Protein 2X19 (pdb70)

CATH classification: 3.40.50.300

GO terms:
  GO:0005634 nucleus (C, IDA)
  GO:0005737 cytoplasm (C, IDA)
  GO:0003924 GTPase activity (F, IDA)
  GO:1901987 regulation of cell cycle phase transition (P, IDA)
  GO:0046822 regulation of nucleocytoplasmic transport (P, IDA)
  GO:0006997 nucleus organization (P, IGI)
  GO:0005829 cytosol (C, HDA)
  GO:0016973 poly(A)+ mRNA export from nucleus (P, IMP)
  GO:0006606 protein import into nucleus (P, IMP)
  GO:0000467 exonucleolytic trimming to generate mature 3'-end of 5.8S rRNA from tricistronic rRNA transcript (SSU-rRNA, 5.8S rRNA, LSU-rRNA) (P, IMP)
  GO:0005515 protein binding (F, IPI)
  GO:0006334 nucleosome assembly (P, IDA)

Structure (mmCIF, N/CA/C/O backbone):
data_2X19
#
_entry.id   2X19
#
_cell.length_a   99.930
_cell.length_b   99.930
_cell.length_c   276.840
_cell.angle_alpha   90.00
_cell.angle_beta   90.00
_cell.angle_gamma   120.00
#
_symmetry.space_group_name_H-M   'P 31 2 1'
#
loop_
_entity.id
_entity.type
_entity.pdbx_description
1 polymer 'GTP-BINDING NUCLEAR PROTEIN GSP1/CNR1'
2 polymer IMPORTIN-13
3 non-polymer "GUANOSINE-5'-TRIPHOSPHATE"
4 non-polymer 'MAGNESIUM ION'
5 water water
#
loop_
_atom_site.group_PDB
_atom_site.id
_atom_site.type_symbol
_atom_site.label_atom_id
_atom_site.label_alt_id
_atom_site.label_comp_id
_atom_site.label_asym_id
_atom_site.label_entity_id
_atom_site.label_seq_id
_atom_site.pdbx_PDB_ins_code
_atom_site.Cartn_x
_atom_site.Cartn_y
_atom_site.Cartn_z
_atom_site.occupancy
_atom_site.B_iso_or_equiv
_atom_site.auth_seq_id
_atom_site.auth_comp_id
_atom_site.auth_asym_id
_atom_site.auth_atom_id
_atom_site.pdbx_PDB_model_num
ATOM 1 N N . GLY A 1 1 ? -47.980 39.732 -17.420 1.00 85.94 8 GLY A N 1
ATOM 2 C CA . GLY A 1 1 ? -46.906 39.256 -16.493 1.00 86.17 8 GLY A CA 1
ATOM 3 C C . GLY A 1 1 ? -45.853 40.318 -16.216 1.00 86.61 8 GLY A C 1
ATOM 4 O O . GLY A 1 1 ? -44.661 40.095 -16.462 1.00 85.80 8 GLY A O 1
ATOM 5 N N . GLU A 1 2 ? -46.291 41.471 -15.703 1.00 86.65 9 GLU A N 1
ATOM 6 C CA . GLU A 1 2 ? -45.391 42.587 -15.381 1.00 86.15 9 GLU A CA 1
ATOM 7 C C . GLU A 1 2 ? -44.555 42.337 -14.123 1.00 84.54 9 GLU A C 1
ATOM 8 O O . GLU A 1 2 ? -43.541 43.005 -13.904 1.00 84.41 9 GLU A O 1
ATOM 14 N N . VAL A 1 3 ? -44.975 41.371 -13.306 1.00 82.35 10 VAL A N 1
ATOM 15 C CA . VAL A 1 3 ? -44.267 41.043 -12.069 1.00 78.70 10 VAL A CA 1
ATOM 16 C C . VAL A 1 3 ? -43.862 39.569 -12.028 1.00 75.72 10 VAL A C 1
ATOM 17 O O . VAL A 1 3 ? -44.512 38.720 -12.638 1.00 75.21 10 VAL A O 1
ATOM 21 N N . PRO A 1 4 ? -42.777 39.247 -11.304 1.00 73.20 11 PRO A N 1
ATOM 22 C CA . PRO A 1 4 ? -42.342 37.851 -11.228 1.00 70.52 11 PRO A CA 1
ATOM 23 C C . PRO A 1 4 ? -43.211 36.999 -10.319 1.00 67.71 11 PRO A C 1
ATOM 24 O O . PRO A 1 4 ? -44.067 37.506 -9.588 1.00 65.54 11 PRO A O 1
ATOM 28 N N . THR A 1 5 ? -42.966 35.695 -10.387 1.00 65.19 12 THR A N 1
ATOM 29 C CA . THR A 1 5 ? -43.671 34.706 -9.595 1.00 62.54 12 THR A CA 1
ATOM 30 C C . THR A 1 5 ? -42.620 33.897 -8.830 1.00 61.28 12 THR A C 1
ATOM 31 O O . THR A 1 5 ? -41.718 33.311 -9.434 1.00 61.11 12 THR A O 1
ATOM 35 N N . PHE A 1 6 ? -42.734 33.880 -7.504 1.00 59.43 13 PHE A N 1
ATOM 36 C CA . PHE A 1 6 ? -41.804 33.145 -6.654 1.00 57.32 13 PHE A CA 1
ATOM 37 C C . PHE A 1 6 ? -42.312 31.737 -6.376 1.00 56.23 13 PHE A C 1
ATOM 38 O O . PHE A 1 6 ? -43.516 31.525 -6.162 1.00 54.01 13 PHE A O 1
ATOM 46 N N . LYS A 1 7 ? -41.391 30.773 -6.387 1.00 54.32 14 LYS A N 1
ATOM 47 C CA . LYS A 1 7 ? -41.753 29.392 -6.107 1.00 51.06 14 LYS A CA 1
ATOM 48 C C . LYS A 1 7 ? -41.700 29.169 -4.601 1.00 50.08 14 LYS A C 1
ATOM 49 O O . LYS A 1 7 ? -40.638 29.289 -3.986 1.00 47.33 14 LYS A O 1
ATOM 55 N N . LEU A 1 8 ? -42.858 28.857 -4.015 1.00 50.64 15 LEU A N 1
ATOM 56 C CA . LEU A 1 8 ? -42.969 28.611 -2.574 1.00 50.46 15 LEU A CA 1
ATOM 57 C C . LEU A 1 8 ? -43.333 27.138 -2.296 1.00 50.44 15 LEU A C 1
ATOM 58 O O . LEU A 1 8 ? -44.387 26.655 -2.720 1.00 50.93 15 LEU A O 1
ATOM 63 N N . VAL A 1 9 ? -42.461 26.419 -1.599 1.00 48.90 16 VAL A N 1
ATOM 64 C CA . VAL A 1 9 ? -42.755 25.028 -1.301 1.00 48.98 16 VAL A CA 1
ATOM 65 C C . VAL A 1 9 ? -43.328 24.917 0.117 1.00 48.57 16 VAL A C 1
ATOM 66 O O . VAL A 1 9 ? -42.740 25.409 1.088 1.00 45.31 16 VAL A O 1
ATOM 70 N N . LEU A 1 10 ? -44.504 24.288 0.201 1.00 48.64 17 LEU A N 1
ATOM 71 C CA . LEU A 1 10 ? -45.239 24.094 1.449 1.00 47.31 17 LEU A CA 1
ATOM 72 C C . LEU A 1 10 ? -45.006 22.659 1.903 1.00 48.12 17 LEU A C 1
ATOM 73 O O . LEU A 1 10 ? -45.371 21.700 1.223 1.00 48.79 17 LEU A O 1
ATOM 78 N N . VAL A 1 11 ? -44.415 22.526 3.078 1.00 48.18 18 VAL A N 1
ATOM 79 C CA . VAL A 1 11 ? -44.035 21.228 3.593 1.00 47.39 18 VAL A CA 1
ATOM 80 C C . VAL A 1 11 ? -44.515 20.970 5.036 1.00 47.97 18 VAL A C 1
ATOM 81 O O . VAL A 1 11 ? -44.915 21.904 5.738 1.00 47.07 18 VAL A O 1
ATOM 85 N N . GLY A 1 12 ? -44.483 19.705 5.466 1.00 47.58 19 GLY A N 1
ATOM 86 C CA . GLY A 1 12 ? -44.920 19.367 6.812 1.00 46.42 19 GLY A CA 1
ATOM 87 C C . GLY A 1 12 ? -45.638 18.032 6.918 1.00 46.09 19 GLY A C 1
ATOM 88 O O . GLY A 1 12 ? -46.044 17.468 5.908 1.00 46.86 19 GLY A O 1
ATOM 89 N N . ASP A 1 13 ? -45.789 17.530 8.143 1.00 45.13 20 ASP A N 1
ATOM 90 C CA . ASP A 1 13 ? -46.462 16.258 8.419 1.00 40.23 20 ASP A CA 1
ATOM 91 C C . ASP A 1 13 ? -47.931 16.251 7.995 1.00 40.31 20 ASP A C 1
ATOM 92 O O . ASP A 1 13 ? -48.568 17.310 7.897 1.00 36.27 20 ASP A O 1
ATOM 97 N N . GLY A 1 14 ? -48.457 15.042 7.761 1.00 41.16 21 GLY A N 1
ATOM 98 C CA . GLY A 1 14 ? -49.843 14.884 7.356 1.00 40.71 21 GLY A CA 1
ATOM 99 C C . GLY A 1 14 ? -50.831 15.474 8.351 1.00 41.80 21 GLY A C 1
ATOM 100 O O . GLY A 1 14 ? -50.614 15.432 9.567 1.00 42.36 21 GLY A O 1
ATOM 101 N N . GLY A 1 15 ? -51.916 16.042 7.833 1.00 42.09 22 GLY A N 1
ATOM 102 C CA . GLY A 1 15 ? -52.937 16.621 8.691 1.00 42.74 22 GLY A CA 1
ATOM 103 C C . GLY A 1 15 ? -52.596 17.884 9.471 1.00 42.81 22 GLY A C 1
ATOM 104 O O . GLY A 1 15 ? -53.340 18.255 10.373 1.00 43.16 22 GLY A O 1
ATOM 105 N N . THR A 1 16 ? -51.498 18.559 9.139 1.00 43.24 23 THR A N 1
ATOM 106 C CA . THR A 1 16 ? -51.135 19.775 9.859 1.00 42.81 23 THR A CA 1
ATOM 107 C C . THR A 1 16 ? -51.969 20.983 9.430 1.00 42.41 23 THR A C 1
ATOM 108 O O . THR A 1 16 ? -52.222 21.883 10.232 1.00 42.23 23 THR A O 1
ATOM 112 N N . GLY A 1 17 ? -52.406 21.005 8.174 1.00 41.63 24 GLY A N 1
ATOM 113 C CA . GLY A 1 17 ? -53.239 22.107 7.722 1.00 40.95 24 GLY A CA 1
ATOM 114 C C . GLY A 1 17 ? -52.789 22.742 6.422 1.00 42.15 24 GLY A C 1
ATOM 115 O O . GLY A 1 17 ? -53.418 23.684 5.924 1.00 41.42 24 GLY A O 1
ATOM 116 N N . LYS A 1 18 ? -51.701 22.224 5.865 1.00 41.46 25 LYS A N 1
ATOM 117 C CA . LYS A 1 18 ? -51.159 22.758 4.630 1.00 41.47 25 LYS A CA 1
ATOM 118 C C . LYS A 1 18 ? -52.238 23.075 3.581 1.00 43.21 25 LYS A C 1
ATOM 119 O O . LYS A 1 18 ? -52.423 24.234 3.191 1.00 42.14 25 LYS A O 1
ATOM 125 N N . THR A 1 19 ? -52.967 22.051 3.149 1.00 45.75 26 THR A N 1
ATOM 126 C CA . THR A 1 19 ? -54.016 22.227 2.148 1.00 46.02 26 THR A CA 1
ATOM 127 C C . THR A 1 19 ? -55.159 23.152 2.606 1.00 47.39 26 THR A C 1
ATOM 128 O O . THR A 1 19 ? -55.689 23.933 1.809 1.00 47.62 26 THR A O 1
ATOM 132 N N . THR A 1 20 ? -55.542 23.069 3.876 1.00 47.43 27 THR A N 1
ATOM 133 C CA . THR A 1 20 ? -56.634 23.898 4.381 1.00 48.43 27 THR A CA 1
ATOM 134 C C . THR A 1 20 ? -56.244 25.371 4.395 1.00 48.52 27 THR A C 1
ATOM 135 O O . THR A 1 20 ? -57.067 26.249 4.121 1.00 46.78 27 THR A O 1
ATOM 139 N N . PHE A 1 21 ? -54.983 25.619 4.737 1.00 49.96 28 PHE A N 1
ATOM 140 C CA . PHE A 1 21 ? -54.405 26.963 4.781 1.00 50.37 28 PHE A CA 1
ATOM 141 C C . PHE A 1 21 ? -54.507 27.559 3.383 1.00 49.81 28 PHE A C 1
ATOM 142 O O . PHE A 1 21 ? -55.241 28.517 3.149 1.00 51.76 28 PHE A O 1
ATOM 150 N N . VAL A 1 22 ? -53.770 26.963 2.454 1.00 48.40 29 VAL A N 1
ATOM 151 C CA . VAL A 1 22 ? -53.750 27.394 1.067 1.00 48.69 29 VAL A CA 1
ATOM 152 C C . VAL A 1 22 ? -55.157 27.625 0.517 1.00 50.34 29 VAL A C 1
ATOM 153 O O . VAL A 1 22 ? -55.446 28.648 -0.102 1.00 50.26 29 VAL A O 1
ATOM 157 N N . LYS A 1 23 ? -56.033 26.657 0.751 1.00 53.59 30 LYS A N 1
ATOM 158 C CA . LYS A 1 23 ? -57.400 26.715 0.267 1.00 54.05 30 LYS A CA 1
ATOM 159 C C . LYS A 1 23 ? -58.156 27.915 0.810 1.00 53.61 30 LYS A C 1
ATOM 160 O O . LYS A 1 23 ? -58.910 28.552 0.076 1.00 51.61 30 LYS A O 1
ATOM 166 N N . ARG A 1 24 ? -57.951 28.229 2.088 1.00 54.85 31 ARG A N 1
ATOM 167 C CA . ARG A 1 24 ? -58.651 29.358 2.690 1.00 57.56 31 ARG A CA 1
ATOM 168 C C . ARG A 1 24 ? -58.201 30.655 2.052 1.00 59.45 31 ARG A C 1
ATOM 169 O O . ARG A 1 24 ? -58.998 31.583 1.895 1.00 59.69 31 ARG A O 1
ATOM 177 N N . HIS A 1 25 ? -56.921 30.726 1.693 1.00 60.38 32 HIS A N 1
ATOM 178 C CA . HIS A 1 25 ? -56.402 31.913 1.033 1.00 60.81 32 HIS A CA 1
ATOM 179 C C . HIS A 1 25 ? -57.032 32.038 -0.367 1.00 61.66 32 HIS A C 1
ATOM 180 O O . HIS A 1 25 ? -57.331 33.144 -0.826 1.00 61.42 32 HIS A O 1
ATOM 187 N N . LEU A 1 26 ? -57.256 30.900 -1.028 1.00 62.57 33 LEU A N 1
ATOM 188 C CA . LEU A 1 26 ? -57.827 30.868 -2.380 1.00 62.39 33 LEU A CA 1
ATOM 189 C C . LEU A 1 26 ? -59.340 31.024 -2.527 1.00 63.89 33 LEU A C 1
ATOM 190 O O . LEU A 1 26 ? -59.802 31.550 -3.540 1.00 63.72 33 LEU A O 1
ATOM 195 N N . THR A 1 27 ? -60.117 30.559 -1.550 1.00 65.11 34 THR A N 1
ATOM 196 C CA . THR A 1 27 ? -61.575 30.644 -1.663 1.00 65.78 34 THR A CA 1
ATOM 197 C C . THR A 1 27 ? -62.257 31.265 -0.469 1.00 66.23 34 THR A C 1
ATOM 198 O O . THR A 1 27 ? -63.391 31.741 -0.565 1.00 65.23 34 THR A O 1
ATOM 202 N N . GLY A 1 28 ? -61.573 31.249 0.665 1.00 67.25 35 GLY A N 1
ATOM 203 C CA . GLY A 1 28 ? -62.149 31.843 1.853 1.00 68.12 35 GLY A CA 1
ATOM 204 C C . GLY A 1 28 ? -62.822 30.861 2.782 1.00 67.83 35 GLY A C 1
ATOM 205 O O . GLY A 1 28 ? -62.952 31.152 3.966 1.00 68.41 35 GLY A O 1
ATOM 206 N N . GLU A 1 29 ? -63.257 29.712 2.273 1.00 68.26 36 GLU A N 1
ATOM 207 C CA . GLU A 1 29 ? -63.907 28.739 3.148 1.00 69.39 36 GLU A CA 1
ATOM 208 C C . GLU A 1 29 ? -62.908 27.765 3.779 1.00 66.75 36 GLU A C 1
ATOM 209 O O . GLU A 1 29 ? -61.863 27.459 3.209 1.00 65.26 36 GLU A O 1
ATOM 215 N N . PHE A 1 30 ? -63.243 27.305 4.978 1.00 64.72 37 PHE A N 1
ATOM 216 C CA . PHE A 1 30 ? -62.407 26.389 5.742 1.00 63.34 37 PHE A CA 1
ATOM 217 C C . PHE A 1 30 ? -62.902 24.942 5.618 1.00 62.51 37 PHE A C 1
ATOM 218 O O . PHE A 1 30 ? -64.035 24.636 5.986 1.00 63.47 37 PHE A O 1
ATOM 226 N N . GLU A 1 31 ? -62.057 24.056 5.100 1.00 60.73 38 GLU A N 1
ATOM 227 C CA . GLU A 1 31 ? -62.450 22.661 4.943 1.00 60.38 38 GLU A CA 1
ATOM 228 C C . GLU A 1 31 ? -62.332 21.878 6.246 1.00 59.93 38 GLU A C 1
ATOM 229 O O . GLU A 1 31 ? -61.271 21.835 6.876 1.00 59.83 38 GLU A O 1
ATOM 235 N N . LYS A 1 32 ? -63.433 21.249 6.644 1.00 58.71 39 LYS A N 1
ATOM 236 C CA . LYS A 1 32 ? -63.448 20.474 7.873 1.00 56.72 39 LYS A CA 1
ATOM 237 C C . LYS A 1 32 ? -62.891 19.064 7.677 1.00 53.95 39 LYS A C 1
ATOM 238 O O . LYS A 1 32 ? -62.587 18.377 8.651 1.00 52.49 39 LYS A O 1
ATOM 244 N N . LYS A 1 33 ? -62.742 18.645 6.425 1.00 51.28 40 LYS A N 1
ATOM 245 C CA . LYS A 1 33 ? -62.237 17.313 6.131 1.00 51.26 40 LYS A CA 1
ATOM 246 C C . LYS A 1 33 ? -60.726 17.248 5.926 1.00 50.08 40 LYS A C 1
ATOM 247 O O . LYS A 1 33 ? -60.082 18.227 5.549 1.00 49.36 40 LYS A O 1
ATOM 253 N N . TYR A 1 34 ? -60.161 16.077 6.180 1.00 48.21 41 TYR A N 1
ATOM 254 C CA . TYR A 1 34 ? -58.751 15.881 5.961 1.00 47.49 41 TYR A CA 1
ATOM 255 C C . TYR A 1 34 ? -58.595 14.871 4.823 1.00 48.97 41 TYR A C 1
ATOM 256 O O . TYR A 1 34 ? -58.708 13.656 5.025 1.00 50.28 41 TYR A O 1
ATOM 265 N N . ILE A 1 35 ? -58.345 15.394 3.622 1.00 47.59 42 ILE A N 1
ATOM 266 C CA . ILE A 1 35 ? -58.158 14.586 2.430 1.00 44.33 42 ILE A CA 1
ATOM 267 C C . ILE A 1 35 ? -56.687 14.696 2.036 1.00 44.68 42 ILE A C 1
ATOM 268 O O . ILE A 1 35 ? -56.287 15.630 1.343 1.00 43.53 42 ILE A O 1
ATOM 273 N N . ALA A 1 36 ? -55.893 13.733 2.493 1.00 45.20 43 ALA A N 1
ATOM 274 C CA . ALA A 1 36 ? -54.467 13.698 2.214 1.00 45.73 43 ALA A CA 1
ATOM 275 C C . ALA A 1 36 ? -54.187 14.118 0.778 1.00 46.74 43 ALA A C 1
ATOM 276 O O . ALA A 1 36 ? -55.009 13.927 -0.114 1.00 46.90 43 ALA A O 1
ATOM 278 N N . THR A 1 37 ? -53.016 14.710 0.577 1.00 47.62 44 THR A N 1
ATOM 279 C CA . THR A 1 37 ? -52.579 15.180 -0.725 1.00 46.41 44 THR A CA 1
ATOM 280 C C . THR A 1 37 ? -51.705 14.062 -1.278 1.00 46.06 44 THR A C 1
ATOM 281 O O . THR A 1 37 ? -51.039 13.348 -0.515 1.00 42.68 44 THR A O 1
ATOM 285 N N . ILE A 1 38 ? -51.716 13.910 -2.598 1.00 46.22 45 ILE A N 1
ATOM 286 C CA . ILE A 1 38 ? -50.914 12.887 -3.243 1.00 47.68 45 ILE A CA 1
ATOM 287 C C . ILE A 1 38 ? -49.860 13.614 -4.081 1.00 47.82 45 ILE A C 1
ATOM 288 O O . ILE A 1 38 ? -50.197 14.317 -5.032 1.00 47.83 45 ILE A O 1
ATOM 293 N N . GLY A 1 39 ? -48.589 13.451 -3.704 1.00 47.59 46 GLY A N 1
ATOM 294 C CA . GLY A 1 39 ? -47.504 14.115 -4.399 1.00 48.21 46 GLY A CA 1
ATOM 295 C C . GLY A 1 39 ? -47.545 15.613 -4.116 1.00 49.19 46 GLY A C 1
ATOM 296 O O . GLY A 1 39 ? -47.148 16.069 -3.044 1.00 49.56 46 GLY A O 1
ATOM 297 N N . VAL A 1 40 ? -48.031 16.382 -5.081 1.00 48.50 47 VAL A N 1
ATOM 298 C CA . VAL A 1 40 ? -48.132 17.813 -4.924 1.00 48.30 47 VAL A CA 1
ATOM 299 C C . VAL A 1 40 ? -49.263 18.350 -5.761 1.00 49.88 47 VAL A C 1
ATOM 300 O O . VAL A 1 40 ? -49.770 17.684 -6.663 1.00 50.55 47 VAL A O 1
ATOM 304 N N . GLU A 1 41 ? -49.654 19.571 -5.442 1.00 51.61 48 GLU A N 1
ATOM 305 C CA . GLU A 1 41 ? -50.686 20.276 -6.168 1.00 53.53 48 GLU A CA 1
ATOM 306 C C . GLU A 1 41 ? -50.202 21.703 -6.140 1.00 54.07 48 GLU A C 1
ATOM 307 O O . GLU A 1 41 ? -50.168 22.325 -5.075 1.00 55.02 48 GLU A O 1
ATOM 313 N N . VAL A 1 42 ? -49.814 22.223 -7.296 1.00 53.01 49 VAL A N 1
ATOM 314 C CA . VAL A 1 42 ? -49.337 23.594 -7.354 1.00 52.38 49 VAL A CA 1
ATOM 315 C C . VAL A 1 42 ? -50.513 24.553 -7.550 1.00 52.12 49 VAL A C 1
ATOM 316 O O . VAL A 1 42 ? -51.296 24.401 -8.474 1.00 51.34 49 VAL A O 1
ATOM 320 N N . HIS A 1 43 ? -50.627 25.529 -6.657 1.00 54.00 50 HIS A N 1
ATOM 321 C CA . HIS A 1 43 ? -51.696 26.521 -6.691 1.00 55.17 50 HIS A CA 1
ATOM 322 C C . HIS A 1 43 ? -51.113 27.931 -6.734 1.00 54.21 50 HIS A C 1
ATOM 323 O O . HIS A 1 43 ? -50.279 28.287 -5.900 1.00 52.42 50 HIS A O 1
ATOM 330 N N . PRO A 1 44 ? -51.541 28.753 -7.704 1.00 54.06 51 PRO A N 1
ATOM 331 C CA . PRO A 1 44 ? -51.033 30.126 -7.795 1.00 53.58 51 PRO A CA 1
ATOM 332 C C . PRO A 1 44 ? -51.739 30.990 -6.746 1.00 52.85 51 PRO A C 1
ATOM 333 O O . PRO A 1 44 ? -52.944 30.852 -6.538 1.00 54.52 51 PRO A O 1
ATOM 337 N N . LEU A 1 45 ? -50.989 31.860 -6.077 1.00 51.88 52 LEU A N 1
ATOM 338 C CA . LEU A 1 45 ? -51.545 32.730 -5.046 1.00 52.20 52 LEU A CA 1
ATOM 339 C C . LEU A 1 45 ? -50.948 34.139 -5.188 1.00 52.87 52 LEU A C 1
ATOM 340 O O . LEU A 1 45 ? -49.727 34.311 -5.096 1.00 51.71 52 LEU A O 1
ATOM 345 N N . SER A 1 46 ? -51.797 35.145 -5.396 1.00 52.63 53 SER A N 1
ATOM 346 C CA . SER A 1 46 ? -51.310 36.514 -5.580 1.00 54.00 53 SER A CA 1
ATOM 347 C C . SER A 1 46 ? -51.773 37.503 -4.513 1.00 55.47 53 SER A C 1
ATOM 348 O O . SER A 1 46 ? -52.891 37.412 -4.015 1.00 57.18 53 SER A O 1
ATOM 350 N N . PHE A 1 47 ? -50.907 38.448 -4.158 1.00 56.56 54 PHE A N 1
ATOM 351 C CA . PHE A 1 47 ? -51.254 39.468 -3.164 1.00 57.28 54 PHE A CA 1
ATOM 352 C C . PHE A 1 47 ? -50.921 40.846 -3.704 1.00 58.62 54 PHE A C 1
ATOM 353 O O . PHE A 1 47 ? -49.888 41.025 -4.349 1.00 59.52 54 PHE A O 1
ATOM 361 N N . TYR A 1 48 ? -51.782 41.823 -3.444 1.00 60.88 55 TYR A N 1
ATOM 362 C CA . TYR A 1 48 ? -51.503 43.187 -3.881 1.00 62.66 55 TYR A CA 1
ATOM 363 C C . TYR A 1 48 ? -50.835 43.913 -2.719 1.00 63.29 55 TYR A C 1
ATOM 364 O O . TYR A 1 48 ? -51.332 43.887 -1.588 1.00 63.63 55 TYR A O 1
ATOM 373 N N . THR A 1 49 ? -49.705 44.553 -3.004 1.00 64.20 56 THR A N 1
ATOM 374 C CA . THR A 1 49 ? -48.951 45.293 -1.996 1.00 65.62 56 THR A CA 1
ATOM 375 C C . THR A 1 49 ? -48.923 46.788 -2.273 1.00 67.31 56 THR A C 1
ATOM 376 O O . THR A 1 49 ? -49.321 47.252 -3.352 1.00 67.47 56 THR A O 1
ATOM 380 N N . ASN A 1 50 ? -48.427 47.532 -1.295 1.00 68.86 57 ASN A N 1
ATOM 381 C CA . ASN A 1 50 ? -48.299 48.974 -1.386 1.00 69.41 57 ASN A CA 1
ATOM 382 C C . ASN A 1 50 ? -47.160 49.388 -2.318 1.00 68.87 57 ASN A C 1
ATOM 383 O O . ASN A 1 50 ? -46.857 50.569 -2.419 1.00 68.61 57 ASN A O 1
ATOM 388 N N . PHE A 1 51 ? -46.516 48.410 -2.941 1.00 68.41 58 PHE A N 1
ATOM 389 C CA . PHE A 1 51 ? -45.418 48.667 -3.862 1.00 68.73 58 PHE A CA 1
ATOM 390 C C . PHE A 1 51 ? -45.749 48.042 -5.188 1.00 69.47 58 PHE A C 1
ATOM 391 O O . PHE A 1 51 ? -45.169 48.384 -6.219 1.00 69.77 58 PHE A O 1
ATOM 399 N N . GLY A 1 52 ? -46.697 47.113 -5.175 1.00 70.22 59 GLY A N 1
ATOM 400 C CA . GLY A 1 52 ? -47.096 46.483 -6.432 1.00 70.43 59 GLY A CA 1
ATOM 401 C C . GLY A 1 52 ? -47.770 45.154 -6.201 1.00 70.70 59 GLY A C 1
ATOM 402 O O . GLY A 1 52 ? -48.429 44.976 -5.188 1.00 72.87 59 GLY A O 1
ATOM 403 N N . GLU A 1 53 ? -47.607 44.217 -7.114 1.00 70.32 60 GLU A N 1
ATOM 404 C CA . GLU A 1 53 ? -48.247 42.932 -6.948 1.00 69.49 60 GLU A CA 1
ATOM 405 C C . GLU A 1 53 ? -47.267 41.799 -6.771 1.00 68.40 60 GLU A C 1
ATOM 406 O O . GLU A 1 53 ? -46.266 41.731 -7.499 1.00 68.16 60 GLU A O 1
ATOM 412 N N . ILE A 1 54 ? -47.519 40.902 -5.822 1.00 67.10 61 ILE A N 1
ATOM 413 C CA . ILE A 1 54 ? -46.627 39.767 -5.601 1.00 65.93 61 ILE A CA 1
ATOM 414 C C . ILE A 1 54 ? -47.386 38.498 -5.877 1.00 64.00 61 ILE A C 1
ATOM 415 O O . ILE A 1 54 ? -48.458 38.260 -5.329 1.00 64.61 61 ILE A O 1
ATOM 420 N N . LYS A 1 55 ? -46.806 37.683 -6.740 1.00 62.39 62 LYS A N 1
ATOM 421 C CA . LYS A 1 55 ? -47.398 36.416 -7.134 1.00 60.21 62 LYS A CA 1
ATOM 422 C C . LYS A 1 55 ? -46.581 35.246 -6.571 1.00 58.52 62 LYS A C 1
ATOM 423 O O . LYS A 1 55 ? -45.345 35.287 -6.517 1.00 56.94 62 LYS A O 1
ATOM 429 N N . PHE A 1 56 ? -47.297 34.214 -6.138 1.00 57.01 63 PHE A N 1
ATOM 430 C CA . PHE A 1 56 ? -46.692 33.017 -5.571 1.00 54.55 63 PHE A CA 1
ATOM 431 C C . PHE A 1 56 ? -47.259 31.771 -6.246 1.00 54.28 63 PHE A C 1
ATOM 432 O O . PHE A 1 56 ? -48.430 31.725 -6.619 1.00 54.45 63 PHE A O 1
ATOM 440 N N . ASP A 1 57 ? -46.412 30.767 -6.412 1.00 53.29 64 ASP A N 1
ATOM 441 C CA . ASP A 1 57 ? -46.828 29.498 -6.976 1.00 50.97 64 ASP A CA 1
ATOM 442 C C . ASP A 1 57 ? -46.555 28.588 -5.808 1.00 52.07 64 ASP A C 1
ATOM 443 O O . ASP A 1 57 ? -45.422 28.117 -5.636 1.00 53.26 64 ASP A O 1
ATOM 448 N N . VAL A 1 58 ? -47.575 28.379 -4.979 1.00 51.27 65 VAL A N 1
ATOM 449 C CA . VAL A 1 58 ? -47.450 27.518 -3.806 1.00 49.29 65 VAL A CA 1
ATOM 450 C C . VAL A 1 58 ? -47.417 26.055 -4.210 1.00 47.30 65 VAL A C 1
ATOM 451 O O . VAL A 1 58 ? -48.339 25.565 -4.851 1.00 46.50 65 VAL A O 1
ATOM 455 N N . TRP A 1 59 ? -46.339 25.371 -3.851 1.00 46.33 66 TRP A N 1
ATOM 456 C CA . TRP A 1 59 ? -46.207 23.942 -4.130 1.00 46.32 66 TRP A CA 1
ATOM 457 C C . TRP A 1 59 ? -46.597 23.191 -2.836 1.00 45.82 66 TRP A C 1
ATOM 458 O O . TRP A 1 59 ? -45.786 22.956 -1.927 1.00 44.00 66 TRP A O 1
ATOM 469 N N . ASP A 1 60 ? -47.882 22.861 -2.777 1.00 46.27 67 ASP A N 1
ATOM 470 C CA . ASP A 1 60 ? -48.521 22.165 -1.662 1.00 47.16 67 ASP A CA 1
ATOM 471 C C . ASP A 1 60 ? -48.141 20.678 -1.685 1.00 45.89 67 ASP A C 1
ATOM 472 O O . ASP A 1 60 ? -48.848 19.862 -2.261 1.00 44.82 67 ASP A O 1
ATOM 477 N N . THR A 1 61 ? -47.016 20.332 -1.070 1.00 44.82 68 THR A N 1
ATOM 478 C CA . THR A 1 61 ? -46.583 18.945 -1.065 1.00 45.14 68 THR A CA 1
ATOM 479 C C . THR A 1 61 ? -47.402 18.065 -0.122 1.00 46.32 68 THR A C 1
ATOM 480 O O . THR A 1 61 ? -48.262 18.557 0.635 1.00 47.26 68 THR A O 1
ATOM 484 N N . ALA A 1 62 ? -47.130 16.761 -0.177 1.00 45.21 69 ALA A N 1
ATOM 485 C CA . ALA A 1 62 ? -47.848 15.789 0.636 1.00 43.54 69 ALA A CA 1
ATOM 486 C C . ALA A 1 62 ? -47.054 15.362 1.848 1.00 43.55 69 ALA A C 1
ATOM 487 O O . ALA A 1 62 ? -45.907 14.919 1.719 1.00 42.50 69 ALA A O 1
ATOM 489 N N . GLY A 1 63 ? -47.681 15.464 3.019 1.00 42.44 70 GLY A N 1
ATOM 490 C CA . GLY A 1 63 ? -47.019 15.078 4.254 1.00 45.07 70 GLY A CA 1
ATOM 491 C C . GLY A 1 63 ? -46.899 13.588 4.553 1.00 46.86 70 GLY A C 1
ATOM 492 O O . GLY A 1 63 ? -45.917 13.168 5.176 1.00 46.59 70 GLY A O 1
ATOM 493 N N . LEU A 1 64 ? -47.888 12.793 4.128 1.00 48.04 71 LEU A N 1
ATOM 494 C CA . LEU A 1 64 ? -47.880 11.354 4.366 1.00 47.81 71 LEU A CA 1
ATOM 495 C C . LEU A 1 64 ? -46.792 10.675 3.557 1.00 49.15 71 LEU A C 1
ATOM 496 O O . LEU A 1 64 ? -46.648 10.929 2.358 1.00 46.98 71 LEU A O 1
ATOM 501 N N . GLU A 1 65 ? -46.028 9.816 4.226 1.00 50.99 72 GLU A N 1
ATOM 502 C CA . GLU A 1 65 ? -44.939 9.093 3.582 1.00 54.26 72 GLU A CA 1
ATOM 503 C C . GLU A 1 65 ? -45.487 8.359 2.361 1.00 55.28 72 GLU A C 1
ATOM 504 O O . GLU A 1 65 ? -45.030 8.572 1.240 1.00 55.50 72 GLU A O 1
ATOM 510 N N . LYS A 1 66 ? -46.491 7.516 2.581 1.00 55.85 73 LYS A N 1
ATOM 511 C CA . LYS A 1 66 ? -47.084 6.735 1.502 1.00 55.77 73 LYS A CA 1
ATOM 512 C C . LYS A 1 66 ? -47.452 7.531 0.246 1.00 55.34 73 LYS A C 1
ATOM 513 O O . LYS A 1 66 ? -47.500 6.970 -0.849 1.00 56.17 73 LYS A O 1
ATOM 519 N N . PHE A 1 67 ? -47.711 8.827 0.395 1.00 54.92 74 PHE A N 1
ATOM 520 C CA . PHE A 1 67 ? -48.077 9.675 -0.742 1.00 53.87 74 PHE A CA 1
ATOM 521 C C . PHE A 1 67 ? -47.021 10.731 -1.058 1.00 52.57 74 PHE A C 1
ATOM 522 O O . PHE A 1 67 ? -47.309 11.722 -1.728 1.00 53.26 74 PHE A O 1
ATOM 530 N N . GLY A 1 68 ? -45.805 10.519 -0.575 1.00 50.83 75 GLY A N 1
ATOM 531 C CA . GLY A 1 68 ? -44.738 11.477 -0.792 1.00 48.38 75 GLY A CA 1
ATOM 532 C C . GLY A 1 68 ? -44.426 11.910 -2.212 1.00 47.74 75 GLY A C 1
ATOM 533 O O . GLY A 1 68 ? -43.898 13.003 -2.390 1.00 48.88 75 GLY A O 1
ATOM 534 N N . GLY A 1 69 ? -44.719 11.078 -3.208 1.00 46.76 76 GLY A N 1
ATOM 535 C CA . GLY A 1 69 ? -44.445 11.438 -4.592 1.00 48.47 76 GLY A CA 1
ATOM 536 C C . GLY A 1 69 ? -42.978 11.689 -4.874 1.00 51.63 76 GLY A C 1
ATOM 537 O O . GLY A 1 69 ? -42.128 10.821 -4.660 1.00 53.06 76 GLY A O 1
ATOM 538 N N . LEU A 1 70 ? -42.672 12.887 -5.356 1.00 53.53 77 LEU A N 1
ATOM 539 C CA . LEU A 1 70 ? -41.296 13.262 -5.662 1.00 57.00 77 LEU A CA 1
ATOM 540 C C . LEU A 1 70 ? -40.814 14.236 -4.599 1.00 60.36 77 LEU A C 1
ATOM 541 O O . LEU A 1 70 ? -40.249 15.257 -4.955 1.00 66.08 77 LEU A O 1
ATOM 546 N N . ARG A 1 71 ? -41.005 13.964 -3.313 1.00 61.02 78 ARG A N 1
ATOM 547 C CA . ARG A 1 71 ? -40.592 14.960 -2.330 1.00 61.97 78 ARG A CA 1
ATOM 548 C C . ARG A 1 71 ? -39.323 15.760 -2.622 1.00 61.24 78 ARG A C 1
ATOM 549 O O . ARG A 1 71 ? -39.410 16.971 -2.785 1.00 61.42 78 ARG A O 1
ATOM 557 N N . ASP A 1 72 ? -38.155 15.130 -2.700 1.00 60.55 79 ASP A N 1
ATOM 558 C CA . ASP A 1 72 ? -36.944 15.913 -2.969 1.00 59.35 79 ASP A CA 1
ATOM 559 C C . ASP A 1 72 ? -37.122 16.757 -4.239 1.00 57.71 79 ASP A C 1
ATOM 560 O O . ASP A 1 72 ? -36.798 17.948 -4.270 1.00 57.74 79 ASP A O 1
ATOM 565 N N . GLY A 1 73 ? -37.654 16.123 -5.277 1.00 54.38 80 GLY A N 1
ATOM 566 C CA . GLY A 1 73 ? -37.853 16.763 -6.561 1.00 52.51 80 GLY A CA 1
ATOM 567 C C . GLY A 1 73 ? -38.718 18.001 -6.664 1.00 52.19 80 GLY A C 1
ATOM 568 O O . GLY A 1 73 ? -38.525 18.779 -7.599 1.00 54.38 80 GLY A O 1
ATOM 569 N N . TYR A 1 74 ? -39.669 18.198 -5.757 1.00 49.68 81 TYR A N 1
ATOM 570 C CA . TYR A 1 74 ? -40.502 19.395 -5.833 1.00 49.19 81 TYR A CA 1
ATOM 571 C C . TYR A 1 74 ? -39.725 20.623 -5.341 1.00 49.66 81 TYR A C 1
ATOM 572 O O . TYR A 1 74 ? -40.061 21.761 -5.682 1.00 49.78 81 TYR A O 1
ATOM 581 N N . TYR A 1 75 ? -38.678 20.397 -4.552 1.00 48.42 82 TYR A N 1
ATOM 582 C CA . TYR A 1 75 ? -37.922 21.514 -3.993 1.00 48.80 82 TYR A CA 1
ATOM 583 C C . TYR A 1 75 ? -37.081 22.323 -4.985 1.00 49.25 82 TYR A C 1
ATOM 584 O O . TYR A 1 75 ? -36.832 23.512 -4.770 1.00 49.12 82 TYR A O 1
ATOM 593 N N . ILE A 1 76 ? -36.655 21.679 -6.068 1.00 47.99 83 ILE A N 1
ATOM 594 C CA . ILE A 1 76 ? -35.847 22.318 -7.101 1.00 45.35 83 ILE A CA 1
ATOM 595 C C . ILE A 1 76 ? -36.372 23.709 -7.496 1.00 45.98 83 ILE A C 1
ATOM 596 O O . ILE A 1 76 ? -37.580 23.894 -7.671 1.00 46.66 83 ILE A O 1
ATOM 601 N N . ASN A 1 77 ? -35.465 24.681 -7.618 1.00 43.94 84 ASN A N 1
ATOM 602 C CA . ASN A 1 77 ? -35.830 26.038 -8.009 1.00 42.60 84 ASN A CA 1
ATOM 603 C C . ASN A 1 77 ? -36.826 26.747 -7.102 1.00 43.18 84 ASN A C 1
ATOM 604 O O . ASN A 1 77 ? -37.678 27.488 -7.580 1.00 43.24 84 ASN A O 1
ATOM 609 N N . ALA A 1 78 ? -36.727 26.530 -5.795 1.00 44.27 85 ALA A N 1
ATOM 610 C CA . ALA A 1 78 ? -37.628 27.190 -4.857 1.00 43.56 85 ALA A CA 1
ATOM 611 C C . ALA A 1 78 ? -36.984 28.490 -4.467 1.00 45.81 85 ALA A C 1
ATOM 612 O O . ALA A 1 78 ? -35.762 28.541 -4.248 1.00 49.33 85 ALA A O 1
ATOM 614 N N . GLN A 1 79 ? -37.782 29.548 -4.386 1.00 45.96 86 GLN A N 1
ATOM 615 C CA . GLN A 1 79 ? -37.256 30.833 -3.961 1.00 44.97 86 GLN A CA 1
ATOM 616 C C . GLN A 1 79 ? -37.512 30.965 -2.466 1.00 45.70 86 GLN A C 1
ATOM 617 O O . GLN A 1 79 ? -36.954 31.847 -1.812 1.00 48.16 86 GLN A O 1
ATOM 623 N N . CYS A 1 80 ? -38.355 30.080 -1.932 1.00 44.75 87 CYS A N 1
ATOM 624 C CA . CYS A 1 80 ? -38.691 30.083 -0.511 1.00 43.51 87 CYS A CA 1
ATOM 625 C C . CYS A 1 80 ? -39.606 28.935 -0.088 1.00 44.56 87 CYS A C 1
ATOM 626 O O . CYS A 1 80 ? -40.134 28.187 -0.922 1.00 44.15 87 CYS A O 1
ATOM 629 N N . ALA A 1 81 ? -39.823 28.826 1.219 1.00 44.43 88 ALA A N 1
ATOM 630 C CA . ALA A 1 81 ? -40.641 27.759 1.753 1.00 44.18 88 ALA A CA 1
ATOM 631 C C . ALA A 1 81 ? -41.376 28.087 3.059 1.00 45.29 88 ALA A C 1
ATOM 632 O O . ALA A 1 81 ? -41.121 29.108 3.709 1.00 45.36 88 ALA A O 1
ATOM 634 N N . ILE A 1 82 ? -42.306 27.200 3.414 1.00 45.42 89 ILE A N 1
ATOM 635 C CA . ILE A 1 82 ? -43.090 27.291 4.640 1.00 44.98 89 ILE A CA 1
ATOM 636 C C . ILE A 1 82 ? -43.168 25.871 5.176 1.00 46.46 89 ILE A C 1
ATOM 637 O O . ILE A 1 82 ? -43.651 24.978 4.479 1.00 49.02 89 ILE A O 1
ATOM 642 N N . ILE A 1 83 ? -42.675 25.650 6.390 1.00 46.04 90 ILE A N 1
ATOM 643 C CA . ILE A 1 83 ? -42.740 24.333 7.009 1.00 44.92 90 ILE A CA 1
ATOM 644 C C . ILE A 1 83 ? -43.871 24.417 8.026 1.00 45.39 90 ILE A C 1
ATOM 645 O O . ILE A 1 83 ? -43.838 25.279 8.894 1.00 46.20 90 ILE A O 1
ATOM 650 N N . MET A 1 84 ? -44.868 23.535 7.935 1.00 45.91 91 MET A N 1
ATOM 651 C CA . MET A 1 84 ? -45.994 23.581 8.879 1.00 46.05 91 MET A CA 1
ATOM 652 C C . MET A 1 84 ? -46.122 22.434 9.905 1.00 47.18 91 MET A C 1
ATOM 653 O O . MET A 1 84 ? -45.763 21.285 9.637 1.00 49.00 91 MET A O 1
ATOM 658 N N . PHE A 1 85 ? -46.599 22.752 11.103 1.00 47.46 92 PHE A N 1
ATOM 659 C CA . PHE A 1 85 ? -46.818 21.709 12.091 1.00 47.99 92 PHE A CA 1
ATOM 660 C C . PHE A 1 85 ? -48.075 21.950 12.913 1.00 49.30 92 PHE A C 1
ATOM 661 O O . PHE A 1 85 ? -48.642 23.044 12.916 1.00 47.36 92 PHE A O 1
ATOM 669 N N . ASP A 1 86 ? -48.545 20.886 13.554 1.00 52.10 93 ASP A N 1
ATOM 670 C CA . ASP A 1 86 ? -49.757 20.943 14.355 1.00 53.97 93 ASP A CA 1
ATOM 671 C C . ASP A 1 86 ? -49.330 21.318 15.763 1.00 53.37 93 ASP A C 1
ATOM 672 O O . ASP A 1 86 ? -48.405 20.720 16.312 1.00 52.62 93 ASP A O 1
ATOM 677 N N . VAL A 1 87 ? -49.988 22.310 16.348 1.00 52.64 94 VAL A N 1
ATOM 678 C CA . VAL A 1 87 ? -49.612 22.720 17.692 1.00 52.77 94 VAL A CA 1
ATOM 679 C C . VAL A 1 87 ? -50.229 21.790 18.729 1.00 52.70 94 VAL A C 1
ATOM 680 O O . VAL A 1 87 ? -49.880 21.831 19.909 1.00 52.43 94 VAL A O 1
ATOM 684 N N . THR A 1 88 ? -51.135 20.936 18.275 1.00 52.68 95 THR A N 1
ATOM 685 C CA . THR A 1 88 ? -51.800 20.004 19.167 1.00 54.39 95 THR A CA 1
ATOM 686 C C . THR A 1 88 ? -51.262 18.581 19.001 1.00 55.83 95 THR A C 1
ATOM 687 O O . THR A 1 88 ? -51.865 17.621 19.486 1.00 58.04 95 THR A O 1
ATOM 691 N N . SER A 1 89 ? -50.123 18.456 18.322 1.00 56.41 96 SER A N 1
ATOM 692 C CA . SER A 1 89 ? -49.496 17.160 18.070 1.00 55.49 96 SER A CA 1
ATOM 693 C C . SER A 1 89 ? -47.963 17.231 18.146 1.00 54.57 96 SER A C 1
ATOM 694 O O . SER A 1 89 ? -47.295 17.648 17.201 1.00 52.33 96 SER A O 1
ATOM 697 N N . ARG A 1 90 ? -47.420 16.808 19.282 1.00 55.36 97 ARG A N 1
ATOM 698 C CA . ARG A 1 90 ? -45.976 16.814 19.520 1.00 55.59 97 ARG A CA 1
ATOM 699 C C . ARG A 1 90 ? -45.140 16.143 18.430 1.00 54.29 97 ARG A C 1
ATOM 700 O O . ARG A 1 90 ? -43.978 16.488 18.237 1.00 54.48 97 ARG A O 1
ATOM 708 N N . ILE A 1 91 ? -45.727 15.189 17.719 1.00 53.51 98 ILE A N 1
ATOM 709 C CA . ILE A 1 91 ? -44.994 14.461 16.685 1.00 53.10 98 ILE A CA 1
ATOM 710 C C . ILE A 1 91 ? -44.747 15.291 15.426 1.00 52.85 98 ILE A C 1
ATOM 711 O O . ILE A 1 91 ? -43.693 15.175 14.799 1.00 54.44 98 ILE A O 1
ATOM 716 N N . THR A 1 92 ? -45.708 16.128 15.051 1.00 51.02 99 THR A N 1
ATOM 717 C CA . THR A 1 92 ? -45.542 16.950 13.867 1.00 50.77 99 THR A CA 1
ATOM 718 C C . THR A 1 92 ? -44.420 17.971 14.071 1.00 51.79 99 THR A C 1
ATOM 719 O O . THR A 1 92 ? -43.785 18.422 13.114 1.00 50.35 99 THR A O 1
ATOM 723 N N . TYR A 1 93 ? -44.169 18.315 15.329 1.00 53.09 100 TYR A N 1
ATOM 724 C CA . TYR A 1 93 ? -43.131 19.278 15.655 1.00 54.50 100 TYR A CA 1
ATOM 725 C C . TYR A 1 93 ? -41.750 18.623 15.760 1.00 54.53 100 TYR A C 1
ATOM 726 O O . TYR A 1 93 ? -40.751 19.168 15.276 1.00 54.58 100 TYR A O 1
ATOM 735 N N . LYS A 1 94 ? -41.689 17.454 16.381 1.00 53.68 101 LYS A N 1
ATOM 736 C CA . LYS A 1 94 ? -40.408 16.777 16.522 1.00 54.02 101 LYS A CA 1
ATOM 737 C C . LYS A 1 94 ? -39.851 16.425 15.136 1.00 53.77 101 LYS A C 1
ATOM 738 O O . LYS A 1 94 ? -38.649 16.131 14.990 1.00 52.66 101 LYS A O 1
ATOM 740 N N . ASN A 1 95 ? -40.721 16.480 14.123 1.00 51.43 102 ASN A N 1
ATOM 741 C CA . ASN A 1 95 ? -40.318 16.150 12.756 1.00 50.43 102 ASN A CA 1
ATOM 742 C C . ASN A 1 95 ? -39.870 17.341 11.900 1.00 50.31 102 ASN A C 1
ATOM 743 O O . ASN A 1 95 ? -39.305 17.152 10.814 1.00 49.36 102 ASN A O 1
ATOM 748 N N . VAL A 1 96 ? -40.138 18.556 12.383 1.00 48.68 103 VAL A N 1
ATOM 749 C CA . VAL A 1 96 ? -39.764 19.780 11.680 1.00 46.04 103 VAL A CA 1
ATOM 750 C C . VAL A 1 96 ? -38.278 19.761 11.261 1.00 46.58 103 VAL A C 1
ATOM 751 O O . VAL A 1 96 ? -37.917 20.173 10.150 1.00 44.28 103 VAL A O 1
ATOM 755 N N . PRO A 1 97 ? -37.398 19.286 12.152 1.00 46.23 104 PRO A N 1
ATOM 756 C CA . PRO A 1 97 ? -35.979 19.242 11.804 1.00 47.48 104 PRO A CA 1
ATOM 757 C C . PRO A 1 97 ? -35.675 18.440 10.550 1.00 48.54 104 PRO A C 1
ATOM 758 O O . PRO A 1 97 ? -34.762 18.769 9.795 1.00 49.30 104 PRO A O 1
ATOM 762 N N . ASN A 1 98 ? -36.444 17.384 10.329 1.00 51.10 105 ASN A N 1
ATOM 763 C CA . ASN A 1 98 ? -36.227 16.526 9.170 1.00 51.92 105 ASN A CA 1
ATOM 764 C C . ASN A 1 98 ? -36.710 17.168 7.877 1.00 51.50 105 ASN A C 1
ATOM 765 O O . ASN A 1 98 ? -36.064 17.019 6.835 1.00 52.21 105 ASN A O 1
ATOM 770 N N . TRP A 1 99 ? -37.837 17.878 7.935 1.00 51.12 106 TRP A N 1
ATOM 771 C CA . TRP A 1 99 ? -38.355 18.570 6.756 1.00 50.45 106 TRP A CA 1
ATOM 772 C C . TRP A 1 99 ? -37.359 19.662 6.356 1.00 51.12 106 TRP A C 1
ATOM 773 O O . TRP A 1 99 ? -37.000 19.792 5.188 1.00 51.46 106 TRP A O 1
ATOM 784 N N . HIS A 1 100 ? -36.913 20.436 7.345 1.00 51.80 107 HIS A N 1
ATOM 785 C CA . HIS A 1 100 ? -35.944 21.514 7.148 1.00 50.51 107 HIS A CA 1
ATOM 786 C C . HIS A 1 100 ? -34.657 20.979 6.532 1.00 50.53 107 HIS A C 1
ATOM 787 O O . HIS A 1 100 ? -34.140 21.538 5.574 1.00 50.99 107 HIS A O 1
ATOM 794 N N . ARG A 1 101 ? -34.146 19.887 7.083 1.00 51.97 108 ARG A N 1
ATOM 795 C CA . ARG A 1 101 ? -32.912 19.280 6.598 1.00 55.10 108 ARG A CA 1
ATOM 796 C C . ARG A 1 101 ? -32.946 19.025 5.088 1.00 56.29 108 ARG A C 1
ATOM 797 O O . ARG A 1 101 ? -31.946 19.237 4.379 1.00 56.38 108 ARG A O 1
ATOM 805 N N . ASP A 1 102 ? -34.098 18.577 4.592 1.00 55.63 109 ASP A N 1
ATOM 806 C CA . ASP A 1 102 ? -34.223 18.273 3.174 1.00 54.30 109 ASP A CA 1
ATOM 807 C C . ASP A 1 102 ? -34.434 19.446 2.279 1.00 50.87 109 ASP A C 1
ATOM 808 O O . ASP A 1 102 ? -34.084 19.383 1.099 1.00 50.59 109 ASP A O 1
ATOM 813 N N . LEU A 1 103 ? -35.032 20.507 2.805 1.00 46.75 110 LEU A N 1
ATOM 814 C CA . LEU A 1 103 ? -35.209 21.686 1.983 1.00 44.75 110 LEU A CA 1
ATOM 815 C C . LEU A 1 103 ? -33.788 22.238 1.765 1.00 44.83 110 LEU A C 1
ATOM 816 O O . LEU A 1 103 ? -33.376 22.530 0.636 1.00 42.39 110 LEU A O 1
ATOM 821 N N . VAL A 1 104 ? -33.026 22.323 2.854 1.00 44.43 111 VAL A N 1
ATOM 822 C CA . VAL A 1 104 ? -31.663 22.838 2.798 1.00 44.57 111 VAL A CA 1
ATOM 823 C C . VAL A 1 104 ? -30.793 22.069 1.815 1.00 45.90 111 VAL A C 1
ATOM 824 O O . VAL A 1 104 ? -29.966 22.669 1.110 1.00 47.78 111 VAL A O 1
ATOM 828 N N . ARG A 1 105 ? -30.977 20.751 1.769 1.00 45.32 112 ARG A N 1
ATOM 829 C CA . ARG A 1 105 ? -30.202 19.908 0.870 1.00 45.72 112 ARG A CA 1
ATOM 830 C C . ARG A 1 105 ? -30.405 20.319 -0.577 1.00 46.13 112 ARG A C 1
ATOM 831 O O . ARG A 1 105 ? -29.511 20.174 -1.392 1.00 43.36 112 ARG A O 1
ATOM 839 N N . VAL A 1 106 ? -31.579 20.850 -0.898 1.00 50.50 113 VAL A N 1
ATOM 840 C CA . VAL A 1 106 ? -31.860 21.243 -2.277 1.00 53.70 113 VAL A CA 1
ATOM 841 C C . VAL A 1 106 ? -31.644 22.721 -2.494 1.00 56.05 113 VAL A C 1
ATOM 842 O O . VAL A 1 106 ? -31.010 23.119 -3.461 1.00 57.80 113 VAL A O 1
ATOM 846 N N . CYS A 1 107 ? -32.187 23.539 -1.612 1.00 59.15 114 CYS A N 1
ATOM 847 C CA . CYS A 1 107 ? -32.007 24.976 -1.733 1.00 62.60 114 CYS A CA 1
ATOM 848 C C . CYS A 1 107 ? -31.407 25.428 -0.425 1.00 65.96 114 CYS A C 1
ATOM 849 O O . CYS A 1 107 ? -31.899 25.077 0.644 1.00 68.05 114 CYS A O 1
ATOM 852 N N . GLU A 1 108 ? -30.332 26.192 -0.486 1.00 68.91 115 GLU A N 1
ATOM 853 C CA . GLU A 1 108 ? -29.726 26.646 0.752 1.00 71.32 115 GLU A CA 1
ATOM 854 C C . GLU A 1 108 ? -29.948 28.135 0.942 1.00 71.23 115 GLU A C 1
ATOM 855 O O . GLU A 1 108 ? -29.921 28.906 -0.018 1.00 73.70 115 GLU A O 1
ATOM 861 N N . ASN A 1 109 ? -30.202 28.534 2.180 1.00 69.61 116 ASN A N 1
ATOM 862 C CA . ASN A 1 109 ? -30.400 29.944 2.501 1.00 67.33 116 ASN A CA 1
ATOM 863 C C . ASN A 1 109 ? -31.661 30.586 1.961 1.00 63.54 116 ASN A C 1
ATOM 864 O O . ASN A 1 109 ? -31.797 31.812 2.032 1.00 65.06 116 ASN A O 1
ATOM 869 N N . ILE A 1 110 ? -32.579 29.813 1.398 1.00 56.94 117 ILE A N 1
ATOM 870 C CA . ILE A 1 110 ? -33.789 30.466 0.946 1.00 51.05 117 ILE A CA 1
ATOM 871 C C . ILE A 1 110 ? -34.533 30.798 2.235 1.00 48.26 117 ILE A C 1
ATOM 872 O O . ILE A 1 110 ? -34.347 30.141 3.250 1.00 47.25 117 ILE A O 1
ATOM 877 N N . PRO A 1 111 ? -35.370 31.836 2.220 1.00 46.77 118 PRO A N 1
ATOM 878 C CA . PRO A 1 111 ? -36.119 32.194 3.436 1.00 46.33 118 PRO A CA 1
ATOM 879 C C . PRO A 1 111 ? -37.136 31.096 3.786 1.00 45.74 118 PRO A C 1
ATOM 880 O O . PRO A 1 111 ? -37.796 30.552 2.899 1.00 46.15 118 PRO A O 1
ATOM 884 N N . ILE A 1 112 ? -37.277 30.767 5.067 1.00 45.04 119 ILE A N 1
ATOM 885 C CA . ILE A 1 112 ? -38.235 29.739 5.470 1.00 43.44 119 ILE A CA 1
ATOM 886 C C . ILE A 1 112 ? -39.042 30.240 6.649 1.00 42.75 119 ILE A C 1
ATOM 887 O O . ILE A 1 112 ? -38.488 30.801 7.576 1.00 42.39 119 ILE A O 1
ATOM 892 N N . VAL A 1 113 ? -40.350 30.034 6.613 1.00 43.02 120 VAL A N 1
ATOM 893 C CA . VAL A 1 113 ? -41.204 30.451 7.715 1.00 42.64 120 VAL A CA 1
ATOM 894 C C . VAL A 1 113 ? -41.794 29.175 8.340 1.00 45.56 120 VAL A C 1
ATOM 895 O O . VAL A 1 113 ? -42.299 28.298 7.629 1.00 45.54 120 VAL A O 1
ATOM 899 N N . LEU A 1 114 ? -41.707 29.067 9.664 1.00 46.51 121 LEU A N 1
ATOM 900 C CA . LEU A 1 114 ? -42.218 27.908 10.385 1.00 46.50 121 LEU A CA 1
ATOM 901 C C . LEU A 1 114 ? -43.527 28.288 11.055 1.00 47.59 121 LEU A C 1
ATOM 902 O O . LEU A 1 114 ? -43.542 29.178 11.884 1.00 50.07 121 LEU A O 1
ATOM 907 N N . CYS A 1 115 ? -44.627 27.629 10.706 1.00 49.43 122 CYS A N 1
ATOM 908 C CA . CYS A 1 115 ? -45.919 27.958 11.330 1.00 50.41 122 CYS A CA 1
ATOM 909 C C . CYS A 1 115 ? -46.483 26.881 12.268 1.00 51.16 122 CYS A C 1
ATOM 910 O O . CYS A 1 115 ? -46.464 25.688 11.956 1.00 52.06 122 CYS A O 1
ATOM 913 N N . GLY A 1 116 ? -46.962 27.315 13.430 1.00 51.04 123 GLY A N 1
ATOM 914 C CA . GLY A 1 116 ? -47.570 26.404 14.378 1.00 49.24 123 GLY A CA 1
ATOM 915 C C . GLY A 1 116 ? -49.055 26.623 14.147 1.00 49.97 123 GLY A C 1
ATOM 916 O O . GLY A 1 116 ? -49.594 27.673 14.507 1.00 49.77 123 GLY A O 1
ATOM 917 N N . ASN A 1 117 ? -49.712 25.646 13.524 1.00 49.59 124 ASN A N 1
ATOM 918 C CA . ASN A 1 117 ? -51.133 25.736 13.214 1.00 48.29 124 ASN A CA 1
ATOM 919 C C . ASN A 1 117 ? -52.048 25.164 14.306 1.00 48.20 124 ASN A C 1
ATOM 920 O O . ASN A 1 117 ? -51.604 24.441 15.208 1.00 45.03 124 ASN A O 1
ATOM 925 N N . LYS A 1 118 ? -53.327 25.525 14.213 1.00 49.62 125 LYS A N 1
ATOM 926 C CA . LYS A 1 118 ? -54.350 25.071 15.146 1.00 51.58 125 LYS A CA 1
ATOM 927 C C . LYS A 1 118 ? -54.155 25.591 16.578 1.00 54.02 125 LYS A C 1
ATOM 928 O O . LYS A 1 118 ? -54.384 24.859 17.551 1.00 57.25 125 LYS A O 1
ATOM 934 N N . VAL A 1 119 ? -53.734 26.846 16.726 1.00 53.19 126 VAL A N 1
ATOM 935 C CA . VAL A 1 119 ? -53.553 27.388 18.067 1.00 50.79 126 VAL A CA 1
ATOM 936 C C . VAL A 1 119 ? -54.914 27.752 18.627 1.00 50.97 126 VAL A C 1
ATOM 937 O O . VAL A 1 119 ? -55.029 28.108 19.790 1.00 50.89 126 VAL A O 1
ATOM 941 N N . ASP A 1 120 ? -55.946 27.669 17.791 1.00 53.50 127 ASP A N 1
ATOM 942 C CA . ASP A 1 120 ? -57.311 27.986 18.217 1.00 55.45 127 ASP A CA 1
ATOM 943 C C . ASP A 1 120 ? -57.852 26.866 19.111 1.00 56.64 127 ASP A C 1
ATOM 944 O O . ASP A 1 120 ? -58.798 27.063 19.874 1.00 56.52 127 ASP A O 1
ATOM 949 N N . VAL A 1 121 ? -57.228 25.695 19.026 1.00 57.78 128 VAL A N 1
ATOM 950 C CA . VAL A 1 121 ? -57.634 24.558 19.827 1.00 59.98 128 VAL A CA 1
ATOM 951 C C . VAL A 1 121 ? -57.217 24.770 21.278 1.00 62.54 128 VAL A C 1
ATOM 952 O O . VAL A 1 121 ? -56.026 24.867 21.574 1.00 62.89 128 VAL A O 1
ATOM 956 N N . LYS A 1 122 ? -58.201 24.824 22.176 1.00 64.66 129 LYS A N 1
ATOM 957 C CA . LYS A 1 122 ? -57.959 25.037 23.603 1.00 65.64 129 LYS A CA 1
ATOM 958 C C . LYS A 1 122 ? -56.753 24.306 24.203 1.00 66.42 129 LYS A C 1
ATOM 959 O O . LYS A 1 122 ? -55.978 24.915 24.938 1.00 67.28 129 LYS A O 1
ATOM 961 N N . GLU A 1 123 ? -56.570 23.020 23.923 1.00 66.75 130 GLU A N 1
ATOM 962 C CA . GLU A 1 123 ? -55.419 22.361 24.525 1.00 68.71 130 GLU A CA 1
ATOM 963 C C . GLU A 1 123 ? -54.192 22.204 23.643 1.00 68.69 130 GLU A C 1
ATOM 964 O O . GLU A 1 123 ? -54.023 21.205 22.936 1.00 67.85 130 GLU A O 1
ATOM 970 N N . ARG A 1 124 ? -53.334 23.220 23.712 1.00 67.84 131 ARG A N 1
ATOM 971 C CA . ARG A 1 124 ? -52.092 23.279 22.959 1.00 67.04 131 ARG A CA 1
ATOM 972 C C . ARG A 1 124 ? -51.098 22.347 23.652 1.00 67.31 131 ARG A C 1
ATOM 973 O O . ARG A 1 124 ? -51.160 22.192 24.867 1.00 68.27 131 ARG A O 1
ATOM 981 N N . LYS A 1 125 ? -50.193 21.725 22.899 1.00 67.64 132 LYS A N 1
ATOM 982 C CA . LYS A 1 125 ? -49.220 20.809 23.495 1.00 69.28 132 LYS A CA 1
ATOM 983 C C . LYS A 1 125 ? -47.778 21.195 23.172 1.00 70.48 132 LYS A C 1
ATOM 984 O O . LYS A 1 125 ? -46.818 20.517 23.575 1.00 70.50 132 LYS A O 1
ATOM 990 N N . VAL A 1 126 ? -47.638 22.300 22.450 1.00 71.34 133 VAL A N 1
ATOM 991 C CA . VAL A 1 126 ? -46.335 22.830 22.069 1.00 72.73 133 VAL A CA 1
ATOM 992 C C . VAL A 1 126 ? -46.427 24.327 22.307 1.00 75.07 133 VAL A C 1
ATOM 993 O O . VAL A 1 126 ? -47.003 25.059 21.501 1.00 75.68 133 VAL A O 1
ATOM 997 N N . LYS A 1 127 ? -45.872 24.777 23.427 1.00 77.09 134 LYS A N 1
ATOM 998 C CA . LYS A 1 127 ? -45.932 26.188 23.788 1.00 78.07 134 LYS A CA 1
ATOM 999 C C . LYS A 1 127 ? -44.970 27.035 22.974 1.00 78.36 134 LYS A C 1
ATOM 1000 O O . LYS A 1 127 ? -43.779 26.734 22.884 1.00 78.45 134 LYS A O 1
ATOM 1006 N N . ALA A 1 128 ? -45.516 28.099 22.388 1.00 78.71 135 ALA A N 1
ATOM 1007 C CA . ALA A 1 128 ? -44.775 29.028 21.534 1.00 79.10 135 ALA A CA 1
ATOM 1008 C C . ALA A 1 128 ? -43.412 29.473 22.063 1.00 79.20 135 ALA A C 1
ATOM 1009 O O . ALA A 1 128 ? -42.543 29.874 21.284 1.00 76.65 135 ALA A O 1
ATOM 1011 N N . LYS A 1 129 ? -43.232 29.403 23.381 1.00 81.03 136 LYS A N 1
ATOM 1012 C CA . LYS A 1 129 ? -41.974 29.796 24.012 1.00 82.54 136 LYS A CA 1
ATOM 1013 C C . LYS A 1 129 ? -40.851 28.814 23.677 1.00 83.41 136 LYS A C 1
ATOM 1014 O O . LYS A 1 129 ? -39.670 29.182 23.689 1.00 83.54 136 LYS A O 1
ATOM 1016 N N . THR A 1 130 ? -41.238 27.574 23.375 1.00 84.05 137 THR A N 1
ATOM 1017 C CA . THR A 1 130 ? -40.311 26.485 23.034 1.00 84.81 137 THR A CA 1
ATOM 1018 C C . THR A 1 130 ? -39.632 26.633 21.662 1.00 84.75 137 THR A C 1
ATOM 1019 O O . THR A 1 130 ? -38.514 26.152 21.467 1.00 84.31 137 THR A O 1
ATOM 1023 N N . ILE A 1 131 ? -40.304 27.292 20.718 1.00 85.30 138 ILE A N 1
ATOM 1024 C CA . ILE A 1 131 ? -39.767 27.483 19.364 1.00 85.71 138 ILE A CA 1
ATOM 1025 C C . ILE A 1 131 ? -38.412 28.204 19.351 1.00 85.62 138 ILE A C 1
ATOM 1026 O O . ILE A 1 131 ? -38.288 29.337 19.829 1.00 85.13 138 ILE A O 1
ATOM 1028 N N . THR A 1 132 ? -37.408 27.535 18.785 1.00 84.48 139 THR A N 1
ATOM 1029 C CA . THR A 1 132 ? -36.047 28.063 18.703 1.00 82.88 139 THR A CA 1
ATOM 1030 C C . THR A 1 132 ? -35.602 28.198 17.245 1.00 82.58 139 THR A C 1
ATOM 1031 O O . THR A 1 132 ? -34.477 28.601 16.941 1.00 80.69 139 THR A O 1
ATOM 1035 N N . PHE A 1 133 ? -36.522 27.866 16.353 1.00 83.24 140 PHE A N 1
ATOM 1036 C CA . PHE A 1 133 ? -36.292 27.906 14.919 1.00 84.06 140 PHE A CA 1
ATOM 1037 C C . PHE A 1 133 ? -35.879 29.271 14.370 1.00 85.10 140 PHE A C 1
ATOM 1038 O O . PHE A 1 133 ? -34.860 29.397 13.681 1.00 85.65 140 PHE A O 1
ATOM 1046 N N . HIS A 1 134 ? -36.683 30.286 14.669 1.00 85.69 141 HIS A N 1
ATOM 1047 C CA . HIS A 1 134 ? -36.444 31.641 14.175 1.00 85.83 141 HIS A CA 1
ATOM 1048 C C . HIS A 1 134 ? -35.162 32.338 14.653 1.00 84.95 141 HIS A C 1
ATOM 1049 O O . HIS A 1 134 ? -34.987 33.542 14.443 1.00 84.16 141 HIS A O 1
ATOM 1056 N N . ARG A 1 135 ? -34.257 31.582 15.271 1.00 83.63 142 ARG A N 1
ATOM 1057 C CA . ARG A 1 135 ? -33.005 32.155 15.747 1.00 82.18 142 ARG A CA 1
ATOM 1058 C C . ARG A 1 135 ? -32.029 32.403 14.592 1.00 81.56 142 ARG A C 1
ATOM 1059 O O . ARG A 1 135 ? -30.872 32.748 14.819 1.00 82.73 142 ARG A O 1
ATOM 1061 N N . LYS A 1 136 ? -32.492 32.216 13.357 1.00 80.25 143 LYS A N 1
ATOM 1062 C CA . LYS A 1 136 ? -31.657 32.449 12.178 1.00 78.94 143 LYS A CA 1
ATOM 1063 C C . LYS A 1 136 ? -32.231 33.665 11.449 1.00 78.35 143 LYS A C 1
ATOM 1064 O O . LYS A 1 136 ? -33.434 33.939 11.540 1.00 78.33 143 LYS A O 1
ATOM 1066 N N . LYS A 1 137 ? -31.373 34.392 10.735 1.00 77.19 144 LYS A N 1
ATOM 1067 C CA . LYS A 1 137 ? -31.782 35.601 10.014 1.00 76.01 144 LYS A CA 1
ATOM 1068 C C . LYS A 1 137 ? -32.775 35.369 8.874 1.00 74.49 144 LYS A C 1
ATOM 1069 O O . LYS A 1 137 ? -33.631 36.213 8.610 1.00 73.69 144 LYS A O 1
ATOM 1075 N N . ASN A 1 138 ? -32.646 34.235 8.191 1.00 73.24 145 ASN A N 1
ATOM 1076 C CA . ASN A 1 138 ? -33.548 33.888 7.092 1.00 72.08 145 ASN A CA 1
ATOM 1077 C C . ASN A 1 138 ? -34.651 32.920 7.575 1.00 71.66 145 ASN A C 1
ATOM 1078 O O . ASN A 1 138 ? -35.350 32.303 6.768 1.00 71.64 145 ASN A O 1
ATOM 1083 N N . LEU A 1 139 ? -34.790 32.798 8.898 1.00 70.51 146 LEU A N 1
ATOM 1084 C CA . LEU A 1 139 ? -35.793 31.935 9.512 1.00 68.74 146 LEU A CA 1
ATOM 1085 C C . LEU A 1 139 ? -36.739 32.764 10.372 1.00 67.30 146 LEU A C 1
ATOM 1086 O O . LEU A 1 139 ? -36.329 33.763 10.966 1.00 68.98 146 LEU A O 1
ATOM 1091 N N . GLN A 1 140 ? -37.999 32.337 10.435 1.00 63.47 147 GLN A N 1
ATOM 1092 C CA . GLN A 1 140 ? -39.034 33.038 11.181 1.00 59.96 147 GLN A CA 1
ATOM 1093 C C . GLN A 1 140 ? -40.128 32.083 11.645 1.00 59.37 147 GLN A C 1
ATOM 1094 O O . GLN A 1 140 ? -40.365 31.048 11.025 1.00 60.42 147 GLN A O 1
ATOM 1100 N N . TYR A 1 141 ? -40.806 32.435 12.731 1.00 57.73 148 TYR A N 1
ATOM 1101 C CA . TYR A 1 141 ? -41.868 31.595 13.256 1.00 55.81 148 TYR A CA 1
ATOM 1102 C C . TYR A 1 141 ? -43.147 32.382 13.457 1.00 53.95 148 TYR A C 1
ATOM 1103 O O . TYR A 1 141 ? -43.105 33.589 13.615 1.00 53.26 148 TYR A O 1
ATOM 1112 N N . TYR A 1 142 ? -44.280 31.687 13.442 1.00 54.06 149 TYR A N 1
ATOM 1113 C CA . TYR A 1 142 ? -45.583 32.310 13.636 1.00 55.26 149 TYR A CA 1
ATOM 1114 C C . TYR A 1 142 ? -46.619 31.321 14.169 1.00 55.66 149 TYR A C 1
ATOM 1115 O O . TYR A 1 142 ? -46.610 30.138 13.820 1.00 56.28 149 TYR A O 1
ATOM 1124 N N . ASP A 1 143 ? -47.494 31.812 15.039 1.00 54.51 150 ASP A N 1
ATOM 1125 C CA . ASP A 1 143 ? -48.580 31.003 15.563 1.00 51.28 150 ASP A CA 1
ATOM 1126 C C . ASP A 1 143 ? -49.670 31.305 14.553 1.00 50.50 150 ASP A C 1
ATOM 1127 O O . ASP A 1 143 ? -50.025 32.464 14.369 1.00 48.25 150 ASP A O 1
ATOM 1132 N N . ILE A 1 144 ? -50.171 30.286 13.866 1.00 51.10 151 ILE A N 1
ATOM 1133 C CA . ILE A 1 144 ? -51.246 30.514 12.908 1.00 51.77 151 ILE A CA 1
ATOM 1134 C C . ILE A 1 144 ? -52.470 29.631 13.185 1.00 51.74 151 ILE A C 1
ATOM 1135 O O . ILE A 1 144 ? -52.377 28.608 13.875 1.00 52.23 151 ILE A O 1
ATOM 1140 N N . SER A 1 145 ? -53.617 30.048 12.654 1.00 49.65 152 SER A N 1
ATOM 1141 C CA . SER A 1 145 ? -54.844 29.281 12.778 1.00 47.87 152 SER A CA 1
ATOM 1142 C C . SER A 1 145 ? -55.632 29.410 11.489 1.00 47.57 152 SER A C 1
ATOM 1143 O O . SER A 1 145 ? -56.311 30.409 11.262 1.00 46.76 152 SER A O 1
ATOM 1146 N N . ALA A 1 146 ? -55.526 28.395 10.640 1.00 48.08 153 ALA A N 1
ATOM 1147 C CA . ALA A 1 146 ? -56.238 28.393 9.377 1.00 50.55 153 ALA A CA 1
ATOM 1148 C C . ALA A 1 146 ? -57.743 28.427 9.655 1.00 53.56 153 ALA A C 1
ATOM 1149 O O . ALA A 1 146 ? -58.536 28.805 8.785 1.00 54.52 153 ALA A O 1
ATOM 1151 N N . LYS A 1 147 ? -58.132 28.032 10.868 1.00 53.67 154 LYS A N 1
ATOM 1152 C CA . LYS A 1 147 ? -59.535 28.024 11.215 1.00 54.87 154 LYS A CA 1
ATOM 1153 C C . LYS A 1 147 ? -60.004 29.373 11.750 1.00 55.75 154 LYS A C 1
ATOM 1154 O O . LYS A 1 147 ? -61.010 29.907 11.302 1.00 56.33 154 LYS A O 1
ATOM 1160 N N . SER A 1 148 ? -59.273 29.933 12.703 1.00 56.68 155 SER A N 1
ATOM 1161 C CA . SER A 1 148 ? -59.669 31.202 13.290 1.00 57.66 155 SER A CA 1
ATOM 1162 C C . SER A 1 148 ? -59.170 32.377 12.478 1.00 59.24 155 SER A C 1
ATOM 1163 O O . SER A 1 148 ? -59.446 33.526 12.816 1.00 60.73 155 SER A O 1
ATOM 1166 N N . ASN A 1 149 ? -58.420 32.096 11.417 1.00 60.04 156 ASN A N 1
ATOM 1167 C CA . ASN A 1 149 ? -57.914 33.159 10.558 1.00 60.04 156 ASN A CA 1
ATOM 1168 C C . ASN A 1 149 ? -56.830 33.976 11.282 1.00 58.97 156 ASN A C 1
ATOM 1169 O O . ASN A 1 149 ? -56.512 35.092 10.882 1.00 59.11 156 ASN A O 1
ATOM 1174 N N . TYR A 1 150 ? -56.244 33.405 12.327 1.00 57.16 157 TYR A N 1
ATOM 1175 C CA . TYR A 1 150 ? -55.223 34.097 13.126 1.00 57.04 157 TYR A CA 1
ATOM 1176 C C . TYR A 1 150 ? -53.795 34.083 12.552 1.00 56.96 157 TYR A C 1
ATOM 1177 O O . TYR A 1 150 ? -53.168 33.032 12.472 1.00 55.22 157 TYR A O 1
ATOM 1186 N N . ASN A 1 151 ? -53.282 35.270 12.209 1.00 57.75 158 ASN A N 1
ATOM 1187 C CA . ASN A 1 151 ? -51.945 35.438 11.606 1.00 58.18 158 ASN A CA 1
ATOM 1188 C C . ASN A 1 151 ? -51.958 34.785 10.249 1.00 59.28 158 ASN A C 1
ATOM 1189 O O . ASN A 1 151 ? -50.945 34.283 9.767 1.00 58.46 158 ASN A O 1
ATOM 1194 N N . PHE A 1 152 ? -53.147 34.809 9.670 1.00 60.13 159 PHE A N 1
ATOM 1195 C CA . PHE A 1 152 ? -53.393 34.231 8.374 1.00 60.90 159 PHE A CA 1
ATOM 1196 C C . PHE A 1 152 ? -52.389 34.609 7.275 1.00 60.46 159 PHE A C 1
ATOM 1197 O O . PHE A 1 152 ? -51.865 33.741 6.584 1.00 60.12 159 PHE A O 1
ATOM 1205 N N . GLU A 1 153 ? -52.115 35.913 7.142 1.00 60.99 160 GLU A N 1
ATOM 1206 C CA . GLU A 1 153 ? -51.184 36.474 6.136 1.00 59.89 160 GLU A CA 1
ATOM 1207 C C . GLU A 1 153 ? -49.688 36.618 6.537 1.00 57.71 160 GLU A C 1
ATOM 1208 O O . GLU A 1 153 ? -48.811 36.678 5.682 1.00 55.86 160 GLU A O 1
ATOM 1214 N N . LYS A 1 154 ? -49.410 36.670 7.837 1.00 56.98 161 LYS A N 1
ATOM 1215 C CA . LYS A 1 154 ? -48.029 36.837 8.324 1.00 56.94 161 LYS A CA 1
ATOM 1216 C C . LYS A 1 154 ? -46.885 36.173 7.555 1.00 56.05 161 LYS A C 1
ATOM 1217 O O . LYS A 1 154 ? -45.957 36.852 7.130 1.00 55.88 161 LYS A O 1
ATOM 1223 N N . PRO A 1 155 ? -46.933 34.834 7.331 1.00 54.76 162 PRO A N 1
ATOM 1224 C CA . PRO A 1 155 ? -45.881 34.092 6.605 1.00 52.90 162 PRO A CA 1
ATOM 1225 C C . PRO A 1 155 ? -45.610 34.596 5.218 1.00 52.76 162 PRO A C 1
ATOM 1226 O O . PRO A 1 155 ? -44.466 34.742 4.794 1.00 55.61 162 PRO A O 1
ATOM 1230 N N . PHE A 1 156 ? -46.678 34.821 4.491 1.00 51.40 163 PHE A N 1
ATOM 1231 C CA . PHE A 1 156 ? -46.568 35.336 3.145 1.00 49.68 163 PHE A CA 1
ATOM 1232 C C . PHE A 1 156 ? -46.014 36.776 3.121 1.00 48.28 163 PHE A C 1
ATOM 1233 O O . PHE A 1 156 ? -45.327 37.151 2.174 1.00 48.19 163 PHE A O 1
ATOM 1241 N N . LEU A 1 157 ? -46.339 37.575 4.139 1.00 46.57 164 LEU A N 1
ATOM 1242 C CA . LEU A 1 157 ? -45.867 38.943 4.226 1.00 45.34 164 LEU A CA 1
ATOM 1243 C C . LEU A 1 157 ? -44.387 38.951 4.521 1.00 45.51 164 LEU A C 1
ATOM 1244 O O . LEU A 1 157 ? -43.612 39.639 3.845 1.00 43.88 164 LEU A O 1
ATOM 1249 N N . TRP A 1 158 ? -43.974 38.163 5.506 1.00 45.25 165 TRP A N 1
ATOM 1250 C CA . TRP A 1 158 ? -42.567 38.104 5.865 1.00 47.04 165 TRP A CA 1
ATOM 1251 C C . TRP A 1 158 ? -41.751 37.703 4.659 1.00 48.75 165 TRP A C 1
ATOM 1252 O O . TRP A 1 158 ? -40.837 38.412 4.241 1.00 50.47 165 TRP A O 1
ATOM 1263 N N . LEU A 1 159 ? -42.102 36.552 4.100 1.00 49.77 166 LEU A N 1
ATOM 1264 C CA . LEU A 1 159 ? -41.423 36.040 2.933 1.00 47.14 166 LEU A CA 1
ATOM 1265 C C . LEU A 1 159 ? -41.370 37.080 1.818 1.00 45.84 166 LEU A C 1
ATOM 1266 O O . LEU A 1 159 ? -40.315 37.306 1.236 1.00 45.50 166 LEU A O 1
ATOM 1271 N N . ALA A 1 160 ? -42.511 37.705 1.525 1.00 44.97 167 ALA A N 1
ATOM 1272 C CA . ALA A 1 160 ? -42.605 38.709 0.474 1.00 43.52 167 ALA A CA 1
ATOM 1273 C C . ALA A 1 160 ? -41.580 39.819 0.716 1.00 45.40 167 ALA A C 1
ATOM 1274 O O . ALA A 1 160 ? -40.837 40.206 -0.198 1.00 46.48 167 ALA A O 1
ATOM 1276 N N . ARG A 1 161 ? -41.531 40.324 1.946 1.00 45.54 168 ARG A N 1
ATOM 1277 C CA . ARG A 1 161 ? -40.571 41.357 2.318 1.00 45.93 168 ARG A CA 1
ATOM 1278 C C . ARG A 1 161 ? -39.124 40.876 2.153 1.00 47.58 168 ARG A C 1
ATOM 1279 O O . ARG A 1 161 ? -38.301 41.575 1.573 1.00 48.86 168 ARG A O 1
ATOM 1287 N N . LYS A 1 162 ? -38.801 39.700 2.677 1.00 48.22 169 LYS A N 1
ATOM 1288 C CA . LYS A 1 162 ? -37.446 39.177 2.525 1.00 50.35 169 LYS A CA 1
ATOM 1289 C C . LYS A 1 162 ? -37.072 39.048 1.050 1.00 51.81 169 LYS A C 1
ATOM 1290 O O . LYS A 1 162 ? -35.970 39.430 0.647 1.00 54.17 169 LYS A O 1
ATOM 1296 N N . LEU A 1 163 ? -37.996 38.507 0.254 1.00 52.36 170 LEU A N 1
ATOM 1297 C CA . LEU A 1 163 ? -37.790 38.279 -1.182 1.00 51.56 170 LEU A CA 1
ATOM 1298 C C . LEU A 1 163 ? -37.555 39.550 -2.000 1.00 51.02 170 LEU A C 1
ATOM 1299 O O . LEU A 1 163 ? -36.698 39.580 -2.887 1.00 49.70 170 LEU A O 1
ATOM 1304 N N . ALA A 1 164 ? -38.328 40.593 -1.709 1.00 51.05 171 ALA A N 1
ATOM 1305 C CA . ALA A 1 164 ? -38.198 41.864 -2.416 1.00 49.10 171 ALA A CA 1
ATOM 1306 C C . ALA A 1 164 ? -37.285 42.822 -1.645 1.00 47.85 171 ALA A C 1
ATOM 1307 O O . ALA A 1 164 ? -37.272 44.018 -1.924 1.00 47.17 171 ALA A O 1
ATOM 1309 N N . GLY A 1 165 ? -36.527 42.290 -0.683 1.00 47.01 172 GLY A N 1
ATOM 1310 C CA . GLY A 1 165 ? -35.637 43.111 0.124 1.00 48.32 172 GLY A CA 1
ATOM 1311 C C . GLY A 1 165 ? -36.218 44.489 0.435 1.00 49.96 172 GLY A C 1
ATOM 1312 O O . GLY A 1 165 ? -35.576 45.525 0.211 1.00 49.58 172 GLY A O 1
ATOM 1313 N N . ASN A 1 166 ? -37.442 44.504 0.954 1.00 49.16 173 ASN A N 1
ATOM 1314 C CA . ASN A 1 166 ? -38.121 45.745 1.276 1.00 47.46 173 ASN A CA 1
ATOM 1315 C C . ASN A 1 166 ? -39.061 45.560 2.467 1.00 47.56 173 ASN A C 1
ATOM 1316 O O . ASN A 1 166 ? -40.224 45.155 2.319 1.00 48.73 173 ASN A O 1
ATOM 1321 N N . PRO A 1 167 ? -38.550 45.836 3.677 1.00 46.17 174 PRO A N 1
ATOM 1322 C CA . PRO A 1 167 ? -39.277 45.731 4.948 1.00 45.42 174 PRO A CA 1
ATOM 1323 C C . PRO A 1 167 ? -40.533 46.602 4.970 1.00 44.52 174 PRO A C 1
ATOM 1324 O O . PRO A 1 167 ? -41.368 46.502 5.861 1.00 42.89 174 PRO A O 1
ATOM 1328 N N . GLN A 1 168 ? -40.662 47.452 3.970 1.00 44.80 175 GLN A N 1
ATOM 1329 C CA . GLN A 1 168 ? -41.773 48.369 3.927 1.00 47.16 175 GLN A CA 1
ATOM 1330 C C . GLN A 1 168 ? -43.056 47.829 3.306 1.00 50.33 175 GLN A C 1
ATOM 1331 O O . GLN A 1 168 ? -44.104 48.486 3.397 1.00 50.84 175 GLN A O 1
ATOM 1337 N N . LEU A 1 169 ? -42.975 46.645 2.687 1.00 52.25 176 LEU A N 1
ATOM 1338 C CA . LEU A 1 169 ? -44.138 45.995 2.060 1.00 53.64 176 LEU A CA 1
ATOM 1339 C C . LEU A 1 169 ? -45.308 45.767 3.018 1.00 53.74 176 LEU A C 1
ATOM 1340 O O . LEU A 1 169 ? -45.123 45.320 4.155 1.00 50.43 176 LEU A O 1
ATOM 1345 N N . GLU A 1 170 ? -46.513 46.052 2.534 1.00 55.24 177 GLU A N 1
ATOM 1346 C CA . GLU A 1 170 ? -47.734 45.854 3.306 1.00 57.89 177 GLU A CA 1
ATOM 1347 C C . GLU A 1 170 ? -48.769 45.380 2.306 1.00 57.98 177 GLU A C 1
ATOM 1348 O O . GLU A 1 170 ? -48.792 45.859 1.179 1.00 57.30 177 GLU A O 1
ATOM 1354 N N . PHE A 1 171 ? -49.608 44.428 2.696 1.00 59.92 178 PHE A N 1
ATOM 1355 C CA . PHE A 1 171 ? -50.635 43.929 1.781 1.00 62.06 178 PHE A CA 1
ATOM 1356 C C . PHE A 1 171 ? -51.770 44.941 1.708 1.00 63.81 178 PHE A C 1
ATOM 1357 O O . PHE A 1 171 ? -52.062 45.631 2.681 1.00 65.01 178 PHE A O 1
ATOM 1365 N N . VAL A 1 172 ? -52.409 45.038 0.552 1.00 66.12 179 VAL A N 1
ATOM 1366 C CA . VAL A 1 172 ? -53.515 45.974 0.398 1.00 67.57 179 VAL A CA 1
ATOM 1367 C C . VAL A 1 172 ? -54.821 45.198 0.209 1.00 68.26 179 VAL A C 1
ATOM 1368 O O . VAL A 1 172 ? -55.522 44.941 1.216 1.00 67.97 179 VAL A O 1
ATOM 1373 N N . ALA B 2 18 ? -49.236 8.586 -26.698 1.00 69.49 18 ALA B N 1
ATOM 1374 C CA . ALA B 2 18 ? -48.584 7.358 -26.131 1.00 70.08 18 ALA B CA 1
ATOM 1375 C C . ALA B 2 18 ? -47.126 7.629 -25.738 1.00 69.38 18 ALA B C 1
ATOM 1376 O O . ALA B 2 18 ? -46.221 7.472 -26.566 1.00 70.29 18 ALA B O 1
ATOM 1378 N N . LEU B 2 19 ? -46.894 8.021 -24.479 1.00 67.54 19 LEU B N 1
ATOM 1379 C CA . LEU B 2 19 ? -45.533 8.328 -24.016 1.00 65.39 19 LEU B CA 1
ATOM 1380 C C . LEU B 2 19 ? -44.904 7.342 -23.038 1.00 62.61 19 LEU B C 1
ATOM 1381 O O . LEU B 2 19 ? -45.301 7.269 -21.885 1.00 59.98 19 LEU B O 1
ATOM 1386 N N . ASP B 2 20 ? -43.904 6.604 -23.507 1.00 61.65 20 ASP B N 1
ATOM 1387 C CA . ASP B 2 20 ? -43.209 5.635 -22.672 1.00 61.88 20 ASP B CA 1
ATOM 1388 C C . ASP B 2 20 ? -42.183 6.376 -21.815 1.00 59.31 20 ASP B C 1
ATOM 1389 O O . ASP B 2 20 ? -41.860 7.527 -22.084 1.00 58.58 20 ASP B O 1
ATOM 1394 N N . PHE B 2 21 ? -41.668 5.700 -20.795 1.00 56.11 21 PHE B N 1
ATOM 1395 C CA . PHE B 2 21 ? -40.694 6.294 -19.905 1.00 53.96 21 PHE B CA 1
ATOM 1396 C C . PHE B 2 21 ? -39.252 6.211 -20.405 1.00 53.17 21 PHE B C 1
ATOM 1397 O O . PHE B 2 21 ? -38.418 5.494 -19.851 1.00 51.67 21 PHE B O 1
ATOM 1405 N N . THR B 2 22 ? -38.971 6.970 -21.455 1.00 53.55 22 THR B N 1
ATOM 1406 C CA . THR B 2 22 ? -37.640 7.030 -22.039 1.00 53.66 22 THR B CA 1
ATOM 1407 C C . THR B 2 22 ? -37.006 8.326 -21.531 1.00 53.83 22 THR B C 1
ATOM 1408 O O . THR B 2 22 ? -37.736 9.227 -21.106 1.00 54.15 22 THR B O 1
ATOM 1412 N N . VAL B 2 23 ? -35.674 8.429 -21.578 1.00 53.01 23 VAL B N 1
ATOM 1413 C CA . VAL B 2 23 ? -34.984 9.652 -21.144 1.00 52.61 23 VAL B CA 1
ATOM 1414 C C . VAL B 2 23 ? -35.555 10.891 -21.813 1.00 52.45 23 VAL B C 1
ATOM 1415 O O . VAL B 2 23 ? -35.840 11.884 -21.158 1.00 51.17 23 VAL B O 1
ATOM 1419 N N . GLU B 2 24 ? -35.697 10.819 -23.131 1.00 53.48 24 GLU B N 1
ATOM 1420 C CA . GLU B 2 24 ? -36.236 11.915 -23.925 1.00 55.54 24 GLU B CA 1
ATOM 1421 C C . GLU B 2 24 ? -37.530 12.470 -23.331 1.00 56.10 24 GLU B C 1
ATOM 1422 O O . GLU B 2 24 ? -37.697 13.684 -23.186 1.00 56.61 24 GLU B O 1
ATOM 1428 N N . ASN B 2 25 ? -38.454 11.580 -22.993 1.00 56.98 25 ASN B N 1
ATOM 1429 C CA . ASN B 2 25 ? -39.734 12.014 -22.453 1.00 57.03 25 ASN B CA 1
ATOM 1430 C C . ASN B 2 25 ? -39.661 12.498 -21.014 1.00 56.58 25 ASN B C 1
ATOM 1431 O O . ASN B 2 25 ? -40.457 13.341 -20.592 1.00 56.18 25 ASN B O 1
ATOM 1436 N N . VAL B 2 26 ? -38.713 11.968 -20.251 1.00 55.64 26 VAL B N 1
ATOM 1437 C CA . VAL B 2 26 ? -38.566 12.413 -18.874 1.00 54.13 26 VAL B CA 1
ATOM 1438 C C . VAL B 2 26 ? -38.049 13.851 -18.936 1.00 52.95 26 VAL B C 1
ATOM 1439 O O . VAL B 2 26 ? -38.585 14.746 -18.279 1.00 52.02 26 VAL B O 1
ATOM 1443 N N . GLU B 2 27 ? -37.022 14.073 -19.753 1.00 51.86 27 GLU B N 1
ATOM 1444 C CA . GLU B 2 27 ? -36.446 15.398 -19.888 1.00 51.23 27 GLU B CA 1
ATOM 1445 C C . GLU B 2 27 ? -37.512 16.407 -20.245 1.00 50.90 27 GLU B C 1
ATOM 1446 O O . GLU B 2 27 ? -37.631 17.445 -19.601 1.00 49.78 27 GLU B O 1
ATOM 1452 N N . LYS B 2 28 ? -38.296 16.102 -21.269 1.00 51.28 28 LYS B N 1
ATOM 1453 C CA . LYS B 2 28 ? -39.361 17.006 -21.664 1.00 51.28 28 LYS B CA 1
ATOM 1454 C C . LYS B 2 28 ? -40.236 17.276 -20.462 1.00 51.43 28 LYS B C 1
ATOM 1455 O O . LYS B 2 28 ? -40.581 18.422 -20.196 1.00 52.45 28 LYS B O 1
ATOM 1461 N N . ALA B 2 29 ? -40.576 16.218 -19.730 1.00 51.24 29 ALA B N 1
ATOM 1462 C CA . ALA B 2 29 ? -41.430 16.334 -18.549 1.00 52.37 29 ALA B CA 1
ATOM 1463 C C . ALA B 2 29 ? -40.852 17.271 -17.500 1.00 51.80 29 ALA B C 1
ATOM 1464 O O . ALA B 2 29 ? -41.531 18.180 -17.024 1.00 52.26 29 ALA B O 1
ATOM 1466 N N . LEU B 2 30 ? -39.599 17.026 -17.133 1.00 51.44 30 LEU B N 1
ATOM 1467 C CA . LEU B 2 30 ? -38.909 17.846 -16.148 1.00 49.98 30 LEU B CA 1
ATOM 1468 C C . LEU B 2 30 ? -38.870 19.294 -16.608 1.00 49.35 30 LEU B C 1
ATOM 1469 O O . LEU B 2 30 ? -39.182 20.192 -15.841 1.00 48.78 30 LEU B O 1
ATOM 1474 N N . HIS B 2 31 ? -38.500 19.522 -17.862 1.00 50.42 31 HIS B N 1
ATOM 1475 C CA . HIS B 2 31 ? -38.457 20.879 -18.390 1.00 51.42 31 HIS B CA 1
ATOM 1476 C C . HIS B 2 31 ? -39.812 21.529 -18.170 1.00 50.83 31 HIS B C 1
ATOM 1477 O O . HIS B 2 31 ? -39.916 22.697 -17.807 1.00 48.92 31 HIS B O 1
ATOM 1484 N N . GLN B 2 32 ? -40.860 20.757 -18.405 1.00 51.85 32 GLN B N 1
ATOM 1485 C CA . GLN B 2 32 ? -42.189 21.295 -18.248 1.00 52.58 32 GLN B CA 1
ATOM 1486 C C . GLN B 2 32 ? -42.415 21.671 -16.804 1.00 51.52 32 GLN B C 1
ATOM 1487 O O . GLN B 2 32 ? -42.742 22.816 -16.502 1.00 53.48 32 GLN B O 1
ATOM 1493 N N . LEU B 2 33 ? -42.222 20.713 -15.909 1.00 49.11 33 LEU B N 1
ATOM 1494 C CA . LEU B 2 33 ? -42.426 20.947 -14.489 1.00 48.01 33 LEU B CA 1
ATOM 1495 C C . LEU B 2 33 ? -41.671 22.177 -13.960 1.00 48.67 33 LEU B C 1
ATOM 1496 O O . LEU B 2 33 ? -42.234 23.007 -13.231 1.00 48.60 33 LEU B O 1
ATOM 1501 N N . TYR B 2 34 ? -40.404 22.296 -14.350 1.00 48.74 34 TYR B N 1
ATOM 1502 C CA . TYR B 2 34 ? -39.549 23.392 -13.918 1.00 47.95 34 TYR B CA 1
ATOM 1503 C C . TYR B 2 34 ? -39.668 24.717 -14.669 1.00 49.34 34 TYR B C 1
ATOM 1504 O O . TYR B 2 34 ? -39.455 25.771 -14.076 1.00 50.86 34 TYR B O 1
ATOM 1513 N N . TYR B 2 35 ? -40.001 24.694 -15.956 1.00 50.88 35 TYR B N 1
ATOM 1514 C CA . TYR B 2 35 ? -40.061 25.950 -16.708 1.00 51.24 35 TYR B CA 1
ATOM 1515 C C . TYR B 2 35 ? -41.365 26.369 -17.397 1.00 52.42 35 TYR B C 1
ATOM 1516 O O . TYR B 2 35 ? -41.571 27.555 -17.647 1.00 52.86 35 TYR B O 1
ATOM 1525 N N . ASP B 2 36 ? -42.254 25.430 -17.699 1.00 53.25 36 ASP B N 1
ATOM 1526 C CA . ASP B 2 36 ? -43.500 25.822 -18.333 1.00 54.51 36 ASP B CA 1
ATOM 1527 C C . ASP B 2 36 ? -44.342 26.549 -17.286 1.00 54.88 36 ASP B C 1
ATOM 1528 O O . ASP B 2 36 ? -44.817 25.936 -16.332 1.00 54.03 36 ASP B O 1
ATOM 1533 N N . PRO B 2 37 ? -44.532 27.874 -17.450 1.00 55.26 37 PRO B N 1
ATOM 1534 C CA . PRO B 2 37 ? -45.324 28.675 -16.506 1.00 54.40 37 PRO B CA 1
ATOM 1535 C C . PRO B 2 37 ? -46.777 28.232 -16.291 1.00 54.20 37 PRO B C 1
ATOM 1536 O O . PRO B 2 37 ? -47.401 28.631 -15.303 1.00 54.55 37 PRO B O 1
ATOM 1540 N N . ASN B 2 38 ? -47.310 27.423 -17.211 1.00 54.25 38 ASN B N 1
ATOM 1541 C CA . ASN B 2 38 ? -48.689 26.919 -17.103 1.00 54.64 38 ASN B CA 1
ATOM 1542 C C . ASN B 2 38 ? -48.806 25.976 -15.891 1.00 55.62 38 ASN B C 1
ATOM 1543 O O . ASN B 2 38 ? -48.073 24.981 -15.780 1.00 55.54 38 ASN B O 1
ATOM 1548 N N . ILE B 2 39 ? -49.728 26.298 -14.989 1.00 55.62 39 ILE B N 1
ATOM 1549 C CA . ILE B 2 39 ? -49.941 25.501 -13.790 1.00 56.85 39 ILE B CA 1
ATOM 1550 C C . ILE B 2 39 ? -50.560 24.130 -14.075 1.00 57.60 39 ILE B C 1
ATOM 1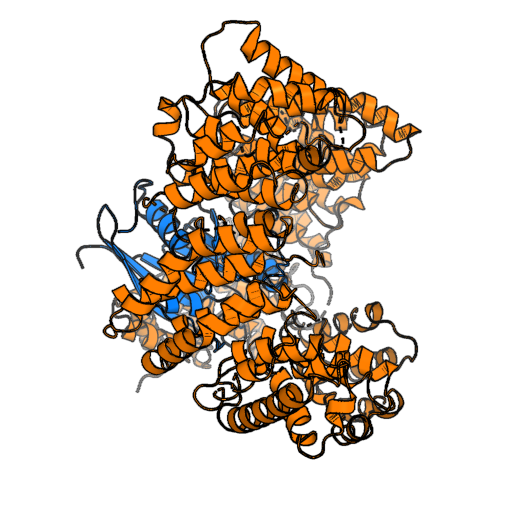551 O O . ILE B 2 39 ? -50.082 23.102 -13.581 1.00 57.11 39 ILE B O 1
ATOM 1556 N N . GLU B 2 40 ? -51.621 24.121 -14.872 1.00 57.74 40 GLU B N 1
ATOM 1557 C CA . GLU B 2 40 ? -52.290 22.881 -15.219 1.00 59.95 40 GLU B CA 1
ATOM 1558 C C . GLU B 2 40 ? -51.252 21.912 -15.756 1.00 59.79 40 GLU B C 1
ATOM 1559 O O . GLU B 2 40 ? -51.268 20.711 -15.444 1.00 59.64 40 GLU B O 1
ATOM 1565 N N . ASN B 2 41 ? -50.342 22.459 -16.555 1.00 58.01 41 ASN B N 1
ATOM 1566 C CA . ASN B 2 41 ? -49.276 21.688 -17.166 1.00 56.60 41 ASN B CA 1
ATOM 1567 C C . ASN B 2 41 ? -48.253 21.200 -16.142 1.00 56.60 41 ASN B C 1
ATOM 1568 O O . ASN B 2 41 ? -47.722 20.095 -16.269 1.00 57.63 41 ASN B O 1
ATOM 1573 N N . LYS B 2 42 ? -47.967 22.003 -15.125 1.00 55.54 42 LYS B N 1
ATOM 1574 C CA . LYS B 2 42 ? -46.981 21.572 -14.144 1.00 54.89 42 LYS B CA 1
ATOM 1575 C C . LYS B 2 42 ? -47.534 20.379 -13.406 1.00 53.98 42 LYS B C 1
ATOM 1576 O O . LYS B 2 42 ? -46.852 19.365 -13.219 1.00 54.43 42 LYS B O 1
ATOM 1582 N N . ASN B 2 43 ? -48.791 20.495 -13.000 1.00 52.73 43 ASN B N 1
ATOM 1583 C CA . ASN B 2 43 ? -49.439 19.413 -12.281 1.00 50.80 43 ASN B CA 1
ATOM 1584 C C . ASN B 2 43 ? -49.476 18.157 -13.146 1.00 50.48 43 ASN B C 1
ATOM 1585 O O . ASN B 2 43 ? -49.177 17.064 -12.664 1.00 50.00 43 ASN B O 1
ATOM 1590 N N . LEU B 2 44 ? -49.814 18.309 -14.424 1.00 49.43 44 LEU B N 1
ATOM 1591 C CA . LEU B 2 44 ? -49.854 17.158 -15.315 1.00 49.34 44 LEU B CA 1
ATOM 1592 C C . LEU B 2 44 ? -48.491 16.466 -15.404 1.00 50.05 44 LEU B C 1
ATOM 1593 O O . LEU B 2 44 ? -48.389 15.230 -15.329 1.00 49.64 44 LEU B O 1
ATOM 1598 N N . ALA B 2 45 ? -47.440 17.262 -15.555 1.00 49.49 45 ALA B N 1
ATOM 1599 C CA . ALA B 2 45 ? -46.099 16.707 -15.658 1.00 49.05 45 ALA B CA 1
ATOM 1600 C C . ALA B 2 45 ? -45.710 15.983 -14.380 1.00 50.14 45 ALA B C 1
ATOM 1601 O O . ALA B 2 45 ? -45.232 14.843 -14.419 1.00 49.28 45 ALA B O 1
ATOM 1603 N N . GLN B 2 46 ? -45.922 16.632 -13.237 1.00 50.83 46 GLN B N 1
ATOM 1604 C CA . GLN B 2 46 ? -45.558 15.989 -11.981 1.00 51.37 46 GLN B CA 1
ATOM 1605 C C . GLN B 2 46 ? -46.236 14.611 -11.822 1.00 51.36 46 GLN B C 1
ATOM 1606 O O . GLN B 2 46 ? -45.593 13.672 -11.354 1.00 51.05 46 GLN B O 1
ATOM 1612 N N . LYS B 2 47 ? -47.502 14.473 -12.231 1.00 51.21 47 LYS B N 1
ATOM 1613 C CA . LYS B 2 47 ? -48.195 13.180 -12.111 1.00 51.73 47 LYS B CA 1
ATOM 1614 C C . LYS B 2 47 ? -47.523 12.102 -12.939 1.00 50.89 47 LYS B C 1
ATOM 1615 O O . LYS B 2 47 ? -47.327 10.968 -12.486 1.00 49.10 47 LYS B O 1
ATOM 1621 N N . TRP B 2 48 ? -47.167 12.476 -14.159 1.00 50.46 48 TRP B N 1
ATOM 1622 C CA . TRP B 2 48 ? -46.504 11.563 -15.067 1.00 49.58 48 TRP B CA 1
ATOM 1623 C C . TRP B 2 48 ? -45.106 11.219 -14.517 1.00 50.01 48 TRP B C 1
ATOM 1624 O O . TRP B 2 48 ? -44.664 10.064 -14.564 1.00 49.20 48 TRP B O 1
ATOM 1635 N N . LEU B 2 49 ? -44.418 12.220 -13.980 1.00 48.92 49 LEU B N 1
ATOM 1636 C CA . LEU B 2 49 ? -43.079 11.991 -13.461 1.00 50.19 49 LEU B CA 1
ATOM 1637 C C . LEU B 2 49 ? -43.068 11.055 -12.255 1.00 51.22 49 LEU B C 1
ATOM 1638 O O . LEU B 2 49 ? -42.067 10.383 -11.968 1.00 50.38 49 LEU B O 1
ATOM 1651 N N . GLN B 2 51 ? -45.108 8.544 -12.054 1.00 52.72 51 GLN B N 1
ATOM 1652 C CA . GLN B 2 51 ? -45.263 7.244 -12.686 1.00 49.89 51 GLN B CA 1
ATOM 1653 C C . GLN B 2 51 ? -43.923 6.753 -13.206 1.00 49.32 51 GLN B C 1
ATOM 1654 O O . GLN B 2 51 ? -43.555 5.599 -12.997 1.00 48.88 51 GLN B O 1
ATOM 1660 N N . ALA B 2 52 ? -43.194 7.638 -13.880 1.00 49.54 52 ALA B N 1
ATOM 1661 C CA . ALA B 2 52 ? -41.892 7.286 -14.453 1.00 50.03 52 ALA B CA 1
ATOM 1662 C C . ALA B 2 52 ? -40.906 6.862 -13.381 1.00 50.73 52 ALA B C 1
ATOM 1663 O O . ALA B 2 52 ? -40.064 5.981 -13.595 1.00 49.04 52 ALA B O 1
ATOM 1665 N N . GLN B 2 53 ? -41.029 7.497 -12.224 1.00 51.84 53 GLN B N 1
ATOM 1666 C CA . GLN B 2 53 ? -40.157 7.228 -11.092 1.00 54.10 53 GLN B CA 1
ATOM 1667 C C . GLN B 2 53 ? -40.321 5.791 -10.554 1.00 55.12 53 GLN B C 1
ATOM 1668 O O . GLN B 2 53 ? -39.343 5.101 -10.228 1.00 55.26 53 GLN B O 1
ATOM 1674 N N . VAL B 2 54 ? -41.568 5.349 -10.472 1.00 54.68 54 VAL B N 1
ATOM 1675 C CA . VAL B 2 54 ? -41.888 4.022 -9.984 1.00 54.72 54 VAL B CA 1
ATOM 1676 C C . VAL B 2 54 ? -41.663 2.937 -11.045 1.00 55.08 54 VAL B C 1
ATOM 1677 O O . VAL B 2 54 ? -41.405 1.778 -10.714 1.00 54.22 54 VAL B O 1
ATOM 1681 N N . SER B 2 55 ? -41.762 3.311 -12.319 1.00 54.02 55 SER B N 1
ATOM 1682 C CA . SER B 2 55 ? -41.572 2.355 -13.403 1.00 52.21 55 SER B CA 1
ATOM 1683 C C . SER B 2 55 ? -40.174 1.746 -13.349 1.00 50.87 55 SER B C 1
ATOM 1684 O O . SER B 2 55 ? -39.227 2.380 -12.895 1.00 51.38 55 SER B O 1
ATOM 1687 N N . PRO B 2 56 ? -40.031 0.497 -13.806 1.00 49.56 56 PRO B N 1
ATOM 1688 C CA . PRO B 2 56 ? -38.709 -0.111 -13.775 1.00 47.90 56 PRO B CA 1
ATOM 1689 C C . PRO B 2 56 ? -37.791 0.517 -14.827 1.00 47.53 56 PRO B C 1
ATOM 1690 O O . PRO B 2 56 ? -36.598 0.221 -14.863 1.00 46.52 56 PRO B O 1
ATOM 1694 N N . GLN B 2 57 ? -38.338 1.367 -15.698 1.00 48.07 57 GLN B N 1
ATOM 1695 C CA . GLN B 2 57 ? -37.486 2.045 -16.684 1.00 49.41 57 GLN B CA 1
ATOM 1696 C C . GLN B 2 57 ? -36.587 3.001 -15.915 1.00 49.62 57 GLN B C 1
ATOM 1697 O O . GLN B 2 57 ? -35.441 3.236 -16.297 1.00 48.78 57 GLN B O 1
ATOM 1703 N N . ALA B 2 58 ? -37.123 3.534 -14.818 1.00 49.80 58 ALA B N 1
ATOM 1704 C CA . ALA B 2 58 ? -36.391 4.447 -13.964 1.00 49.08 58 ALA B CA 1
ATOM 1705 C C . ALA B 2 58 ? -34.992 3.918 -13.678 1.00 48.97 58 ALA B C 1
ATOM 1706 O O . ALA B 2 58 ? -34.082 4.707 -13.453 1.00 51.56 58 ALA B O 1
ATOM 1708 N N . TRP B 2 59 ? -34.816 2.597 -13.695 1.00 47.81 59 TRP B N 1
ATOM 1709 C CA . TRP B 2 59 ? -33.502 1.985 -13.455 1.00 47.74 59 TRP B CA 1
ATOM 1710 C C . TRP B 2 59 ? -32.561 2.112 -14.656 1.00 48.41 59 TRP B C 1
ATOM 1711 O O . TRP B 2 59 ? -31.409 1.707 -14.578 1.00 49.28 59 TRP B O 1
ATOM 1722 N N . HIS B 2 60 ? -33.057 2.620 -15.780 1.00 48.89 60 HIS B N 1
ATOM 1723 C CA . HIS B 2 60 ? -32.222 2.788 -16.967 1.00 49.24 60 HIS B CA 1
ATOM 1724 C C . HIS B 2 60 ? -32.113 4.277 -17.294 1.00 51.10 60 HIS B C 1
ATOM 1725 O O . HIS B 2 60 ? -31.016 4.798 -17.502 1.00 52.14 60 HIS B O 1
ATOM 1732 N N . PHE B 2 61 ? -33.248 4.968 -17.318 1.00 50.82 61 PHE B N 1
ATOM 1733 C CA . PHE B 2 61 ? -33.219 6.379 -17.646 1.00 52.28 61 PHE B CA 1
ATOM 1734 C C . PHE B 2 61 ? -32.586 7.294 -16.597 1.00 52.96 61 PHE B C 1
ATOM 1735 O O . PHE B 2 61 ? -32.121 8.380 -16.936 1.00 53.65 61 PHE B O 1
ATOM 1743 N N . SER B 2 62 ? -32.555 6.881 -15.333 1.00 52.34 62 SER B N 1
ATOM 1744 C CA . SER B 2 62 ? -31.979 7.749 -14.320 1.00 51.13 62 SER B CA 1
ATOM 1745 C C . SER B 2 62 ? -30.457 7.880 -14.485 1.00 49.36 62 SER B C 1
ATOM 1746 O O . SER B 2 62 ? -29.928 8.979 -14.353 1.00 48.35 62 SER B O 1
ATOM 1749 N N . TRP B 2 63 ? -29.756 6.791 -14.805 1.00 48.37 63 TRP B N 1
ATOM 1750 C CA . TRP B 2 63 ? -28.298 6.870 -15.027 1.00 48.22 63 TRP B CA 1
ATOM 1751 C C . TRP B 2 63 ? -27.973 7.703 -16.283 1.00 48.65 63 TRP B C 1
ATOM 1752 O O . TRP B 2 63 ? -26.853 8.227 -16.435 1.00 47.36 63 TRP B O 1
ATOM 1763 N N . GLN B 2 64 ? -28.947 7.803 -17.189 1.00 47.62 64 GLN B N 1
ATOM 1764 C CA . GLN B 2 64 ? -28.767 8.573 -18.413 1.00 49.01 64 GLN B CA 1
ATOM 1765 C C . GLN B 2 64 ? -28.940 10.061 -18.102 1.00 50.77 64 GLN B C 1
ATOM 1766 O O . GLN B 2 64 ? -28.350 10.918 -18.766 1.00 52.63 64 GLN B O 1
ATOM 1772 N N . LEU B 2 65 ? -29.742 10.364 -17.084 1.00 50.18 65 LEU B N 1
ATOM 1773 C CA . LEU B 2 65 ? -29.981 11.742 -16.680 1.00 48.18 65 LEU B CA 1
ATOM 1774 C C . LEU B 2 65 ? -28.757 12.281 -15.953 1.00 48.17 65 LEU B C 1
ATOM 1775 O O . LEU B 2 65 ? -28.520 13.486 -15.941 1.00 49.43 65 LEU B O 1
ATOM 1780 N N . LEU B 2 66 ? -27.989 11.379 -15.343 1.00 47.82 66 LEU B N 1
ATOM 1781 C CA . LEU B 2 66 ? -26.804 11.749 -14.574 1.00 47.91 66 LEU B CA 1
ATOM 1782 C C . LEU B 2 66 ? -25.547 11.894 -15.430 1.00 48.75 66 LEU B C 1
ATOM 1783 O O . LEU B 2 66 ? -24.413 11.869 -14.926 1.00 46.36 66 LEU B O 1
ATOM 1788 N N . GLN B 2 67 ? -25.766 12.047 -16.731 1.00 50.82 67 GLN B N 1
ATOM 1789 C CA . GLN B 2 67 ? -24.684 12.225 -17.684 1.00 52.54 67 GLN B CA 1
ATOM 1790 C C . GLN B 2 67 ? -24.317 13.707 -17.714 1.00 55.00 67 GLN B C 1
ATOM 1791 O O . GLN B 2 67 ? -25.187 14.588 -17.582 1.00 54.91 67 GLN B O 1
ATOM 1797 N N . PRO B 2 68 ? -23.017 14.002 -17.899 1.00 56.26 68 PRO B N 1
ATOM 1798 C CA . PRO B 2 68 ? -22.437 15.350 -17.958 1.00 56.66 68 PRO B CA 1
ATOM 1799 C C . PRO B 2 68 ? -23.107 16.105 -19.090 1.00 57.65 68 PRO B C 1
ATOM 1800 O O . PRO B 2 68 ? -23.045 17.318 -19.195 1.00 58.24 68 PRO B O 1
ATOM 1804 N N . ASP B 2 69 ? -23.760 15.321 -19.924 1.00 59.97 69 ASP B N 1
ATOM 1805 C CA . ASP B 2 69 ? -24.505 15.758 -21.083 1.00 61.34 69 ASP B CA 1
ATOM 1806 C C . ASP B 2 69 ? -25.677 16.674 -20.698 1.00 60.44 69 ASP B C 1
ATOM 1807 O O . ASP B 2 69 ? -26.071 17.539 -21.480 1.00 60.50 69 ASP B O 1
ATOM 1812 N N . LYS B 2 70 ? -26.234 16.495 -19.501 1.00 59.15 70 LYS B N 1
ATOM 1813 C CA . LYS B 2 70 ? -27.405 17.285 -19.110 1.00 58.77 70 LYS B CA 1
ATOM 1814 C C . LYS B 2 70 ? -27.271 18.249 -17.927 1.00 58.50 70 LYS B C 1
ATOM 1815 O O . LYS B 2 70 ? -26.429 18.069 -17.034 1.00 58.55 70 LYS B O 1
ATOM 1821 N N . VAL B 2 71 ? -28.141 19.261 -17.945 1.00 56.60 71 VAL B N 1
ATOM 1822 C CA . VAL B 2 71 ? -28.226 20.302 -16.925 1.00 55.37 71 VAL B CA 1
ATOM 1823 C C . VAL B 2 71 ? -28.348 19.695 -15.517 1.00 55.16 71 VAL B C 1
ATOM 1824 O O . VAL B 2 71 ? -28.841 18.574 -15.359 1.00 55.44 71 VAL B O 1
ATOM 1828 N N . PRO B 2 72 ? -27.903 20.425 -14.474 1.00 53.83 72 PRO B N 1
ATOM 1829 C CA . PRO B 2 72 ? -27.980 19.915 -13.104 1.00 53.23 72 PRO B CA 1
ATOM 1830 C C . PRO B 2 72 ? -29.361 19.563 -12.548 1.00 52.59 72 PRO B C 1
ATOM 1831 O O . PRO B 2 72 ? -29.511 18.498 -11.960 1.00 52.66 72 PRO B O 1
ATOM 1835 N N . GLU B 2 73 ? -30.370 20.417 -12.715 1.00 51.67 73 GLU B N 1
ATOM 1836 C CA . GLU B 2 73 ? -31.677 20.063 -12.163 1.00 51.88 73 GLU B CA 1
ATOM 1837 C C . GLU B 2 73 ? -32.261 18.840 -12.846 1.00 51.58 73 GLU B C 1
ATOM 1838 O O . GLU B 2 73 ? -33.171 18.186 -12.312 1.00 52.58 73 GLU B O 1
ATOM 1844 N N . ILE B 2 74 ? -31.760 18.533 -14.032 1.00 50.45 74 ILE B N 1
ATOM 1845 C CA . ILE B 2 74 ? -32.242 17.358 -14.731 1.00 50.94 74 ILE B CA 1
ATOM 1846 C C . ILE B 2 74 ? -31.554 16.158 -14.108 1.00 50.46 74 ILE B C 1
ATOM 1847 O O . ILE B 2 74 ? -32.216 15.214 -13.678 1.00 50.02 74 ILE B O 1
ATOM 1852 N N . GLN B 2 75 ? -30.225 16.222 -14.039 1.00 50.53 75 GLN B N 1
ATOM 1853 C CA . GLN B 2 75 ? -29.427 15.161 -13.439 1.00 50.86 75 GLN B CA 1
ATOM 1854 C C . GLN B 2 75 ? -29.986 14.859 -12.055 1.00 50.14 75 GLN B C 1
ATOM 1855 O O . GLN B 2 75 ? -30.070 13.695 -11.635 1.00 49.85 75 GLN B O 1
ATOM 1861 N N . TYR B 2 76 ? -30.368 15.922 -11.352 1.00 48.07 76 TYR B N 1
ATOM 1862 C CA . TYR B 2 76 ? -30.877 15.785 -9.998 1.00 47.51 76 TYR B CA 1
ATOM 1863 C C . TYR B 2 76 ? -31.960 14.727 -9.884 1.00 48.69 76 TYR B C 1
ATOM 1864 O O . TYR B 2 76 ? -31.895 13.856 -9.011 1.00 47.40 76 TYR B O 1
ATOM 1873 N N . PHE B 2 77 ? -32.955 14.811 -10.762 1.00 50.49 77 PHE B N 1
ATOM 1874 C CA . PHE B 2 77 ? -34.063 13.873 -10.751 1.00 51.57 77 PHE B CA 1
ATOM 1875 C C . PHE B 2 77 ? -33.580 12.428 -10.838 1.00 53.04 77 PHE B C 1
ATOM 1876 O O . PHE B 2 77 ? -34.112 11.533 -10.171 1.00 53.28 77 PHE B O 1
ATOM 1884 N N . GLY B 2 78 ? -32.570 12.195 -11.668 1.00 51.41 78 GLY B N 1
ATOM 1885 C CA . GLY B 2 78 ? -32.049 10.853 -11.792 1.00 49.81 78 GLY B CA 1
ATOM 1886 C C . GLY B 2 78 ? -31.640 10.308 -10.441 1.00 50.04 78 GLY B C 1
ATOM 1887 O O . GLY B 2 78 ? -32.014 9.208 -10.068 1.00 52.21 78 GLY B O 1
ATOM 1888 N N . ALA B 2 79 ? -30.865 11.081 -9.692 1.00 51.25 79 ALA B N 1
ATOM 1889 C CA . ALA B 2 79 ? -30.404 10.641 -8.372 1.00 50.36 79 ALA B CA 1
ATOM 1890 C C . ALA B 2 79 ? -31.569 10.571 -7.386 1.00 49.18 79 ALA B C 1
ATOM 1891 O O . ALA B 2 79 ? -31.580 9.747 -6.464 1.00 45.63 79 ALA B O 1
ATOM 1893 N N . SER B 2 80 ? -32.542 11.454 -7.592 1.00 49.90 80 SER B N 1
ATOM 1894 C CA . SER B 2 80 ? -33.728 11.523 -6.749 1.00 50.37 80 SER B CA 1
ATOM 1895 C C . SER B 2 80 ? -34.544 10.233 -6.894 1.00 49.05 80 SER B C 1
ATOM 1896 O O . SER B 2 80 ? -35.031 9.667 -5.917 1.00 48.72 80 SER B O 1
ATOM 1899 N N . ALA B 2 81 ? -34.678 9.775 -8.130 1.00 46.79 81 ALA B N 1
ATOM 1900 C CA . ALA B 2 81 ? -35.418 8.572 -8.412 1.00 45.45 81 ALA B CA 1
ATOM 1901 C C . ALA B 2 81 ? -34.730 7.384 -7.742 1.00 45.91 81 ALA B C 1
ATOM 1902 O O . ALA B 2 81 ? -35.372 6.580 -7.062 1.00 45.83 81 ALA B O 1
ATOM 1904 N N . LEU B 2 82 ? -33.419 7.286 -7.929 1.00 45.43 82 LEU B N 1
ATOM 1905 C CA . LEU B 2 82 ? -32.643 6.200 -7.352 1.00 46.17 82 LEU B CA 1
ATOM 1906 C C . LEU B 2 82 ? -32.764 6.127 -5.833 1.00 46.85 82 LEU B C 1
ATOM 1907 O O . LEU B 2 82 ? -32.839 5.040 -5.248 1.00 48.64 82 LEU B O 1
ATOM 1912 N N . HIS B 2 83 ? -32.786 7.281 -5.182 1.00 46.63 83 HIS B N 1
ATOM 1913 C CA . HIS B 2 83 ? -32.898 7.282 -3.740 1.00 44.79 83 HIS B CA 1
ATOM 1914 C C . HIS B 2 83 ? -34.285 6.812 -3.313 1.00 44.40 83 HIS B C 1
ATOM 1915 O O . HIS B 2 83 ? -34.426 6.110 -2.308 1.00 45.03 83 HIS B O 1
ATOM 1922 N N . ILE B 2 84 ? -35.312 7.204 -4.057 1.00 41.88 84 ILE B N 1
ATOM 1923 C CA . ILE B 2 84 ? -36.660 6.799 -3.692 1.00 41.29 84 ILE B CA 1
ATOM 1924 C C . ILE B 2 84 ? -36.916 5.315 -3.954 1.00 41.88 84 ILE B C 1
ATOM 1925 O O . ILE B 2 84 ? -37.500 4.625 -3.122 1.00 39.53 84 ILE B O 1
ATOM 1930 N N . LYS B 2 85 ? -36.481 4.818 -5.103 1.00 42.34 85 LYS B N 1
ATOM 1931 C CA . LYS B 2 85 ? -36.685 3.414 -5.382 1.00 44.17 85 LYS B CA 1
ATOM 1932 C C . LYS B 2 85 ? -35.927 2.584 -4.345 1.00 45.88 85 LYS B C 1
ATOM 1933 O O . LYS B 2 85 ? -36.452 1.595 -3.837 1.00 45.94 85 LYS B O 1
ATOM 1939 N N . ILE B 2 86 ? -34.708 2.996 -4.003 1.00 46.19 86 ILE B N 1
ATOM 1940 C CA . ILE B 2 86 ? -33.935 2.241 -3.022 1.00 46.34 86 ILE B CA 1
ATOM 1941 C C . ILE B 2 86 ? -34.487 2.293 -1.599 1.00 46.79 86 ILE B C 1
ATOM 1942 O O . ILE B 2 86 ? -34.533 1.273 -0.907 1.00 47.73 86 ILE B O 1
ATOM 1947 N N . SER B 2 87 ? -34.906 3.474 -1.157 1.00 47.39 87 SER B N 1
ATOM 1948 C CA . SER B 2 87 ? -35.404 3.619 0.205 1.00 46.46 87 SER B CA 1
ATOM 1949 C C . SER B 2 87 ? -36.873 3.262 0.389 1.00 46.43 87 SER B C 1
ATOM 1950 O O . SER B 2 87 ? -37.296 2.955 1.496 1.00 46.31 87 SER B O 1
ATOM 1953 N N . ARG B 2 88 ? -37.655 3.276 -0.679 1.00 47.42 88 ARG B N 1
ATOM 1954 C CA . ARG B 2 88 ? -39.063 2.953 -0.534 1.00 49.79 88 ARG B CA 1
ATOM 1955 C C . ARG B 2 88 ? -39.630 1.747 -1.306 1.00 48.85 88 ARG B C 1
ATOM 1956 O O . ARG B 2 88 ? -40.811 1.418 -1.150 1.00 50.27 88 ARG B O 1
ATOM 1964 N N . TYR B 2 89 ? -38.808 1.090 -2.122 1.00 46.84 89 TYR B N 1
ATOM 1965 C CA . TYR B 2 89 ? -39.248 -0.079 -2.886 1.00 45.64 89 TYR B CA 1
ATOM 1966 C C . TYR B 2 89 ? -38.171 -1.148 -2.867 1.00 45.24 89 TYR B C 1
ATOM 1967 O O . TYR B 2 89 ? -37.902 -1.798 -3.871 1.00 44.64 89 TYR B O 1
ATOM 1976 N N . TRP B 2 90 ? -37.573 -1.337 -1.703 1.00 45.32 90 TRP B N 1
ATOM 1977 C CA . TRP B 2 90 ? -36.479 -2.278 -1.556 1.00 47.29 90 TRP B CA 1
ATOM 1978 C C . TRP B 2 90 ? -36.774 -3.705 -1.987 1.00 49.48 90 TRP B C 1
ATOM 1979 O O . TRP B 2 90 ? -35.927 -4.375 -2.596 1.00 50.28 90 TRP B O 1
ATOM 1990 N N . SER B 2 91 ? -37.973 -4.172 -1.658 1.00 51.41 91 SER B N 1
ATOM 1991 C CA . SER B 2 91 ? -38.379 -5.530 -1.992 1.00 52.00 91 SER B CA 1
ATOM 1992 C C . SER B 2 91 ? -38.367 -5.763 -3.500 1.00 51.80 91 SER B C 1
ATOM 1993 O O . SER B 2 91 ? -38.285 -6.910 -3.951 1.00 54.17 91 SER B O 1
ATOM 1996 N N . ASP B 2 92 ? -38.451 -4.687 -4.281 1.00 48.67 92 ASP B N 1
ATOM 1997 C CA . ASP B 2 92 ? -38.451 -4.833 -5.728 1.00 45.89 92 ASP B CA 1
ATOM 1998 C C . ASP B 2 92 ? -37.069 -4.890 -6.291 1.00 44.66 92 ASP B C 1
ATOM 1999 O O . ASP B 2 92 ? -36.881 -4.802 -7.511 1.00 45.85 92 ASP B O 1
ATOM 2004 N N . ILE B 2 93 ? -36.090 -5.033 -5.414 1.00 42.21 93 ILE B N 1
ATOM 2005 C CA . ILE B 2 93 ? -34.732 -5.080 -5.891 1.00 41.26 93 ILE B CA 1
ATOM 2006 C C . ILE B 2 93 ? -34.183 -6.473 -5.720 1.00 42.32 93 ILE B C 1
ATOM 2007 O O . ILE B 2 93 ? -34.036 -6.978 -4.605 1.00 42.18 93 ILE B O 1
ATOM 2012 N N . PRO B 2 94 ? -33.916 -7.134 -6.847 1.00 43.45 94 PRO B N 1
ATOM 2013 C CA . PRO B 2 94 ? -33.365 -8.486 -6.857 1.00 44.93 94 PRO B CA 1
ATOM 2014 C C . PRO B 2 94 ? -31.983 -8.437 -6.208 1.00 46.74 94 PRO B C 1
ATOM 2015 O O . PRO B 2 94 ? -31.220 -7.487 -6.431 1.00 48.18 94 PRO B O 1
ATOM 2019 N N . THR B 2 95 ? -31.651 -9.456 -5.426 1.00 48.68 95 THR B N 1
ATOM 2020 C CA . THR B 2 95 ? -30.352 -9.496 -4.766 1.00 49.86 95 THR B CA 1
ATOM 2021 C C . THR B 2 95 ? -29.176 -9.476 -5.749 1.00 50.58 95 THR B C 1
ATOM 2022 O O . THR B 2 95 ? -28.100 -8.981 -5.416 1.00 51.59 95 THR B O 1
ATOM 2026 N N . ASP B 2 96 ? -29.374 -9.984 -6.963 1.00 50.97 96 ASP B N 1
ATOM 2027 C CA . ASP B 2 96 ? -28.287 -9.984 -7.944 1.00 53.60 96 ASP B CA 1
ATOM 2028 C C . ASP B 2 96 ? -27.929 -8.554 -8.403 1.00 53.45 96 ASP B C 1
ATOM 2029 O O . ASP B 2 96 ? -26.980 -8.337 -9.159 1.00 52.44 96 ASP B O 1
ATOM 2034 N N . GLN B 2 97 ? -28.686 -7.576 -7.923 1.00 53.32 97 GLN B N 1
ATOM 2035 C CA . GLN B 2 97 ? -28.445 -6.194 -8.295 1.00 51.63 97 GLN B CA 1
ATOM 2036 C C . GLN B 2 97 ? -27.688 -5.393 -7.231 1.00 50.91 97 GLN B C 1
ATOM 2037 O O . GLN B 2 97 ? -27.101 -4.353 -7.542 1.00 50.68 97 GLN B O 1
ATOM 2043 N N . TYR B 2 98 ? -27.681 -5.881 -5.990 1.00 49.24 98 TYR B N 1
ATOM 2044 C CA . TYR B 2 98 ? -27.017 -5.172 -4.894 1.00 49.29 98 TYR B CA 1
ATOM 2045 C C . TYR B 2 98 ? -25.607 -4.630 -5.168 1.00 50.14 98 TYR B C 1
ATOM 2046 O O . TYR B 2 98 ? -25.399 -3.421 -5.174 1.00 51.00 98 TYR B O 1
ATOM 2055 N N . GLU B 2 99 ? -24.648 -5.521 -5.397 1.00 50.41 99 GLU B N 1
ATOM 2056 C CA . GLU B 2 99 ? -23.268 -5.118 -5.631 1.00 50.52 99 GLU B CA 1
ATOM 2057 C C . GLU B 2 99 ? -23.060 -4.208 -6.834 1.00 50.58 99 GLU B C 1
ATOM 2058 O O . GLU B 2 99 ? -22.283 -3.250 -6.767 1.00 50.73 99 GLU B O 1
ATOM 2064 N N . SER B 2 100 ? -23.736 -4.500 -7.939 1.00 49.92 100 SER B N 1
ATOM 2065 C CA . SER B 2 100 ? -23.567 -3.681 -9.137 1.00 49.68 100 SER B CA 1
ATOM 2066 C C . SER B 2 100 ? -24.225 -2.317 -8.969 1.00 49.41 100 SER B C 1
ATOM 2067 O O . SER B 2 100 ? -23.858 -1.357 -9.652 1.00 48.55 100 SER B O 1
ATOM 2070 N N . LEU B 2 101 ? -25.201 -2.242 -8.066 1.00 49.24 101 LEU B N 1
ATOM 2071 C CA . LEU B 2 101 ? -25.892 -0.992 -7.794 1.00 49.37 101 LEU B CA 1
ATOM 2072 C C . LEU B 2 101 ? -24.962 -0.199 -6.902 1.00 51.09 101 LEU B C 1
ATOM 2073 O O . LEU B 2 101 ? -24.752 1.000 -7.104 1.00 50.35 101 LEU B O 1
ATOM 2078 N N . LYS B 2 102 ? -24.399 -0.898 -5.919 1.00 52.96 102 LYS B N 1
ATOM 2079 C CA . LYS B 2 102 ? -23.463 -0.308 -4.975 1.00 53.36 102 LYS B CA 1
ATOM 2080 C C . LYS B 2 102 ? -22.372 0.348 -5.792 1.00 53.48 102 LYS B C 1
ATOM 2081 O O . LYS B 2 102 ? -22.123 1.544 -5.659 1.00 55.78 102 LYS B O 1
ATOM 2087 N N . ALA B 2 103 ? -21.752 -0.432 -6.671 1.00 52.86 103 ALA B N 1
ATOM 2088 C CA . ALA B 2 103 ? -20.667 0.071 -7.507 1.00 52.44 103 ALA B CA 1
ATOM 2089 C C . ALA B 2 103 ? -21.054 1.265 -8.384 1.00 52.75 103 ALA B C 1
ATOM 2090 O O . ALA B 2 103 ? -20.279 2.213 -8.521 1.00 53.56 103 ALA B O 1
ATOM 2092 N N . GLN B 2 104 ? -22.244 1.234 -8.972 1.00 52.22 104 GLN B N 1
ATOM 2093 C CA . GLN B 2 104 ? -22.636 2.331 -9.838 1.00 51.92 104 GLN B CA 1
ATOM 2094 C C . GLN B 2 104 ? -22.837 3.609 -9.065 1.00 52.28 104 GLN B C 1
ATOM 2095 O O . GLN B 2 104 ? -22.589 4.700 -9.580 1.00 52.50 104 GLN B O 1
ATOM 2101 N N . LEU B 2 105 ? -23.297 3.495 -7.827 1.00 51.48 105 LEU B N 1
ATOM 2102 C CA . LEU B 2 105 ? -23.495 4.701 -7.051 1.00 49.95 105 LEU B CA 1
ATOM 2103 C C . LEU B 2 105 ? -22.122 5.296 -6.729 1.00 50.48 105 LEU B C 1
ATOM 2104 O O . LEU B 2 105 ? -21.903 6.500 -6.880 1.00 49.02 105 LEU B O 1
ATOM 2109 N N . PHE B 2 106 ? -21.189 4.440 -6.327 1.00 50.63 106 PHE B N 1
ATOM 2110 C CA . PHE B 2 106 ? -19.840 4.887 -6.022 1.00 50.47 106 PHE B CA 1
ATOM 2111 C C . PHE B 2 106 ? -19.253 5.635 -7.219 1.00 49.73 106 PHE B C 1
ATOM 2112 O O . PHE B 2 106 ? -18.766 6.756 -7.095 1.00 50.36 106 PHE B O 1
ATOM 2120 N N . THR B 2 107 ? -19.310 5.011 -8.386 1.00 48.92 107 THR B N 1
ATOM 2121 C CA . THR B 2 107 ? -18.770 5.618 -9.589 1.00 48.94 107 THR B CA 1
ATOM 2122 C C . THR B 2 107 ? -19.308 7.012 -9.839 1.00 50.07 107 THR B C 1
ATOM 2123 O O . THR B 2 107 ? -18.545 7.957 -10.024 1.00 49.54 107 THR B O 1
ATOM 2127 N N . GLN B 2 108 ? -20.629 7.133 -9.834 1.00 51.87 108 GLN B N 1
ATOM 2128 C CA . GLN B 2 108 ? -21.278 8.405 -10.074 1.00 52.19 108 GLN B CA 1
ATOM 2129 C C . GLN B 2 108 ? -20.962 9.436 -9.007 1.00 52.77 108 GLN B C 1
ATOM 2130 O O . GLN B 2 108 ? -20.925 10.645 -9.283 1.00 52.81 108 GLN B O 1
ATOM 2136 N N . ILE B 2 109 ? -20.737 8.962 -7.787 1.00 52.95 109 ILE B N 1
ATOM 2137 C CA . ILE B 2 109 ? -20.403 9.853 -6.692 1.00 54.09 109 ILE B CA 1
ATOM 2138 C C . ILE B 2 109 ? -19.010 10.409 -6.953 1.00 56.79 109 ILE B C 1
ATOM 2139 O O . ILE B 2 109 ? -18.758 11.603 -6.778 1.00 58.52 109 ILE B O 1
ATOM 2144 N N . THR B 2 110 ? -18.104 9.546 -7.388 1.00 57.96 110 THR B N 1
ATOM 2145 C CA . THR B 2 110 ? -16.760 9.999 -7.678 1.00 59.50 110 THR B CA 1
ATOM 2146 C C . THR B 2 110 ? -16.827 11.043 -8.786 1.00 59.74 110 THR B C 1
ATOM 2147 O O . THR B 2 110 ? -16.176 12.077 -8.697 1.00 60.02 110 THR B O 1
ATOM 2151 N N . ARG B 2 111 ? -17.629 10.783 -9.816 1.00 60.66 111 ARG B N 1
ATOM 2152 C CA . ARG B 2 111 ? -17.776 11.726 -10.924 1.00 62.45 111 ARG B CA 1
ATOM 2153 C C . ARG B 2 111 ? -18.408 13.069 -10.560 1.00 63.07 111 ARG B C 1
ATOM 2154 O O . ARG B 2 111 ? -17.948 14.108 -11.035 1.00 61.85 111 ARG B O 1
ATOM 2162 N N . PHE B 2 112 ? -19.451 13.067 -9.729 1.00 63.77 112 PHE B N 1
ATOM 2163 C CA . PHE B 2 112 ? -20.087 14.332 -9.376 1.00 64.13 112 PHE B CA 1
ATOM 2164 C C . PHE B 2 112 ? -19.347 15.170 -8.348 1.00 66.12 112 PHE B C 1
ATOM 2165 O O . PHE B 2 112 ? -19.867 16.188 -7.878 1.00 67.31 112 PHE B O 1
ATOM 2173 N N . ALA B 2 113 ? -18.133 14.755 -8.002 1.00 66.62 113 ALA B N 1
ATOM 2174 C CA . ALA B 2 113 ? -17.337 15.530 -7.062 1.00 67.84 113 ALA B CA 1
ATOM 2175 C C . ALA B 2 113 ? -17.047 16.889 -7.729 1.00 68.03 113 ALA B C 1
ATOM 2176 O O . ALA B 2 113 ? -17.014 17.928 -7.069 1.00 68.24 113 ALA B O 1
ATOM 2178 N N . SER B 2 114 ? -16.858 16.860 -9.045 1.00 67.40 114 SER B N 1
ATOM 2179 C CA . SER B 2 114 ? -16.595 18.060 -9.840 1.00 67.66 114 SER B CA 1
ATOM 2180 C C . SER B 2 114 ? -17.892 18.808 -10.159 1.00 66.25 114 SER B C 1
ATOM 2181 O O . SER B 2 114 ? -17.906 20.036 -10.278 1.00 67.50 114 SER B O 1
ATOM 2184 N N . GLY B 2 115 ? -18.979 18.054 -10.298 1.00 63.73 115 GLY B N 1
ATOM 2185 C CA . GLY B 2 115 ? -20.262 18.639 -10.648 1.00 59.77 115 GLY B CA 1
ATOM 2186 C C . GLY B 2 115 ? -21.120 19.152 -9.515 1.00 56.76 115 GLY B C 1
ATOM 2187 O O . GLY B 2 115 ? -20.639 19.369 -8.407 1.00 55.22 115 GLY B O 1
ATOM 2188 N N . SER B 2 116 ? -22.404 19.326 -9.813 1.00 54.36 116 SER B N 1
ATOM 2189 C CA . SER B 2 116 ? -23.378 19.844 -8.866 1.00 52.93 116 SER B CA 1
ATOM 2190 C C . SER B 2 116 ? -23.310 19.201 -7.486 1.00 53.21 116 SER B C 1
ATOM 2191 O O . SER B 2 116 ? -23.349 17.977 -7.357 1.00 53.93 116 SER B O 1
ATOM 2194 N N . LYS B 2 117 ? -23.216 20.039 -6.456 1.00 52.71 117 LYS B N 1
ATOM 2195 C CA . LYS B 2 117 ? -23.147 19.567 -5.079 1.00 52.30 117 LYS B CA 1
ATOM 2196 C C . LYS B 2 117 ? -24.506 19.065 -4.614 1.00 51.57 117 LYS B C 1
ATOM 2197 O O . LYS B 2 117 ? -24.593 18.201 -3.739 1.00 52.04 117 LYS B O 1
ATOM 2199 N N . ILE B 2 118 ? -25.560 19.611 -5.206 1.00 50.28 118 ILE B N 1
ATOM 2200 C CA . ILE B 2 118 ? -26.920 19.236 -4.850 1.00 51.83 118 ILE B CA 1
ATOM 2201 C C . ILE B 2 118 ? -27.171 17.777 -5.260 1.00 51.39 118 ILE B C 1
ATOM 2202 O O . ILE B 2 118 ? -27.743 16.985 -4.504 1.00 50.48 118 ILE B O 1
ATOM 2207 N N . VAL B 2 119 ? -26.725 17.434 -6.464 1.00 50.96 119 VAL B N 1
ATOM 2208 C CA . VAL B 2 119 ? -26.844 16.083 -6.989 1.00 49.72 119 VAL B CA 1
ATOM 2209 C C . VAL B 2 119 ? -25.894 15.160 -6.212 1.00 51.57 119 VAL B C 1
ATOM 2210 O O . VAL B 2 119 ? -26.255 14.033 -5.876 1.00 53.60 119 VAL B O 1
ATOM 2214 N N . LEU B 2 120 ? -24.683 15.640 -5.929 1.00 51.70 120 LEU B N 1
ATOM 2215 C CA . LEU B 2 120 ? -23.704 14.856 -5.186 1.00 51.10 120 LEU B CA 1
ATOM 2216 C C . LEU B 2 120 ? -24.307 14.409 -3.869 1.00 50.88 120 LEU B C 1
ATOM 2217 O O . LEU B 2 120 ? -24.085 13.293 -3.418 1.00 52.78 120 LEU B O 1
ATOM 2222 N N . THR B 2 121 ? -25.070 15.300 -3.251 1.00 50.77 121 THR B N 1
ATOM 2223 C CA . THR B 2 121 ? -25.708 15.017 -1.966 1.00 50.32 121 THR B CA 1
ATOM 2224 C C . THR B 2 121 ? -26.783 13.932 -2.097 1.00 48.89 121 THR B C 1
ATOM 2225 O O . THR B 2 121 ? -26.839 12.986 -1.299 1.00 46.07 121 THR B O 1
ATOM 2229 N N . ARG B 2 122 ? -27.638 14.089 -3.101 1.00 46.82 122 ARG B N 1
ATOM 2230 C CA . ARG B 2 122 ? -28.716 13.151 -3.320 1.00 47.11 122 ARG B CA 1
ATOM 2231 C C . ARG B 2 122 ? -28.136 11.774 -3.641 1.00 48.52 122 ARG B C 1
ATOM 2232 O O . ARG B 2 122 ? -28.662 10.754 -3.186 1.00 48.73 122 ARG B O 1
ATOM 2240 N N . LEU B 2 123 ? -27.040 11.741 -4.396 1.00 49.24 123 LEU B N 1
ATOM 2241 C CA . LEU B 2 123 ? -26.411 10.474 -4.732 1.00 49.84 123 LEU B CA 1
ATOM 2242 C C . LEU B 2 123 ? -25.919 9.834 -3.458 1.00 50.71 123 LEU B C 1
ATOM 2243 O O . LEU B 2 123 ? -26.063 8.626 -3.267 1.00 51.88 123 LEU B O 1
ATOM 2248 N N . CYS B 2 124 ? -25.342 10.645 -2.576 1.00 51.22 124 CYS B N 1
ATOM 2249 C CA . CYS B 2 124 ? -24.857 10.129 -1.294 1.00 51.14 124 CYS B CA 1
ATOM 2250 C C . CYS B 2 124 ? -25.996 9.583 -0.454 1.00 50.22 124 CYS B C 1
ATOM 2251 O O . CYS B 2 124 ? -25.861 8.537 0.158 1.00 51.55 124 CYS B O 1
ATOM 2254 N N . VAL B 2 125 ? -27.110 10.304 -0.414 1.00 49.19 125 VAL B N 1
ATOM 2255 C CA . VAL B 2 125 ? -28.262 9.868 0.354 1.00 49.49 125 VAL B CA 1
ATOM 2256 C C . VAL B 2 125 ? -28.702 8.500 -0.163 1.00 49.90 125 VAL B C 1
ATOM 2257 O O . VAL B 2 125 ? -29.080 7.613 0.621 1.00 47.93 125 VAL B O 1
ATOM 2261 N N . ALA B 2 126 ? -28.627 8.338 -1.486 1.00 48.96 126 ALA B N 1
ATOM 2262 C CA . ALA B 2 126 ? -29.002 7.092 -2.143 1.00 47.61 126 ALA B CA 1
ATOM 2263 C C . ALA B 2 126 ? -28.116 5.938 -1.656 1.00 47.37 126 ALA B C 1
ATOM 2264 O O . ALA B 2 126 ? -28.615 4.970 -1.080 1.00 47.28 126 ALA B O 1
ATOM 2266 N N . LEU B 2 127 ? -26.808 6.055 -1.875 1.00 47.50 127 LEU B N 1
ATOM 2267 C CA . LEU B 2 127 ? -25.856 5.031 -1.456 1.00 48.77 127 LEU B CA 1
ATOM 2268 C C . LEU B 2 127 ? -25.941 4.765 0.040 1.00 49.83 127 LEU B C 1
ATOM 2269 O O . LEU B 2 127 ? -25.558 3.692 0.506 1.00 50.88 127 LEU B O 1
ATOM 2274 N N . ALA B 2 128 ? -26.428 5.744 0.789 1.00 50.14 128 ALA B N 1
ATOM 2275 C CA . ALA B 2 128 ? -26.558 5.601 2.226 1.00 51.11 128 ALA B CA 1
ATOM 2276 C C . ALA B 2 128 ? -27.781 4.758 2.554 1.00 52.40 128 ALA B C 1
ATOM 2277 O O . ALA B 2 128 ? -27.775 4.052 3.556 1.00 54.64 128 ALA B O 1
ATOM 2279 N N . SER B 2 129 ? -28.833 4.838 1.733 1.00 52.83 129 SER B N 1
ATOM 2280 C CA . SER B 2 129 ? -30.038 4.040 1.984 1.00 54.26 129 SER B CA 1
ATOM 2281 C C . SER B 2 129 ? -29.695 2.594 1.677 1.00 54.71 129 SER B C 1
ATOM 2282 O O . SER B 2 129 ? -30.043 1.679 2.426 1.00 53.12 129 SER B O 1
ATOM 2285 N N . LEU B 2 130 ? -29.007 2.406 0.557 1.00 54.88 130 LEU B N 1
ATOM 2286 C CA . LEU B 2 130 ? -28.583 1.090 0.142 1.00 56.36 130 LEU B CA 1
ATOM 2287 C C . LEU B 2 130 ? -27.793 0.480 1.284 1.00 56.64 130 LEU B C 1
ATOM 2288 O O . LEU B 2 130 ? -28.081 -0.632 1.729 1.00 57.21 130 LEU B O 1
ATOM 2293 N N . ALA B 2 131 ? -26.802 1.234 1.753 1.00 57.52 131 ALA B N 1
ATOM 2294 C CA . ALA B 2 131 ? -25.923 0.821 2.846 1.00 58.61 131 ALA B CA 1
ATOM 2295 C C . ALA B 2 131 ? -26.687 0.361 4.078 1.00 59.77 131 ALA B C 1
ATOM 2296 O O . ALA B 2 131 ? -26.425 -0.713 4.615 1.00 60.27 131 ALA B O 1
ATOM 2298 N N . LEU B 2 132 ? -27.632 1.170 4.527 1.00 59.94 132 LEU B N 1
ATOM 2299 C CA . LEU B 2 132 ? -28.399 0.826 5.708 1.00 61.67 132 LEU B CA 1
ATOM 2300 C C . LEU B 2 132 ? -29.302 -0.391 5.502 1.00 63.30 132 LEU B C 1
ATOM 2301 O O . LEU B 2 132 ? -29.674 -1.067 6.460 1.00 63.19 132 LEU B O 1
ATOM 2306 N N . SER B 2 133 ? -29.642 -0.677 4.251 1.00 65.47 133 SER B N 1
ATOM 2307 C CA . SER B 2 133 ? -30.537 -1.782 3.952 1.00 67.55 133 SER B CA 1
ATOM 2308 C C . SER B 2 133 ? -29.907 -3.170 3.909 1.00 70.45 133 SER B C 1
ATOM 2309 O O . SER B 2 133 ? -30.605 -4.171 4.008 1.00 70.52 133 SER B O 1
ATOM 2328 N N . PRO B 2 136 ? -26.459 -4.855 8.033 1.00 89.66 136 PRO B N 1
ATOM 2329 C CA . PRO B 2 136 ? -26.290 -5.838 9.104 1.00 88.96 136 PRO B CA 1
ATOM 2330 C C . PRO B 2 136 ? -25.944 -7.228 8.594 1.00 89.16 136 PRO B C 1
ATOM 2331 O O . PRO B 2 136 ? -25.060 -7.882 9.132 1.00 89.58 136 PRO B O 1
ATOM 2335 N N . ASP B 2 137 ? -26.645 -7.667 7.550 1.00 88.39 137 ASP B N 1
ATOM 2336 C CA . ASP B 2 137 ? -26.435 -8.996 6.990 1.00 87.11 137 ASP B CA 1
ATOM 2337 C C . ASP B 2 137 ? -25.538 -9.111 5.745 1.00 85.93 137 ASP B C 1
ATOM 2338 O O . ASP B 2 137 ? -24.466 -9.715 5.799 1.00 84.47 137 ASP B O 1
ATOM 2340 N N . ALA B 2 138 ? -25.986 -8.536 4.629 1.00 85.38 138 ALA B N 1
ATOM 2341 C CA . ALA B 2 138 ? -25.280 -8.602 3.345 1.00 85.19 138 ALA B CA 1
ATOM 2342 C C . ALA B 2 138 ? -23.990 -7.780 3.222 1.00 85.24 138 ALA B C 1
ATOM 2343 O O . ALA B 2 138 ? -22.992 -8.254 2.675 1.00 85.71 138 ALA B O 1
ATOM 2345 N N . TRP B 2 139 ? -23.994 -6.554 3.721 1.00 84.67 139 TRP B N 1
ATOM 2346 C CA . TRP B 2 139 ? -22.814 -5.698 3.660 1.00 83.92 139 TRP B CA 1
ATOM 2347 C C . TRP B 2 139 ? -22.356 -5.557 5.098 1.00 84.82 139 TRP B C 1
ATOM 2348 O O . TRP B 2 139 ? -22.736 -4.631 5.799 1.00 85.10 139 TRP B O 1
ATOM 2359 N N . PRO B 2 140 ? -21.494 -6.464 5.546 1.00 86.06 140 PRO B N 1
ATOM 2360 C CA . PRO B 2 140 ? -20.976 -6.476 6.920 1.00 87.23 140 PRO B CA 1
ATOM 2361 C C . PRO B 2 140 ? -20.305 -5.199 7.418 1.00 88.62 140 PRO B C 1
ATOM 2362 O O . PRO B 2 140 ? -20.663 -4.657 8.472 1.00 90.13 140 PRO B O 1
ATOM 2366 N N . CYS B 2 141 ? -19.332 -4.727 6.646 1.00 88.70 141 CYS B N 1
ATOM 2367 C CA . CYS B 2 141 ? -18.595 -3.528 7.025 1.00 89.80 141 CYS B CA 1
ATOM 2368 C C . CYS B 2 141 ? -18.778 -2.423 6.003 1.00 89.04 141 CYS B C 1
ATOM 2369 O O . CYS B 2 141 ? -17.924 -2.183 5.145 1.00 89.67 141 CYS B O 1
ATOM 2372 N N . ALA B 2 142 ? -19.898 -1.736 6.109 1.00 87.27 142 ALA B N 1
ATOM 2373 C CA . ALA B 2 142 ? -20.157 -0.668 5.179 1.00 85.21 142 ALA B CA 1
ATOM 2374 C C . ALA B 2 142 ? -19.227 0.524 5.377 1.00 83.99 142 ALA B C 1
ATOM 2375 O O . ALA B 2 142 ? -18.479 0.902 4.473 1.00 82.95 142 ALA B O 1
ATOM 2377 N N . VAL B 2 143 ? -19.283 1.111 6.567 1.00 82.76 143 VAL B N 1
ATOM 2378 C CA . VAL B 2 143 ? -18.471 2.273 6.880 1.00 81.67 143 VAL B CA 1
ATOM 2379 C C . VAL B 2 143 ? -16.996 2.064 6.577 1.00 81.28 143 VAL B C 1
ATOM 2380 O O . VAL B 2 143 ? -16.370 2.874 5.894 1.00 80.32 143 VAL B O 1
ATOM 2384 N N . ALA B 2 144 ? -16.447 0.966 7.083 1.00 81.42 144 ALA B N 1
ATOM 2385 C CA . ALA B 2 144 ? -15.037 0.650 6.875 1.00 80.27 144 ALA B CA 1
ATOM 2386 C C . ALA B 2 144 ? -14.675 0.517 5.400 1.00 79.97 144 ALA B C 1
ATOM 2387 O O . ALA B 2 144 ? -13.577 0.890 4.991 1.00 80.16 144 ALA B O 1
ATOM 2389 N N . ASP B 2 145 ? -15.601 -0.016 4.608 1.00 80.46 145 ASP B N 1
ATOM 2390 C CA . ASP B 2 145 ? -15.382 -0.210 3.177 1.00 80.83 145 ASP B CA 1
ATOM 2391 C C . ASP B 2 145 ? -15.500 1.077 2.388 1.00 81.21 145 ASP B C 1
ATOM 2392 O O . ASP B 2 145 ? -14.869 1.218 1.341 1.00 81.61 145 ASP B O 1
ATOM 2405 N N . VAL B 2 147 ? -14.594 3.987 3.468 1.00 78.94 147 VAL B N 1
ATOM 2406 C CA . VAL B 2 147 ? -13.329 4.654 3.712 1.00 78.90 147 VAL B CA 1
ATOM 2407 C C . VAL B 2 147 ? -12.245 4.051 2.809 1.00 78.98 147 VAL B C 1
ATOM 2408 O O . VAL B 2 147 ? -11.581 4.759 2.052 1.00 78.18 147 VAL B O 1
ATOM 2412 N N . ARG B 2 148 ? -12.078 2.738 2.882 1.00 79.56 148 ARG B N 1
ATOM 2413 C CA . ARG B 2 148 ? -11.077 2.060 2.071 1.00 81.18 148 ARG B CA 1
ATOM 2414 C C . ARG B 2 148 ? -11.234 2.362 0.584 1.00 82.00 148 ARG B C 1
ATOM 2415 O O . ARG B 2 148 ? -10.255 2.649 -0.107 1.00 82.49 148 ARG B O 1
ATOM 2417 N N . LEU B 2 149 ? -12.470 2.300 0.099 1.00 82.93 149 LEU B N 1
ATOM 2418 C CA . LEU B 2 149 ? -12.762 2.536 -1.310 1.00 83.94 149 LEU B CA 1
ATOM 2419 C C . LEU B 2 149 ? -12.513 3.961 -1.789 1.00 85.02 149 LEU B C 1
ATOM 2420 O O . LEU B 2 149 ? -11.918 4.173 -2.850 1.00 84.98 149 LEU B O 1
ATOM 2425 N N . PHE B 2 150 ? -12.959 4.941 -1.010 1.00 86.04 150 PHE B N 1
ATOM 2426 C CA . PHE B 2 150 ? -12.783 6.330 -1.401 1.00 86.30 150 PHE B CA 1
ATOM 2427 C C . PHE B 2 150 ? -11.352 6.853 -1.386 1.00 87.73 150 PHE B C 1
ATOM 2428 O O . PHE B 2 150 ? -11.065 7.898 -1.984 1.00 88.32 150 PHE B O 1
ATOM 2436 N N . GLN B 2 151 ? -10.455 6.128 -0.721 1.00 88.69 151 GLN B N 1
ATOM 2437 C CA . GLN B 2 151 ? -9.051 6.525 -0.653 1.00 89.26 151 GLN B CA 1
ATOM 2438 C C . GLN B 2 151 ? -8.228 5.802 -1.721 1.00 90.29 151 GLN B C 1
ATOM 2439 O O . GLN B 2 151 ? -8.073 4.586 -1.672 1.00 90.17 151 GLN B O 1
ATOM 2445 N N . ALA B 2 152 ? -7.718 6.570 -2.685 1.00 91.86 152 ALA B N 1
ATOM 2446 C CA . ALA B 2 152 ? -6.909 6.056 -3.797 1.00 92.34 152 ALA B CA 1
ATOM 2447 C C . ALA B 2 152 ? -7.766 5.299 -4.802 1.00 92.13 152 ALA B C 1
ATOM 2448 O O . ALA B 2 152 ? -8.231 4.199 -4.521 1.00 91.38 152 ALA B O 1
ATOM 2450 N N . GLY B 2 159 ? -8.159 13.592 -5.819 1.00 67.28 159 GLY B N 1
ATOM 2451 C CA . GLY B 2 159 ? -7.800 13.290 -4.445 1.00 68.25 159 GLY B CA 1
ATOM 2452 C C . GLY B 2 159 ? -8.619 14.086 -3.445 1.00 68.96 159 GLY B C 1
ATOM 2453 O O . GLY B 2 159 ? -9.110 13.543 -2.454 1.00 68.89 159 GLY B O 1
ATOM 2454 N N . GLN B 2 160 ? -8.762 15.382 -3.701 1.00 69.25 160 GLN B N 1
ATOM 2455 C CA . GLN B 2 160 ? -9.529 16.243 -2.821 1.00 69.07 160 GLN B CA 1
ATOM 2456 C C . GLN B 2 160 ? -11.002 15.921 -2.988 1.00 68.78 160 GLN B C 1
ATOM 2457 O O . GLN B 2 160 ? -11.716 15.711 -2.007 1.00 68.51 160 GLN B O 1
ATOM 2463 N N . GLY B 2 161 ? -11.442 15.882 -4.243 1.00 68.23 161 GLY B N 1
ATOM 2464 C CA . GLY B 2 161 ? -12.829 15.587 -4.540 1.00 67.37 161 GLY B CA 1
ATOM 2465 C C . GLY B 2 161 ? -13.268 14.298 -3.888 1.00 67.70 161 GLY B C 1
ATOM 2466 O O . GLY B 2 161 ? -14.322 14.247 -3.255 1.00 67.36 161 GLY B O 1
ATOM 2467 N N . ARG B 2 162 ? -12.455 13.256 -4.037 1.00 68.00 162 ARG B N 1
ATOM 2468 C CA . ARG B 2 162 ? -12.763 11.956 -3.458 1.00 69.03 162 ARG B CA 1
ATOM 2469 C C . ARG B 2 162 ? -13.010 12.111 -1.972 1.00 68.00 162 ARG B C 1
ATOM 2470 O O . ARG B 2 162 ? -13.993 11.593 -1.431 1.00 68.94 162 ARG B O 1
ATOM 2478 N N . CYS B 2 163 ? -12.117 12.852 -1.327 1.00 66.16 163 CYS B N 1
ATOM 2479 C CA . CYS B 2 163 ? -12.183 13.105 0.105 1.00 63.16 163 CYS B CA 1
ATOM 2480 C C . CYS B 2 163 ? -13.462 13.835 0.523 1.00 61.44 163 CYS B C 1
ATOM 2481 O O . CYS B 2 163 ? -14.121 13.441 1.493 1.00 60.73 163 CYS B O 1
ATOM 2484 N N . LEU B 2 164 ? -13.812 14.895 -0.204 1.00 58.87 164 LEU B N 1
ATOM 2485 C CA . LEU B 2 164 ? -15.012 15.661 0.113 1.00 57.59 164 LEU B CA 1
ATOM 2486 C C . LEU B 2 164 ? -16.249 14.814 -0.091 1.00 56.84 164 LEU B C 1
ATOM 2487 O O . LEU B 2 164 ? -17.259 14.999 0.580 1.00 55.76 164 LEU B O 1
ATOM 2492 N N . ALA B 2 165 ? -16.148 13.878 -1.028 1.00 57.20 165 ALA B N 1
ATOM 2493 C CA . ALA B 2 165 ? -17.232 12.961 -1.355 1.00 56.05 165 ALA B CA 1
ATOM 2494 C C . ALA B 2 165 ? -17.470 12.019 -0.182 1.00 55.35 165 ALA B C 1
ATOM 2495 O O . ALA B 2 165 ? -18.569 11.947 0.350 1.00 55.31 165 ALA B O 1
ATOM 2497 N N . LEU B 2 166 ? -16.432 11.295 0.214 1.00 55.25 166 LEU B N 1
ATOM 2498 C CA . LEU B 2 166 ? -16.525 10.368 1.338 1.00 55.97 166 LEU B CA 1
ATOM 2499 C C . LEU B 2 166 ? -17.106 11.042 2.589 1.00 55.93 166 LEU B C 1
ATOM 2500 O O . LEU B 2 166 ? -17.882 10.448 3.337 1.00 55.99 166 LEU B O 1
ATOM 2505 N N . LEU B 2 167 ? -16.724 12.291 2.816 1.00 56.70 167 LEU B N 1
ATOM 2506 C CA . LEU B 2 167 ? -17.202 13.028 3.981 1.00 56.08 167 LEU B CA 1
ATOM 2507 C C . LEU B 2 167 ? -18.692 13.344 3.875 1.00 55.12 167 LEU B C 1
ATOM 2508 O O . LEU B 2 167 ? -19.403 13.378 4.879 1.00 55.47 167 LEU B O 1
ATOM 2513 N N . GLU B 2 168 ? -19.152 13.575 2.651 1.00 53.71 168 GLU B N 1
ATOM 2514 C CA . GLU B 2 168 ? -20.550 13.872 2.394 1.00 53.39 168 GLU B CA 1
ATOM 2515 C C . GLU B 2 168 ? -21.347 12.593 2.661 1.00 54.36 168 GLU B C 1
ATOM 2516 O O . GLU B 2 168 ? -22.367 12.592 3.365 1.00 53.34 168 GLU B O 1
ATOM 2522 N N . LEU B 2 169 ? -20.852 11.494 2.099 1.00 54.90 169 LEU B N 1
ATOM 2523 C CA . LEU B 2 169 ? -21.460 10.186 2.259 1.00 51.62 169 LEU B CA 1
ATOM 2524 C C . LEU B 2 169 ? -21.535 9.819 3.740 1.00 50.81 169 LEU B C 1
ATOM 2525 O O . LEU B 2 169 ? -22.575 9.386 4.237 1.00 50.93 169 LEU B O 1
ATOM 2530 N N . LEU B 2 170 ? -20.425 10.000 4.446 1.00 49.77 170 LEU B N 1
ATOM 2531 C CA . LEU B 2 170 ? -20.369 9.678 5.868 1.00 49.13 170 LEU B CA 1
ATOM 2532 C C . LEU B 2 170 ? -21.191 10.624 6.750 1.00 48.49 170 LEU B C 1
ATOM 2533 O O . LEU B 2 170 ? -21.491 10.321 7.898 1.00 48.76 170 LEU B O 1
ATOM 2538 N N . THR B 2 171 ? -21.553 11.778 6.218 1.00 47.93 171 THR B N 1
ATOM 2539 C CA . THR B 2 171 ? -22.309 12.750 6.989 1.00 46.76 171 THR B CA 1
ATOM 2540 C C . THR B 2 171 ? -23.795 12.454 6.860 1.00 47.61 171 THR B C 1
ATOM 2541 O O . THR B 2 171 ? -24.548 12.447 7.833 1.00 47.64 171 THR B O 1
ATOM 2545 N N . VAL B 2 172 ? -24.193 12.218 5.625 1.00 48.31 172 VAL B N 1
ATOM 2546 C CA . VAL B 2 172 ? -25.560 11.916 5.273 1.00 49.36 172 VAL B CA 1
ATOM 2547 C C . VAL B 2 172 ? -26.012 10.538 5.810 1.00 50.99 172 VAL B C 1
ATOM 2548 O O . VAL B 2 172 ? -27.192 10.347 6.143 1.00 50.24 172 VAL B O 1
ATOM 2552 N N . LEU B 2 173 ? -25.072 9.593 5.908 1.00 51.09 173 LEU B N 1
ATOM 2553 C CA . LEU B 2 173 ? -25.377 8.254 6.398 1.00 51.49 173 LEU B CA 1
ATOM 2554 C C . LEU B 2 173 ? -26.093 8.286 7.755 1.00 52.64 173 LEU B C 1
ATOM 2555 O O . LEU B 2 173 ? -27.226 7.818 7.884 1.00 52.81 173 LEU B O 1
ATOM 2560 N N . PRO B 2 174 ? -25.447 8.842 8.789 1.00 53.58 174 PRO B N 1
ATOM 2561 C CA . PRO B 2 174 ? -26.107 8.894 10.099 1.00 53.87 174 PRO B CA 1
ATOM 2562 C C . PRO B 2 174 ? -27.392 9.728 10.104 1.00 53.66 174 PRO B C 1
ATOM 2563 O O . PRO B 2 174 ? -28.212 9.587 11.002 1.00 53.26 174 PRO B O 1
ATOM 2567 N N . GLU B 2 175 ? -27.572 10.594 9.112 1.00 54.96 175 GLU B N 1
ATOM 2568 C CA . GLU B 2 175 ? -28.785 11.409 9.061 1.00 57.09 175 GLU B CA 1
ATOM 2569 C C . GLU B 2 175 ? -29.946 10.544 8.573 1.00 57.85 175 GLU B C 1
ATOM 2570 O O . GLU B 2 175 ? -31.071 10.666 9.067 1.00 57.60 175 GLU B O 1
ATOM 2576 N N . GLU B 2 176 ? -29.675 9.666 7.606 1.00 58.71 176 GLU B N 1
ATOM 2577 C CA . GLU B 2 176 ? -30.713 8.779 7.081 1.00 60.11 176 GLU B CA 1
ATOM 2578 C C . GLU B 2 176 ? -31.075 7.694 8.086 1.00 60.52 176 GLU B C 1
ATOM 2579 O O . GLU B 2 176 ? -32.173 7.145 8.059 1.00 60.71 176 GLU B O 1
ATOM 2585 N N . PHE B 2 177 ? -30.137 7.386 8.970 1.00 61.21 177 PHE B N 1
ATOM 2586 C CA . PHE B 2 177 ? -30.361 6.385 9.991 1.00 62.96 177 PHE B CA 1
ATOM 2587 C C . PHE B 2 177 ? -31.429 6.851 10.976 1.00 64.70 177 PHE B C 1
ATOM 2588 O O . PHE B 2 177 ? -32.130 6.043 11.579 1.00 66.24 177 PHE B O 1
ATOM 2596 N N . GLN B 2 178 ? -31.548 8.158 11.151 1.00 65.51 178 GLN B N 1
ATOM 2597 C CA . GLN B 2 178 ? -32.526 8.678 12.085 1.00 67.16 178 GLN B CA 1
ATOM 2598 C C . GLN B 2 178 ? -33.940 8.727 11.528 1.00 66.98 178 GLN B C 1
ATOM 2599 O O . GLN B 2 178 ? -34.889 8.931 12.277 1.00 67.90 178 GLN B O 1
ATOM 2605 N N . THR B 2 179 ? -34.100 8.536 10.227 1.00 66.64 179 THR B N 1
ATOM 2606 C CA . THR B 2 179 ? -35.439 8.604 9.660 1.00 67.97 179 THR B CA 1
ATOM 2607 C C . THR B 2 179 ? -35.909 7.370 8.889 1.00 70.45 179 THR B C 1
ATOM 2608 O O . THR B 2 179 ? -37.027 7.347 8.366 1.00 70.82 179 THR B O 1
ATOM 2612 N N . SER B 2 180 ? -35.064 6.343 8.835 1.00 72.86 180 SER B N 1
ATOM 2613 C CA . SER B 2 180 ? -35.390 5.105 8.130 1.00 74.49 180 SER B CA 1
ATOM 2614 C C . SER B 2 180 ? -36.373 4.252 8.932 1.00 75.84 180 SER B C 1
ATOM 2615 O O . SER B 2 180 ? -36.449 4.369 10.162 1.00 75.32 180 SER B O 1
ATOM 2618 N N . ARG B 2 181 ? -37.116 3.400 8.226 1.00 76.57 181 ARG B N 1
ATOM 2619 C CA . ARG B 2 181 ? -38.074 2.488 8.849 1.00 78.03 181 ARG B CA 1
ATOM 2620 C C . ARG B 2 181 ? -37.569 1.066 8.579 1.00 79.15 181 ARG B C 1
ATOM 2621 O O . ARG B 2 181 ? -36.812 0.854 7.627 1.00 80.28 181 ARG B O 1
ATOM 2623 N N . LEU B 2 182 ? -37.979 0.112 9.419 1.00 79.52 182 LEU B N 1
ATOM 2624 C CA . LEU B 2 182 ? -37.593 -1.309 9.318 1.00 78.49 182 LEU B CA 1
ATOM 2625 C C . LEU B 2 182 ? -36.401 -1.634 10.220 1.00 77.19 182 LEU B C 1
ATOM 2626 O O . LEU B 2 182 ? -36.570 -1.973 11.399 1.00 74.52 182 LEU B O 1
ATOM 2628 N N . THR B 2 192 ? -29.662 -2.906 15.080 1.00 81.08 192 THR B N 1
ATOM 2629 C CA . THR B 2 192 ? -28.295 -2.748 15.574 1.00 82.44 192 THR B CA 1
ATOM 2630 C C . THR B 2 192 ? -27.756 -1.333 15.303 1.00 82.43 192 THR B C 1
ATOM 2631 O O . THR B 2 192 ? -27.595 -0.914 14.149 1.00 80.87 192 THR B O 1
ATOM 2633 N N . SER B 2 193 ? -27.478 -0.611 16.388 1.00 82.87 193 SER B N 1
ATOM 2634 C CA . SER B 2 193 ? -26.981 0.762 16.330 1.00 82.27 193 SER B CA 1
ATOM 2635 C C . SER B 2 193 ? -25.839 0.972 15.348 1.00 81.99 193 SER B C 1
ATOM 2636 O O . SER B 2 193 ? -24.995 0.089 15.148 1.00 82.40 193 SER B O 1
ATOM 2638 N N . LEU B 2 194 ? -25.827 2.160 14.744 1.00 80.44 194 LEU B N 1
ATOM 2639 C CA . LEU B 2 194 ? -24.797 2.552 13.790 1.00 77.93 194 LEU B CA 1
ATOM 2640 C C . LEU B 2 194 ? -23.687 3.205 14.605 1.00 76.97 194 LEU B C 1
ATOM 2641 O O . LEU B 2 194 ? -22.514 3.204 14.224 1.00 75.63 194 LEU B O 1
ATOM 2646 N N . ALA B 2 195 ? -24.087 3.746 15.747 1.00 76.80 195 ALA B N 1
ATOM 2647 C CA . ALA B 2 195 ? -23.174 4.410 16.661 1.00 77.88 195 ALA B CA 1
ATOM 2648 C C . ALA B 2 195 ? -21.874 3.620 16.826 1.00 78.02 195 ALA B C 1
ATOM 2649 O O . ALA B 2 195 ? -20.778 4.182 16.795 1.00 77.70 195 ALA B O 1
ATOM 2651 N N . VAL B 2 196 ? -22.011 2.312 16.994 1.00 78.81 196 VAL B N 1
ATOM 2652 C CA . VAL B 2 196 ? -20.867 1.430 17.177 1.00 79.73 196 VAL B CA 1
ATOM 2653 C C . VAL B 2 196 ? -19.820 1.532 16.067 1.00 79.70 196 VAL B C 1
ATOM 2654 O O . VAL B 2 196 ? -18.638 1.292 16.305 1.00 78.66 196 VAL B O 1
ATOM 2658 N N . GLU B 2 197 ? -20.257 1.893 14.863 1.00 80.51 197 GLU B N 1
ATOM 2659 C CA . GLU B 2 197 ? -19.355 2.003 13.720 1.00 81.33 197 GLU B CA 1
ATOM 2660 C C . GLU B 2 197 ? -18.670 3.359 13.673 1.00 80.47 197 GLU B C 1
ATOM 2661 O O . GLU B 2 197 ? -17.790 3.601 12.846 1.00 80.39 197 GLU B O 1
ATOM 2667 N N . CYS B 2 198 ? -19.074 4.241 14.576 1.00 80.08 198 CYS B N 1
ATOM 2668 C CA . CYS B 2 198 ? -18.492 5.574 14.632 1.00 79.67 198 CYS B CA 1
ATOM 2669 C C . CYS B 2 198 ? -17.025 5.490 15.013 1.00 78.84 198 CYS B C 1
ATOM 2670 O O . CYS B 2 198 ? -16.235 6.368 14.664 1.00 78.21 198 CYS B O 1
ATOM 2673 N N . GLY B 2 199 ? -16.673 4.429 15.734 1.00 77.68 199 GLY B N 1
ATOM 2674 C CA . GLY B 2 199 ? -15.301 4.239 16.156 1.00 75.34 199 GLY B CA 1
ATOM 2675 C C . GLY B 2 199 ? -14.348 4.217 14.978 1.00 74.45 199 GLY B C 1
ATOM 2676 O O . GLY B 2 199 ? -13.141 4.389 15.157 1.00 75.02 199 GLY B O 1
ATOM 2677 N N . ALA B 2 200 ? -14.885 4.006 13.775 1.00 72.68 200 ALA B N 1
ATOM 2678 C CA . ALA B 2 200 ? -14.072 3.968 12.560 1.00 71.80 200 ALA B CA 1
ATOM 2679 C C . ALA B 2 200 ? -14.069 5.316 11.848 1.00 72.11 200 ALA B C 1
ATOM 2680 O O . ALA B 2 200 ? -13.094 5.675 11.172 1.00 72.72 200 ALA B O 1
ATOM 2682 N N . VAL B 2 201 ? -15.167 6.055 11.995 1.00 69.92 201 VAL B N 1
ATOM 2683 C CA . VAL B 2 201 ? -15.300 7.377 11.390 1.00 66.88 201 VAL B CA 1
ATOM 2684 C C . VAL B 2 201 ? -14.380 8.392 12.090 1.00 65.28 201 VAL B C 1
ATOM 2685 O O . VAL B 2 201 ? -13.636 9.124 11.438 1.00 62.39 201 VAL B O 1
ATOM 2689 N N . PHE B 2 202 ? -14.428 8.411 13.422 1.00 63.41 202 PHE B N 1
ATOM 2690 C CA . PHE B 2 202 ? -13.649 9.360 14.209 1.00 62.60 202 PHE B CA 1
ATOM 2691 C C . PHE B 2 202 ? -12.147 9.383 13.948 1.00 64.00 202 PHE B C 1
ATOM 2692 O O . PHE B 2 202 ? -11.569 10.448 13.735 1.00 64.73 202 PHE B O 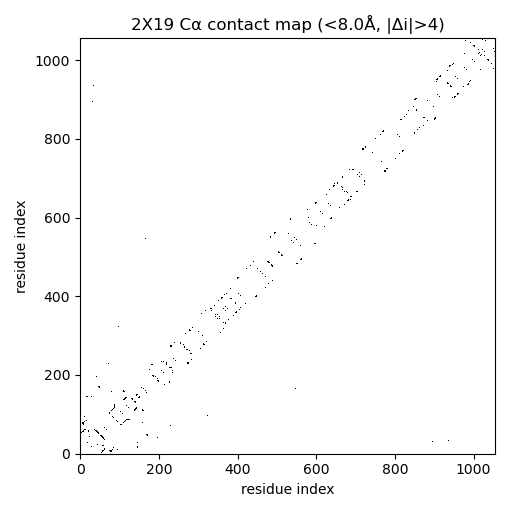1
ATOM 2700 N N . PRO B 2 203 ? -11.487 8.222 13.990 1.00 64.66 203 PRO B N 1
ATOM 2701 C CA . PRO B 2 203 ? -10.051 8.221 13.726 1.00 64.45 203 PRO B CA 1
ATOM 2702 C C . PRO B 2 203 ? -9.702 8.981 12.444 1.00 64.78 203 PRO B C 1
ATOM 2703 O O . PRO B 2 203 ? -8.762 9.766 12.423 1.00 66.29 203 PRO B O 1
ATOM 2707 N N . LEU B 2 204 ? -10.460 8.758 11.377 1.00 64.17 204 LEU B N 1
ATOM 2708 C CA . LEU B 2 204 ? -10.189 9.445 10.120 1.00 63.47 204 LEU B CA 1
ATOM 2709 C C . LEU B 2 204 ? -10.365 10.953 10.262 1.00 63.11 204 LEU B C 1
ATOM 2710 O O . LEU B 2 204 ? -9.569 11.725 9.732 1.00 63.26 204 LEU B O 1
ATOM 2715 N N . LEU B 2 205 ? -11.412 11.372 10.969 1.00 62.31 205 LEU B N 1
ATOM 2716 C CA . LEU B 2 205 ? -11.675 12.795 11.156 1.00 60.98 205 LEU B CA 1
ATOM 2717 C C . LEU B 2 205 ? -10.543 13.463 11.932 1.00 61.22 205 LEU B C 1
ATOM 2718 O O . LEU B 2 205 ? -10.047 14.514 11.537 1.00 61.89 205 LEU B O 1
ATOM 2723 N N . GLU B 2 206 ? -10.132 12.851 13.036 1.00 61.85 206 GLU B N 1
ATOM 2724 C CA . GLU B 2 206 ? -9.042 13.392 13.837 1.00 62.04 206 GLU B CA 1
ATOM 2725 C C . GLU B 2 206 ? -7.820 13.552 12.929 1.00 63.72 206 GLU B C 1
ATOM 2726 O O . GLU B 2 206 ? -7.216 14.623 12.841 1.00 63.67 206 GLU B O 1
ATOM 2732 N N . GLN B 2 207 ? -7.486 12.472 12.235 1.00 66.01 207 GLN B N 1
ATOM 2733 C CA . GLN B 2 207 ? -6.350 12.435 11.330 1.00 68.29 207 GLN B CA 1
ATOM 2734 C C . GLN B 2 207 ? -6.383 13.578 10.317 1.00 68.40 207 GLN B C 1
ATOM 2735 O O . GLN B 2 207 ? -5.402 14.296 10.159 1.00 69.23 207 GLN B O 1
ATOM 2741 N N . LEU B 2 208 ? -7.513 13.752 9.640 1.00 69.46 208 LEU B N 1
ATOM 2742 C CA . LEU B 2 208 ? -7.656 14.800 8.623 1.00 70.31 208 LEU B CA 1
ATOM 2743 C C . LEU B 2 208 ? -7.621 16.209 9.187 1.00 70.37 208 LEU B C 1
ATOM 2744 O O . LEU B 2 208 ? -7.054 17.123 8.587 1.00 69.06 208 LEU B O 1
ATOM 2749 N N . LEU B 2 209 ? -8.230 16.380 10.350 1.00 70.54 209 LEU B N 1
ATOM 2750 C CA . LEU B 2 209 ? -8.306 17.689 10.953 1.00 71.16 209 LEU B CA 1
ATOM 2751 C C . LEU B 2 209 ? -7.033 18.166 11.644 1.00 73.53 209 LEU B C 1
ATOM 2752 O O . LEU B 2 209 ? -6.740 19.364 11.646 1.00 73.85 209 LEU B O 1
ATOM 2757 N N . GLN B 2 210 ? -6.261 17.251 12.219 1.00 75.89 210 GLN B N 1
ATOM 2758 C CA . GLN B 2 210 ? -5.050 17.668 12.910 1.00 78.22 210 GLN B CA 1
ATOM 2759 C C . GLN B 2 210 ? -3.848 17.818 11.985 1.00 79.29 210 GLN B C 1
ATOM 2760 O O . GLN B 2 210 ? -2.750 18.148 12.424 1.00 80.66 210 GLN B O 1
ATOM 2766 N N . GLN B 2 211 ? -4.062 17.606 10.696 1.00 80.62 211 GLN B N 1
ATOM 2767 C CA . GLN B 2 211 ? -2.981 17.706 9.720 1.00 81.59 211 GLN B CA 1
ATOM 2768 C C . GLN B 2 211 ? -2.960 19.105 9.100 1.00 81.17 211 GLN B C 1
ATOM 2769 O O . GLN B 2 211 ? -4.001 19.635 8.720 1.00 81.65 211 GLN B O 1
ATOM 2775 N N . PRO B 2 212 ? -1.767 19.706 8.966 1.00 80.49 212 PRO B N 1
ATOM 2776 C CA . PRO B 2 212 ? -1.577 21.048 8.400 1.00 79.11 212 PRO B CA 1
ATOM 2777 C C . PRO B 2 212 ? -1.998 21.220 6.943 1.00 77.96 212 PRO B C 1
ATOM 2778 O O . PRO B 2 212 ? -2.607 22.222 6.568 1.00 77.53 212 PRO B O 1
ATOM 2782 N N . SER B 2 213 ? -1.668 20.228 6.129 1.00 77.00 213 SER B N 1
ATOM 2783 C CA . SER B 2 213 ? -1.936 20.270 4.698 1.00 76.46 213 SER B CA 1
ATOM 2784 C C . SER B 2 213 ? -3.380 20.242 4.193 1.00 75.95 213 SER B C 1
ATOM 2785 O O . SER B 2 213 ? -3.605 20.439 2.997 1.00 75.57 213 SER B O 1
ATOM 2788 N N . SER B 2 214 ? -4.354 20.000 5.072 1.00 75.49 214 SER B N 1
ATOM 2789 C CA . SER B 2 214 ? -5.757 19.925 4.638 1.00 73.74 214 SER B CA 1
ATOM 2790 C C . SER B 2 214 ? -6.356 21.290 4.332 1.00 72.66 214 SER B C 1
ATOM 2791 O O . SER B 2 214 ? -6.074 22.277 5.015 1.00 73.45 214 SER B O 1
ATOM 2794 N N . PRO B 2 215 ? -7.205 21.358 3.303 1.00 70.73 215 PRO B N 1
ATOM 2795 C CA . PRO B 2 215 ? -7.876 22.582 2.861 1.00 69.84 215 PRO B CA 1
ATOM 2796 C C . PRO B 2 215 ? -8.966 22.963 3.843 1.00 68.96 215 PRO B C 1
ATOM 2797 O O . PRO B 2 215 ? -9.353 22.149 4.678 1.00 66.77 215 PRO B O 1
ATOM 2801 N N . SER B 2 216 ? -9.472 24.188 3.728 1.00 69.04 216 SER B N 1
ATOM 2802 C CA . SER B 2 216 ? -10.540 24.641 4.609 1.00 70.79 216 SER B CA 1
ATOM 2803 C C . SER B 2 216 ? -11.793 23.827 4.333 1.00 70.34 216 SER B C 1
ATOM 2804 O O . SER B 2 216 ? -12.479 23.385 5.258 1.00 70.83 216 SER B O 1
ATOM 2807 N N . CYS B 2 217 ? -12.083 23.624 3.051 1.00 69.63 217 CYS B N 1
ATOM 2808 C CA . CYS B 2 217 ? -13.267 22.878 2.641 1.00 67.84 217 CYS B CA 1
ATOM 2809 C C . CYS B 2 217 ? -13.312 21.470 3.221 1.00 66.44 217 CYS B C 1
ATOM 2810 O O . CYS B 2 217 ? -14.376 20.989 3.599 1.00 67.11 217 CYS B O 1
ATOM 2813 N N . VAL B 2 218 ? -12.167 20.806 3.300 1.00 64.31 218 VAL B N 1
ATOM 2814 C CA . VAL B 2 218 ? -12.142 19.466 3.868 1.00 63.12 218 VAL B CA 1
ATOM 2815 C C . VAL B 2 218 ? -12.435 19.558 5.361 1.00 62.61 218 VAL B C 1
ATOM 2816 O O . VAL B 2 218 ? -13.138 18.715 5.931 1.00 62.34 218 VAL B O 1
ATOM 2820 N N . ARG B 2 219 ? -11.885 20.600 5.982 1.0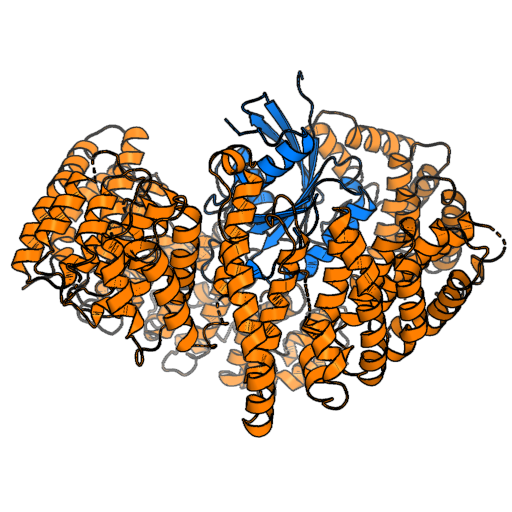0 61.95 219 ARG B N 1
ATOM 2821 C CA . ARG B 2 219 ? -12.047 20.834 7.407 1.00 60.30 219 ARG B CA 1
ATOM 2822 C C . ARG B 2 219 ? -13.493 21.143 7.765 1.00 60.96 219 ARG B C 1
ATOM 2823 O O . ARG B 2 219 ? -14.014 20.621 8.745 1.00 60.99 219 ARG B O 1
ATOM 2831 N N . GLN B 2 220 ? -14.141 21.986 6.968 1.00 61.60 220 GLN B N 1
ATOM 2832 C CA . GLN B 2 220 ? -15.533 22.328 7.216 1.00 62.67 220 GLN B CA 1
ATOM 2833 C C . GLN B 2 220 ? -16.381 21.086 7.090 1.00 61.27 220 GLN B C 1
ATOM 2834 O O . GLN B 2 220 ? -17.303 20.868 7.870 1.00 61.97 220 GLN B O 1
ATOM 2840 N N . LYS B 2 221 ? -16.071 20.267 6.097 1.00 60.12 221 LYS B N 1
ATOM 2841 C CA . LYS B 2 221 ? -16.813 19.039 5.904 1.00 58.49 221 LYS B CA 1
ATOM 2842 C C . LYS B 2 221 ? -16.514 18.049 7.024 1.00 58.31 221 LYS B C 1
ATOM 2843 O O . LYS B 2 221 ? -17.361 17.221 7.362 1.00 59.76 221 LYS B O 1
ATOM 2849 N N . VAL B 2 222 ? -15.318 18.133 7.604 1.00 56.73 222 VAL B N 1
ATOM 2850 C CA . VAL B 2 222 ? -14.952 17.240 8.701 1.00 54.73 222 VAL B CA 1
ATOM 2851 C C . VAL B 2 222 ? -15.677 17.647 9.986 1.00 53.85 222 VAL B C 1
ATOM 2852 O O . VAL B 2 222 ? -15.978 16.801 10.826 1.00 56.25 222 VAL B O 1
ATOM 2856 N N . LEU B 2 223 ? -15.965 18.934 10.138 1.00 50.93 223 LEU B N 1
ATOM 2857 C CA . LEU B 2 223 ? -16.664 19.414 11.327 1.00 49.44 223 LEU B CA 1
ATOM 2858 C C . LEU B 2 223 ? -18.167 19.132 11.216 1.00 50.02 223 LEU B C 1
ATOM 2859 O O . LEU B 2 223 ? -18.870 18.988 12.230 1.00 47.62 223 LEU B O 1
ATOM 2864 N N . LYS B 2 224 ? -18.654 19.056 9.978 1.00 50.38 224 LYS B N 1
ATOM 2865 C CA . LYS B 2 224 ? -20.063 18.793 9.739 1.00 51.76 224 LYS B CA 1
ATOM 2866 C C . LYS B 2 224 ? -20.343 17.312 9.894 1.00 52.38 224 LYS B C 1
ATOM 2867 O O . LYS B 2 224 ? -21.437 16.907 10.320 1.00 51.65 224 LYS B O 1
ATOM 2873 N N . CYS B 2 225 ? -19.336 16.512 9.560 1.00 52.35 225 CYS B N 1
ATOM 2874 C CA . CYS B 2 225 ? -19.455 15.076 9.652 1.00 51.68 225 CYS B CA 1
ATOM 2875 C C . CYS B 2 225 ? -19.535 14.737 11.126 1.00 51.65 225 CYS B C 1
ATOM 2876 O O . CYS B 2 225 ? -20.340 13.901 11.556 1.00 51.63 225 CYS B O 1
ATOM 2879 N N . PHE B 2 226 ? -18.703 15.411 11.907 1.00 50.82 226 PHE B N 1
ATOM 2880 C CA . PHE B 2 226 ? -18.690 15.185 13.342 1.00 50.11 226 PHE B CA 1
ATOM 2881 C C . PHE B 2 226 ? -20.057 15.489 13.969 1.00 48.18 226 PHE B C 1
ATOM 2882 O O . PHE B 2 226 ? -20.525 14.712 14.787 1.00 45.99 226 PHE B O 1
ATOM 2890 N N . SER B 2 227 ? -20.700 16.591 13.567 1.00 48.76 227 SER B N 1
ATOM 2891 C CA . SER B 2 227 ? -22.008 16.981 14.121 1.00 50.07 227 SER B CA 1
ATOM 2892 C C . SER B 2 227 ? -23.066 15.954 13.818 1.00 50.58 227 SER B C 1
ATOM 2893 O O . SER B 2 227 ? -23.946 15.701 14.636 1.00 51.64 227 SER B O 1
ATOM 2896 N N . SER B 2 228 ? -23.001 15.378 12.627 1.00 51.57 228 SER B N 1
ATOM 2897 C CA . SER B 2 228 ? -23.970 14.364 12.263 1.00 52.58 228 SER B CA 1
ATOM 2898 C C . SER B 2 228 ? -23.798 13.131 13.167 1.00 53.37 228 SER B C 1
ATOM 2899 O O . SER B 2 228 ? -24.759 12.677 13.775 1.00 53.79 228 SER B O 1
ATOM 2901 N N . TRP B 2 229 ? -22.578 12.607 13.272 1.00 54.89 229 TRP B N 1
ATOM 2902 C CA . TRP B 2 229 ? -22.319 11.428 14.106 1.00 57.30 229 TRP B CA 1
ATOM 2903 C C . TRP B 2 229 ? -22.467 11.624 15.615 1.00 58.11 229 TRP B C 1
ATOM 2904 O O . TRP B 2 229 ? -22.614 10.653 16.355 1.00 58.75 229 TRP B O 1
ATOM 2915 N N . VAL B 2 230 ? -22.401 12.863 16.079 1.00 59.26 230 VAL B N 1
ATOM 2916 C CA . VAL B 2 230 ? -22.536 13.120 17.509 1.00 60.46 230 VAL B CA 1
ATOM 2917 C C . VAL B 2 230 ? -24.003 13.096 17.906 1.00 61.90 230 VAL B C 1
ATOM 2918 O O . VAL B 2 230 ? -24.339 12.854 19.065 1.00 62.71 230 VAL B O 1
ATOM 2922 N N . GLN B 2 231 ? -24.866 13.351 16.926 1.00 63.91 231 GLN B N 1
ATOM 2923 C CA . GLN B 2 231 ? -26.308 13.392 17.120 1.00 64.80 231 GLN B CA 1
ATOM 2924 C C . GLN B 2 231 ? -26.886 12.006 17.400 1.00 65.74 231 GLN B C 1
ATOM 2925 O O . GLN B 2 231 ? -28.103 11.832 17.452 1.00 65.20 231 GLN B O 1
ATOM 2931 N N . LEU B 2 232 ? -26.008 11.022 17.564 1.00 66.98 232 LEU B N 1
ATOM 2932 C CA . LEU B 2 232 ? -26.425 9.657 17.860 1.00 67.51 232 LEU B CA 1
ATOM 2933 C C . LEU B 2 232 ? -25.950 9.250 19.264 1.00 68.89 232 LEU B C 1
ATOM 2934 O O . LEU B 2 232 ? -25.508 10.094 20.049 1.00 69.16 232 LEU B O 1
ATOM 2939 N N . GLU B 2 233 ? -26.046 7.966 19.589 1.00 70.86 233 GLU B N 1
ATOM 2940 C CA . GLU B 2 233 ? -25.630 7.500 20.915 1.00 72.68 233 GLU B CA 1
ATOM 2941 C C . GLU B 2 233 ? -24.123 7.255 21.041 1.00 73.54 233 GLU B C 1
ATOM 2942 O O . GLU B 2 233 ? -23.697 6.153 21.426 1.00 73.48 233 GLU B O 1
ATOM 2944 N N . VAL B 2 234 ? -23.323 8.274 20.708 1.00 73.62 234 VAL B N 1
ATOM 2945 C CA . VAL B 2 234 ? -21.866 8.171 20.812 1.00 73.43 234 VAL B CA 1
ATOM 2946 C C . VAL B 2 234 ? -21.484 8.872 22.102 1.00 74.18 234 VAL B C 1
ATOM 2947 O O . VAL B 2 234 ? -21.759 10.057 22.283 1.00 74.83 234 VAL B O 1
ATOM 2951 N N . PRO B 2 235 ? -20.857 8.139 23.027 1.00 74.49 235 PRO B N 1
ATOM 2952 C CA . PRO B 2 235 ? -20.445 8.709 24.314 1.00 75.07 235 PRO B CA 1
ATOM 2953 C C . PRO B 2 235 ? -19.577 9.962 24.172 1.00 75.57 235 PRO B C 1
ATOM 2954 O O . PRO B 2 235 ? -18.734 10.042 23.273 1.00 76.64 235 PRO B O 1
ATOM 2958 N N . LEU B 2 236 ? -19.784 10.935 25.058 1.00 75.10 236 LEU B N 1
ATOM 2959 C CA . LEU B 2 236 ? -19.006 12.167 25.014 1.00 75.33 236 LEU B CA 1
ATOM 2960 C C . LEU B 2 236 ? -17.523 11.850 25.146 1.00 75.66 236 LEU B C 1
ATOM 2961 O O . LEU B 2 236 ? -16.703 12.330 24.368 1.00 75.46 236 LEU B O 1
ATOM 2966 N N . GLN B 2 237 ? -17.192 11.029 26.135 1.00 76.33 237 GLN B N 1
ATOM 2967 C CA . GLN B 2 237 ? -15.811 10.647 26.402 1.00 78.07 237 GLN B CA 1
ATOM 2968 C C . GLN B 2 237 ? -15.028 10.318 25.138 1.00 78.26 237 GLN B C 1
ATOM 2969 O O . GLN B 2 237 ? -13.838 10.614 25.043 1.00 78.19 237 GLN B O 1
ATOM 2975 N N . ASP B 2 238 ? -15.696 9.717 24.161 1.00 78.52 238 ASP B N 1
ATOM 2976 C CA . ASP B 2 238 ? -15.013 9.348 22.931 1.00 79.15 238 ASP B CA 1
ATOM 2977 C C . ASP B 2 238 ? -14.966 10.458 21.882 1.00 78.50 238 ASP B C 1
ATOM 2978 O O . ASP B 2 238 ? -14.442 10.261 20.790 1.00 78.71 238 ASP B O 1
ATOM 2983 N N . CYS B 2 239 ? -15.499 11.628 22.215 1.00 77.67 239 CYS B N 1
ATOM 2984 C CA . CYS B 2 239 ? -15.503 12.747 21.278 1.00 76.42 239 CYS B CA 1
ATOM 2985 C C . CYS B 2 239 ? -14.503 13.823 21.648 1.00 74.88 239 CYS B C 1
ATOM 2986 O O . CYS B 2 239 ? -14.178 14.685 20.837 1.00 74.90 239 CYS B O 1
ATOM 2989 N N . GLU B 2 240 ? -14.031 13.767 22.885 1.00 73.53 240 GLU B N 1
ATOM 2990 C CA . GLU B 2 240 ? -13.077 14.729 23.418 1.00 71.71 240 GLU B CA 1
ATOM 2991 C C . GLU B 2 240 ? -12.080 15.306 22.397 1.00 68.76 240 GLU B C 1
ATOM 2992 O O . GLU B 2 240 ? -12.003 16.522 22.223 1.00 67.85 240 GLU B O 1
ATOM 2998 N N . ALA B 2 241 ? -11.336 14.450 21.706 1.00 65.15 241 ALA B N 1
ATOM 2999 C CA . ALA B 2 241 ? -10.367 14.937 20.718 1.00 63.43 241 ALA B CA 1
ATOM 3000 C C . ALA B 2 241 ? -10.961 15.801 19.580 1.00 61.90 241 ALA B C 1
ATOM 3001 O O . ALA B 2 241 ? -10.326 16.752 19.114 1.00 60.40 241 ALA B O 1
ATOM 3003 N N . LEU B 2 242 ? -12.159 15.463 19.113 1.00 60.53 242 LEU B N 1
ATOM 3004 C CA . LEU B 2 242 ? -12.783 16.246 18.054 1.00 58.07 242 LEU B CA 1
ATOM 3005 C C . LEU B 2 242 ? -13.370 17.511 18.655 1.00 57.15 242 LEU B C 1
ATOM 3006 O O . LEU B 2 242 ? -13.516 18.522 17.974 1.00 54.93 242 LEU B O 1
ATOM 3011 N N . ILE B 2 243 ? -13.684 17.460 19.945 1.00 57.39 243 ILE B N 1
ATOM 3012 C CA . ILE B 2 243 ? -14.245 18.620 20.622 1.00 58.98 243 ILE B CA 1
ATOM 3013 C C . ILE B 2 243 ? -13.153 19.677 20.727 1.00 59.74 243 ILE B C 1
ATOM 3014 O O . ILE B 2 243 ? -13.399 20.882 20.603 1.00 59.29 243 ILE B O 1
ATOM 3019 N N . GLN B 2 244 ? -11.935 19.199 20.953 1.00 60.55 244 GLN B N 1
ATOM 3020 C CA . GLN B 2 244 ? -10.778 20.062 21.092 1.00 60.56 244 GLN B CA 1
ATOM 3021 C C . GLN B 2 244 ? -10.367 20.701 19.776 1.00 59.78 244 GLN B C 1
ATOM 3022 O O . GLN B 2 244 ? -9.916 21.848 19.748 1.00 59.93 244 GLN B O 1
ATOM 3028 N N . ALA B 2 245 ? -10.527 19.961 18.686 1.00 58.65 245 ALA B N 1
ATOM 3029 C CA . ALA B 2 245 ? -10.187 20.473 17.367 1.00 56.97 245 ALA B CA 1
ATOM 3030 C C . ALA B 2 245 ? -11.223 21.507 16.958 1.00 57.15 245 ALA B C 1
ATOM 3031 O O . ALA B 2 245 ? -10.887 22.523 16.346 1.00 56.66 245 ALA B O 1
ATOM 3033 N N . ALA B 2 246 ? -12.483 21.240 17.299 1.00 57.13 246 ALA B N 1
ATOM 3034 C CA . ALA B 2 246 ? -13.569 22.148 16.970 1.00 58.45 246 ALA B CA 1
ATOM 3035 C C . ALA B 2 246 ? -13.306 23.491 17.643 1.00 59.38 246 ALA B C 1
ATOM 3036 O O . ALA B 2 246 ? -13.488 24.550 17.036 1.00 59.99 246 ALA B O 1
ATOM 3038 N N . PHE B 2 247 ? -12.868 23.440 18.897 1.00 59.31 247 PHE B N 1
ATOM 3039 C CA . PHE B 2 247 ? -12.573 24.651 19.651 1.00 59.64 247 PHE B CA 1
ATOM 3040 C C . PHE B 2 247 ? -11.436 25.443 19.006 1.00 59.71 247 PHE B C 1
ATOM 3041 O O . PHE B 2 247 ? -11.525 26.662 18.868 1.00 59.41 247 PHE B O 1
ATOM 3049 N N . ALA B 2 248 ? -10.376 24.752 18.597 1.00 59.91 248 ALA B N 1
ATOM 3050 C CA . ALA B 2 248 ? -9.244 25.420 17.957 1.00 60.62 248 ALA B CA 1
ATOM 3051 C C . ALA B 2 248 ? -9.661 26.017 16.614 1.00 61.36 248 ALA B C 1
ATOM 3052 O O . ALA B 2 248 ? -9.145 27.049 16.188 1.00 61.88 248 ALA B O 1
ATOM 3054 N N . ALA B 2 249 ? -10.608 25.359 15.955 1.00 62.31 249 ALA B N 1
ATOM 3055 C CA . ALA B 2 249 ? -11.088 25.802 14.654 1.00 60.88 249 ALA B CA 1
ATOM 3056 C C . ALA B 2 249 ? -11.922 27.080 14.738 1.00 61.69 249 ALA B C 1
ATOM 3057 O O . ALA B 2 249 ? -12.105 27.758 13.732 1.00 62.39 249 ALA B O 1
ATOM 3059 N N . LEU B 2 250 ? -12.422 27.413 15.928 1.00 61.02 250 LEU B N 1
ATOM 3060 C CA . LEU B 2 250 ? -13.261 28.604 16.100 1.00 61.75 250 LEU B CA 1
ATOM 3061 C C . LEU B 2 250 ? -12.614 29.927 15.702 1.00 63.37 250 LEU B C 1
ATOM 3062 O O . LEU B 2 250 ? -13.292 30.867 15.264 1.00 62.96 250 LEU B O 1
ATOM 3067 N N . GLN B 2 251 ? -11.302 30.006 15.863 1.00 64.59 251 GLN B N 1
ATOM 3068 C CA . GLN B 2 251 ? -10.599 31.233 15.544 1.00 66.19 251 GLN B CA 1
ATOM 3069 C C . GLN B 2 251 ? -10.406 31.458 14.034 1.00 65.67 251 GLN B C 1
ATOM 3070 O O . GLN B 2 251 ? -9.891 32.492 13.611 1.00 66.03 251 GLN B O 1
ATOM 3076 N N . ASP B 2 252 ? -10.855 30.496 13.233 1.00 65.34 252 ASP B N 1
ATOM 3077 C CA . ASP B 2 252 ? -10.774 30.562 11.773 1.00 64.04 252 ASP B CA 1
ATOM 3078 C C . ASP B 2 252 ? -12.174 30.958 11.274 1.00 63.20 252 ASP B C 1
ATOM 3079 O O . ASP B 2 252 ? -13.146 30.266 11.544 1.00 63.57 252 ASP B O 1
ATOM 3084 N N . SER B 2 253 ? -12.287 32.065 10.554 1.00 62.55 253 SER B N 1
ATOM 3085 C CA . SER B 2 253 ? -13.594 32.514 10.069 1.00 63.47 253 SER B CA 1
ATOM 3086 C C . SER B 2 253 ? -14.340 31.477 9.249 1.00 63.18 253 SER B C 1
ATOM 3087 O O . SER B 2 253 ? -15.560 31.363 9.330 1.00 62.54 253 SER B O 1
ATOM 3090 N N . GLU B 2 254 ? -13.593 30.738 8.443 1.00 63.56 254 GLU B N 1
ATOM 3091 C CA . GLU B 2 254 ? -14.158 29.726 7.564 1.00 64.86 254 GLU B CA 1
ATOM 3092 C C . GLU B 2 254 ? -14.836 28.554 8.269 1.00 64.15 254 GLU B C 1
ATOM 3093 O O . GLU B 2 254 ? -15.883 28.074 7.831 1.00 64.87 254 GLU B O 1
ATOM 3099 N N . LEU B 2 255 ? -14.236 28.110 9.364 1.00 61.42 255 LEU B N 1
ATOM 3100 C CA . LEU B 2 255 ? -14.731 26.974 10.114 1.00 59.44 255 LEU B CA 1
ATOM 3101 C C . LEU B 2 255 ? -15.595 27.321 11.328 1.00 59.10 255 LEU B C 1
ATOM 3102 O O . LEU B 2 255 ? -16.107 26.422 11.997 1.00 59.70 255 LEU B O 1
ATOM 3107 N N . PHE B 2 256 ? -15.774 28.606 11.612 1.00 57.68 256 PHE B N 1
ATOM 3108 C CA . PHE B 2 256 ? -16.542 29.004 12.789 1.00 56.55 256 PHE B CA 1
ATOM 3109 C C . PHE B 2 256 ? -17.933 28.399 12.945 1.00 56.59 256 PHE B C 1
ATOM 3110 O O . PHE B 2 256 ? -18.215 27.740 13.939 1.00 56.01 256 PHE B O 1
ATOM 3118 N N . ASP B 2 257 ? -18.806 28.621 11.976 1.00 58.22 257 ASP B N 1
ATOM 3119 C CA . ASP B 2 257 ? -20.165 28.111 12.100 1.00 61.20 257 ASP B CA 1
ATOM 3120 C C . ASP B 2 257 ? -20.228 26.616 12.251 1.00 61.13 257 ASP B C 1
ATOM 3121 O O . ASP B 2 257 ? -21.038 26.100 13.012 1.00 60.86 257 ASP B O 1
ATOM 3126 N N . SER B 2 258 ? -19.377 25.917 11.515 1.00 61.14 258 SER B N 1
ATOM 3127 C CA . SER B 2 258 ? -19.364 24.474 11.585 1.00 60.27 258 SER B CA 1
ATOM 3128 C C . SER B 2 258 ? -18.934 23.994 12.958 1.00 59.05 258 SER B C 1
ATOM 3129 O O . SER B 2 258 ? -19.506 23.040 13.481 1.00 60.73 258 SER B O 1
ATOM 3132 N N . SER B 2 259 ? -17.944 24.656 13.552 1.00 56.84 259 SER B N 1
ATOM 3133 C CA . SER B 2 259 ? -17.460 24.262 14.876 1.00 55.14 259 SER B CA 1
ATOM 3134 C C . SER B 2 259 ? -18.523 24.536 15.916 1.00 53.01 259 SER B C 1
ATOM 3135 O O . SER B 2 259 ? -18.830 23.695 16.760 1.00 51.55 259 SER B O 1
ATOM 3138 N N . VAL B 2 260 ? -19.083 25.732 15.853 1.00 53.07 260 VAL B N 1
ATOM 3139 C CA . VAL B 2 260 ? -20.088 26.101 16.820 1.00 55.08 260 VAL B CA 1
ATOM 3140 C C . VAL B 2 260 ? -21.172 25.032 16.800 1.00 54.91 260 VAL B C 1
ATOM 3141 O O . VAL B 2 260 ? -21.593 24.557 17.848 1.00 56.31 260 VAL B O 1
ATOM 3145 N N . GLU B 2 261 ? -21.596 24.614 15.614 1.00 54.87 261 GLU B N 1
ATOM 3146 C CA . GLU B 2 261 ? -22.630 23.595 15.529 1.00 54.87 261 GLU B CA 1
ATOM 3147 C C . GLU B 2 261 ? -22.135 22.284 16.117 1.00 52.65 261 GLU B C 1
ATOM 3148 O O . GLU B 2 261 ? -22.771 21.711 16.999 1.00 52.18 261 GLU B O 1
ATOM 3154 N N . ALA B 2 262 ? -20.984 21.824 15.655 1.00 51.35 262 ALA B N 1
ATOM 3155 C CA . ALA B 2 262 ? -20.434 20.579 16.160 1.00 51.35 262 ALA B CA 1
ATOM 3156 C C . ALA B 2 262 ? -20.299 20.578 17.678 1.00 52.16 262 ALA B C 1
ATOM 3157 O O . ALA B 2 262 ? -20.521 19.552 18.318 1.00 54.07 262 ALA B O 1
ATOM 3159 N N . ILE B 2 263 ? -19.944 21.724 18.259 1.00 52.64 263 ILE B N 1
ATOM 3160 C CA . ILE B 2 263 ? -19.771 21.820 19.711 1.00 52.22 263 ILE B CA 1
ATOM 3161 C C . ILE B 2 263 ? -21.086 21.871 20.499 1.00 51.75 263 ILE B C 1
ATOM 3162 O O . ILE B 2 263 ? -21.178 21.337 21.600 1.00 50.38 263 ILE B O 1
ATOM 3167 N N . VAL B 2 264 ? -22.099 22.526 19.950 1.00 50.99 264 VAL B N 1
ATOM 3168 C CA . VAL B 2 264 ? -23.366 22.590 20.643 1.00 51.38 264 VAL B CA 1
ATOM 3169 C C . VAL B 2 264 ? -24.027 21.211 20.624 1.00 53.88 264 VAL B C 1
ATOM 3170 O O . VAL B 2 264 ? -24.622 20.780 21.623 1.00 54.48 264 VAL B O 1
ATOM 3174 N N . ASN B 2 265 ? -23.911 20.506 19.503 1.00 53.46 265 ASN B N 1
ATOM 3175 C CA . ASN B 2 265 ? -24.505 19.182 19.417 1.00 53.91 265 ASN B CA 1
ATOM 3176 C C . ASN B 2 265 ? -23.836 18.208 20.393 1.00 53.57 265 ASN B C 1
ATOM 3177 O O . ASN B 2 265 ? -24.484 17.311 20.932 1.00 52.50 265 ASN B O 1
ATOM 3182 N N . ALA B 2 266 ? -22.545 18.392 20.633 1.00 52.73 266 ALA B N 1
ATOM 3183 C CA . ALA B 2 266 ? -21.846 17.523 21.558 1.00 54.17 266 ALA B CA 1
ATOM 3184 C C . ALA B 2 266 ? -22.377 17.760 22.966 1.00 56.30 266 ALA B C 1
ATOM 3185 O O . ALA B 2 266 ? -22.799 16.836 23.659 1.00 57.99 266 ALA B O 1
ATOM 3187 N N . ILE B 2 267 ? -22.367 19.013 23.384 1.00 57.81 267 ILE B N 1
ATOM 3188 C CA . ILE B 2 267 ? -22.829 19.371 24.713 1.00 60.50 267 ILE B CA 1
ATOM 3189 C C . ILE B 2 267 ? -24.329 19.144 24.949 1.00 62.95 267 ILE B C 1
ATOM 3190 O O . ILE B 2 267 ? -24.732 18.751 26.044 1.00 62.56 267 ILE B O 1
ATOM 3195 N N . SER B 2 268 ? -25.150 19.381 23.928 1.00 64.96 268 SER B N 1
ATOM 3196 C CA . SER B 2 268 ? -26.597 19.239 24.072 1.00 67.46 268 SER B CA 1
ATOM 3197 C C . SER B 2 268 ? -27.130 17.819 24.011 1.00 69.68 268 SER B C 1
ATOM 3198 O O . SER B 2 268 ? -28.349 17.619 24.035 1.00 69.84 268 SER B O 1
ATOM 3201 N N . GLN B 2 269 ? -26.230 16.840 23.921 1.00 71.56 269 GLN B N 1
ATOM 3202 C CA . GLN B 2 269 ? -26.641 15.438 23.855 1.00 73.58 269 GLN B CA 1
ATOM 3203 C C . GLN B 2 269 ? -27.348 14.980 25.130 1.00 74.54 269 GLN B C 1
ATOM 3204 O O . GLN B 2 269 ? -26.928 15.317 26.242 1.00 74.34 269 GLN B O 1
ATOM 3210 N N . PRO B 2 270 ? -28.442 14.209 24.981 1.00 75.73 270 PRO B N 1
ATOM 3211 C CA . PRO B 2 270 ? -29.222 13.697 26.112 1.00 76.50 270 PRO B CA 1
ATOM 3212 C C . PRO B 2 270 ? -28.398 12.908 27.121 1.00 76.93 270 PRO B C 1
ATOM 3213 O O . PRO B 2 270 ? -28.649 12.978 28.325 1.00 76.37 270 PRO B O 1
ATOM 3217 N N . ASP B 2 271 ? -27.412 12.169 26.618 1.00 78.07 271 ASP B N 1
ATOM 3218 C CA . ASP B 2 271 ? -26.545 11.337 27.455 1.00 79.51 271 ASP B CA 1
ATOM 3219 C C . ASP B 2 271 ? -25.344 12.087 28.047 1.00 80.17 271 ASP B C 1
ATOM 3220 O O . ASP B 2 271 ? -24.690 11.592 28.969 1.00 80.60 271 ASP B O 1
ATOM 3222 N N . ALA B 2 272 ? -25.073 13.281 27.528 1.00 80.40 272 ALA B N 1
ATOM 3223 C CA . ALA B 2 272 ? -23.930 14.079 27.957 1.00 80.23 272 ALA B CA 1
ATOM 3224 C C . ALA B 2 272 ? -23.691 14.279 29.458 1.00 80.71 272 ALA B C 1
ATOM 3225 O O . ALA B 2 272 ? -22.537 14.383 29.877 1.00 81.28 272 ALA B O 1
ATOM 3227 N N . GLN B 2 273 ? -24.745 14.333 30.271 1.00 81.10 273 GLN B N 1
ATOM 3228 C CA . GLN B 2 273 ? -24.555 14.534 31.711 1.00 81.91 273 GLN B CA 1
ATOM 3229 C C . GLN B 2 273 ? -23.829 13.351 32.349 1.00 83.28 273 GLN B C 1
ATOM 3230 O O . GLN B 2 273 ? -23.097 13.517 33.325 1.00 82.78 273 GLN B O 1
ATOM 3232 N N . ARG B 2 274 ? -24.027 12.161 31.788 1.00 84.96 274 ARG B N 1
ATOM 3233 C CA . ARG B 2 274 ? -23.391 10.944 32.295 1.00 86.92 274 ARG B CA 1
ATOM 3234 C C . ARG B 2 274 ? -21.863 11.059 32.379 1.00 87.36 274 ARG B C 1
ATOM 3235 O O . ARG B 2 274 ? -21.243 10.526 33.302 1.00 86.82 274 ARG B O 1
ATOM 3243 N N . TYR B 2 275 ? -21.257 11.753 31.417 1.00 88.57 275 TYR B N 1
ATOM 3244 C CA . TYR B 2 275 ? -19.802 11.919 31.396 1.00 89.17 275 TYR B CA 1
ATOM 3245 C C . TYR B 2 275 ? -19.401 13.258 31.999 1.00 88.49 275 TYR B C 1
ATOM 3246 O O . TYR B 2 275 ? -19.044 14.192 31.283 1.00 88.37 275 TYR B O 1
ATOM 3255 N N . VAL B 2 276 ? -19.447 13.335 33.325 1.00 87.87 276 VAL B N 1
ATOM 3256 C CA . VAL B 2 276 ? -19.117 14.566 34.037 1.00 86.76 276 VAL B CA 1
ATOM 3257 C C . VAL B 2 276 ? -17.642 14.969 33.933 1.00 86.03 276 VAL B C 1
ATOM 3258 O O . VAL B 2 276 ? -17.319 16.156 33.877 1.00 86.12 276 VAL B O 1
ATOM 3262 N N . ASN B 2 277 ? -16.746 13.991 33.906 1.00 84.55 277 ASN B N 1
ATOM 3263 C CA . ASN B 2 277 ? -15.331 14.303 33.819 1.00 83.34 277 ASN B CA 1
ATOM 3264 C C . ASN B 2 277 ? -14.977 15.105 32.582 1.00 82.20 277 ASN B C 1
ATOM 3265 O O . ASN B 2 277 ? -14.146 16.011 32.645 1.00 80.87 277 ASN B O 1
ATOM 3270 N N . THR B 2 278 ? -15.603 14.778 31.456 1.00 81.66 278 THR B N 1
ATOM 3271 C CA . THR B 2 278 ? -15.324 15.504 30.227 1.00 80.87 278 THR B CA 1
ATOM 3272 C C . THR B 2 278 ? -15.938 16.891 30.387 1.00 81.75 278 THR B C 1
ATOM 3273 O O . THR B 2 278 ? -15.388 17.886 29.905 1.00 82.13 278 THR B O 1
ATOM 3277 N N . LEU B 2 279 ? -17.060 16.966 31.094 1.00 81.19 279 LEU B N 1
ATOM 3278 C CA . LEU B 2 279 ? -17.697 18.255 31.314 1.00 81.38 279 LEU B CA 1
ATOM 3279 C C . LEU B 2 279 ? -16.711 19.189 32.001 1.00 81.20 279 LEU B C 1
ATOM 3280 O O . LEU B 2 279 ? -16.720 20.393 31.771 1.00 81.86 279 LEU B O 1
ATOM 3285 N N . LEU B 2 280 ? -15.851 18.632 32.843 1.00 80.89 280 LEU B N 1
ATOM 3286 C CA . LEU B 2 280 ? -14.863 19.452 33.525 1.00 80.61 280 LEU B CA 1
ATOM 3287 C C . LEU B 2 280 ? -13.849 19.987 32.520 1.00 79.94 280 LEU B C 1
ATOM 3288 O O . LEU B 2 280 ? -13.394 21.125 32.637 1.00 80.64 280 LEU B O 1
ATOM 3293 N N . LYS B 2 281 ? -13.495 19.169 31.534 1.00 77.72 281 LYS B N 1
ATOM 3294 C CA . LYS B 2 281 ? -12.539 19.593 30.519 1.00 75.86 281 LYS B CA 1
ATOM 3295 C C . LYS B 2 281 ? -13.116 20.653 29.580 1.00 74.62 281 LYS B C 1
ATOM 3296 O O . LYS B 2 281 ? -12.371 21.406 28.958 1.00 74.44 281 LYS B O 1
ATOM 3302 N N . LEU B 2 282 ? -14.442 20.710 29.480 1.00 73.42 282 LEU B N 1
ATOM 3303 C CA . LEU B 2 282 ? -15.113 21.675 28.602 1.00 71.34 282 LEU B CA 1
ATOM 3304 C C . LEU B 2 282 ? -15.177 23.097 29.146 1.00 69.95 282 LEU B C 1
ATOM 3305 O O . LEU B 2 282 ? -15.245 24.054 28.376 1.00 69.82 282 LEU B O 1
ATOM 3310 N N . ILE B 2 283 ? -15.162 23.239 30.468 1.00 68.95 283 ILE B N 1
ATOM 3311 C CA . ILE B 2 283 ? -15.262 24.560 31.073 1.00 67.27 283 ILE B CA 1
ATOM 3312 C C . ILE B 2 283 ? -14.125 25.499 30.706 1.00 65.28 283 ILE B C 1
ATOM 3313 O O . ILE B 2 283 ? -14.371 26.633 30.313 1.00 65.17 283 ILE B O 1
ATOM 3318 N N . PRO B 2 284 ? -12.865 25.053 30.837 1.00 63.92 284 PRO B N 1
ATOM 3319 C CA . PRO B 2 284 ? -11.781 25.968 30.477 1.00 61.93 284 PRO B CA 1
ATOM 3320 C C . PRO B 2 284 ? -11.810 26.319 28.994 1.00 61.08 284 PRO B C 1
ATOM 3321 O O . PRO B 2 284 ? -11.483 27.444 28.624 1.00 61.37 284 PRO B O 1
ATOM 3325 N N . LEU B 2 285 ? -12.216 25.367 28.151 1.00 59.90 285 LEU B N 1
ATOM 3326 C CA . LEU B 2 285 ? -12.295 25.602 26.704 1.00 58.61 285 LEU B CA 1
ATOM 3327 C C . LEU B 2 285 ? -13.283 26.712 26.363 1.00 58.43 285 LEU B C 1
ATOM 3328 O O . LEU B 2 285 ? -12.985 27.574 25.539 1.00 58.85 285 LEU B O 1
ATOM 3333 N N . VAL B 2 286 ? -14.460 26.685 26.986 1.00 56.84 286 VAL B N 1
ATOM 3334 C CA . VAL B 2 286 ? -15.466 27.714 26.750 1.00 56.26 286 VAL B CA 1
ATOM 3335 C C . VAL B 2 286 ? -15.005 29.067 27.296 1.00 56.73 286 VAL B C 1
ATOM 3336 O O . VAL B 2 286 ? -15.250 30.109 26.684 1.00 56.61 286 VAL B O 1
ATOM 3340 N N . LEU B 2 287 ? -14.347 29.055 28.451 1.00 55.92 287 LEU B N 1
ATOM 3341 C CA . LEU B 2 287 ? -13.872 30.298 29.035 1.00 56.78 287 LEU B CA 1
ATOM 3342 C C . LEU B 2 287 ? -12.793 30.904 28.149 1.00 57.69 287 LEU B C 1
ATOM 3343 O O . LEU B 2 287 ? -12.684 32.130 28.048 1.00 59.21 287 LEU B O 1
ATOM 3348 N N . GLY B 2 288 ? -12.018 30.045 27.491 1.00 56.64 288 GLY B N 1
ATOM 3349 C CA . GLY B 2 288 ? -10.973 30.516 26.601 1.00 56.79 288 GLY B CA 1
ATOM 3350 C C . GLY B 2 288 ? -11.480 31.334 25.419 1.00 57.30 288 GLY B C 1
ATOM 3351 O O . GLY B 2 288 ? -10.693 31.828 24.619 1.00 58.16 288 GLY B O 1
ATOM 3352 N N . LEU B 2 289 ? -12.792 31.494 25.301 1.00 57.65 289 LEU B N 1
ATOM 3353 C CA . LEU B 2 289 ? -13.343 32.257 24.189 1.00 59.19 289 LEU B CA 1
ATOM 3354 C C . LEU B 2 289 ? -13.664 33.673 24.620 1.00 61.26 289 LEU B C 1
ATOM 3355 O O . LEU B 2 289 ? -14.174 34.458 23.823 1.00 62.84 289 LEU B O 1
ATOM 3360 N N . GLN B 2 290 ? -13.375 33.997 25.879 1.00 63.20 290 GLN B N 1
ATOM 3361 C CA . GLN B 2 290 ? -13.661 35.329 26.404 1.00 64.69 290 GLN B CA 1
ATOM 3362 C C . GLN B 2 290 ? -13.105 36.449 25.538 1.00 64.77 290 GLN B C 1
ATOM 3363 O O . GLN B 2 290 ? -13.835 37.376 25.169 1.00 64.35 290 GLN B O 1
ATOM 3369 N N . GLU B 2 291 ? -11.817 36.366 25.212 1.00 64.70 291 GLU B N 1
ATOM 3370 C CA . GLU B 2 291 ? -11.188 37.409 24.417 1.00 65.08 291 GLU B CA 1
ATOM 3371 C C . GLU B 2 291 ? -11.801 37.504 23.029 1.00 64.97 291 GLU B C 1
ATOM 3372 O O . GLU B 2 291 ? -12.012 38.607 22.509 1.00 65.05 291 GLU B O 1
ATOM 3378 N N . GLN B 2 292 ? -12.111 36.351 22.439 1.00 64.82 292 GLN B N 1
ATOM 3379 C CA . GLN B 2 292 ? -12.710 36.320 21.108 1.00 63.47 292 GLN B CA 1
ATOM 3380 C C . GLN B 2 292 ? -14.099 36.940 21.167 1.00 63.23 292 GLN B C 1
ATOM 3381 O O . GLN B 2 292 ? -14.533 37.602 20.222 1.00 62.94 292 GLN B O 1
ATOM 3387 N N . LEU B 2 293 ? -14.790 36.732 22.285 1.00 62.25 293 LEU B N 1
ATOM 3388 C CA . LEU B 2 293 ? -16.126 37.283 22.458 1.00 62.26 293 LEU B CA 1
ATOM 3389 C C . LEU B 2 293 ? -16.050 38.809 22.563 1.00 63.77 293 LEU B C 1
ATOM 3390 O O . LEU B 2 293 ? -16.730 39.517 21.821 1.00 63.87 293 LEU B O 1
ATOM 3395 N N . ARG B 2 294 ? -15.219 39.309 23.481 1.00 65.81 294 ARG B N 1
ATOM 3396 C CA . ARG B 2 294 ? -15.037 40.754 23.686 1.00 66.17 294 ARG B CA 1
ATOM 3397 C C . ARG B 2 294 ? -14.704 41.462 22.385 1.00 66.70 294 ARG B C 1
ATOM 3398 O O . ARG B 2 294 ? -15.392 42.402 21.966 1.00 65.91 294 ARG B O 1
ATOM 3406 N N . GLN B 2 295 ? -13.632 41.005 21.748 1.00 67.65 295 GLN B N 1
ATOM 3407 C CA . GLN B 2 295 ? -13.197 41.589 20.492 1.00 69.07 295 GLN B CA 1
ATOM 3408 C C . GLN B 2 295 ? -14.392 41.649 19.538 1.00 68.65 295 GLN B C 1
ATOM 3409 O O . GLN B 2 295 ? -14.650 42.674 18.914 1.00 67.99 295 GLN B O 1
ATOM 3415 N N . ALA B 2 296 ? -15.131 40.547 19.456 1.00 68.77 296 ALA B N 1
ATOM 3416 C CA . ALA B 2 296 ? -16.290 40.456 18.572 1.00 68.29 296 ALA B CA 1
ATOM 3417 C C . ALA B 2 296 ? -17.359 41.501 18.872 1.00 68.04 296 ALA B C 1
ATOM 3418 O O . ALA B 2 296 ? -17.981 42.036 17.951 1.00 67.59 296 ALA B O 1
ATOM 3420 N N . VAL B 2 297 ? -17.583 41.789 20.152 1.00 67.97 297 VAL B N 1
ATOM 3421 C CA . VAL B 2 297 ? -18.591 42.777 20.524 1.00 67.83 297 VAL B CA 1
ATOM 3422 C C . VAL B 2 297 ? -18.080 44.190 20.216 1.00 67.46 297 VAL B C 1
ATOM 3423 O O . VAL B 2 297 ? -18.831 45.049 19.737 1.00 65.95 297 VAL B O 1
ATOM 3427 N N . GLN B 2 298 ? -16.801 44.428 20.484 1.00 66.77 298 GLN B N 1
ATOM 3428 C CA . GLN B 2 298 ? -16.217 45.722 20.176 1.00 66.89 298 GLN B CA 1
ATOM 3429 C C . GLN B 2 298 ? -16.406 46.002 18.684 1.00 66.85 298 GLN B C 1
ATOM 3430 O O . GLN B 2 298 ? -16.866 47.075 18.303 1.00 67.57 298 GLN B O 1
ATOM 3436 N N . ASN B 2 299 ? -16.069 45.018 17.848 1.00 66.78 299 ASN B N 1
ATOM 3437 C CA . ASN B 2 299 ? -16.168 45.127 16.390 1.00 66.11 299 ASN B CA 1
ATOM 3438 C C . ASN B 2 299 ? -17.582 45.031 15.814 1.00 67.08 299 ASN B C 1
ATOM 3439 O O . ASN B 2 299 ? -17.761 45.110 14.597 1.00 67.20 299 ASN B O 1
ATOM 3444 N N . GLY B 2 300 ? -18.585 44.845 16.667 1.00 67.76 300 GLY B N 1
ATOM 3445 C CA . GLY B 2 300 ? -19.951 44.735 16.170 1.00 67.87 300 GLY B CA 1
ATOM 3446 C C . GLY B 2 300 ? -20.201 43.488 15.324 1.00 68.76 300 GLY B C 1
ATOM 3447 O O . GLY B 2 300 ? -21.152 43.444 14.531 1.00 68.65 300 GLY B O 1
ATOM 3448 N N . ASP B 2 301 ? -19.349 42.474 15.498 1.00 68.37 301 ASP B N 1
ATOM 3449 C CA . ASP B 2 301 ? -19.445 41.199 14.776 1.00 66.80 301 ASP B CA 1
ATOM 3450 C C . ASP B 2 301 ? -20.550 40.310 15.360 1.00 67.21 301 ASP B C 1
ATOM 3451 O O . ASP B 2 301 ? -20.281 39.461 16.207 1.00 66.24 301 ASP B O 1
ATOM 3464 N N . GLU B 2 303 ? -22.644 37.638 14.124 1.00 71.24 303 GLU B N 1
ATOM 3465 C CA . GLU B 2 303 ? -22.527 36.189 13.971 1.00 70.25 303 GLU B CA 1
ATOM 3466 C C . GLU B 2 303 ? -21.552 35.528 14.941 1.00 68.56 303 GLU B C 1
ATOM 3467 O O . GLU B 2 303 ? -21.782 34.404 15.390 1.00 68.43 303 GLU B O 1
ATOM 3473 N N . THR B 2 304 ? -20.459 36.206 15.260 1.00 65.47 304 THR B N 1
ATOM 3474 C CA . THR B 2 304 ? -19.488 35.616 16.162 1.00 64.21 304 THR B CA 1
ATOM 3475 C C . THR B 2 304 ? -19.916 35.691 17.617 1.00 64.58 304 THR B C 1
ATOM 3476 O O . THR B 2 304 ? -19.796 34.713 18.356 1.00 65.92 304 THR B O 1
ATOM 3480 N N . SER B 2 305 ? -20.410 36.847 18.042 1.00 63.77 305 SER B N 1
ATOM 3481 C CA . SER B 2 305 ? -20.833 36.977 19.431 1.00 62.57 305 SER B CA 1
ATOM 3482 C C . SER B 2 305 ? -21.938 35.954 19.678 1.00 59.92 305 SER B C 1
ATOM 3483 O O . SER B 2 305 ? -21.936 35.264 20.697 1.00 60.76 305 SER B O 1
ATOM 3486 N N . HIS B 2 306 ? -22.853 35.851 18.718 1.00 56.91 306 HIS B N 1
ATOM 3487 C CA . HIS B 2 306 ? -23.979 34.921 18.777 1.00 54.16 306 HIS B CA 1
ATOM 3488 C C . HIS B 2 306 ? -23.505 33.470 18.858 1.00 52.95 306 HIS B C 1
ATOM 3489 O O . HIS B 2 306 ? -24.070 32.666 19.585 1.00 52.48 306 HIS B O 1
ATOM 3496 N N . GLY B 2 307 ? -22.457 33.145 18.114 1.00 52.57 307 GLY B N 1
ATOM 3497 C CA . GLY B 2 307 ? -21.930 31.793 18.133 1.00 51.91 307 GLY B CA 1
ATOM 3498 C C . GLY B 2 307 ? -21.347 31.380 19.472 1.00 51.03 307 GLY B C 1
ATOM 3499 O O . GLY B 2 307 ? -21.623 30.285 19.965 1.00 53.35 307 GLY B O 1
ATOM 3500 N N . ILE B 2 308 ? -20.535 32.242 20.070 1.00 48.79 308 ILE B N 1
ATOM 3501 C CA . ILE B 2 308 ? -19.934 31.911 21.352 1.00 44.72 308 ILE B CA 1
ATOM 3502 C C . ILE B 2 308 ? -20.997 31.878 22.433 1.00 41.83 308 ILE B C 1
ATOM 3503 O O . ILE B 2 308 ? -20.925 31.066 23.349 1.00 38.15 308 ILE B O 1
ATOM 3508 N N . CYS B 2 309 ? -21.990 32.747 22.322 1.00 40.95 309 CYS B N 1
ATOM 3509 C CA . CYS B 2 309 ? -23.052 32.762 23.320 1.00 43.84 309 CYS B CA 1
ATOM 3510 C C . CYS B 2 309 ? -23.765 31.415 23.306 1.00 44.75 309 CYS B C 1
ATOM 3511 O O . CYS B 2 309 ? -24.006 30.820 24.357 1.00 44.98 309 CYS B O 1
ATOM 3514 N N . ARG B 2 310 ? -24.112 30.937 22.114 1.00 45.88 310 ARG B N 1
ATOM 3515 C CA . ARG B 2 310 ? -24.779 29.647 21.988 1.00 47.26 310 ARG B CA 1
ATOM 3516 C C . ARG B 2 310 ? -23.940 28.558 22.649 1.00 48.14 310 ARG B C 1
ATOM 3517 O O . ARG B 2 310 ? -24.463 27.696 23.351 1.00 48.03 310 ARG B O 1
ATOM 3525 N N . ILE B 2 311 ? -22.633 28.593 22.428 1.00 49.52 311 ILE B N 1
ATOM 3526 C CA . ILE B 2 311 ? -21.765 27.591 23.024 1.00 50.70 311 ILE B CA 1
ATOM 3527 C C . ILE B 2 311 ? -21.836 27.627 24.530 1.00 52.59 311 ILE B C 1
ATOM 3528 O O . ILE B 2 311 ? -22.043 26.600 25.165 1.00 55.90 311 ILE B O 1
ATOM 3533 N N . ALA B 2 312 ? -21.652 28.820 25.092 1.00 53.49 312 ALA B N 1
ATOM 3534 C CA . ALA B 2 312 ? -21.680 29.040 26.536 1.00 51.23 312 ALA B CA 1
ATOM 3535 C C . ALA B 2 312 ? -23.033 28.676 27.153 1.00 50.32 312 ALA B C 1
ATOM 3536 O O . ALA B 2 312 ? -23.101 28.064 28.215 1.00 50.27 312 ALA B O 1
ATOM 3538 N N . VAL B 2 313 ? -24.111 29.054 26.480 1.00 49.48 313 VAL B N 1
ATOM 3539 C CA . VAL B 2 313 ? -25.444 28.767 26.984 1.00 49.51 313 VAL B CA 1
ATOM 3540 C C . VAL B 2 313 ? -25.754 27.281 26.928 1.00 49.48 313 VAL B C 1
ATOM 3541 O O . VAL B 2 313 ? -26.558 26.792 27.709 1.00 49.24 313 VAL B O 1
ATOM 3545 N N . ALA B 2 314 ? -25.108 26.567 26.011 1.00 50.88 314 ALA B N 1
ATOM 3546 C CA . ALA B 2 314 ? -25.325 25.128 25.862 1.00 52.18 314 ALA B CA 1
ATOM 3547 C C . ALA B 2 314 ? -24.707 24.384 27.030 1.00 52.64 314 ALA B C 1
ATOM 3548 O O . ALA B 2 314 ? -25.263 23.392 27.522 1.00 52.79 314 ALA B O 1
ATOM 3550 N N . LEU B 2 315 ? -23.554 24.868 27.477 1.00 51.50 315 LEU B N 1
ATOM 3551 C CA . LEU B 2 315 ? -22.864 24.228 28.583 1.00 52.03 315 LEU B CA 1
ATOM 3552 C C . LEU B 2 315 ? -23.664 24.457 29.847 1.00 52.84 315 LEU B C 1
ATOM 3553 O O . LEU B 2 315 ? -23.964 23.520 30.588 1.00 52.97 315 LEU B O 1
ATOM 3558 N N . GLY B 2 316 ? -24.015 25.716 30.074 1.00 53.14 316 GLY B N 1
ATOM 3559 C CA . GLY B 2 316 ? -24.761 26.080 31.256 1.00 53.96 316 GLY B CA 1
ATOM 3560 C C . GLY B 2 316 ? -26.169 25.534 31.360 1.00 54.67 316 GLY B C 1
ATOM 3561 O O . GLY B 2 316 ? -26.488 24.816 32.307 1.00 54.36 316 GLY B O 1
ATOM 3562 N N . GLU B 2 317 ? -27.019 25.857 30.396 1.00 55.53 317 GLU B N 1
ATOM 3563 C CA . GLU B 2 317 ? -28.393 25.402 30.488 1.00 58.70 317 GLU B CA 1
ATOM 3564 C C . GLU B 2 317 ? -28.563 23.884 30.534 1.00 59.47 317 GLU B C 1
ATOM 3565 O O . GLU B 2 317 ? -29.632 23.405 30.893 1.00 59.74 317 GLU B O 1
ATOM 3571 N N . ASN B 2 318 ? -27.521 23.123 30.202 1.00 60.99 318 ASN B N 1
ATOM 3572 C CA . ASN B 2 318 ? -27.628 21.660 30.250 1.00 61.53 318 ASN B CA 1
ATOM 3573 C C . ASN B 2 318 ? -26.954 21.053 31.462 1.00 62.79 318 ASN B C 1
ATOM 3574 O O . ASN B 2 318 ? -27.557 20.267 32.179 1.00 65.25 318 ASN B O 1
ATOM 3579 N N . HIS B 2 319 ? -25.708 21.430 31.705 1.00 64.02 319 HIS B N 1
ATOM 3580 C CA . HIS B 2 319 ? -24.957 20.864 32.818 1.00 64.92 319 HIS B CA 1
ATOM 3581 C C . HIS B 2 319 ? -24.696 21.774 34.016 1.00 65.87 319 HIS B C 1
ATOM 3582 O O . HIS B 2 319 ? -23.731 21.566 34.747 1.00 65.97 319 HIS B O 1
ATOM 3589 N N . SER B 2 320 ? -25.556 22.764 34.231 1.00 67.20 320 SER B N 1
ATOM 3590 C CA . SER B 2 320 ? -25.380 23.688 35.347 1.00 68.33 320 SER B CA 1
ATOM 3591 C C . SER B 2 320 ? -25.268 22.987 36.708 1.00 68.65 320 SER B C 1
ATOM 3592 O O . SER B 2 320 ? -24.231 23.065 37.365 1.00 68.70 320 SER B O 1
ATOM 3595 N N . ARG B 2 321 ? -26.319 22.292 37.130 1.00 69.26 321 ARG B N 1
ATOM 3596 C CA . ARG B 2 321 ? -26.283 21.616 38.424 1.00 69.93 321 ARG B CA 1
ATOM 3597 C C . ARG B 2 321 ? -25.184 20.564 38.603 1.00 68.94 321 ARG B C 1
ATOM 3598 O O . ARG B 2 321 ? -24.688 20.375 39.707 1.00 68.63 321 ARG B O 1
ATOM 3606 N N . ALA B 2 322 ? -24.792 19.874 37.542 1.00 68.25 322 ALA B N 1
ATOM 3607 C CA . ALA B 2 322 ? -23.728 18.896 37.699 1.00 68.55 322 ALA B CA 1
ATOM 3608 C C . ALA B 2 322 ? -22.485 19.695 38.059 1.00 69.29 322 ALA B C 1
ATOM 3609 O O . ALA B 2 322 ? -21.639 19.247 38.838 1.00 69.41 322 ALA B O 1
ATOM 3611 N N . LEU B 2 323 ? -22.396 20.899 37.497 1.00 70.20 323 LEU B N 1
ATOM 3612 C CA . LEU B 2 323 ? -21.260 21.791 37.737 1.00 70.85 323 LEU B CA 1
ATOM 3613 C C . LEU B 2 323 ? -21.332 22.470 39.097 1.00 71.87 323 LEU B C 1
ATOM 3614 O O . LEU B 2 323 ? -20.306 22.866 39.650 1.00 71.94 323 LEU B O 1
ATOM 3619 N N . LEU B 2 324 ? -22.543 22.618 39.625 1.00 73.31 324 LEU B N 1
ATOM 3620 C CA . LEU B 2 324 ? -22.728 23.241 40.930 1.00 75.74 324 LEU B CA 1
ATOM 3621 C C . LEU B 2 324 ? -22.399 22.265 42.058 1.00 77.61 324 LEU B C 1
ATOM 3622 O O . LEU B 2 324 ? -21.881 22.670 43.099 1.00 77.27 324 LEU B O 1
ATOM 3627 N N . ASP B 2 325 ? -22.700 20.983 41.849 1.00 80.31 325 ASP B N 1
ATOM 3628 C CA . ASP B 2 325 ? -22.419 19.954 42.849 1.00 82.97 325 ASP B CA 1
ATOM 3629 C C . ASP B 2 325 ? -20.914 19.791 42.996 1.00 84.07 325 ASP B C 1
ATOM 3630 O O . ASP B 2 325 ? -20.417 19.532 44.094 1.00 84.63 325 ASP B O 1
ATOM 3635 N N . GLN B 2 326 ? -20.192 19.931 41.884 1.00 84.46 326 GLN B N 1
ATOM 3636 C CA . GLN B 2 326 ? -18.733 19.822 41.904 1.00 84.27 326 GLN B CA 1
ATOM 3637 C C . GLN B 2 326 ? -18.174 21.139 42.454 1.00 83.90 326 GLN B C 1
ATOM 3638 O O . GLN B 2 326 ? -17.497 21.898 41.753 1.00 84.21 326 GLN B O 1
ATOM 3644 N N . VAL B 2 327 ? -18.489 21.384 43.725 1.00 83.13 327 VAL B N 1
ATOM 3645 C CA . VAL B 2 327 ? -18.099 22.581 44.464 1.00 82.04 327 VAL B CA 1
ATOM 3646 C C . VAL B 2 327 ? -16.633 22.978 44.326 1.00 80.71 327 VAL B C 1
ATOM 3647 O O . VAL B 2 327 ? -16.295 24.161 44.407 1.00 80.92 327 VAL B O 1
ATOM 3651 N N . GLU B 2 328 ? -15.766 21.996 44.121 1.00 78.84 328 GLU B N 1
ATOM 3652 C CA . GLU B 2 328 ? -14.342 22.265 43.971 1.00 78.23 328 GLU B CA 1
ATOM 3653 C C . GLU B 2 328 ? -14.044 23.080 42.707 1.00 78.58 328 GLU B C 1
ATOM 3654 O O . GLU B 2 328 ? -12.941 23.604 42.535 1.00 77.78 328 GLU B O 1
ATOM 3656 N N . HIS B 2 329 ? -15.040 23.181 41.830 1.00 79.34 329 HIS B N 1
ATOM 3657 C CA . HIS B 2 329 ? -14.924 23.917 40.571 1.00 78.76 329 HIS B CA 1
ATOM 3658 C C . HIS B 2 329 ? -15.800 25.171 40.529 1.00 77.13 329 HIS B C 1
ATOM 3659 O O . HIS B 2 329 ? -16.064 25.711 39.458 1.00 76.73 329 HIS B O 1
ATOM 3666 N N . TRP B 2 330 ? -16.233 25.638 41.696 1.00 75.57 330 TRP B N 1
ATOM 3667 C CA . TRP B 2 330 ? -17.096 26.808 41.788 1.00 74.87 330 TRP B CA 1
ATOM 3668 C C . TRP B 2 330 ? -16.549 28.082 41.148 1.00 73.67 330 TRP B C 1
ATOM 3669 O O . TRP B 2 330 ? -17.327 28.911 40.678 1.00 72.83 330 TRP B O 1
ATOM 3680 N N . GLN B 2 331 ? -15.228 28.249 41.134 1.00 72.94 331 GLN B N 1
ATOM 3681 C CA . GLN B 2 331 ? -14.632 29.447 40.541 1.00 72.29 331 GLN B CA 1
ATOM 3682 C C . GLN B 2 331 ? -14.890 29.533 39.040 1.00 70.85 331 GLN B C 1
ATOM 3683 O O . GLN B 2 331 ? -15.172 30.612 38.515 1.00 70.60 331 GLN B O 1
ATOM 3689 N N . SER B 2 332 ? -14.795 28.395 38.355 1.00 68.66 332 SER B N 1
ATOM 3690 C CA . SER B 2 332 ? -15.026 28.349 36.914 1.00 65.83 332 SER B CA 1
ATOM 3691 C C . SER B 2 332 ? -16.492 28.528 36.543 1.00 63.41 332 SER B C 1
ATOM 3692 O O . SER B 2 332 ? -16.807 29.209 35.574 1.00 62.30 332 SER B O 1
ATOM 3695 N N . PHE B 2 333 ? -17.390 27.907 37.299 1.00 61.24 333 PHE B N 1
ATOM 3696 C CA . PHE B 2 333 ? -18.799 28.040 36.986 1.00 60.08 333 PHE B CA 1
ATOM 3697 C C . PHE B 2 333 ? -19.181 29.495 37.156 1.00 59.86 333 PHE B C 1
ATOM 3698 O O . PHE B 2 333 ? -20.070 30.005 36.470 1.00 61.62 333 PHE B O 1
ATOM 3706 N N . LEU B 2 334 ? -18.494 30.164 38.070 1.00 58.44 334 LEU B N 1
ATOM 3707 C CA . LEU B 2 334 ? -18.757 31.564 38.332 1.00 55.87 334 LEU B CA 1
ATOM 3708 C C . LEU B 2 334 ? -18.331 32.357 37.109 1.00 54.51 334 LEU B C 1
ATOM 3709 O O . LEU B 2 334 ? -19.056 33.250 36.673 1.00 54.78 334 LEU B O 1
ATOM 3714 N N . ALA B 2 335 ? -17.163 32.026 36.553 1.00 52.10 335 ALA B N 1
ATOM 3715 C CA . ALA B 2 335 ? -16.649 32.711 35.358 1.00 51.37 335 ALA B CA 1
ATOM 3716 C C . ALA B 2 335 ? -17.575 32.509 34.144 1.00 51.24 335 ALA B C 1
ATOM 3717 O O . ALA B 2 335 ? -17.725 33.402 33.306 1.00 51.38 335 ALA B O 1
ATOM 3719 N N . LEU B 2 336 ? -18.181 31.327 34.060 1.00 50.45 336 LEU B N 1
ATOM 3720 C CA . LEU B 2 336 ? -19.106 30.994 32.988 1.00 49.74 336 LEU B CA 1
ATOM 3721 C C . LEU B 2 336 ? -20.371 31.838 33.150 1.00 48.89 336 LEU B C 1
ATOM 3722 O O . LEU B 2 336 ? -20.953 32.296 32.172 1.00 47.26 336 LEU B O 1
ATOM 3727 N N . VAL B 2 337 ? -20.810 32.022 34.389 1.00 49.40 337 VAL B N 1
ATOM 3728 C CA . VAL B 2 337 ? -22.002 32.831 34.646 1.00 51.38 337 VAL B CA 1
ATOM 3729 C C . VAL B 2 337 ? -21.704 34.261 34.218 1.00 51.63 337 VAL B C 1
ATOM 3730 O O . VAL B 2 337 ? -22.534 34.934 33.607 1.00 50.19 337 VAL B O 1
ATOM 3734 N N . ASN B 2 338 ? -20.504 34.720 34.537 1.00 52.86 338 ASN B N 1
ATOM 3735 C CA . ASN B 2 338 ? -20.117 36.061 34.164 1.00 53.67 338 ASN B CA 1
ATOM 3736 C C . ASN B 2 338 ? -20.168 36.210 32.667 1.00 54.09 338 ASN B C 1
ATOM 3737 O O . ASN B 2 338 ? -20.740 37.175 32.154 1.00 56.52 338 ASN B O 1
ATOM 3750 N N . ILE B 2 340 ? -21.932 34.592 30.457 1.00 47.89 340 ILE B N 1
ATOM 3751 C CA . ILE B 2 340 ? -23.297 34.644 29.955 1.00 48.68 340 ILE B CA 1
ATOM 3752 C C . ILE B 2 340 ? -23.967 35.953 30.364 1.00 49.00 340 ILE B C 1
ATOM 3753 O O . ILE B 2 340 ? -24.884 36.442 29.690 1.00 48.12 340 ILE B O 1
ATOM 3766 N N . PHE B 2 342 ? -22.378 38.651 30.393 1.00 48.11 342 PHE B N 1
ATOM 3767 C CA . PHE B 2 342 ? -21.803 39.547 29.394 1.00 49.78 342 PHE B CA 1
ATOM 3768 C C . PHE B 2 342 ? -22.609 39.581 28.104 1.00 50.40 342 PHE B C 1
ATOM 3769 O O . PHE B 2 342 ? -22.759 40.630 27.473 1.00 52.76 342 PHE B O 1
ATOM 3777 N N . CYS B 2 343 ? -23.119 38.427 27.701 1.00 50.53 343 CYS B N 1
ATOM 3778 C CA . CYS B 2 343 ? -23.916 38.351 26.489 1.00 49.96 343 CYS B CA 1
ATOM 3779 C C . CYS B 2 343 ? -25.319 38.937 26.700 1.00 49.06 343 CYS B C 1
ATOM 3780 O O . CYS B 2 343 ? -25.915 39.478 25.774 1.00 48.19 343 CYS B O 1
ATOM 3783 N N . THR B 2 344 ? -25.843 38.827 27.913 1.00 48.61 344 THR B N 1
ATOM 3784 C CA . THR B 2 344 ? -27.155 39.379 28.235 1.00 48.37 344 THR B CA 1
ATOM 3785 C C . THR B 2 344 ? -27.121 40.898 28.166 1.00 49.94 344 THR B C 1
ATOM 3786 O O . THR B 2 344 ? -28.072 41.532 27.703 1.00 49.04 344 THR B O 1
ATOM 3790 N N . GLY B 2 345 ? -26.024 41.470 28.660 1.00 50.12 345 GLY B N 1
ATOM 3791 C CA . GLY B 2 345 ? -25.896 42.913 28.692 1.00 53.03 345 GLY B CA 1
ATOM 3792 C C . GLY B 2 345 ? -25.193 43.588 27.536 1.00 54.23 345 GLY B C 1
ATOM 3793 O O . GLY B 2 345 ? -24.713 44.712 27.676 1.00 55.71 345 GLY B O 1
ATOM 3794 N N . ILE B 2 346 ? -25.126 42.924 26.392 1.00 55.25 346 ILE B N 1
ATOM 3795 C CA . ILE B 2 346 ? -24.475 43.520 25.239 1.00 55.18 346 ILE B CA 1
ATOM 3796 C C . ILE B 2 346 ? -25.097 44.876 24.902 1.00 54.45 346 ILE B C 1
ATOM 3797 O O . ILE B 2 346 ? -26.311 45.054 24.939 1.00 53.26 346 ILE B O 1
ATOM 3802 N N . PRO B 2 347 ? -24.258 45.852 24.562 1.00 54.59 347 PRO B N 1
ATOM 3803 C CA . PRO B 2 347 ? -24.757 47.186 24.225 1.00 55.15 347 PRO B CA 1
ATOM 3804 C C . PRO B 2 347 ? -25.703 47.196 23.025 1.00 55.30 347 PRO B C 1
ATOM 3805 O O . PRO B 2 347 ? -25.524 46.408 22.096 1.00 55.30 347 PRO B O 1
ATOM 3809 N N . GLY B 2 348 ? -26.701 48.085 23.056 1.00 55.73 348 GLY B N 1
ATOM 3810 C CA . GLY B 2 348 ? -27.662 48.204 21.963 1.00 56.60 348 GLY B CA 1
ATOM 3811 C C . GLY B 2 348 ? -29.008 47.602 22.321 1.00 57.81 348 GLY B C 1
ATOM 3812 O O . GLY B 2 348 ? -29.264 47.342 23.496 1.00 57.67 348 GLY B O 1
ATOM 3813 N N . HIS B 2 349 ? -29.867 47.401 21.320 1.00 58.98 349 HIS B N 1
ATOM 3814 C CA . HIS B 2 349 ? -31.184 46.784 21.521 1.00 60.12 349 HIS B CA 1
ATOM 3815 C C . HIS B 2 349 ? -31.230 45.396 20.860 1.00 59.30 349 HIS B C 1
ATOM 3816 O O . HIS B 2 349 ? -30.643 45.189 19.794 1.00 56.38 349 HIS B O 1
ATOM 3823 N N . TYR B 2 350 ? -31.947 44.463 21.492 1.00 60.47 350 TYR B N 1
ATOM 3824 C CA . TYR B 2 350 ? -32.046 43.072 21.033 1.00 60.89 350 TYR B CA 1
ATOM 3825 C C . TYR B 2 350 ? -32.259 42.825 19.552 1.00 63.26 350 TYR B C 1
ATOM 3826 O O . TYR B 2 350 ? -31.369 42.305 18.862 1.00 66.11 350 TYR B O 1
ATOM 3835 N N . PRO B 2 351 ? -33.451 43.180 19.047 1.00 61.40 351 PRO B N 1
ATOM 3836 C CA . PRO B 2 351 ? -33.683 42.927 17.619 1.00 59.00 351 PRO B CA 1
ATOM 3837 C C . PRO B 2 351 ? -32.691 43.576 16.670 1.00 58.64 351 PRO B C 1
ATOM 3838 O O . PRO B 2 351 ? -31.991 42.889 15.929 1.00 57.77 351 PRO B O 1
ATOM 3842 N N . VAL B 2 352 ? -32.595 44.902 16.731 1.00 58.35 352 VAL B N 1
ATOM 3843 C CA . VAL B 2 352 ? -31.770 45.642 15.796 1.00 56.06 352 VAL B CA 1
ATOM 3844 C C . VAL B 2 352 ? -30.248 45.704 15.895 1.00 52.68 352 VAL B C 1
ATOM 3845 O O . VAL B 2 352 ? -29.588 45.983 14.896 1.00 51.54 352 VAL B O 1
ATOM 3849 N N . ASN B 2 353 ? -29.672 45.433 17.055 1.00 50.49 353 ASN B N 1
ATOM 3850 C CA . ASN B 2 353 ? -28.218 45.475 17.161 1.00 49.61 353 ASN B CA 1
ATOM 3851 C C . ASN B 2 353 ? -27.572 44.209 17.728 1.00 53.16 353 ASN B C 1
ATOM 3852 O O . ASN B 2 353 ? -26.447 43.862 17.363 1.00 52.20 353 ASN B O 1
ATOM 3857 N N . GLU B 2 354 ? -28.287 43.530 18.626 1.00 57.66 354 GLU B N 1
ATOM 3858 C CA . GLU B 2 354 ? -27.755 42.372 19.337 1.00 60.03 354 GLU B CA 1
ATOM 3859 C C . GLU B 2 354 ? -28.563 41.062 19.406 1.00 62.19 354 GLU B C 1
ATOM 3860 O O . GLU B 2 354 ? -29.291 40.820 20.385 1.00 67.80 354 GLU B O 1
ATOM 3866 N N . THR B 2 355 ? -28.444 40.192 18.418 1.00 59.76 355 THR B N 1
ATOM 3867 C CA . THR B 2 355 ? -29.151 38.908 18.524 1.00 60.08 355 THR B CA 1
ATOM 3868 C C . THR B 2 355 ? -28.688 38.048 19.722 1.00 60.08 355 THR B C 1
ATOM 3869 O O . THR B 2 355 ? -29.419 37.184 20.206 1.00 60.29 355 THR B O 1
ATOM 3873 N N . THR B 2 356 ? -27.458 38.260 20.173 1.00 59.89 356 THR B N 1
ATOM 3874 C CA . THR B 2 356 ? -26.885 37.471 21.254 1.00 58.32 356 THR B CA 1
ATOM 3875 C C . THR B 2 356 ? -27.617 37.430 22.596 1.00 59.09 356 THR B C 1
ATOM 3876 O O . THR B 2 356 ? -27.736 36.367 23.211 1.00 58.12 356 THR B O 1
ATOM 3880 N N . SER B 2 357 ? -28.149 38.557 23.047 1.00 58.48 357 SER B N 1
ATOM 3881 C CA . SER B 2 357 ? -28.794 38.583 24.365 1.00 57.91 357 SER B CA 1
ATOM 3882 C C . SER B 2 357 ? -29.984 37.672 24.625 1.00 58.30 357 SER B C 1
ATOM 3883 O O . SER B 2 357 ? -30.170 37.179 25.747 1.00 56.40 357 SER B O 1
ATOM 3886 N N . SER B 2 358 ? -30.801 37.481 23.605 1.00 59.44 358 SER B N 1
ATOM 3887 C CA . SER B 2 358 ? -31.985 36.655 23.713 1.00 60.18 358 SER B CA 1
ATOM 3888 C C . SER B 2 358 ? -31.726 35.180 24.063 1.00 59.20 358 SER B C 1
ATOM 3889 O O . SER B 2 358 ? -32.513 34.566 24.770 1.00 57.62 358 SER B O 1
ATOM 3892 N N . LEU B 2 359 ? -30.626 34.623 23.564 1.00 58.43 359 LEU B N 1
ATOM 3893 C CA . LEU B 2 359 ? -30.273 33.236 23.823 1.00 57.71 359 LEU B CA 1
ATOM 3894 C C . LEU B 2 359 ? -29.806 32.946 25.245 1.00 56.56 359 LEU B C 1
ATOM 3895 O O . LEU B 2 359 ? -29.589 31.793 25.603 1.00 57.30 359 LEU B O 1
ATOM 3900 N N . THR B 2 360 ? -29.660 33.983 26.053 1.00 56.95 360 THR B N 1
ATOM 3901 C CA . THR B 2 360 ? -29.192 33.816 27.419 1.00 55.48 360 THR B CA 1
ATOM 3902 C C . THR B 2 360 ? -30.328 33.630 28.424 1.00 57.18 360 THR B C 1
ATOM 3903 O O . THR B 2 360 ? -30.095 33.268 29.582 1.00 57.19 360 THR B O 1
ATOM 3907 N N . LEU B 2 361 ? -31.558 33.887 28.008 1.00 58.32 361 LEU B N 1
ATOM 3908 C CA . LEU B 2 361 ? -32.677 33.760 28.929 1.00 58.38 361 LEU B CA 1
ATOM 3909 C C . LEU B 2 361 ? -32.993 32.370 29.472 1.00 60.28 361 LEU B C 1
ATOM 3910 O O . LEU B 2 361 ? -33.235 32.217 30.670 1.00 59.18 361 LEU B O 1
ATOM 3915 N N . THR B 2 362 ? -32.989 31.350 28.616 1.00 62.65 362 THR B N 1
ATOM 3916 C CA . THR B 2 362 ? -33.310 29.997 29.086 1.00 64.26 362 THR B CA 1
ATOM 3917 C C . THR B 2 362 ? -32.313 29.571 30.158 1.00 64.23 362 THR B C 1
ATOM 3918 O O . THR B 2 362 ? -32.607 28.730 31.004 1.00 65.72 362 THR B O 1
ATOM 3922 N N . PHE B 2 363 ? -31.137 30.178 30.145 1.00 63.11 363 PHE B N 1
ATOM 3923 C CA . PHE B 2 363 ? -30.138 29.815 31.126 1.00 61.96 363 PHE B CA 1
ATOM 3924 C C . PHE B 2 363 ? -30.421 30.421 32.475 1.00 62.61 363 PHE B C 1
ATOM 3925 O O . PHE B 2 363 ? -30.370 29.737 33.490 1.00 62.79 363 PHE B O 1
ATOM 3933 N N . TRP B 2 364 ? -30.694 31.718 32.489 1.00 62.85 364 TRP B N 1
ATOM 3934 C CA . TRP B 2 364 ? -30.966 32.410 33.737 1.00 63.35 364 TRP B CA 1
ATOM 3935 C C . TRP B 2 364 ? -32.047 31.718 34.527 1.00 64.50 364 TRP B C 1
ATOM 3936 O O . TRP B 2 364 ? -32.067 31.747 35.759 1.00 63.40 364 TRP B O 1
ATOM 3947 N N . TYR B 2 365 ? -32.953 31.089 33.803 1.00 66.36 365 TYR B N 1
ATOM 3948 C CA . TYR B 2 365 ? -34.039 30.405 34.448 1.00 67.29 365 TYR B CA 1
ATOM 3949 C C . TYR B 2 365 ? -33.588 29.075 35.033 1.00 67.25 365 TYR B C 1
ATOM 3950 O O . TYR B 2 365 ? -33.945 28.757 36.170 1.00 66.65 365 TYR B O 1
ATOM 3959 N N . THR B 2 366 ? -32.815 28.292 34.280 1.00 67.24 366 THR B N 1
ATOM 3960 C CA . THR B 2 366 ? -32.404 27.013 34.831 1.00 67.76 366 THR B CA 1
ATOM 3961 C C . THR B 2 366 ? -31.525 27.210 36.057 1.00 69.13 366 THR B C 1
ATOM 3962 O O . THR B 2 366 ? -31.572 26.397 36.978 1.00 69.95 366 THR B O 1
ATOM 3966 N N . LEU B 2 367 ? -30.737 28.281 36.100 1.00 70.11 367 LEU B N 1
ATOM 3967 C CA . LEU B 2 367 ? -29.896 28.528 37.273 1.00 69.87 367 LEU B CA 1
ATOM 3968 C C . LEU B 2 367 ? -30.769 28.795 38.495 1.00 70.50 367 LEU B C 1
ATOM 3969 O O . LEU B 2 367 ? -30.446 28.399 39.607 1.00 69.05 367 LEU B O 1
ATOM 3974 N N . GLN B 2 368 ? -31.879 29.482 38.286 1.00 73.07 368 GLN B N 1
ATOM 3975 C CA . GLN B 2 368 ? -32.804 29.766 39.367 1.00 74.13 368 GLN B CA 1
ATOM 3976 C C . GLN B 2 368 ? -33.417 28.468 39.889 1.00 74.57 368 GLN B C 1
ATOM 3977 O O . GLN B 2 368 ? -33.517 28.256 41.103 1.00 73.49 368 GLN B O 1
ATOM 3983 N N . ASP B 2 369 ? -33.840 27.609 38.961 1.00 74.77 369 ASP B N 1
ATOM 3984 C CA . ASP B 2 369 ? -34.460 26.345 39.326 1.00 74.50 369 ASP B CA 1
ATOM 3985 C C . ASP B 2 369 ? -33.466 25.503 40.077 1.00 74.00 369 ASP B C 1
ATOM 3986 O O . ASP B 2 369 ? -33.830 24.819 41.028 1.00 74.13 369 ASP B O 1
ATOM 3991 N N . ASP B 2 370 ? -32.207 25.553 39.660 1.00 73.38 370 ASP B N 1
ATOM 3992 C CA . ASP B 2 370 ? -31.183 24.770 40.338 1.00 72.87 370 ASP B CA 1
ATOM 3993 C C . ASP B 2 370 ? -30.923 25.285 41.752 1.00 72.79 370 ASP B C 1
ATOM 3994 O O . ASP B 2 370 ? -30.905 24.509 42.699 1.00 71.53 370 ASP B O 1
ATOM 3999 N N . ILE B 2 371 ? -30.714 26.588 41.900 1.00 73.65 371 ILE B N 1
ATOM 4000 C CA . ILE B 2 371 ? -30.445 27.133 43.217 1.00 74.04 371 ILE B CA 1
ATOM 4001 C C . ILE B 2 371 ? -31.562 26.802 44.214 1.00 73.66 371 ILE B C 1
ATOM 4002 O O . ILE B 2 371 ? -31.289 26.459 45.367 1.00 74.09 371 ILE B O 1
ATOM 4007 N N . LEU B 2 372 ? -32.814 26.890 43.783 1.00 72.98 372 LEU B N 1
ATOM 4008 C CA . LEU B 2 372 ? -33.913 26.585 44.693 1.00 73.12 372 LEU B CA 1
ATOM 4009 C C . LEU B 2 372 ? -34.085 25.083 44.919 1.00 74.30 372 LEU B C 1
ATOM 4010 O O . LEU B 2 372 ? -34.868 24.664 45.765 1.00 74.63 372 LEU B O 1
ATOM 4015 N N . SER B 2 373 ? -33.329 24.279 44.180 1.00 76.83 373 SER B N 1
ATOM 4016 C CA . SER B 2 373 ? -33.442 22.824 44.268 1.00 78.11 373 SER B CA 1
ATOM 4017 C C . SER B 2 373 ? -32.719 22.072 45.387 1.00 79.73 373 SER B C 1
ATOM 4018 O O . SER B 2 373 ? -32.912 20.864 45.502 1.00 80.95 373 SER B O 1
ATOM 4021 N N . PHE B 2 374 ? -31.886 22.730 46.192 1.00 81.01 374 PHE B N 1
ATOM 4022 C CA . PHE B 2 374 ? -31.205 21.989 47.253 1.00 82.08 374 PHE B CA 1
ATOM 4023 C C . PHE B 2 374 ? -31.435 22.494 48.678 1.00 83.40 374 PHE B C 1
ATOM 4024 O O . PHE B 2 374 ? -31.850 23.637 48.892 1.00 83.56 374 PHE B O 1
ATOM 4032 N N . GLU B 2 375 ? -31.147 21.611 49.643 1.00 84.07 375 GLU B N 1
ATOM 4033 C CA . GLU B 2 375 ? -31.332 21.892 51.071 1.00 84.17 375 GLU B CA 1
ATOM 4034 C C . GLU B 2 375 ? -30.607 23.164 51.445 1.00 85.12 375 GLU B C 1
ATOM 4035 O O . GLU B 2 375 ? -29.512 23.378 50.990 1.00 86.73 375 GLU B O 1
ATOM 4037 N N . ALA B 2 376 ? -31.196 23.987 52.308 1.00 84.98 376 ALA B N 1
ATOM 4038 C CA . ALA B 2 376 ? -30.556 25.256 52.719 1.00 85.41 376 ALA B CA 1
ATOM 4039 C C . ALA B 2 376 ? -29.017 25.371 52.957 1.00 84.82 376 ALA B C 1
ATOM 4040 O O . ALA B 2 376 ? -28.447 26.444 52.790 1.00 85.45 376 ALA B O 1
ATOM 4042 N N . GLU B 2 377 ? -28.365 24.305 53.408 1.00 82.68 377 GLU B N 1
ATOM 4043 C CA . GLU B 2 377 ? -26.926 24.380 53.693 1.00 80.62 377 GLU B CA 1
ATOM 4044 C C . GLU B 2 377 ? -26.181 24.713 52.378 1.00 80.83 377 GLU B C 1
ATOM 4045 O O . GLU B 2 377 ? -25.217 25.483 52.341 1.00 82.37 377 GLU B O 1
ATOM 4047 N N . LYS B 2 378 ? -26.683 24.127 51.296 1.00 78.47 378 LYS B N 1
ATOM 4048 C CA . LYS B 2 378 ? -26.124 24.351 49.972 1.00 75.23 378 LYS B CA 1
ATOM 4049 C C . LYS B 2 378 ? -26.876 25.514 49.330 1.00 75.60 378 LYS B C 1
ATOM 4050 O O . LYS B 2 378 ? -26.262 26.386 48.717 1.00 74.56 378 LYS B O 1
ATOM 4056 N N . GLN B 2 379 ? -28.200 25.529 49.492 1.00 74.52 379 GLN B N 1
ATOM 4057 C CA . GLN B 2 379 ? -29.019 26.584 48.925 1.00 74.09 379 GLN B CA 1
ATOM 4058 C C . GLN B 2 379 ? -28.610 27.975 49.373 1.00 73.92 379 GLN B C 1
ATOM 4059 O O . GLN B 2 379 ? -28.524 28.891 48.556 1.00 75.27 379 GLN B O 1
ATOM 4065 N N . ALA B 2 380 ? -28.380 28.141 50.670 1.00 74.94 380 ALA B N 1
ATOM 4066 C CA . ALA B 2 380 ? -28.011 29.447 51.211 1.00 75.22 380 ALA B CA 1
ATOM 4067 C C . ALA B 2 380 ? -26.639 29.923 50.752 1.00 74.34 380 ALA B C 1
ATOM 4068 O O . ALA B 2 380 ? -26.448 31.110 50.504 1.00 74.78 380 ALA B O 1
ATOM 4070 N N . VAL B 2 381 ? -25.682 29.007 50.652 1.00 72.81 381 VAL B N 1
ATOM 4071 C CA . VAL B 2 381 ? -24.342 29.371 50.196 1.00 72.39 381 VAL B CA 1
ATOM 4072 C C . VAL B 2 381 ? -24.421 30.014 48.802 1.00 70.69 381 VAL B C 1
ATOM 4073 O O . VAL B 2 381 ? -23.896 31.108 48.564 1.00 68.62 381 VAL B O 1
ATOM 4077 N N . TYR B 2 382 ? -25.089 29.309 47.893 1.00 68.98 382 TYR B N 1
ATOM 4078 C CA . TYR B 2 382 ? -25.259 29.746 46.517 1.00 67.71 382 TYR B CA 1
ATOM 4079 C C . TYR B 2 382 ? -26.209 30.931 46.379 1.00 67.36 382 TYR B C 1
ATOM 4080 O O . TYR B 2 382 ? -26.046 31.769 45.488 1.00 67.37 382 TYR B O 1
ATOM 4089 N N . GLN B 2 383 ? -27.203 30.999 47.257 1.00 66.52 383 GLN B N 1
ATOM 4090 C CA . GLN B 2 383 ? -28.144 32.104 47.232 1.00 65.70 383 GLN B CA 1
ATOM 4091 C C . GLN B 2 383 ? -27.376 33.348 47.680 1.00 65.34 383 GLN B C 1
ATOM 4092 O O . GLN B 2 383 ? -27.689 34.471 47.289 1.00 65.67 383 GLN B O 1
ATOM 4098 N N . GLN B 2 384 ? -26.356 33.133 48.501 1.00 64.28 384 GLN B N 1
ATOM 4099 C CA . GLN B 2 384 ? -25.525 34.221 48.987 1.00 61.71 384 GLN B CA 1
ATOM 4100 C C . GLN B 2 384 ? -24.636 34.663 47.836 1.00 59.99 384 GLN B C 1
ATOM 4101 O O . GLN B 2 384 ? -24.527 35.847 47.525 1.00 59.71 384 GLN B O 1
ATOM 4107 N N . VAL B 2 385 ? -24.008 33.687 47.198 1.00 58.35 385 VAL B N 1
ATOM 4108 C CA . VAL B 2 385 ? -23.127 33.947 46.072 1.00 56.97 385 VAL B CA 1
ATOM 4109 C C . VAL B 2 385 ? -23.861 34.559 44.874 1.00 56.46 385 VAL B C 1
ATOM 4110 O O . VAL B 2 385 ? -23.419 35.558 44.315 1.00 55.10 385 VAL B O 1
ATOM 4114 N N . TYR B 2 386 ? -24.999 33.987 44.502 1.00 56.84 386 TYR B N 1
ATOM 4115 C CA . TYR B 2 386 ? -25.724 34.476 43.337 1.00 57.14 386 TYR B CA 1
ATOM 4116 C C . TYR B 2 386 ? -26.864 35.484 43.462 1.00 56.59 386 TYR B C 1
ATOM 4117 O O . TYR B 2 386 ? -27.488 35.812 42.463 1.00 56.68 386 TYR B O 1
ATOM 4126 N N . ARG B 2 387 ? -27.147 35.994 44.653 1.00 57.78 387 ARG B N 1
ATOM 4127 C CA . ARG B 2 387 ? -28.224 36.982 44.779 1.00 58.55 387 ARG B CA 1
ATOM 4128 C C . ARG B 2 387 ? -27.828 38.290 44.117 1.00 57.34 387 ARG B C 1
ATOM 4129 O O . ARG B 2 387 ? -28.637 38.922 43.440 1.00 56.82 387 ARG B O 1
ATOM 4137 N N . PRO B 2 388 ? -26.573 38.723 44.315 1.00 56.52 388 PRO B N 1
ATOM 4138 C CA . PRO B 2 388 ? -26.151 39.977 43.695 1.00 54.84 388 PRO B CA 1
ATOM 4139 C C . PRO B 2 388 ? -26.079 39.874 42.169 1.00 53.00 388 PRO B C 1
ATOM 4140 O O . PRO B 2 388 ? -26.208 40.879 41.469 1.00 52.19 388 PRO B O 1
ATOM 4144 N N . VAL B 2 389 ? -25.881 38.656 41.665 1.00 51.64 389 VAL B N 1
ATOM 4145 C CA . VAL B 2 389 ? -25.818 38.426 40.224 1.00 49.65 389 VAL B CA 1
ATOM 4146 C C . VAL B 2 389 ? -27.209 38.600 39.631 1.00 49.62 389 VAL B C 1
ATOM 4147 O O . VAL B 2 389 ? -27.363 39.157 38.547 1.00 50.53 389 VAL B O 1
ATOM 4151 N N . TYR B 2 390 ? -28.223 38.124 40.343 1.00 48.99 390 TYR B N 1
ATOM 4152 C CA . TYR B 2 390 ? -29.587 38.255 39.862 1.00 48.35 390 TYR B CA 1
ATOM 4153 C C . TYR B 2 390 ? -30.099 39.690 39.991 1.00 49.73 390 TYR B C 1
ATOM 4154 O O . TYR B 2 390 ? -31.036 40.095 39.292 1.00 49.51 390 TYR B O 1
ATOM 4163 N N . PHE B 2 391 ? -29.479 40.467 40.878 1.00 50.93 391 PHE B N 1
ATOM 4164 C CA . PHE B 2 391 ? -29.875 41.865 41.040 1.00 50.82 391 PHE B CA 1
ATOM 4165 C C . PHE B 2 391 ? -29.278 42.632 39.869 1.00 49.94 391 PHE B C 1
ATOM 4166 O O . PHE B 2 391 ? -29.866 43.595 39.375 1.00 48.52 391 PHE B O 1
ATOM 4174 N N . GLN B 2 392 ? -28.109 42.183 39.421 1.00 48.36 392 GLN B N 1
ATOM 4175 C CA . GLN B 2 392 ? -27.447 42.827 38.303 1.00 48.82 392 GLN B CA 1
ATOM 4176 C C . GLN B 2 392 ? -28.278 42.497 37.074 1.00 49.14 392 GLN B C 1
ATOM 4177 O O . GLN B 2 392 ? -28.588 43.376 36.258 1.00 48.96 392 GLN B O 1
ATOM 4183 N N . LEU B 2 393 ? -28.653 41.223 36.955 1.00 48.04 393 LEU B N 1
ATOM 4184 C CA . LEU B 2 393 ? -29.446 40.764 35.821 1.00 45.84 393 LEU B CA 1
ATOM 4185 C C . LEU B 2 393 ? -30.743 41.554 35.710 1.00 44.87 393 LEU B C 1
ATOM 4186 O O . LEU B 2 393 ? -31.174 41.908 34.617 1.00 43.80 393 LEU B O 1
ATOM 4191 N N . VAL B 2 394 ? -31.375 41.820 36.842 1.00 44.86 394 VAL B N 1
ATOM 4192 C CA . VAL B 2 394 ? -32.601 42.593 36.802 1.00 47.93 394 VAL B CA 1
ATOM 4193 C C . VAL B 2 394 ? -32.302 43.994 36.250 1.00 49.60 394 VAL B C 1
ATOM 4194 O O . VAL B 2 394 ? -33.057 44.502 35.428 1.00 49.87 394 VAL B O 1
ATOM 4198 N N . ASP B 2 395 ? -31.201 44.607 36.695 1.00 51.98 395 ASP B N 1
ATOM 4199 C CA . ASP B 2 395 ? -30.795 45.935 36.218 1.00 52.66 395 ASP B CA 1
ATOM 4200 C C . ASP B 2 395 ? -30.489 45.865 34.725 1.00 52.27 395 ASP B C 1
ATOM 4201 O O . ASP B 2 395 ? -30.895 46.735 33.949 1.00 53.91 395 ASP B O 1
ATOM 4206 N N . VAL B 2 396 ? -29.766 44.828 34.320 1.00 50.00 396 VAL B N 1
ATOM 4207 C CA . VAL B 2 396 ? -29.429 44.665 32.916 1.00 47.16 396 VAL B CA 1
ATOM 4208 C C . VAL B 2 396 ? -30.697 44.479 32.099 1.00 46.32 396 VAL B C 1
ATOM 4209 O O . VAL B 2 396 ? -30.913 45.191 31.127 1.00 45.09 396 VAL B O 1
ATOM 4213 N N . LEU B 2 397 ? -31.538 43.528 32.508 1.00 47.02 397 LEU B N 1
ATOM 4214 C CA . LEU B 2 397 ? -32.788 43.245 31.797 1.00 47.24 397 LEU B CA 1
ATOM 4215 C C . LEU B 2 397 ? -33.714 44.437 31.648 1.00 46.78 397 LEU B C 1
ATOM 4216 O O . LEU B 2 397 ? -34.353 44.606 30.609 1.00 46.09 397 LEU B O 1
ATOM 4221 N N . LEU B 2 398 ? -33.795 45.261 32.683 1.00 47.41 398 LEU B N 1
ATOM 4222 C CA . LEU B 2 398 ? -34.653 46.436 32.629 1.00 48.81 398 LEU B CA 1
ATOM 4223 C C . LEU B 2 398 ? -34.127 47.465 31.634 1.00 50.24 398 LEU B C 1
ATOM 4224 O O . LEU B 2 398 ? -34.895 48.161 30.984 1.00 51.64 398 LEU B O 1
ATOM 4229 N N . HIS B 2 399 ? -32.812 47.549 31.495 1.00 52.75 399 HIS B N 1
ATOM 4230 C CA . HIS B 2 399 ? -32.232 48.482 30.554 1.00 53.33 399 HIS B CA 1
ATOM 4231 C C . HIS B 2 399 ? -32.459 47.984 29.112 1.00 52.53 399 HIS B C 1
ATOM 4232 O O . HIS B 2 399 ? -32.761 48.772 28.209 1.00 53.63 399 HIS B O 1
ATOM 4239 N N . LYS B 2 400 ? -32.335 46.674 28.901 1.00 50.42 400 LYS B N 1
ATOM 4240 C CA . LYS B 2 400 ? -32.520 46.080 27.570 1.00 47.33 400 LYS B CA 1
ATOM 4241 C C . LYS B 2 400 ? -33.969 46.106 27.093 1.00 46.63 400 LYS B C 1
ATOM 4242 O O . LYS B 2 400 ? -34.240 46.063 25.891 1.00 47.87 400 LYS B O 1
ATOM 4248 N N . ALA B 2 401 ? -34.900 46.170 28.030 1.00 44.99 401 ALA B N 1
ATOM 4249 C CA . ALA B 2 401 ? -36.301 46.162 27.673 1.00 44.39 401 ALA B CA 1
ATOM 4250 C C . ALA B 2 401 ? -36.815 47.566 27.461 1.00 44.28 401 ALA B C 1
ATOM 4251 O O . ALA B 2 401 ? -37.922 47.774 26.972 1.00 42.56 401 ALA B O 1
ATOM 4253 N N . GLN B 2 402 ? -36.001 48.536 27.845 1.00 46.44 402 GLN B N 1
ATOM 4254 C CA . GLN B 2 402 ? -36.361 49.942 27.691 1.00 47.28 402 GLN B CA 1
ATOM 4255 C C . GLN B 2 402 ? -36.479 50.317 26.215 1.00 46.91 402 GLN B C 1
ATOM 4256 O O . GLN B 2 402 ? -35.623 49.955 25.408 1.00 45.51 402 GLN B O 1
ATOM 4262 N N . PHE B 2 403 ? -37.543 51.030 25.861 1.00 47.23 403 PHE B N 1
ATOM 4263 C CA . PHE B 2 403 ? -37.712 51.455 24.485 1.00 49.21 403 PHE B CA 1
ATOM 4264 C C . PHE B 2 403 ? -36.649 52.498 24.105 1.00 51.37 403 PHE B C 1
ATOM 4265 O O . PHE B 2 403 ? -36.071 53.168 24.974 1.00 51.01 403 PHE B O 1
ATOM 4273 N N . PRO B 2 404 ? -36.378 52.645 22.795 1.00 51.66 404 PRO B N 1
ATOM 4274 C CA . PRO B 2 404 ? -35.391 53.610 22.304 1.00 50.59 404 PRO B CA 1
ATOM 4275 C C . PRO B 2 404 ? -36.044 54.971 22.265 1.00 50.30 404 PRO B C 1
ATOM 4276 O O . PRO B 2 404 ? -37.194 55.122 22.671 1.00 49.93 404 PRO B O 1
ATOM 4280 N N . SER B 2 405 ? -35.315 55.960 21.764 1.00 50.54 405 SER B N 1
ATOM 4281 C CA . SER B 2 405 ? -35.854 57.310 21.675 1.00 52.32 405 SER B CA 1
ATOM 4282 C C . SER B 2 405 ? -36.945 57.321 20.600 1.00 53.53 405 SER B C 1
ATOM 4283 O O . SER B 2 405 ? -36.883 56.552 19.641 1.00 54.46 405 SER B O 1
ATOM 4286 N N . ASP B 2 406 ? -37.943 58.180 20.751 1.00 53.87 406 ASP B N 1
ATOM 4287 C CA . ASP B 2 406 ? -39.012 58.227 19.772 1.00 55.28 406 ASP B CA 1
ATOM 4288 C C . ASP B 2 406 ? -38.513 58.290 18.330 1.00 56.12 406 ASP B C 1
ATOM 4289 O O . ASP B 2 406 ? -39.102 57.663 17.439 1.00 55.88 406 ASP B O 1
ATOM 4294 N N . GLU B 2 407 ? -37.429 59.029 18.082 1.00 57.14 407 GLU B N 1
ATOM 4295 C CA . GLU B 2 407 ? -36.943 59.127 16.709 1.00 56.51 407 GLU B CA 1
ATOM 4296 C C . GLU B 2 407 ? -36.407 57.800 16.224 1.00 53.68 407 GLU B C 1
ATOM 4297 O O . GLU B 2 407 ? -36.756 57.357 15.133 1.00 54.20 407 GLU B O 1
ATOM 4303 N N . GLU B 2 408 ? -35.575 57.175 17.051 1.00 51.76 408 GLU B N 1
ATOM 4304 C CA . GLU B 2 408 ? -34.953 55.873 16.786 1.00 50.59 408 GLU B CA 1
ATOM 4305 C C . GLU B 2 408 ? -36.032 54.803 16.494 1.00 50.23 408 GLU B C 1
ATOM 4306 O O . GLU B 2 408 ? -36.008 54.101 15.478 1.00 48.51 408 GLU B O 1
ATOM 4312 N N . TYR B 2 409 ? -36.987 54.692 17.405 1.00 49.56 409 TYR B N 1
ATOM 4313 C CA . TYR B 2 409 ? -38.061 53.728 17.271 1.00 49.49 409 TYR B CA 1
ATOM 4314 C C . TYR B 2 409 ? -38.876 53.946 15.987 1.00 49.86 409 TYR B C 1
ATOM 4315 O O . TYR B 2 409 ? -39.435 52.996 15.425 1.00 51.78 409 TYR B O 1
ATOM 4324 N N . GLY B 2 410 ? -38.954 55.187 15.519 1.00 47.68 410 GLY B N 1
ATOM 4325 C CA . GLY B 2 410 ? -39.727 55.453 14.317 1.00 45.73 410 GLY B CA 1
ATOM 4326 C C . GLY B 2 410 ? -39.199 54.800 13.049 1.00 46.04 410 GLY B C 1
ATOM 4327 O O . GLY B 2 410 ? -39.945 54.599 12.090 1.00 44.29 410 GLY B O 1
ATOM 4328 N N . PHE B 2 411 ? -37.910 54.477 13.032 1.00 47.34 411 PHE B N 1
ATOM 4329 C CA . PHE B 2 411 ? -37.302 53.862 11.857 1.00 49.44 411 PHE B CA 1
ATOM 4330 C C . PHE B 2 411 ? -37.108 52.334 11.969 1.00 50.52 411 PHE B C 1
ATOM 4331 O O . PHE B 2 411 ? -36.536 51.687 11.079 1.00 50.55 411 PHE B O 1
ATOM 4339 N N . TRP B 2 412 ? -37.592 51.768 13.070 1.00 50.40 412 TRP B N 1
ATOM 4340 C CA . TRP B 2 412 ? -37.518 50.330 13.281 1.00 49.86 412 TRP B CA 1
ATOM 4341 C C . TRP B 2 412 ? -38.564 49.746 12.353 1.00 48.62 412 TRP B C 1
ATOM 4342 O O . TRP B 2 412 ? -39.653 50.319 12.202 1.00 46.14 412 TRP B O 1
ATOM 4353 N N . SER B 2 413 ? -38.238 48.612 11.736 1.00 47.15 413 SER B N 1
ATOM 4354 C CA . SER B 2 413 ? -39.160 47.964 10.813 1.00 45.05 413 SER B CA 1
ATOM 4355 C C . SER B 2 413 ? -40.275 47.295 11.584 1.00 45.44 413 SER B C 1
ATOM 4356 O O . SER B 2 413 ? -40.158 47.046 12.788 1.00 45.49 413 SER B O 1
ATOM 4359 N N . SER B 2 414 ? -41.354 46.995 10.874 1.00 45.95 414 SER B N 1
ATOM 4360 C CA . SER B 2 414 ? -42.511 46.329 11.462 1.00 45.63 414 SER B CA 1
ATOM 4361 C C . SER B 2 414 ? -42.159 44.986 12.107 1.00 45.99 414 SER B C 1
ATOM 4362 O O . SER B 2 414 ? -42.656 44.655 13.193 1.00 44.04 414 SER B O 1
ATOM 4365 N N . ASP B 2 415 ? -41.319 44.202 11.434 1.00 45.93 415 ASP B N 1
ATOM 4366 C CA . ASP B 2 415 ? -40.923 42.925 11.998 1.00 48.02 415 ASP B CA 1
ATOM 4367 C C . ASP B 2 415 ? -40.071 43.151 13.242 1.00 48.67 415 ASP B C 1
ATOM 4368 O O . ASP B 2 415 ? -40.203 42.420 14.234 1.00 49.90 415 ASP B O 1
ATOM 4373 N N . GLU B 2 416 ? -39.217 44.175 13.201 1.00 48.37 416 GLU B N 1
ATOM 4374 C CA . GLU B 2 416 ? -38.340 44.475 14.330 1.00 47.04 416 GLU B CA 1
ATOM 4375 C C . GLU B 2 416 ? -39.104 44.835 15.595 1.00 47.20 416 GLU B C 1
ATOM 4376 O O . GLU B 2 416 ? -38.774 44.356 16.693 1.00 45.43 416 GLU B O 1
ATOM 4382 N N . LYS B 2 417 ? -40.127 45.670 15.451 1.00 46.79 417 LYS B N 1
ATOM 4383 C CA . LYS B 2 417 ? -40.924 46.044 16.605 1.00 47.84 417 LYS B CA 1
ATOM 4384 C C . LYS B 2 417 ? -41.607 44.790 17.168 1.00 49.78 417 LYS B C 1
ATOM 4385 O O . LYS B 2 417 ? -41.659 44.590 18.395 1.00 48.79 417 LYS B O 1
ATOM 4391 N N . GLU B 2 418 ? -42.117 43.948 16.262 1.00 50.87 418 GLU B N 1
ATOM 4392 C CA . GLU B 2 418 ? -42.791 42.713 16.652 1.00 51.12 418 GLU B CA 1
ATOM 4393 C C . GLU B 2 418 ? -41.831 41.838 17.430 1.00 50.02 418 GLU B C 1
ATOM 4394 O O . GLU B 2 418 ? -42.177 41.308 18.483 1.00 50.61 418 GLU B O 1
ATOM 4400 N N . GLN B 2 419 ? -40.622 41.682 16.914 1.00 48.39 419 GLN B N 1
ATOM 4401 C CA . GLN B 2 419 ? -39.632 40.887 17.610 1.00 47.97 419 GLN B CA 1
ATOM 4402 C C . GLN B 2 419 ? -39.332 41.476 18.982 1.00 47.53 419 GLN B C 1
ATOM 4403 O O . GLN B 2 419 ? -39.104 40.749 19.948 1.00 47.48 419 GLN B O 1
ATOM 4409 N N . PHE B 2 420 ? -39.333 42.799 19.071 1.00 47.01 420 PHE B N 1
ATOM 4410 C CA . PHE B 2 420 ? -39.049 43.441 20.337 1.00 46.53 420 PHE B CA 1
ATOM 4411 C C . PHE B 2 420 ? -40.173 43.159 21.327 1.00 46.40 420 PHE B C 1
ATOM 4412 O O . PHE B 2 420 ? -39.912 42.912 22.508 1.00 46.65 420 PHE B O 1
ATOM 4420 N N . ARG B 2 421 ? -41.417 43.187 20.851 1.00 45.61 421 ARG B N 1
ATOM 4421 C CA . ARG B 2 421 ? -42.570 42.890 21.707 1.00 45.08 421 ARG B CA 1
ATOM 4422 C C . ARG B 2 421 ? -42.432 41.485 22.317 1.00 45.31 421 ARG B C 1
ATOM 4423 O O . ARG B 2 421 ? -42.530 41.328 23.544 1.00 46.51 421 ARG B O 1
ATOM 4431 N N . ILE B 2 422 ? -42.209 40.479 21.466 1.00 42.79 422 ILE B N 1
ATOM 4432 C CA . ILE B 2 422 ? -42.031 39.100 21.925 1.00 43.38 422 ILE B CA 1
ATOM 4433 C C . ILE B 2 422 ? -40.887 39.008 22.928 1.00 43.51 422 ILE B C 1
ATOM 4434 O O . ILE B 2 422 ? -40.957 38.269 23.905 1.00 45.64 422 ILE B O 1
ATOM 4439 N N . TYR B 2 423 ? -39.826 39.754 22.673 1.00 42.24 423 TYR B N 1
ATOM 4440 C CA . TYR B 2 423 ? -38.656 39.733 23.543 1.00 41.91 423 TYR B CA 1
ATOM 4441 C C . TYR B 2 423 ? -39.007 40.282 24.921 1.00 41.78 423 TYR B C 1
ATOM 4442 O O . TYR B 2 423 ? -38.431 39.864 25.924 1.00 41.55 423 TYR B O 1
ATOM 4451 N N . ARG B 2 424 ? -39.969 41.198 24.977 1.00 41.26 424 ARG B N 1
ATOM 4452 C CA . ARG B 2 424 ? -40.375 41.766 26.257 1.00 41.84 424 ARG B CA 1
ATOM 4453 C C . ARG B 2 424 ? -41.211 40.747 27.005 1.00 43.24 424 ARG B C 1
ATOM 4454 O O . ARG B 2 424 ? -41.156 40.650 28.236 1.00 43.19 424 ARG B O 1
ATOM 4462 N N . VAL B 2 425 ? -42.009 39.999 26.250 1.00 43.53 425 VAL B N 1
ATOM 4463 C CA . VAL B 2 425 ? -42.835 38.944 26.817 1.00 41.39 425 VAL B CA 1
ATOM 4464 C C . VAL B 2 425 ? -41.898 37.915 27.442 1.00 41.63 425 VAL B C 1
ATOM 4465 O O . VAL B 2 425 ? -42.126 37.465 28.570 1.00 39.64 425 VAL B O 1
ATOM 4469 N N . ASP B 2 426 ? -40.841 37.551 26.714 1.00 41.93 426 ASP B N 1
ATOM 4470 C CA . ASP B 2 426 ? -39.871 36.585 27.235 1.00 45.42 426 ASP B CA 1
ATOM 4471 C C . ASP B 2 426 ? -39.170 37.107 28.501 1.00 45.06 426 ASP B C 1
ATOM 4472 O O . ASP B 2 426 ? -39.046 36.375 29.484 1.00 45.76 426 ASP B O 1
ATOM 4477 N N . ILE B 2 427 ? -38.717 38.363 28.472 1.00 44.36 427 ILE B N 1
ATOM 4478 C CA . ILE B 2 427 ? -38.034 38.978 29.616 1.00 43.04 427 ILE B CA 1
ATOM 4479 C C . ILE B 2 427 ? -38.988 39.048 30.796 1.00 41.37 427 ILE B C 1
ATOM 4480 O O . ILE B 2 427 ? -38.604 38.805 31.943 1.00 40.11 427 ILE B O 1
ATOM 4485 N N . SER B 2 428 ? -40.238 39.378 30.501 1.00 41.56 428 SER B N 1
ATOM 4486 C CA . SER B 2 428 ? -41.273 39.449 31.521 1.00 42.23 428 SER B CA 1
ATOM 4487 C C . SER B 2 428 ? -41.387 38.114 32.244 1.00 42.24 428 SER B C 1
ATOM 4488 O O . SER B 2 428 ? -41.428 38.055 33.463 1.00 39.12 428 SER B O 1
ATOM 4491 N N . ASP B 2 429 ? -41.432 37.038 31.470 1.00 45.97 429 ASP B N 1
ATOM 4492 C CA . ASP B 2 429 ? -41.532 35.701 32.030 1.00 49.11 429 ASP B CA 1
ATOM 4493 C C . ASP B 2 429 ? -40.322 35.374 32.879 1.00 49.65 429 ASP B C 1
ATOM 4494 O O . ASP B 2 429 ? -40.460 34.768 33.939 1.00 51.40 429 ASP B O 1
ATOM 4499 N N . THR B 2 430 ? -39.134 35.774 32.436 1.00 49.16 430 THR B N 1
ATOM 4500 C CA . THR B 2 430 ? -37.947 35.482 33.230 1.00 49.64 430 THR B CA 1
ATOM 4501 C C . THR B 2 430 ? -37.879 36.389 34.454 1.00 51.96 430 THR B C 1
ATOM 4502 O O . THR B 2 430 ? -37.402 35.979 35.513 1.00 52.46 430 THR B O 1
ATOM 4506 N N . LEU B 2 431 ? -38.394 37.607 34.314 1.00 54.72 431 LEU B N 1
ATOM 4507 C CA . LEU B 2 431 ? -38.395 38.593 35.400 1.00 56.97 431 LEU B CA 1
ATOM 4508 C C . LEU B 2 431 ? -39.288 38.117 36.540 1.00 59.20 431 LEU B C 1
ATOM 4509 O O . LEU B 2 431 ? -39.012 38.344 37.713 1.00 57.48 431 LEU B O 1
ATOM 4522 N N . TYR B 2 433 ? -40.009 34.930 37.261 1.00 71.47 433 TYR B N 1
ATOM 4523 C CA . TYR B 2 433 ? -39.338 33.859 37.964 1.00 72.66 433 TYR B CA 1
ATOM 4524 C C . TYR B 2 433 ? -38.194 34.387 38.843 1.00 71.65 433 TYR B C 1
ATOM 4525 O O . TYR B 2 433 ? -37.857 33.782 39.848 1.00 72.66 433 TYR B O 1
ATOM 4534 N N . VAL B 2 434 ? -37.589 35.510 38.480 1.00 70.26 434 VAL B N 1
ATOM 4535 C CA . VAL B 2 434 ? -36.526 36.054 39.315 1.00 68.44 434 VAL B CA 1
ATOM 4536 C C . VAL B 2 434 ? -37.132 36.526 40.631 1.00 68.89 434 VAL B C 1
ATOM 4537 O O . VAL B 2 434 ? -36.533 36.361 41.691 1.00 68.43 434 VAL B O 1
ATOM 4541 N N . TYR B 2 435 ? -38.318 37.124 40.553 1.00 69.99 435 TYR B N 1
ATOM 4542 C CA . TYR B 2 435 ? -39.015 37.615 41.741 1.00 71.23 435 TYR B CA 1
ATOM 4543 C C . TYR B 2 435 ? -39.179 36.488 42.751 1.00 72.41 435 TYR B C 1
ATOM 4544 O O . TYR B 2 435 ? -39.136 36.722 43.949 1.00 72.60 435 TYR B O 1
ATOM 4553 N N . GLU B 2 436 ? -39.366 35.266 42.259 1.00 73.87 436 GLU B N 1
ATOM 4554 C CA . GLU B 2 436 ? -39.516 34.100 43.122 1.00 75.08 436 GLU B CA 1
ATOM 4555 C C . GLU B 2 436 ? -38.323 34.034 44.047 1.00 75.07 436 GLU B C 1
ATOM 4556 O O . GLU B 2 436 ? -38.473 33.847 45.250 1.00 76.29 436 GLU B O 1
ATOM 4570 N N . LEU B 2 438 ? -35.718 36.563 44.448 1.00 72.14 438 LEU B N 1
ATOM 4571 C CA . LEU B 2 438 ? -35.356 37.796 45.154 1.00 71.16 438 LEU B CA 1
ATOM 4572 C C . LEU B 2 438 ? -36.471 38.271 46.086 1.00 69.57 438 LEU B C 1
ATOM 4573 O O . LEU B 2 438 ? -36.217 38.703 47.206 1.00 68.53 438 LEU B O 1
ATOM 4578 N N . GLY B 2 439 ? -37.703 38.199 45.596 1.00 69.46 439 GLY B N 1
ATOM 4579 C CA . GLY B 2 439 ? -38.859 38.592 46.378 1.00 68.69 439 GLY B CA 1
ATOM 4580 C C . GLY B 2 439 ? -38.924 40.013 46.899 1.00 68.16 439 GLY B C 1
ATOM 4581 O O . GLY B 2 439 ? -38.856 40.969 46.140 1.00 68.90 439 GLY B O 1
ATOM 4582 N N . ALA B 2 440 ? -39.073 40.127 48.213 1.00 68.08 440 ALA B N 1
ATOM 4583 C CA . ALA B 2 440 ? -39.182 41.391 48.933 1.00 67.81 440 ALA B CA 1
ATOM 4584 C C . ALA B 2 440 ? -38.301 42.566 48.480 1.00 67.91 440 ALA B C 1
ATOM 4585 O O . ALA B 2 440 ? -38.814 43.626 48.111 1.00 66.72 440 ALA B O 1
ATOM 4587 N N . GLU B 2 441 ? -36.984 42.396 48.518 1.00 67.83 441 GLU B N 1
ATOM 4588 C CA . GLU B 2 441 ? -36.092 43.481 48.127 1.00 69.23 441 GLU B CA 1
ATOM 4589 C C . GLU B 2 441 ? -36.318 43.977 46.705 1.00 70.06 441 GLU B C 1
ATOM 4590 O O . GLU B 2 441 ? -36.111 45.155 46.414 1.00 70.89 441 GLU B O 1
ATOM 4596 N N . LEU B 2 442 ? -36.694 43.076 45.805 1.00 69.23 442 LEU B N 1
ATOM 4597 C CA . LEU B 2 442 ? -36.912 43.469 44.420 1.00 68.40 442 LEU B CA 1
ATOM 4598 C C . LEU B 2 442 ? -37.988 44.550 44.350 1.00 68.55 442 LEU B C 1
ATOM 4599 O O . LEU B 2 442 ? -37.792 45.590 43.719 1.00 67.99 442 LEU B O 1
ATOM 4604 N N . LEU B 2 443 ? -39.113 44.313 45.017 1.00 68.53 443 LEU B N 1
ATOM 4605 C CA . LEU B 2 443 ? -40.209 45.271 45.010 1.00 69.03 443 LEU B CA 1
ATOM 4606 C C . LEU B 2 443 ? -39.838 46.592 45.664 1.00 69.34 443 LEU B C 1
ATOM 4607 O O . LEU B 2 443 ? -40.304 47.648 45.237 1.00 68.86 443 LEU B O 1
ATOM 4612 N N . SER B 2 444 ? -39.009 46.534 46.703 1.00 69.60 444 SER B N 1
ATOM 4613 C CA . SER B 2 444 ? -38.584 47.753 47.385 1.00 69.45 444 SER B CA 1
ATOM 4614 C C . SER B 2 444 ? -37.676 48.538 46.464 1.00 69.23 444 SER B C 1
ATOM 4615 O O . SER B 2 444 ? -37.888 49.726 46.246 1.00 68.66 444 SER B O 1
ATOM 4618 N N . ASN B 2 445 ? -36.672 47.863 45.914 1.00 69.20 445 ASN B N 1
ATOM 4619 C CA . ASN B 2 445 ? -35.734 48.511 45.010 1.00 69.75 445 ASN B CA 1
ATOM 4620 C C . ASN B 2 445 ? -36.475 49.181 43.855 1.00 69.82 445 ASN B C 1
ATOM 4621 O O . ASN B 2 445 ? -36.231 50.348 43.555 1.00 70.89 445 ASN B O 1
ATOM 4626 N N . LEU B 2 446 ? -37.389 48.451 43.220 1.00 70.22 446 LEU B N 1
ATOM 4627 C CA . LEU B 2 446 ? -38.157 48.993 42.101 1.00 70.11 446 LEU B CA 1
ATOM 4628 C C . LEU B 2 446 ? -39.018 50.177 42.512 1.00 69.84 446 LEU B C 1
ATOM 4629 O O . LEU B 2 446 ? -39.079 51.179 41.809 1.00 70.57 446 LEU B O 1
ATOM 4634 N N . TYR B 2 447 ? -39.686 50.058 43.652 1.00 70.23 447 TYR B N 1
ATOM 4635 C CA . TYR B 2 447 ? -40.541 51.132 44.147 1.00 71.23 447 TYR B CA 1
ATOM 4636 C C . TYR B 2 447 ? -39.732 52.395 44.424 1.00 71.09 447 TYR B C 1
ATOM 4637 O O . TYR B 2 447 ? -40.193 53.509 44.170 1.00 70.15 447 TYR B O 1
ATOM 4646 N N . ASP B 2 448 ? -38.527 52.216 44.954 1.00 71.27 448 ASP B N 1
ATOM 4647 C CA . ASP B 2 448 ? -37.678 53.352 45.259 1.00 71.85 448 ASP B CA 1
ATOM 4648 C C . ASP B 2 448 ? -37.280 54.072 43.976 1.00 72.57 448 ASP B C 1
ATOM 4649 O O . ASP B 2 448 ? -37.522 55.277 43.839 1.00 73.56 448 ASP B O 1
ATOM 4654 N N . LYS B 2 449 ? -36.698 53.342 43.027 1.00 72.21 449 LYS B N 1
ATOM 4655 C CA . LYS B 2 449 ? -36.275 53.945 41.761 1.00 71.81 449 LYS B CA 1
ATOM 4656 C C . LYS B 2 449 ? -37.410 54.700 41.067 1.00 72.06 449 LYS B C 1
ATOM 4657 O O . LYS B 2 449 ? -37.231 55.822 40.587 1.00 71.36 449 LYS B O 1
ATOM 4663 N N . LEU B 2 450 ? -38.582 54.084 41.024 1.00 72.21 450 LEU B N 1
ATOM 4664 C CA . LEU B 2 450 ? -39.725 54.706 40.388 1.00 72.91 450 LEU B CA 1
ATOM 4665 C C . LEU B 2 450 ? -40.141 55.971 41.117 1.00 74.51 450 LEU B C 1
ATOM 4666 O O . LEU B 2 450 ? -40.378 57.005 40.503 1.00 74.06 450 LEU B O 1
ATOM 4671 N N . GLY B 2 451 ? -40.244 55.884 42.435 1.00 77.30 451 GLY B N 1
ATOM 4672 C CA . GLY B 2 451 ? -40.644 57.046 43.207 1.00 80.31 451 GLY B CA 1
ATOM 4673 C C . GLY B 2 451 ? -39.584 58.132 43.191 1.00 82.04 451 GLY B C 1
ATOM 4674 O O . GLY B 2 451 ? -39.894 59.330 43.181 1.00 81.91 451 GLY B O 1
ATOM 4675 N N . ARG B 2 452 ? -38.325 57.707 43.200 1.00 82.75 452 ARG B N 1
ATOM 4676 C CA . ARG B 2 452 ? -37.208 58.634 43.181 1.00 84.14 452 ARG B CA 1
ATOM 4677 C C . ARG B 2 452 ? -37.172 59.375 41.856 1.00 84.75 452 ARG B C 1
ATOM 4678 O O . ARG B 2 452 ? -36.877 60.568 41.802 1.00 86.04 452 ARG B O 1
ATOM 4686 N N . LEU B 2 453 ? -37.491 58.649 40.792 1.00 84.69 453 LEU B N 1
ATOM 4687 C CA . LEU B 2 453 ? -37.479 59.187 39.442 1.00 85.09 453 LEU B CA 1
ATOM 4688 C C . LEU B 2 453 ? -38.636 60.146 39.151 1.00 86.21 453 LEU B C 1
ATOM 4689 O O . LEU B 2 453 ? -38.504 61.067 38.341 1.00 85.75 453 LEU B O 1
ATOM 4694 N N . LEU B 2 454 ? -39.759 59.937 39.830 1.00 88.05 454 LEU B N 1
ATOM 4695 C CA . LEU B 2 454 ? -40.950 60.759 39.630 1.00 89.79 454 LEU B CA 1
ATOM 4696 C C . LEU B 2 454 ? -41.101 61.997 40.528 1.00 91.59 454 LEU B C 1
ATOM 4697 O O . LEU B 2 454 ? -41.585 63.038 40.078 1.00 91.38 454 LEU B O 1
ATOM 4699 N N . THR B 2 455 ? -40.687 61.891 41.788 1.00 93.83 455 THR B N 1
ATOM 4700 C CA . THR B 2 455 ? -40.859 62.993 42.733 1.00 96.40 455 THR B CA 1
ATOM 4701 C C . THR B 2 455 ? -39.615 63.670 43.291 1.00 98.19 455 THR B C 1
ATOM 4702 O O . THR B 2 455 ? -39.701 64.792 43.789 1.00 98.82 455 THR B O 1
ATOM 4704 N N . SER B 2 456 ? -38.464 63.014 43.218 1.00 100.01 456 SER B N 1
ATOM 4705 C CA . SER B 2 456 ? -37.263 63.595 43.812 1.00 101.56 456 SER B CA 1
ATOM 4706 C C . SER B 2 456 ? -36.225 64.259 42.906 1.00 102.60 456 SER B C 1
ATOM 4707 O O . SER B 2 456 ? -35.695 65.326 43.244 1.00 103.14 456 SER B O 1
ATOM 4709 N N . SER B 2 457 ? -35.926 63.639 41.768 1.00 102.91 457 SER B N 1
ATOM 4710 C CA . SER B 2 457 ? -34.906 64.184 40.876 1.00 103.10 457 SER B CA 1
ATOM 4711 C C . SER B 2 457 ? -35.390 64.616 39.501 1.00 103.42 457 SER B C 1
ATOM 4712 O O . SER B 2 457 ? -35.837 63.792 38.699 1.00 103.68 457 SER B O 1
ATOM 4715 N N . GLU B 2 458 ? -35.293 65.916 39.236 1.00 103.14 458 GLU B N 1
ATOM 4716 C CA . GLU B 2 458 ? -35.675 66.459 37.939 1.00 103.29 458 GLU B CA 1
ATOM 4717 C C . GLU B 2 458 ? -34.495 66.236 36.968 1.00 103.39 458 GLU B C 1
ATOM 4718 O O . GLU B 2 458 ? -33.507 66.985 36.982 1.00 103.08 458 GLU B O 1
ATOM 4720 N N . GLU B 2 459 ? -34.592 65.186 36.150 1.00 102.49 459 GLU B N 1
ATOM 4721 C CA . GLU B 2 459 ? -33.553 64.855 35.172 1.00 101.65 459 GLU B CA 1
ATOM 4722 C C . GLU B 2 459 ? -34.180 64.950 33.786 1.00 101.24 459 GLU B C 1
ATOM 4723 O O . GLU B 2 459 ? -35.398 65.131 33.677 1.00 101.94 459 GLU B O 1
ATOM 4725 N N . PRO B 2 460 ? -33.367 64.839 32.733 1.00 100.06 460 PRO B N 1
ATOM 4726 C CA . PRO B 2 460 ? -33.906 64.908 31.373 1.00 98.64 460 PRO B CA 1
ATOM 4727 C C . PRO B 2 460 ? -35.071 63.919 31.342 1.00 97.75 460 PRO B C 1
ATOM 4728 O O . PRO B 2 460 ? -34.900 62.729 31.632 1.00 97.80 460 PRO B O 1
ATOM 4730 N N . TYR B 2 461 ? -36.260 64.426 31.026 1.00 96.11 461 TYR B N 1
ATOM 4731 C CA . TYR B 2 461 ? -37.460 63.600 30.990 1.00 94.20 461 TYR B CA 1
ATOM 4732 C C . TYR B 2 461 ? -37.333 62.433 30.017 1.00 92.52 461 TYR B C 1
ATOM 4733 O O . TYR B 2 461 ? -37.077 62.628 28.826 1.00 93.73 461 TYR B O 1
ATOM 4735 N N . SER B 2 462 ? -37.491 61.218 30.530 1.00 89.06 462 SER B N 1
ATOM 4736 C CA . SER B 2 462 ? -37.431 60.040 29.681 1.00 85.33 462 SER B CA 1
ATOM 4737 C C . SER B 2 462 ? -38.584 59.187 30.137 1.00 82.33 462 SER B C 1
ATOM 4738 O O . SER B 2 462 ? -38.491 58.525 31.174 1.00 82.30 462 SER B O 1
ATOM 4741 N N . TRP B 2 463 ? -39.691 59.244 29.397 1.00 78.18 463 TRP B N 1
ATOM 4742 C CA . TRP B 2 463 ? -40.849 58.423 29.730 1.00 74.61 463 TRP B CA 1
ATOM 4743 C C . TRP B 2 463 ? -40.390 56.973 29.565 1.00 73.44 463 TRP B C 1
ATOM 4744 O O . TRP B 2 463 ? -40.976 56.048 30.129 1.00 74.23 463 TRP B O 1
ATOM 4755 N N . GLN B 2 464 ? -39.325 56.789 28.791 1.00 70.61 464 GLN B N 1
ATOM 4756 C CA . GLN B 2 464 ? -38.784 55.469 28.573 1.00 69.04 464 GLN B CA 1
ATOM 4757 C C . GLN B 2 464 ? -38.288 54.849 29.875 1.00 69.33 464 GLN B C 1
ATOM 4758 O O . GLN B 2 464 ? -38.588 53.689 30.153 1.00 70.15 464 GLN B O 1
ATOM 4764 N N . HIS B 2 465 ? -37.534 55.599 30.678 1.00 69.08 465 HIS B N 1
ATOM 4765 C CA . HIS B 2 465 ? -37.031 55.039 31.931 1.00 69.19 465 HIS B CA 1
ATOM 4766 C C . HIS B 2 465 ? -38.163 54.802 32.916 1.00 67.74 465 HIS B C 1
ATOM 4767 O O . HIS B 2 465 ? -38.087 53.900 33.753 1.00 68.17 465 HIS B O 1
ATOM 4774 N N . THR B 2 466 ? -39.208 55.615 32.824 1.00 65.37 466 THR B N 1
ATOM 4775 C CA . THR B 2 466 ? -40.353 55.458 33.706 1.00 62.67 466 THR B CA 1
ATOM 4776 C C . THR B 2 466 ? -41.128 54.216 33.283 1.00 61.76 466 THR B C 1
ATOM 4777 O O . THR B 2 466 ? -41.532 53.415 34.125 1.00 62.92 466 THR B O 1
ATOM 4781 N N . GLU B 2 467 ? -41.309 54.044 31.976 1.00 59.74 467 GLU B N 1
ATOM 4782 C CA . GLU B 2 467 ? -42.048 52.898 31.457 1.00 57.46 467 GLU B CA 1
ATOM 4783 C C . GLU B 2 467 ? -41.336 51.581 31.754 1.00 56.25 467 GLU B C 1
ATOM 4784 O O . GLU B 2 467 ? -41.978 50.575 32.012 1.00 57.00 467 GLU B O 1
ATOM 4790 N N . ALA B 2 468 ? -40.011 51.587 31.731 1.00 55.39 468 ALA B N 1
ATOM 4791 C CA . ALA B 2 468 ? -39.267 50.366 31.994 1.00 54.56 468 ALA B CA 1
ATOM 4792 C C . ALA B 2 468 ? -39.517 49.945 33.419 1.00 55.49 468 ALA B C 1
ATOM 4793 O O . ALA B 2 468 ? -39.809 48.779 33.684 1.00 57.03 468 ALA B O 1
ATOM 4795 N N . LEU B 2 469 ? -39.413 50.889 34.345 1.00 53.64 469 LEU B N 1
ATOM 4796 C CA . LEU B 2 469 ? -39.638 50.537 35.731 1.00 53.73 469 LEU B CA 1
ATOM 4797 C C . LEU B 2 469 ? -41.062 50.043 35.961 1.00 54.45 469 LEU B C 1
ATOM 4798 O O . LEU B 2 469 ? -41.268 49.036 36.640 1.00 54.74 469 LEU B O 1
ATOM 4803 N N . LEU B 2 470 ? -42.041 50.730 35.379 1.00 54.92 470 LEU B N 1
ATOM 4804 C CA . LEU B 2 470 ? -43.433 50.328 35.546 1.00 54.47 470 LEU B CA 1
ATOM 4805 C C . LEU B 2 470 ? -43.638 48.942 34.917 1.00 54.17 470 LEU B C 1
ATOM 4806 O O . LEU B 2 470 ? -44.337 48.094 35.475 1.00 54.08 470 LEU B O 1
ATOM 4811 N N . TYR B 2 471 ? -43.010 48.716 33.765 1.00 53.70 471 TYR B N 1
ATOM 4812 C CA . TYR B 2 471 ? -43.101 47.437 33.068 1.00 53.53 471 TYR B CA 1
ATOM 4813 C C . TYR B 2 471 ? -42.545 46.335 33.985 1.00 54.47 471 TYR B C 1
ATOM 4814 O O . TYR B 2 471 ? -43.080 45.225 34.044 1.00 52.81 471 TYR B O 1
ATOM 4823 N N . GLY B 2 472 ? -41.473 46.640 34.709 1.00 55.52 472 GLY B N 1
ATOM 4824 C CA . GLY B 2 472 ? -40.934 45.647 35.620 1.00 56.59 472 GLY B CA 1
ATOM 4825 C C . GLY B 2 472 ? -42.027 45.286 36.623 1.00 57.48 472 GLY B C 1
ATOM 4826 O O . GLY B 2 472 ? -42.296 44.112 36.893 1.00 56.10 472 GLY B O 1
ATOM 4827 N N . PHE B 2 473 ? -42.674 46.304 37.177 1.00 58.14 473 PHE B N 1
ATOM 4828 C CA . PHE B 2 473 ? -43.736 46.065 38.134 1.00 59.75 473 PHE B CA 1
ATOM 4829 C C . PHE B 2 473 ? -44.886 45.270 37.546 1.00 60.05 473 PHE B C 1
ATOM 4830 O O . PHE B 2 473 ? -45.414 44.366 38.193 1.00 59.64 473 PHE B O 1
ATOM 4838 N N . GLN B 2 474 ? -45.274 45.610 36.323 1.00 59.83 474 GLN B N 1
ATOM 4839 C CA . GLN B 2 474 ? -46.359 44.911 35.649 1.00 61.21 474 GLN B CA 1
ATOM 4840 C C . GLN B 2 474 ? -46.116 43.408 35.482 1.00 61.73 474 GLN B C 1
ATOM 4841 O O . GLN B 2 474 ? -47.028 42.602 35.659 1.00 62.16 474 GLN B O 1
ATOM 4847 N N . SER B 2 475 ? -44.889 43.037 35.140 1.00 62.34 475 SER B N 1
ATOM 4848 C CA . SER B 2 475 ? -44.534 41.636 34.922 1.00 63.77 475 SER B CA 1
ATOM 4849 C C . SER B 2 475 ? -44.634 40.768 36.166 1.00 64.70 475 SER B C 1
ATOM 4850 O O . SER B 2 475 ? -44.794 39.554 36.064 1.00 65.17 475 SER B O 1
ATOM 4853 N N . ILE B 2 476 ? -44.528 41.400 37.331 1.00 66.39 476 ILE B N 1
ATOM 4854 C CA . ILE B 2 476 ? -44.550 40.710 38.618 1.00 66.93 476 ILE B CA 1
ATOM 4855 C C . ILE B 2 476 ? -45.836 40.899 39.430 1.00 68.41 476 ILE B C 1
ATOM 4856 O O . ILE B 2 476 ? -46.139 40.110 40.327 1.00 67.86 476 ILE B O 1
ATOM 4861 N N . ALA B 2 477 ? -46.596 41.936 39.100 1.00 71.05 477 ALA B N 1
ATOM 4862 C CA . ALA B 2 477 ? -47.827 42.278 39.807 1.00 73.76 477 ALA B CA 1
ATOM 4863 C C . ALA B 2 477 ? -48.869 41.174 40.054 1.00 75.89 477 ALA B C 1
ATOM 4864 O O . ALA B 2 477 ? -49.708 41.311 40.943 1.00 77.17 477 ALA B O 1
ATOM 4866 N N . GLU B 2 478 ? -48.837 40.082 39.301 1.00 77.96 478 GLU B N 1
ATOM 4867 C CA . GLU B 2 478 ? -49.820 39.029 39.536 1.00 81.00 478 GLU B CA 1
ATOM 4868 C C . GLU B 2 478 ? -49.317 38.041 40.576 1.00 82.55 478 GLU B C 1
ATOM 4869 O O . GLU B 2 478 ? -50.096 37.441 41.316 1.00 83.53 478 GLU B O 1
ATOM 4875 N N . THR B 2 479 ? -48.000 37.902 40.637 1.00 83.67 479 THR B N 1
ATOM 4876 C CA . THR B 2 479 ? -47.372 36.957 41.539 1.00 84.88 479 THR B CA 1
ATOM 4877 C C . THR B 2 479 ? -46.870 37.544 42.850 1.00 85.68 479 THR B C 1
ATOM 4878 O O . THR B 2 479 ? -45.817 37.143 43.348 1.00 86.32 479 THR B O 1
ATOM 4882 N N . ILE B 2 480 ? -47.605 38.494 43.420 1.00 86.47 480 ILE B N 1
ATOM 4883 C CA . ILE B 2 480 ? -47.168 39.087 44.687 1.00 87.47 480 ILE B CA 1
ATOM 4884 C C . ILE B 2 480 ? -47.821 38.340 45.831 1.00 89.49 480 ILE B C 1
ATOM 4885 O O . ILE B 2 480 ? -49.045 38.358 45.961 1.00 89.49 480 ILE B O 1
ATOM 4890 N N . ASP B 2 481 ? -47.016 37.668 46.643 1.00 91.99 481 ASP B N 1
ATOM 4891 C CA . ASP B 2 481 ? -47.595 36.947 47.747 1.00 94.49 481 ASP B CA 1
ATOM 4892 C C . ASP B 2 481 ? -48.476 37.899 48.563 1.00 95.19 481 ASP B C 1
ATOM 4893 O O . ASP B 2 481 ? -48.175 39.088 48.695 1.00 95.18 481 ASP B O 1
ATOM 4898 N N . VAL B 2 482 ? -49.559 37.371 49.122 1.00 96.00 482 VAL B N 1
ATOM 4899 C CA . VAL B 2 482 ? -50.468 38.219 49.878 1.00 96.18 482 VAL B CA 1
ATOM 4900 C C . VAL B 2 482 ? -49.914 38.597 51.244 1.00 96.53 482 VAL B C 1
ATOM 4901 O O . VAL B 2 482 ? -50.643 39.139 52.080 1.00 97.05 482 VAL B O 1
ATOM 4903 N N . ASN B 2 483 ? -48.630 38.329 51.464 1.00 96.52 483 ASN B N 1
ATOM 4904 C CA . ASN B 2 483 ? -47.995 38.644 52.737 1.00 95.51 483 ASN B CA 1
ATOM 4905 C C . ASN B 2 483 ? -47.468 40.078 52.741 1.00 90.84 483 ASN B C 1
ATOM 4906 O O . ASN B 2 483 ? -47.973 40.923 53.485 1.00 96.80 483 ASN B O 1
ATOM 4908 N N . TYR B 2 484 ? -46.485 40.355 51.889 1.00 84.21 484 TYR B N 1
ATOM 4909 C CA . TYR B 2 484 ? -45.891 41.685 51.814 1.00 81.65 484 TYR B CA 1
ATOM 4910 C C . TYR B 2 484 ? -46.524 42.475 50.704 1.00 83.27 484 TYR B C 1
ATOM 4911 O O . TYR B 2 484 ? -46.722 41.965 49.608 1.00 86.69 484 TYR B O 1
ATOM 4920 N N . SER B 2 485 ? -46.816 43.729 50.999 1.00 87.56 485 SER B N 1
ATOM 4921 C CA . SER B 2 485 ? -47.428 44.596 50.028 1.00 91.11 485 SER B CA 1
ATOM 4922 C C . SER B 2 485 ? -47.029 46.036 50.321 1.00 91.79 485 SER B C 1
ATOM 4923 O O . SER B 2 485 ? -47.536 46.950 49.688 1.00 93.07 485 SER B O 1
ATOM 4925 N N . ASP B 2 486 ? -46.105 46.245 51.258 1.00 89.82 486 ASP B N 1
ATOM 4926 C CA . ASP B 2 486 ? -45.674 47.609 51.578 1.00 88.19 486 ASP B CA 1
ATOM 4927 C C . ASP B 2 486 ? -45.438 48.366 50.279 1.00 87.18 486 ASP B C 1
ATOM 4928 O O . ASP B 2 486 ? -45.648 49.577 50.206 1.00 89.39 486 ASP B O 1
ATOM 4930 N N . VAL B 2 487 ? -44.988 47.645 49.256 1.00 84.29 487 VAL B N 1
ATOM 4931 C CA . VAL B 2 487 ? -44.758 48.238 47.953 1.00 81.30 487 VAL B CA 1
ATOM 4932 C C . VAL B 2 487 ? -46.069 48.511 47.199 1.00 80.42 487 VAL B C 1
ATOM 4933 O O . VAL B 2 487 ? -46.235 49.611 46.699 1.00 80.31 487 VAL B O 1
ATOM 4935 N N . VAL B 2 488 ? -47.007 47.557 47.129 1.00 79.79 488 VAL B N 1
ATOM 4936 C CA . VAL B 2 488 ? -48.258 47.787 46.381 1.00 79.98 488 VAL B CA 1
ATOM 4937 C C . VAL B 2 488 ? -48.917 49.136 46.643 1.00 80.23 488 VAL B C 1
ATOM 4938 O O . VAL B 2 488 ? -49.071 49.938 45.719 1.00 80.25 488 VAL B O 1
ATOM 4942 N N . PRO B 2 489 ? -49.335 49.403 47.896 1.00 80.20 489 PRO B N 1
ATOM 4943 C CA . PRO B 2 489 ? -49.971 50.680 48.229 1.00 79.62 489 PRO B CA 1
ATOM 4944 C C . PRO B 2 489 ? -49.169 51.868 47.745 1.00 80.14 489 PRO B C 1
ATOM 4945 O O . PRO B 2 489 ? -49.709 52.800 47.157 1.00 80.08 489 PRO B O 1
ATOM 4949 N N . GLY B 2 490 ? -47.870 51.832 47.996 1.00 80.19 490 GLY B N 1
ATOM 4950 C CA . GLY B 2 490 ? -47.040 52.935 47.563 1.00 81.18 490 GLY B CA 1
ATOM 4951 C C . GLY B 2 490 ? -47.115 53.133 46.059 1.00 81.98 490 GLY B C 1
ATOM 4952 O O . GLY B 2 490 ? -47.283 54.258 45.576 1.00 82.40 490 GLY B O 1
ATOM 4953 N N . LEU B 2 491 ? -46.988 52.036 45.315 1.00 81.50 491 LEU B N 1
ATOM 4954 C CA . LEU B 2 491 ? -47.034 52.093 43.865 1.00 79.83 491 LEU B CA 1
ATOM 4955 C C . LEU B 2 491 ? -48.384 52.597 43.399 1.00 79.14 491 LEU B C 1
ATOM 4956 O O . LEU B 2 491 ? -48.459 53.477 42.546 1.00 78.85 491 LEU B O 1
ATOM 4961 N N . ILE B 2 492 ? -49.453 52.031 43.956 1.00 78.61 492 ILE B N 1
ATOM 4962 C CA . ILE B 2 492 ? -50.809 52.439 43.592 1.00 78.70 492 ILE B CA 1
ATOM 4963 C C . ILE B 2 492 ? -51.000 53.937 43.775 1.00 78.84 492 ILE B C 1
ATOM 4964 O O . ILE B 2 492 ? -51.804 54.557 43.082 1.00 78.95 492 ILE B O 1
ATOM 4969 N N . GLY B 2 493 ? -50.258 54.511 44.716 1.00 79.19 493 GLY B N 1
ATOM 4970 C CA . GLY B 2 493 ? -50.359 55.935 44.972 1.00 78.38 493 GLY B CA 1
ATOM 4971 C C . GLY B 2 493 ? -49.589 56.757 43.958 1.00 78.16 493 GLY B C 1
ATOM 4972 O O . GLY B 2 493 ? -50.005 57.862 43.618 1.00 78.71 493 GLY B O 1
ATOM 4973 N N . LEU B 2 494 ? -48.470 56.217 43.478 1.00 77.42 494 LEU B N 1
ATOM 4974 C CA . LEU B 2 494 ? -47.629 56.898 42.491 1.00 76.71 494 LEU B CA 1
ATOM 4975 C C . LEU B 2 494 ? -48.219 56.936 41.081 1.00 76.11 494 LEU B C 1
ATOM 4976 O O . LEU B 2 494 ? -47.854 57.785 40.271 1.00 74.17 494 LEU B O 1
ATOM 4981 N N . ILE B 2 495 ? -49.122 56.008 40.788 1.00 76.30 495 ILE B N 1
ATOM 4982 C CA . ILE B 2 495 ? -49.715 55.924 39.460 1.00 77.13 495 ILE B CA 1
ATOM 4983 C C . ILE B 2 495 ? -50.415 57.184 38.955 1.00 77.73 495 ILE B C 1
ATOM 4984 O O . ILE B 2 495 ? -50.241 57.585 37.802 1.00 77.00 495 ILE B O 1
ATOM 4989 N N . PRO B 2 496 ? -51.230 57.819 39.798 1.00 78.54 496 PRO B N 1
ATOM 4990 C CA . PRO B 2 496 ? -51.877 59.021 39.268 1.00 78.64 496 PRO B CA 1
ATOM 4991 C C . PRO B 2 496 ? -50.888 60.179 39.096 1.00 78.61 496 PRO B C 1
ATOM 4992 O O . PRO B 2 496 ? -51.181 61.148 38.399 1.00 78.74 496 PRO B O 1
ATOM 4996 N N . ARG B 2 497 ? -49.720 60.065 39.724 1.00 77.54 497 ARG B N 1
ATOM 4997 C CA . ARG B 2 497 ? -48.697 61.105 39.640 1.00 78.11 497 ARG B CA 1
ATOM 4998 C C . ARG B 2 497 ? -47.867 61.021 38.364 1.00 78.54 497 ARG B C 1
ATOM 4999 O O . ARG B 2 497 ? -47.026 61.891 38.108 1.00 78.25 497 ARG B O 1
ATOM 5007 N N . ILE B 2 498 ? -48.078 59.968 37.579 1.00 78.36 498 ILE B N 1
ATOM 5008 C CA . ILE B 2 498 ? -47.321 59.781 36.340 1.00 77.49 498 ILE B CA 1
ATOM 5009 C C . ILE B 2 498 ? -47.922 60.556 35.164 1.00 77.65 498 ILE B C 1
ATOM 5010 O O . ILE B 2 498 ? -49.151 60.688 35.047 1.00 76.40 498 ILE B O 1
ATOM 5015 N N . SER B 2 499 ? -47.041 61.062 34.297 1.00 77.82 499 SER B N 1
ATOM 5016 C CA . SER B 2 499 ? -47.447 61.813 33.109 1.00 77.81 499 SER B CA 1
ATOM 5017 C C . SER B 2 499 ? -47.829 60.802 32.035 1.00 77.81 499 SER B C 1
ATOM 5018 O O . SER B 2 499 ? -47.114 59.833 31.815 1.00 78.72 499 SER B O 1
ATOM 5020 N N . ILE B 2 500 ? -48.957 61.023 31.372 1.00 77.57 500 ILE B N 1
ATOM 5021 C CA . ILE B 2 500 ? -49.418 60.106 30.340 1.00 77.76 500 ILE B CA 1
ATOM 5022 C C . ILE B 2 500 ? -49.372 60.780 28.970 1.00 78.23 500 ILE B C 1
ATOM 5023 O O . ILE B 2 500 ? -50.375 60.856 28.248 1.00 78.68 500 ILE B O 1
ATOM 5028 N N . SER B 2 501 ? -48.185 61.264 28.616 1.00 77.61 501 SER B N 1
ATOM 5029 C CA . SER B 2 501 ? -47.986 61.951 27.348 1.00 76.45 501 SER B CA 1
ATOM 5030 C C . SER B 2 501 ? -47.547 61.002 26.248 1.00 75.62 501 SER B C 1
ATOM 5031 O O . SER B 2 501 ? -47.206 61.442 25.152 1.00 77.60 501 SER B O 1
ATOM 5033 N N . ASN B 2 502 ? -47.558 59.704 26.532 1.00 73.52 502 ASN B N 1
ATOM 5034 C CA . ASN B 2 502 ? -47.134 58.714 25.547 1.00 70.99 502 ASN B CA 1
ATOM 5035 C C . ASN B 2 502 ? -48.040 57.487 25.576 1.00 68.88 502 ASN B C 1
ATOM 5036 O O . ASN B 2 502 ? -48.365 56.978 26.645 1.00 68.30 502 ASN B O 1
ATOM 5041 N N . VAL B 2 503 ? -48.442 57.008 24.403 1.00 67.35 503 VAL B N 1
ATOM 5042 C CA . VAL B 2 503 ? -49.327 55.852 24.334 1.00 66.76 503 VAL B CA 1
ATOM 5043 C C . VAL B 2 503 ? -48.734 54.674 25.090 1.00 66.21 503 VAL B C 1
ATOM 5044 O O . VAL B 2 503 ? -49.412 54.051 25.915 1.00 65.34 503 VAL B O 1
ATOM 5048 N N . GLN B 2 504 ? -47.465 54.378 24.820 1.00 65.30 504 GLN B N 1
ATOM 5049 C CA . GLN B 2 504 ? -46.791 53.272 25.487 1.00 64.55 504 GLN B CA 1
ATOM 5050 C C . GLN B 2 504 ? -46.875 53.370 27.001 1.00 64.89 504 GLN B C 1
ATOM 5051 O O . GLN B 2 504 ? -47.154 52.383 27.673 1.00 66.50 504 GLN B O 1
ATOM 5057 N N . LEU B 2 505 ? -46.627 54.559 27.541 1.00 64.07 505 LEU B N 1
ATOM 5058 C CA . LEU B 2 505 ? -46.670 54.745 28.981 1.00 62.73 505 LEU B CA 1
ATOM 5059 C C . LEU B 2 505 ? -48.094 54.541 29.494 1.00 61.73 505 LEU B C 1
ATOM 5060 O O . LEU B 2 505 ? -48.305 53.926 30.543 1.00 59.67 505 LEU B O 1
ATOM 5065 N N . ALA B 2 506 ? -49.068 55.048 28.746 1.00 60.88 506 ALA B N 1
ATOM 5066 C CA . ALA B 2 506 ? -50.464 54.900 29.126 1.00 62.32 506 ALA B CA 1
ATOM 5067 C C . ALA B 2 506 ? -50.849 53.415 29.116 1.00 63.28 506 ALA B C 1
ATOM 5068 O O . ALA B 2 506 ? -51.567 52.944 30.010 1.00 63.58 506 ALA B O 1
ATOM 5070 N N . ASP B 2 507 ? -50.383 52.684 28.101 1.00 62.57 507 ASP B N 1
ATOM 5071 C CA . ASP B 2 507 ? -50.656 51.249 28.000 1.00 61.53 507 ASP B CA 1
ATOM 5072 C C . ASP B 2 507 ? -50.022 50.495 29.170 1.00 60.68 507 ASP B C 1
ATOM 5073 O O . ASP B 2 507 ? -50.641 49.607 29.754 1.00 61.39 507 ASP B O 1
ATOM 5078 N N . THR B 2 508 ? -48.785 50.839 29.508 1.00 58.80 508 THR B N 1
ATOM 5079 C CA . THR B 2 508 ? -48.109 50.153 30.590 1.00 59.09 508 THR B CA 1
ATOM 5080 C C . THR B 2 508 ? -48.782 50.461 31.928 1.00 61.83 508 THR B C 1
ATOM 5081 O O . THR B 2 508 ? -48.900 49.580 32.795 1.00 63.00 508 THR B O 1
ATOM 5085 N N . VAL B 2 509 ? -49.236 51.700 32.098 1.00 62.84 509 VAL B N 1
ATOM 5086 C CA . VAL B 2 509 ? -49.920 52.065 33.327 1.00 63.96 509 VAL B CA 1
ATOM 5087 C C . VAL B 2 509 ? -51.140 51.167 33.430 1.00 64.78 509 VAL B C 1
ATOM 5088 O O . VAL B 2 509 ? -51.317 50.464 34.418 1.00 65.66 509 VAL B O 1
ATOM 5100 N N . PHE B 2 511 ? -51.893 48.334 32.032 1.00 63.01 511 PHE B N 1
ATOM 5101 C CA . PHE B 2 511 ? -51.590 46.929 32.223 1.00 61.64 511 PHE B CA 1
ATOM 5102 C C . PHE B 2 511 ? -51.154 46.615 33.628 1.00 60.88 511 PHE B C 1
ATOM 5103 O O . PHE B 2 511 ? -51.449 45.547 34.147 1.00 61.83 511 PHE B O 1
ATOM 5111 N N . THR B 2 512 ? -50.445 47.549 34.244 1.00 59.99 512 THR B N 1
ATOM 5112 C CA . THR B 2 512 ? -49.977 47.361 35.608 1.00 57.61 512 THR B CA 1
ATOM 5113 C C . THR B 2 512 ? -51.193 47.314 36.526 1.00 56.24 512 THR B C 1
ATOM 5114 O O . THR B 2 512 ? -51.262 46.493 37.438 1.00 56.04 512 THR B O 1
ATOM 5118 N N . ILE B 2 513 ? -52.156 48.193 36.265 1.00 54.90 513 ILE B N 1
ATOM 5119 C CA . ILE B 2 513 ? -53.374 48.256 37.061 1.00 55.19 513 ILE B CA 1
ATOM 5120 C C . ILE B 2 513 ? -54.132 46.929 37.018 1.00 56.24 513 ILE B C 1
ATOM 5121 O O . ILE B 2 513 ? -54.510 46.381 38.054 1.00 55.99 513 ILE B O 1
ATOM 5126 N N . GLY B 2 514 ? -54.354 46.416 35.815 1.00 57.28 514 GLY B N 1
ATOM 5127 C CA . GLY B 2 514 ? -55.066 45.161 35.684 1.00 60.41 514 GLY B CA 1
ATOM 5128 C C . GLY B 2 514 ? -54.326 43.994 36.309 1.00 61.03 514 GLY B C 1
ATOM 5129 O O . GLY B 2 514 ? -54.928 42.997 36.689 1.00 61.67 514 GLY B O 1
ATOM 5130 N N . ALA B 2 515 ? -53.012 44.121 36.417 1.00 62.96 515 ALA B N 1
ATOM 5131 C CA . ALA B 2 515 ? -52.191 43.062 36.983 1.00 64.32 515 ALA B CA 1
ATOM 5132 C C . ALA B 2 515 ? -52.360 43.011 38.492 1.00 65.77 515 ALA B C 1
ATOM 5133 O O . ALA B 2 515 ? -52.050 42.003 39.128 1.00 66.58 515 ALA B O 1
ATOM 5135 N N . LEU B 2 516 ? -52.856 44.106 39.057 1.00 66.53 516 LEU B N 1
ATOM 5136 C CA . LEU B 2 516 ? -53.087 44.203 40.489 1.00 67.19 516 LEU B CA 1
ATOM 5137 C C . LEU B 2 516 ? -54.580 43.989 40.747 1.00 68.92 516 LEU B C 1
ATOM 5138 O O . LEU B 2 516 ? -55.110 44.374 41.787 1.00 69.65 516 LEU B O 1
ATOM 5143 N N . SER B 2 517 ? -55.245 43.361 39.781 1.00 71.18 517 SER B N 1
ATOM 5144 C CA . SER B 2 517 ? -56.680 43.072 39.845 1.00 72.36 517 SER B CA 1
ATOM 5145 C C . SER B 2 517 ? -57.104 42.333 41.130 1.00 73.02 517 SER B C 1
ATOM 5146 O O . SER B 2 517 ? -58.069 42.725 41.798 1.00 71.84 517 SER B O 1
ATOM 5149 N N . GLU B 2 518 ? -56.382 41.263 41.460 1.00 74.25 518 GLU B N 1
ATOM 5150 C CA . GLU B 2 518 ? -56.668 40.464 42.649 1.00 75.71 518 GLU B CA 1
ATOM 5151 C C . GLU B 2 518 ? -56.364 41.256 43.917 1.00 76.09 518 GLU B C 1
ATOM 5152 O O . GLU B 2 518 ? -57.145 41.267 44.872 1.00 76.41 518 GLU B O 1
ATOM 5158 N N . TRP B 2 519 ? -55.227 41.934 43.913 1.00 76.20 519 TRP B N 1
ATOM 5159 C CA . TRP B 2 519 ? -54.825 42.720 45.061 1.00 76.27 519 TRP B CA 1
ATOM 5160 C C . TRP B 2 519 ? -55.870 43.767 45.444 1.00 75.94 519 TRP B C 1
ATOM 5161 O O . TRP B 2 519 ? -56.081 44.032 46.619 1.00 75.94 519 TRP B O 1
ATOM 5172 N N . LEU B 2 520 ? -56.522 44.367 44.457 1.00 76.32 520 LEU B N 1
ATOM 5173 C CA . LEU B 2 520 ? -57.532 45.383 44.748 1.00 77.18 520 LEU B CA 1
ATOM 5174 C C . LEU B 2 520 ? -58.758 44.808 45.428 1.00 77.05 520 LEU B C 1
ATOM 5175 O O . LEU B 2 520 ? -59.303 45.417 46.343 1.00 76.59 520 LEU B O 1
ATOM 5180 N N . ALA B 2 521 ? -59.196 43.641 44.973 1.00 77.78 521 ALA B N 1
ATOM 5181 C CA . ALA B 2 521 ? -60.369 43.003 45.551 1.00 79.04 521 ALA B CA 1
ATOM 5182 C C . ALA B 2 521 ? -60.266 42.972 47.082 1.00 80.14 521 ALA B C 1
ATOM 5183 O O . ALA B 2 521 ? -61.267 43.136 47.793 1.00 79.96 521 ALA B O 1
ATOM 5185 N N . ASP B 2 522 ? -59.045 42.781 47.576 1.00 80.59 522 ASP B N 1
ATOM 5186 C CA . ASP B 2 522 ? -58.788 42.722 49.009 1.00 80.66 522 ASP B CA 1
ATOM 5187 C C . ASP B 2 522 ? -58.675 44.102 49.646 1.00 80.12 522 ASP B C 1
ATOM 5188 O O . ASP B 2 522 ? -58.813 44.242 50.861 1.00 80.35 522 ASP B O 1
ATOM 5193 N N . HIS B 2 523 ? -58.442 45.121 48.829 1.00 79.37 523 HIS B N 1
ATOM 5194 C CA . HIS B 2 523 ? -58.301 46.485 49.332 1.00 79.39 523 HIS B CA 1
ATOM 5195 C C . HIS B 2 523 ? -59.209 47.449 48.575 1.00 80.65 523 HIS B C 1
ATOM 5196 O O . HIS B 2 523 ? -58.733 48.349 47.893 1.00 81.19 523 HIS B O 1
ATOM 5203 N N . PRO B 2 524 ? -60.534 47.282 48.700 1.00 81.69 524 PRO B N 1
ATOM 5204 C CA . PRO B 2 524 ? -61.510 48.138 48.017 1.00 82.30 524 PRO B CA 1
ATOM 5205 C C . PRO B 2 524 ? -61.287 49.628 48.178 1.00 83.19 524 PRO B C 1
ATOM 5206 O O . PRO B 2 524 ? -61.684 50.416 47.325 1.00 83.32 524 PRO B O 1
ATOM 5210 N N . VAL B 2 525 ? -60.658 50.016 49.279 1.00 84.99 525 VAL B N 1
ATOM 5211 C CA . VAL B 2 525 ? -60.402 51.427 49.536 1.00 87.22 525 VAL B CA 1
ATOM 5212 C C . VAL B 2 525 ? -59.474 52.056 48.488 1.00 88.08 525 VAL B C 1
ATOM 5213 O O . VAL B 2 525 ? -59.483 53.273 48.293 1.00 88.92 525 VAL B O 1
ATOM 5225 N N . ILE B 2 527 ? -59.474 51.155 45.174 1.00 84.15 527 ILE B N 1
ATOM 5226 C CA . ILE B 2 527 ? -60.163 51.191 43.894 1.00 81.86 527 ILE B CA 1
ATOM 5227 C C . ILE B 2 527 ? -60.377 52.597 43.376 1.00 80.84 527 ILE B C 1
ATOM 5228 O O . ILE B 2 527 ? -60.202 52.859 42.191 1.00 80.87 527 ILE B O 1
ATOM 5233 N N . ASN B 2 528 ? -60.749 53.502 44.269 1.00 79.81 528 ASN B N 1
ATOM 5234 C CA . ASN B 2 528 ? -61.010 54.875 43.879 1.00 78.04 528 ASN B CA 1
ATOM 5235 C C . ASN B 2 528 ? -59.785 55.585 43.301 1.00 77.24 528 ASN B C 1
ATOM 5236 O O . ASN B 2 528 ? -59.923 56.490 42.473 1.00 77.16 528 ASN B O 1
ATOM 5241 N N . SER B 2 529 ? -58.591 55.159 43.715 1.00 75.42 529 SER B N 1
ATOM 5242 C CA . SER B 2 529 ? -57.347 55.774 43.247 1.00 73.80 529 SER B CA 1
ATOM 5243 C C . SER B 2 529 ? -56.937 55.343 41.854 1.00 72.89 529 SER B C 1
ATOM 5244 O O . SER B 2 529 ? -55.983 55.880 41.296 1.00 73.13 529 SER B O 1
ATOM 5247 N N . VAL B 2 530 ? -57.646 54.369 41.298 1.00 72.32 530 VAL B N 1
ATOM 5248 C CA . VAL B 2 530 ? -57.314 53.845 39.981 1.00 70.48 530 VAL B CA 1
ATOM 5249 C C . VAL B 2 530 ? -58.478 53.809 38.989 1.00 70.29 530 VAL B C 1
ATOM 5250 O O . VAL B 2 530 ? -58.301 54.104 37.809 1.00 70.23 530 VAL B O 1
ATOM 5254 N N . LEU B 2 531 ? -59.661 53.445 39.466 1.00 70.18 531 LEU B N 1
ATOM 5255 C CA . LEU B 2 531 ? -60.832 53.356 38.604 1.00 70.67 531 LEU B CA 1
ATOM 5256 C C . LEU B 2 531 ? -61.044 54.582 37.729 1.00 70.85 531 LEU B C 1
ATOM 5257 O O . LEU B 2 531 ? -61.380 54.455 36.553 1.00 71.27 531 LEU B O 1
ATOM 5262 N N . PRO B 2 532 ? -60.877 55.791 38.290 1.00 71.72 532 PRO B N 1
ATOM 5263 C CA . PRO B 2 532 ? -61.084 56.956 37.420 1.00 70.38 532 PRO B CA 1
ATOM 5264 C C . PRO B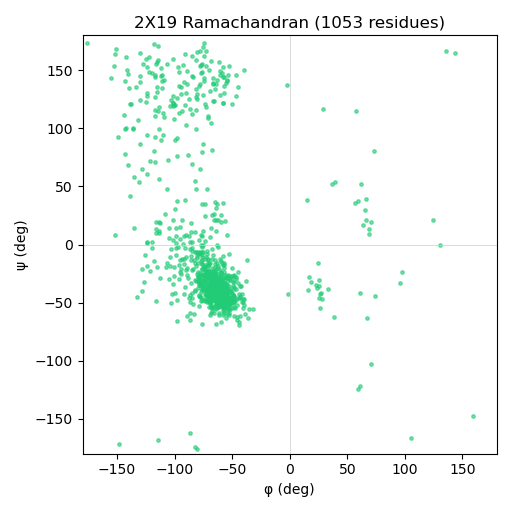 2 532 ? -60.088 56.970 36.251 1.00 69.35 532 PRO B C 1
ATOM 5265 O O . PRO B 2 532 ? -60.480 57.179 35.098 1.00 68.50 532 PRO B O 1
ATOM 5269 N N . LEU B 2 533 ? -58.812 56.721 36.547 1.00 68.02 533 LEU B N 1
ATOM 5270 C CA . LEU B 2 533 ? -57.773 56.699 35.512 1.00 66.99 533 LEU B CA 1
ATOM 5271 C C . LEU B 2 533 ? -58.126 55.712 34.390 1.00 65.63 533 LEU B C 1
ATOM 5272 O O . LEU B 2 533 ? -58.017 56.034 33.204 1.00 64.77 533 LEU B O 1
ATOM 5274 N N . VAL B 2 534 ? -58.552 54.513 34.782 1.00 64.77 534 VAL B N 1
ATOM 5275 C CA . VAL B 2 534 ? -58.938 53.467 33.841 1.00 62.91 534 VAL B CA 1
ATOM 5276 C C . VAL B 2 534 ? -60.156 53.882 33.025 1.00 63.29 534 VAL B C 1
ATOM 5277 O O . VAL B 2 534 ? -60.207 53.667 31.814 1.00 63.06 534 VAL B O 1
ATOM 5281 N N . LEU B 2 535 ? -61.139 54.476 33.690 1.00 63.48 535 LEU B N 1
ATOM 5282 C CA . LEU B 2 535 ? -62.348 54.893 33.002 1.00 64.40 535 LEU B CA 1
ATOM 5283 C C . LEU B 2 535 ? -62.034 55.971 31.987 1.00 65.72 535 LEU B C 1
ATOM 5284 O O . LEU B 2 535 ? -62.640 56.015 30.916 1.00 67.00 535 LEU B O 1
ATOM 5289 N N . HIS B 2 536 ? -61.081 56.838 32.327 1.00 66.33 536 HIS B N 1
ATOM 5290 C CA . HIS B 2 536 ? -60.699 57.935 31.439 1.00 66.24 536 HIS B CA 1
ATOM 5291 C C . HIS B 2 536 ? -60.127 57.373 30.150 1.00 64.73 536 HIS B C 1
ATOM 5292 O O . HIS B 2 536 ? -60.546 57.746 29.042 1.00 63.57 536 HIS B O 1
ATOM 5299 N N . ALA B 2 537 ? -59.179 56.460 30.318 1.00 63.19 537 ALA B N 1
ATOM 5300 C CA . ALA B 2 537 ? -58.506 55.811 29.205 1.00 63.05 537 ALA B CA 1
ATOM 5301 C C . ALA B 2 537 ? -59.444 55.021 28.304 1.00 62.82 537 ALA B C 1
ATOM 5302 O O . ALA B 2 537 ? -59.061 54.613 27.216 1.00 62.72 537 ALA B O 1
ATOM 5304 N N . LEU B 2 538 ? -60.673 54.807 28.751 1.00 63.90 538 LEU B N 1
ATOM 5305 C CA . LEU B 2 538 ? -61.632 54.044 27.966 1.00 64.19 538 LEU B CA 1
ATOM 5306 C C . LEU B 2 538 ? -62.061 54.786 26.695 1.00 64.95 538 LEU B C 1
ATOM 5307 O O . LEU B 2 538 ? -62.397 54.163 25.684 1.00 65.46 538 LEU B O 1
ATOM 5312 N N . GLY B 2 539 ? -62.036 56.115 26.740 1.00 65.52 539 GLY B N 1
ATOM 5313 C CA . GLY B 2 539 ? -62.436 56.900 25.584 1.00 65.40 539 GLY B CA 1
ATOM 5314 C C . GLY B 2 539 ? -61.359 57.038 24.526 1.00 66.41 539 GLY B C 1
ATOM 5315 O O . GLY B 2 539 ? -61.661 57.243 23.355 1.00 67.36 539 GLY B O 1
ATOM 5316 N N . ASN B 2 540 ? -60.100 56.931 24.936 1.00 66.66 540 ASN B N 1
ATOM 5317 C CA . ASN B 2 540 ? -58.968 57.036 24.020 1.00 66.90 540 ASN B CA 1
ATOM 5318 C C . ASN B 2 540 ? -58.909 55.797 23.131 1.00 67.54 540 ASN B C 1
ATOM 5319 O O . ASN B 2 540 ? -58.557 54.710 23.592 1.00 68.33 540 ASN B O 1
ATOM 5324 N N . PRO B 2 541 ? -59.235 55.939 21.843 1.00 68.16 541 PRO B N 1
ATOM 5325 C CA . PRO B 2 541 ? -59.216 54.816 20.892 1.00 68.68 541 PRO B CA 1
ATOM 5326 C C . PRO B 2 541 ? -57.899 54.047 20.773 1.00 68.99 541 PRO B C 1
ATOM 5327 O O . PRO B 2 541 ? -57.898 52.863 20.442 1.00 69.66 541 PRO B O 1
ATOM 5331 N N . GLU B 2 542 ? -56.780 54.714 21.029 1.00 68.81 542 GLU B N 1
ATOM 5332 C CA . GLU B 2 542 ? -55.502 54.042 20.907 1.00 69.02 542 GLU B CA 1
ATOM 5333 C C . GLU B 2 542 ? -55.124 53.154 22.092 1.00 68.63 542 GLU B C 1
ATOM 5334 O O . GLU B 2 542 ? -54.121 52.437 22.029 1.00 68.34 542 GLU B O 1
ATOM 5340 N N . LEU B 2 543 ? -55.912 53.186 23.165 1.00 67.84 543 LEU B N 1
ATOM 5341 C CA . LEU B 2 543 ? -55.588 52.384 24.345 1.00 68.05 543 LEU B CA 1
ATOM 5342 C C . LEU B 2 543 ? -56.659 51.339 24.615 1.00 67.80 543 LEU B C 1
ATOM 5343 O O . LEU B 2 543 ? -56.693 50.736 25.696 1.00 67.08 543 LEU B O 1
ATOM 5348 N N . SER B 2 544 ? -57.523 51.133 23.623 1.00 67.03 544 SER B N 1
ATOM 5349 C CA . SER B 2 544 ? -58.643 50.206 23.714 1.00 66.09 544 SER B CA 1
ATOM 5350 C C . SER B 2 544 ? -58.310 48.869 24.349 1.00 65.73 544 SER B C 1
ATOM 5351 O O . SER B 2 544 ? -58.811 48.563 25.433 1.00 65.52 544 SER B O 1
ATOM 5354 N N . VAL B 2 545 ? -57.475 48.066 23.696 1.00 64.81 545 VAL B N 1
ATOM 5355 C CA . VAL B 2 545 ? -57.121 46.753 24.235 1.00 64.46 545 VAL B CA 1
ATOM 5356 C C . VAL B 2 545 ? -56.717 46.779 25.714 1.00 65.54 545 VAL B C 1
ATOM 5357 O O . VAL B 2 545 ? -57.282 46.050 26.524 1.00 65.84 545 VAL B O 1
ATOM 5361 N N . SER B 2 546 ? -55.747 47.610 26.069 1.00 66.09 546 SER B N 1
ATOM 5362 C CA . SER B 2 546 ? -55.324 47.690 27.461 1.00 66.44 546 SER B CA 1
ATOM 5363 C C . SER B 2 546 ? -56.440 48.193 28.383 1.00 66.84 546 SER B C 1
ATOM 5364 O O . SER B 2 546 ? -56.709 47.596 29.420 1.00 66.97 546 SER B O 1
ATOM 5367 N N . SER B 2 547 ? -57.090 49.293 27.999 1.00 66.66 547 SER B N 1
ATOM 5368 C CA . SER B 2 547 ? -58.144 49.881 28.833 1.00 65.57 547 SER B CA 1
ATOM 5369 C C . SER B 2 547 ? -59.269 48.899 29.116 1.00 63.96 547 SER B C 1
ATOM 5370 O O . SER B 2 547 ? -59.585 48.606 30.269 1.00 62.55 547 SER B O 1
ATOM 5373 N N . VAL B 2 548 ? -59.863 48.389 28.050 1.00 62.26 548 VAL B N 1
ATOM 5374 C CA . VAL B 2 548 ? -60.957 47.456 28.176 1.00 60.38 548 VAL B CA 1
ATOM 5375 C C . VAL B 2 548 ? -60.590 46.176 28.933 1.00 60.92 548 VAL B C 1
ATOM 5376 O O . VAL B 2 548 ? -61.377 45.705 29.763 1.00 60.53 548 VAL B O 1
ATOM 5380 N N . SER B 2 549 ? -59.411 45.614 28.661 1.00 60.64 549 SER B N 1
ATOM 5381 C CA . SER B 2 549 ? -59.008 44.373 29.319 1.00 60.59 549 SER B CA 1
ATOM 5382 C C . SER B 2 549 ? -58.781 44.592 30.803 1.00 59.81 549 SER B C 1
ATOM 5383 O O . SER B 2 549 ? -58.903 43.665 31.600 1.00 58.98 549 SER B O 1
ATOM 5386 N N . THR B 2 550 ? -58.466 45.824 31.183 1.00 60.11 550 THR B N 1
ATOM 5387 C CA . THR B 2 550 ? -58.241 46.125 32.594 1.00 60.76 550 THR B CA 1
ATOM 5388 C C . THR B 2 550 ? -59.584 46.353 33.297 1.00 59.86 550 THR B C 1
ATOM 5389 O O . THR B 2 550 ? -59.783 45.923 34.435 1.00 59.69 550 THR B O 1
ATOM 5393 N N . LEU B 2 551 ? -60.506 47.028 32.619 1.00 58.91 551 LEU B N 1
ATOM 5394 C CA . LEU B 2 551 ? -61.829 47.236 33.189 1.00 58.58 551 LEU B CA 1
ATOM 5395 C C . LEU B 2 551 ? -62.363 45.847 33.566 1.00 58.41 551 LEU B C 1
ATOM 5396 O O . LEU B 2 551 ? -62.661 45.568 34.726 1.00 56.52 551 LEU B O 1
ATOM 5401 N N . LYS B 2 552 ? -62.466 44.982 32.560 1.00 59.95 552 LYS B N 1
ATOM 5402 C CA . LYS B 2 552 ? -62.938 43.606 32.732 1.00 60.88 552 LYS B CA 1
ATOM 5403 C C . LYS B 2 552 ? -62.249 42.893 33.894 1.00 61.42 552 LYS B C 1
ATOM 5404 O O . LYS B 2 552 ? -62.915 42.241 34.700 1.00 61.73 552 LYS B O 1
ATOM 5410 N N . LYS B 2 553 ? -60.924 42.997 33.981 1.00 61.42 553 LYS B N 1
ATOM 5411 C CA . LYS B 2 553 ? -60.215 42.349 35.078 1.00 61.38 553 LYS B CA 1
ATOM 5412 C C . LYS B 2 553 ? -60.704 42.887 36.409 1.00 60.48 553 LYS B C 1
ATOM 5413 O O . LYS B 2 553 ? -61.029 42.116 37.303 1.00 60.64 553 LYS B O 1
ATOM 5419 N N . ILE B 2 554 ? -60.761 44.209 36.540 1.00 60.27 554 ILE B N 1
ATOM 5420 C CA . ILE B 2 554 ? -61.210 44.824 37.789 1.00 59.81 554 ILE B CA 1
ATOM 5421 C C . ILE B 2 554 ? -62.642 44.430 38.151 1.00 60.61 554 ILE B C 1
ATOM 5422 O O . ILE B 2 554 ? -62.937 44.151 39.312 1.00 59.88 554 ILE B O 1
ATOM 5427 N N . CYS B 2 555 ? -63.532 44.404 37.166 1.00 61.91 555 CYS B N 1
ATOM 5428 C CA . CYS B 2 555 ? -64.913 44.011 37.424 1.00 64.90 555 CYS B CA 1
ATOM 5429 C C . CYS B 2 555 ? -64.986 42.555 37.901 1.00 66.10 555 CYS B C 1
ATOM 5430 O O . CYS B 2 555 ? -65.718 42.225 38.836 1.00 66.21 555 CYS B O 1
ATOM 5433 N N . ARG B 2 556 ? -64.223 41.686 37.252 1.00 67.46 556 ARG B N 1
ATOM 5434 C CA . ARG B 2 556 ? -64.206 40.284 37.627 1.00 68.10 556 ARG B CA 1
ATOM 5435 C C . ARG B 2 556 ? -63.662 40.099 39.036 1.00 68.19 556 ARG B C 1
ATOM 5436 O O . ARG B 2 556 ? -64.228 39.353 39.821 1.00 69.36 556 ARG B O 1
ATOM 5444 N N . GLU B 2 557 ? -62.577 40.789 39.361 1.00 69.41 557 GLU B N 1
ATOM 5445 C CA . GLU B 2 557 ? -61.965 40.665 40.675 1.00 71.55 557 GLU B CA 1
ATOM 5446 C C . GLU B 2 557 ? -62.691 41.318 41.854 1.00 73.75 557 GLU B C 1
ATOM 5447 O O . GLU B 2 557 ? -62.644 40.800 42.968 1.00 75.22 557 GLU B O 1
ATOM 5453 N N . CYS B 2 558 ? -63.354 42.448 41.634 1.00 75.17 558 CYS B N 1
ATOM 5454 C CA . CYS B 2 558 ? -64.047 43.110 42.736 1.00 76.84 558 CYS B CA 1
ATOM 5455 C C . CYS B 2 558 ? -65.532 43.335 42.445 1.00 78.00 558 CYS B C 1
ATOM 5456 O O . CYS B 2 558 ? -65.998 44.474 42.430 1.00 78.53 558 CYS B O 1
ATOM 5459 N N . LYS B 2 559 ? -66.271 42.253 42.223 1.00 78.69 559 LYS B N 1
ATOM 5460 C CA . LYS B 2 559 ? -67.701 42.340 41.926 1.00 79.47 559 LYS B CA 1
ATOM 5461 C C . LYS B 2 559 ? -68.474 43.013 43.067 1.00 80.04 559 LYS B C 1
ATOM 5462 O O . LYS B 2 559 ? -69.329 43.880 42.841 1.00 79.04 559 LYS B O 1
ATOM 5468 N N . TYR B 2 560 ? -68.155 42.594 44.291 1.00 80.94 560 TYR B N 1
ATOM 5469 C CA . TYR B 2 560 ? -68.842 43.043 45.502 1.00 82.00 560 TYR B CA 1
ATOM 5470 C C . TYR B 2 560 ? -68.567 44.423 46.070 1.00 83.12 560 TYR B C 1
ATOM 5471 O O . TYR B 2 560 ? -69.292 44.879 46.958 1.00 83.68 560 TYR B O 1
ATOM 5480 N N . ASP B 2 561 ? -67.540 45.101 45.572 1.00 83.35 561 ASP B N 1
ATOM 5481 C CA . ASP B 2 561 ? -67.250 46.432 46.083 1.00 81.58 561 ASP B CA 1
ATOM 5482 C C . ASP B 2 561 ? -67.407 47.485 45.000 1.00 81.14 561 ASP B C 1
ATOM 5483 O O . ASP B 2 561 ? -67.049 48.639 45.191 1.00 81.67 561 ASP B O 1
ATOM 5488 N N . LEU B 2 562 ? -67.958 47.086 43.859 1.00 80.35 562 LEU B N 1
ATOM 5489 C CA . LEU B 2 562 ? -68.164 48.030 42.762 1.00 80.14 562 LEU B CA 1
ATOM 5490 C C . LEU B 2 562 ? -69.608 48.573 42.693 1.00 79.74 562 LEU B C 1
ATOM 5491 O O . LEU B 2 562 ? -69.882 49.504 41.933 1.00 78.75 562 LEU B O 1
ATOM 5493 N N . PRO B 2 563 ? -70.527 48.015 43.490 1.00 80.25 563 PRO B N 1
ATOM 5494 C CA . PRO B 2 563 ? -71.888 48.526 43.417 1.00 80.34 563 PRO B CA 1
ATOM 5495 C C . PRO B 2 563 ? -72.028 50.033 43.431 1.00 80.23 563 PRO B C 1
ATOM 5496 O O . PRO B 2 563 ? -72.872 50.562 42.704 1.00 79.36 563 PRO B O 1
ATOM 5500 N N . PRO B 2 564 ? -71.212 50.751 44.232 1.00 80.43 564 PRO B N 1
ATOM 5501 C CA . PRO B 2 564 ? -71.323 52.206 44.283 1.00 79.87 564 PRO B CA 1
ATOM 5502 C C . PRO B 2 564 ? -70.706 52.940 43.107 1.00 80.35 564 PRO B C 1
ATOM 5503 O O . PRO B 2 564 ? -70.756 54.167 43.053 1.00 80.82 564 PRO B O 1
ATOM 5507 N N . TYR B 2 565 ? -70.122 52.210 42.165 1.00 81.08 565 TYR B N 1
ATOM 5508 C CA . TYR B 2 565 ? -69.528 52.821 40.987 1.00 80.85 565 TYR B CA 1
ATOM 5509 C C . TYR B 2 565 ? -70.246 52.341 39.732 1.00 80.65 565 TYR B C 1
ATOM 5510 O O . TYR B 2 565 ? -70.087 52.901 38.641 1.00 80.67 565 TYR B O 1
ATOM 5519 N N . ALA B 2 566 ? -71.033 51.288 39.889 1.00 80.22 566 ALA B N 1
ATOM 5520 C CA . ALA B 2 566 ? -71.758 50.671 38.781 1.00 80.01 566 ALA B CA 1
ATOM 5521 C C . ALA B 2 566 ? -72.393 51.608 37.739 1.00 80.04 566 ALA B C 1
ATOM 5522 O O . ALA B 2 566 ? -72.124 51.484 36.542 1.00 79.23 566 ALA B O 1
ATOM 5524 N N . ALA B 2 567 ? -73.218 52.553 38.188 1.00 80.82 567 ALA B N 1
ATOM 5525 C CA . ALA B 2 567 ? -73.893 53.482 37.268 1.00 80.88 567 ALA B CA 1
ATOM 5526 C C . ALA B 2 567 ? -72.918 54.351 36.494 1.00 80.95 567 ALA B C 1
ATOM 5527 O O . ALA B 2 567 ? -73.091 54.583 35.296 1.00 80.65 567 ALA B O 1
ATOM 5529 N N . ASN B 2 568 ? -71.902 54.851 37.186 1.00 80.99 568 ASN B N 1
ATOM 5530 C CA . ASN B 2 568 ? -70.910 55.693 36.525 1.00 81.13 568 ASN B CA 1
ATOM 5531 C C . ASN B 2 568 ? -70.194 54.860 35.460 1.00 80.29 568 ASN B C 1
ATOM 5532 O O . ASN B 2 568 ? -69.989 55.310 34.337 1.00 81.14 568 ASN B O 1
ATOM 5537 N N . ILE B 2 569 ? -69.835 53.627 35.812 1.00 78.25 569 ILE B N 1
ATOM 5538 C CA . ILE B 2 569 ? -69.154 52.740 34.863 1.00 76.16 569 ILE B CA 1
ATOM 5539 C C . ILE B 2 569 ? -70.054 52.449 33.670 1.00 76.41 569 ILE B C 1
ATOM 5540 O O . ILE B 2 569 ? -69.608 52.473 32.531 1.00 75.98 569 ILE B O 1
ATOM 5545 N N . VAL B 2 570 ? -71.325 52.165 33.945 1.00 77.29 570 VAL B N 1
ATOM 5546 C CA . VAL B 2 570 ? -72.314 51.902 32.888 1.00 77.62 570 VAL B CA 1
ATOM 5547 C C . VAL B 2 570 ? -72.429 53.134 31.991 1.00 78.12 570 VAL B C 1
ATOM 5548 O O . VAL B 2 570 ? -72.554 53.027 30.768 1.00 78.05 570 VAL B O 1
ATOM 5552 N N . ALA B 2 571 ? -72.416 54.306 32.614 1.00 78.75 571 ALA B N 1
ATOM 5553 C CA . ALA B 2 571 ? -72.525 55.558 31.878 1.00 79.29 571 ALA B CA 1
ATOM 5554 C C . ALA B 2 571 ? -71.362 55.730 30.891 1.00 79.05 571 ALA B C 1
ATOM 5555 O O . ALA B 2 571 ? -71.579 55.985 29.701 1.00 78.67 571 ALA B O 1
ATOM 5557 N N . VAL B 2 572 ? -70.135 55.583 31.395 1.00 78.60 572 VAL B N 1
ATOM 5558 C CA . VAL B 2 572 ? -68.928 55.734 30.581 1.00 78.32 572 VAL B CA 1
ATOM 5559 C C . VAL B 2 572 ? -68.878 54.698 29.467 1.00 78.35 572 VAL B C 1
ATOM 5560 O O . VAL B 2 572 ? -68.555 55.015 28.317 1.00 77.44 572 VAL B O 1
ATOM 5564 N N . SER B 2 573 ? -69.203 53.458 29.814 1.00 78.27 573 SER B N 1
ATOM 5565 C CA . SER B 2 573 ? -69.202 52.367 28.849 1.00 78.87 573 SER B CA 1
ATOM 5566 C C . SER B 2 573 ? -70.161 52.653 27.690 1.00 80.03 573 SER B C 1
ATOM 5567 O O . SER B 2 573 ? -69.779 52.577 26.517 1.00 80.60 573 SER B O 1
ATOM 5570 N N . GLN B 2 574 ? -71.407 52.978 28.025 1.00 80.81 574 GLN B N 1
ATOM 5571 C CA . GLN B 2 574 ? -72.425 53.266 27.018 1.00 81.54 574 GLN B CA 1
ATOM 5572 C C . GLN B 2 574 ? -71.992 54.401 26.093 1.00 82.14 574 GLN B C 1
ATOM 5573 O O . GLN B 2 574 ? -72.199 54.332 24.881 1.00 82.07 574 GLN B O 1
ATOM 5575 N N . ASP B 2 575 ? -71.395 55.440 26.669 1.00 82.34 575 ASP B N 1
ATOM 5576 C CA . ASP B 2 575 ? -70.925 56.584 25.898 1.00 83.49 575 ASP B CA 1
ATOM 5577 C C . ASP B 2 575 ? -69.858 56.133 24.903 1.00 84.17 575 ASP B C 1
ATOM 5578 O O . ASP B 2 575 ? -69.936 56.422 23.704 1.00 83.51 575 ASP B O 1
ATOM 5583 N N . VAL B 2 576 ? -68.860 55.421 25.418 1.00 85.19 576 VAL B N 1
ATOM 5584 C CA . VAL B 2 576 ? -67.762 54.914 24.604 1.00 85.82 576 VAL B CA 1
ATOM 5585 C C . VAL B 2 576 ? -68.232 53.932 23.534 1.00 86.44 576 VAL B C 1
ATOM 5586 O O . VAL B 2 576 ? -67.651 53.864 22.453 1.00 86.29 576 VAL B O 1
ATOM 5590 N N . LEU B 2 577 ? -69.270 53.160 23.834 1.00 87.64 577 LEU B N 1
ATOM 5591 C CA . LEU B 2 577 ? -69.805 52.228 22.849 1.00 89.65 577 LEU B CA 1
ATOM 5592 C C . LEU B 2 577 ? -70.563 53.024 21.784 1.00 91.51 577 LEU B C 1
ATOM 5593 O O . LEU B 2 577 ? -70.438 52.759 20.588 1.00 89.73 577 LEU B O 1
ATOM 5606 N N . LYS B 2 579 ? -70.004 55.811 20.602 1.00 96.18 579 LYS B N 1
ATOM 5607 C CA . LYS B 2 579 ? -69.060 56.354 19.630 1.00 94.62 579 LYS B CA 1
ATOM 5608 C C . LYS B 2 579 ? -68.176 55.185 19.201 1.00 93.74 579 LYS B C 1
ATOM 5609 O O . LYS B 2 579 ? -67.760 54.384 20.035 1.00 93.20 579 LYS B O 1
ATOM 5615 N N . GLN B 2 580 ? -67.893 55.075 17.909 1.00 92.66 580 GLN B N 1
ATOM 5616 C CA . GLN B 2 580 ? -67.059 53.984 17.427 1.00 91.62 580 GLN B CA 1
ATOM 5617 C C . GLN B 2 580 ? -65.632 54.150 17.938 1.00 90.08 580 GLN B C 1
ATOM 5618 O O . GLN B 2 580 ? -64.755 54.637 17.222 1.00 90.64 580 GLN B O 1
ATOM 5624 N N . ILE B 2 581 ? -65.413 53.735 19.184 1.00 87.26 581 ILE B N 1
ATOM 5625 C CA . ILE B 2 581 ? -64.109 53.842 19.832 1.00 83.77 581 ILE B CA 1
ATOM 5626 C C . ILE B 2 581 ? -63.382 52.513 19.935 1.00 82.47 581 ILE B C 1
ATOM 5627 O O . ILE B 2 581 ? -62.152 52.467 19.924 1.00 83.06 581 ILE B O 1
ATOM 5632 N N . HIS B 2 582 ? -64.136 51.427 20.037 1.00 81.09 582 HIS B N 1
ATOM 5633 C CA . HIS B 2 582 ? -63.526 50.111 20.162 1.00 79.90 582 HIS B CA 1
ATOM 5634 C C . HIS B 2 582 ? -63.938 49.141 19.072 1.00 79.28 582 HIS B C 1
ATOM 5635 O O . HIS B 2 582 ? -65.048 49.209 18.552 1.00 78.80 582 HIS B O 1
ATOM 5642 N N . LYS B 2 583 ? -63.030 48.235 18.727 1.00 79.53 583 LYS B N 1
ATOM 5643 C CA . LYS B 2 583 ? -63.320 47.230 17.715 1.00 80.36 583 LYS B CA 1
ATOM 5644 C C . LYS B 2 583 ? -64.178 46.132 18.349 1.00 80.02 583 LYS B C 1
ATOM 5645 O O . LYS B 2 583 ? -64.122 45.909 19.561 1.00 81.15 583 LYS B O 1
ATOM 5651 N N . THR B 2 584 ? -64.971 45.449 17.533 1.00 78.63 584 THR B N 1
ATOM 5652 C CA . THR B 2 584 ? -65.855 44.402 18.035 1.00 78.14 584 THR B CA 1
ATOM 5653 C C . THR B 2 584 ? -65.268 43.445 19.080 1.00 76.42 584 THR B C 1
ATOM 5654 O O . THR B 2 584 ? -65.976 43.015 19.988 1.00 75.87 584 THR B O 1
ATOM 5658 N N . SER B 2 585 ? -63.990 43.105 18.974 1.00 74.92 585 SER B N 1
ATOM 5659 C CA . SER B 2 585 ? -63.404 42.209 19.967 1.00 73.43 585 SER B CA 1
ATOM 5660 C C . SER B 2 585 ? -63.406 42.884 21.331 1.00 72.37 585 SER B C 1
ATOM 5661 O O . SER B 2 585 ? -63.836 42.299 22.323 1.00 71.39 585 SER B O 1
ATOM 5664 N N . GLN B 2 586 ? -62.927 44.123 21.372 1.00 71.24 586 GLN B N 1
ATOM 5665 C CA . GLN B 2 586 ? -62.890 44.873 22.615 1.00 71.01 586 GLN B CA 1
ATOM 5666 C C . GLN B 2 586 ? -64.296 45.149 23.126 1.00 70.25 586 GLN B C 1
ATOM 5667 O O . GLN B 2 586 ? -64.524 45.234 24.334 1.00 68.81 586 GLN B O 1
ATOM 5673 N N . CYS B 2 587 ? -65.242 45.294 22.207 1.00 70.47 587 CYS B N 1
ATOM 5674 C CA . CYS B 2 587 ? -66.622 45.527 22.600 1.00 71.41 587 CYS B CA 1
ATOM 5675 C C . CYS B 2 587 ? -67.145 44.315 23.364 1.00 73.14 587 CYS B C 1
ATOM 5676 O O . CYS B 2 587 ? -67.963 44.458 24.266 1.00 73.13 587 CYS B O 1
ATOM 5687 N N . TRP B 2 589 ? -65.285 42.367 25.244 1.00 74.41 589 TRP B N 1
ATOM 5688 C CA . TRP B 2 589 ? -64.624 42.381 26.543 1.00 73.43 589 TRP B CA 1
ATOM 5689 C C . TRP B 2 589 ? -65.359 43.361 27.440 1.00 72.32 589 TRP B C 1
ATOM 5690 O O . TRP B 2 589 ? -65.394 43.194 28.656 1.00 71.21 589 TRP B O 1
ATOM 5701 N N . LEU B 2 590 ? -65.928 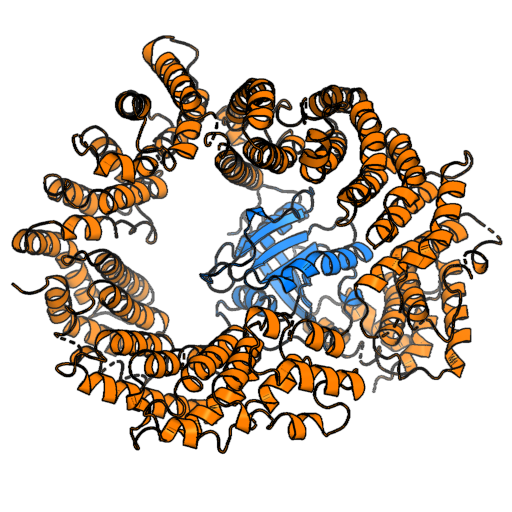44.396 26.831 1.00 72.01 590 LEU B N 1
ATOM 5702 C CA . LEU B 2 590 ? -66.675 45.385 27.589 1.00 72.73 590 LEU B CA 1
ATOM 5703 C C . LEU B 2 590 ? -67.926 44.705 28.132 1.00 73.79 590 LEU B C 1
ATOM 5704 O O . LEU B 2 590 ? -68.204 44.775 29.330 1.00 73.97 590 LEU B O 1
ATOM 5717 N N . GLN B 2 592 ? -68.422 41.788 28.727 1.00 74.64 592 GLN B N 1
ATOM 5718 C CA . GLN B 2 592 ? -68.021 40.851 29.763 1.00 74.06 592 GLN B CA 1
ATOM 5719 C C . GLN B 2 592 ? -67.716 41.613 31.048 1.00 73.20 592 GLN B C 1
ATOM 5720 O O . GLN B 2 592 ? -68.087 41.194 32.138 1.00 72.64 592 GLN B O 1
ATOM 5726 N N . ALA B 2 593 ? -67.027 42.737 30.914 1.00 73.27 593 ALA B N 1
ATOM 5727 C CA . ALA B 2 593 ? -66.697 43.546 32.066 1.00 72.27 593 ALA B CA 1
ATOM 5728 C C . ALA B 2 593 ? -67.993 43.924 32.776 1.00 72.33 593 ALA B C 1
ATOM 5729 O O . ALA B 2 593 ? -68.125 43.739 33.990 1.00 71.26 593 ALA B O 1
ATOM 5731 N N . LEU B 2 594 ? -68.954 44.431 32.004 1.00 72.43 594 LEU B N 1
ATOM 5732 C CA . LEU B 2 594 ? -70.249 44.861 32.539 1.00 73.41 594 LEU B CA 1
ATOM 5733 C C . LEU B 2 594 ? -71.039 43.749 33.243 1.00 74.42 594 LEU B C 1
ATOM 5734 O O . LEU B 2 594 ? -71.625 43.974 34.309 1.00 74.74 594 LEU B O 1
ATOM 5739 N N . GLY B 2 595 ? -71.065 42.558 32.648 1.00 75.56 595 GLY B N 1
ATOM 5740 C CA . GLY B 2 595 ? -71.765 41.439 33.259 1.00 74.75 595 GLY B CA 1
ATOM 5741 C C . GLY B 2 595 ? -71.248 41.202 34.665 1.00 74.61 595 GLY B C 1
ATOM 5742 O O . GLY B 2 595 ? -72.038 41.082 35.594 1.00 73.37 595 GLY B O 1
ATOM 5743 N N . PHE B 2 596 ? -69.922 41.143 34.816 1.00 75.46 596 PHE B N 1
ATOM 5744 C CA . PHE B 2 596 ? -69.273 40.943 36.118 1.00 76.78 596 PHE B CA 1
ATOM 5745 C C . PHE B 2 596 ? -69.713 42.012 37.109 1.00 77.51 596 PHE B C 1
ATOM 5746 O O . PHE B 2 596 ? -69.831 41.760 38.309 1.00 77.19 596 PHE B O 1
ATOM 5754 N N . LEU B 2 597 ? -69.951 43.209 36.588 1.00 78.20 597 LEU B N 1
ATOM 5755 C CA . LEU B 2 597 ? -70.360 44.343 37.399 1.00 79.18 597 LEU B CA 1
ATOM 5756 C C . LEU B 2 597 ? -71.788 44.235 37.927 1.00 80.00 597 LEU B C 1
ATOM 5757 O O . LEU B 2 597 ? -72.034 44.439 39.117 1.00 80.61 597 LEU B O 1
ATOM 5762 N N . LEU B 2 598 ? -72.724 43.917 37.040 1.00 79.96 598 LEU B N 1
ATOM 5763 C CA . LEU B 2 598 ? -74.134 43.819 37.406 1.00 80.36 598 LEU B CA 1
ATOM 5764 C C . LEU B 2 598 ? -74.495 42.628 38.298 1.00 80.51 598 LEU B C 1
ATOM 5765 O O . LEU B 2 598 ? -75.441 42.689 39.082 1.00 80.65 598 LEU B O 1
ATOM 5770 N N . SER B 2 599 ? -73.729 41.552 38.183 1.00 81.16 599 SER B N 1
ATOM 5771 C CA . SER B 2 599 ? -73.968 40.334 38.948 1.00 81.38 599 SER B CA 1
ATOM 5772 C C . SER B 2 599 ? -73.992 40.479 40.466 1.00 82.59 599 SER B C 1
ATOM 5773 O O . SER B 2 599 ? -74.461 39.570 41.155 1.00 82.64 599 SER B O 1
ATOM 5776 N N . ALA B 2 600 ? -73.483 41.594 40.993 1.00 83.40 600 ALA B N 1
ATOM 5777 C CA . ALA B 2 600 ? -73.454 41.797 42.445 1.00 84.35 600 ALA B CA 1
ATOM 5778 C C . ALA B 2 600 ? -74.352 42.925 42.949 1.00 84.97 600 ALA B C 1
ATOM 5779 O O . ALA B 2 600 ? -74.266 43.317 44.114 1.00 84.69 600 ALA B O 1
ATOM 5781 N N . LEU B 2 601 ? -75.217 43.430 42.072 1.00 86.35 601 LEU B N 1
ATOM 5782 C CA . LEU B 2 601 ? -76.160 44.501 42.411 1.00 87.33 601 LEU B CA 1
ATOM 5783 C C . LEU B 2 601 ? -77.522 43.891 42.761 1.00 89.53 601 LEU B C 1
ATOM 5784 O O . LEU B 2 601 ? -77.870 42.811 42.275 1.00 89.76 601 LEU B O 1
ATOM 5789 N N . GLN B 2 602 ? -78.294 44.580 43.596 1.00 91.96 602 GLN B N 1
ATOM 5790 C CA . GLN B 2 602 ? -79.610 44.078 43.979 1.00 94.44 602 GLN B CA 1
ATOM 5791 C C . GLN B 2 602 ? -80.469 43.894 42.721 1.00 95.93 602 GLN B C 1
ATOM 5792 O O . GLN B 2 602 ? -80.326 44.638 41.750 1.00 95.99 602 GLN B O 1
ATOM 5794 N N . VAL B 2 603 ? -81.354 42.900 42.749 1.00 97.55 603 VAL B N 1
ATOM 5795 C CA . VAL B 2 603 ? -82.218 42.568 41.616 1.00 99.48 603 VAL B CA 1
ATOM 5796 C C . VAL B 2 603 ? -82.847 43.720 40.823 1.00 101.12 603 VAL B C 1
ATOM 5797 O O . VAL B 2 603 ? -82.766 43.738 39.593 1.00 101.09 603 VAL B O 1
ATOM 5799 N N . GLU B 2 604 ? -83.473 44.672 41.512 1.00 103.22 604 GLU B N 1
ATOM 5800 C CA . GLU B 2 604 ? -84.126 45.797 40.834 1.00 105.77 604 GLU B CA 1
ATOM 5801 C C . GLU B 2 604 ? -83.158 46.757 40.137 1.00 106.53 604 GLU B C 1
ATOM 5802 O O . GLU B 2 604 ? -83.516 47.396 39.144 1.00 106.74 604 GLU B O 1
ATOM 5808 N N . GLU B 2 605 ? -81.940 46.863 40.660 1.00 107.19 605 GLU B N 1
ATOM 5809 C CA . GLU B 2 605 ? -80.932 47.740 40.073 1.00 107.28 605 GLU B CA 1
ATOM 5810 C C . GLU B 2 605 ? -80.356 47.080 38.825 1.00 106.30 605 GLU B C 1
ATOM 5811 O O . GLU B 2 605 ? -79.949 47.762 37.878 1.00 106.83 605 GLU B O 1
ATOM 5817 N N . ILE B 2 606 ? -80.330 45.748 38.833 1.00 104.60 606 ILE B N 1
ATOM 5818 C CA . ILE B 2 606 ? -79.823 44.979 37.700 1.00 103.24 606 ILE B CA 1
ATOM 5819 C C . ILE B 2 606 ? -80.765 45.171 36.522 1.00 103.37 606 ILE B C 1
ATOM 5820 O O . ILE B 2 606 ? -80.330 45.262 35.377 1.00 103.17 606 ILE B O 1
ATOM 5825 N N . LEU B 2 607 ? -82.059 45.236 36.823 1.00 103.72 607 LEU B N 1
ATOM 5826 C CA . LEU B 2 607 ? -83.094 45.415 35.810 1.00 103.08 607 LEU B CA 1
ATOM 5827 C C . LEU B 2 607 ? -82.987 46.808 35.203 1.00 102.39 607 LEU B C 1
ATOM 5828 O O . LEU B 2 607 ? -82.799 46.964 33.996 1.00 102.09 607 LEU B O 1
ATOM 5833 N N . LYS B 2 608 ? -83.110 47.816 36.060 1.00 101.57 608 LYS B N 1
ATOM 5834 C CA . LYS B 2 608 ? -83.052 49.207 35.635 1.00 101.04 608 LYS B CA 1
ATOM 5835 C C . LYS B 2 608 ? -81.840 49.497 34.758 1.00 101.09 608 LYS B C 1
ATOM 5836 O O . LYS B 2 608 ? -81.967 50.093 33.685 1.00 101.28 608 LYS B O 1
ATOM 5838 N N . ASN B 2 609 ? -80.665 49.075 35.213 1.00 100.77 609 ASN B N 1
ATOM 5839 C CA . ASN B 2 609 ? -79.436 49.306 34.464 1.00 100.26 609 ASN B CA 1
ATOM 5840 C C . ASN B 2 609 ? -79.369 48.506 33.163 1.00 100.48 609 ASN B C 1
ATOM 5841 O O . ASN B 2 609 ? -78.868 48.990 32.142 1.00 100.06 609 ASN B O 1
ATOM 5846 N N . LEU B 2 610 ? -79.881 47.281 33.206 1.00 100.53 610 LEU B N 1
ATOM 5847 C CA . LEU B 2 610 ? -79.869 46.400 32.046 1.00 100.41 610 LEU B CA 1
ATOM 5848 C C . LEU B 2 610 ? -80.719 46.968 30.923 1.00 101.48 610 LEU B C 1
ATOM 5849 O O . LEU B 2 610 ? -80.333 46.927 29.756 1.00 101.33 610 LEU B O 1
ATOM 5854 N N . HIS B 2 611 ? -81.882 47.498 31.286 1.00 103.21 611 HIS B N 1
ATOM 5855 C CA . HIS B 2 611 ? -82.800 48.068 30.309 1.00 104.63 611 HIS B CA 1
ATOM 5856 C C . HIS B 2 611 ? -82.177 49.263 29.581 1.00 104.52 611 HIS B C 1
ATOM 5857 O O . HIS B 2 611 ? -82.261 49.361 28.356 1.00 105.13 611 HIS B O 1
ATOM 5864 N N . SER B 2 612 ? -81.547 50.165 30.330 1.00 103.46 612 SER B N 1
ATOM 5865 C CA . SER B 2 612 ? -80.928 51.342 29.729 1.00 102.50 612 SER B CA 1
ATOM 5866 C C . SER B 2 612 ? -79.817 50.951 28.771 1.00 101.79 612 SER B C 1
ATOM 5867 O O . SER B 2 612 ? -79.550 51.656 27.797 1.00 101.92 612 SER B O 1
ATOM 5869 N N . LEU B 2 613 ? -79.181 49.816 29.047 1.00 100.78 613 LEU B N 1
ATOM 5870 C CA . LEU B 2 613 ? -78.074 49.335 28.229 1.00 99.55 613 LEU B CA 1
ATOM 5871 C C . LEU B 2 613 ? -78.447 48.519 26.994 1.00 99.55 613 LEU B C 1
ATOM 5872 O O . LEU B 2 613 ? -77.918 48.760 25.910 1.00 99.22 613 LEU B O 1
ATOM 5877 N N . ILE B 2 614 ? -79.360 47.564 27.147 1.00 100.07 614 ILE B N 1
ATOM 5878 C CA . ILE B 2 614 ? -79.737 46.705 26.025 1.00 100.61 614 ILE B CA 1
ATOM 5879 C C . ILE B 2 614 ? -80.965 47.111 25.203 1.00 100.73 614 ILE B C 1
ATOM 5880 O O . ILE B 2 614 ? -81.061 46.749 24.027 1.00 100.44 614 ILE B O 1
ATOM 5885 N N . SER B 2 615 ? -81.894 47.852 25.807 1.00 100.75 615 SER B N 1
ATOM 5886 C CA . SER B 2 615 ? -83.105 48.282 25.101 1.00 100.44 615 SER B CA 1
ATOM 5887 C C . SER B 2 615 ? -82.790 48.830 23.702 1.00 100.43 615 SER B C 1
ATOM 5888 O O . SER B 2 615 ? -83.384 48.400 22.709 1.00 100.27 615 SER B O 1
ATOM 5890 N N . PRO B 2 616 ? -81.850 49.786 23.600 1.00 100.05 616 PRO B N 1
ATOM 5891 C CA . PRO B 2 616 ? -81.514 50.334 22.281 1.00 99.95 616 PRO B CA 1
ATOM 5892 C C . PRO B 2 616 ? -81.097 49.273 21.265 1.00 99.71 616 PRO B C 1
ATOM 5893 O O . PRO B 2 616 ? -81.556 49.292 20.122 1.00 99.25 616 PRO B O 1
ATOM 5897 N N . TYR B 2 617 ? -80.236 48.349 21.687 1.00 99.76 617 TYR B N 1
ATOM 5898 C CA . TYR B 2 617 ? -79.771 47.287 20.803 1.00 99.85 617 TYR B CA 1
ATOM 5899 C C . TYR B 2 617 ? -80.884 46.340 20.375 1.00 100.93 617 TYR B C 1
ATOM 5900 O O . TYR B 2 617 ? -80.904 45.891 19.229 1.00 101.60 617 TYR B O 1
ATOM 5909 N N . ILE B 2 618 ? -81.801 46.029 21.293 1.00 101.39 618 ILE B N 1
ATOM 5910 C CA . ILE B 2 618 ? -82.920 45.138 20.981 1.00 101.42 618 ILE B CA 1
ATOM 5911 C C . ILE B 2 618 ? -83.810 45.820 19.937 1.00 101.55 618 ILE B C 1
ATOM 5912 O O . ILE B 2 618 ? -84.264 45.189 18.981 1.00 100.99 618 ILE B O 1
ATOM 5917 N N . GLN B 2 619 ? -84.054 47.114 20.130 1.00 102.00 619 GLN B N 1
ATOM 5918 C CA . GLN B 2 619 ? -84.862 47.891 19.201 1.00 102.75 619 GLN B CA 1
ATOM 5919 C C . GLN B 2 619 ? -84.140 47.914 17.855 1.00 103.12 619 GLN B C 1
ATOM 5920 O O . GLN B 2 619 ? -84.728 47.625 16.811 1.00 102.74 619 GLN B O 1
ATOM 5926 N N . GLN B 2 620 ? -82.857 48.257 17.891 1.00 103.52 620 GLN B N 1
ATOM 5927 C CA . GLN B 2 620 ? -82.042 48.303 16.685 1.00 104.24 620 GLN B CA 1
ATOM 5928 C C . GLN B 2 620 ? -82.146 46.963 15.965 1.00 104.18 620 GLN B C 1
ATOM 5929 O O . GLN B 2 620 ? -82.279 46.912 14.741 1.00 104.44 620 GLN B O 1
ATOM 5935 N N . LEU B 2 621 ? -82.087 45.879 16.732 1.00 103.87 621 LEU B N 1
ATOM 5936 C CA . LEU B 2 621 ? -82.187 44.539 16.168 1.00 104.10 621 LEU B CA 1
ATOM 5937 C C . LEU B 2 621 ? -83.560 44.359 15.507 1.00 105.27 621 LEU B C 1
ATOM 5938 O O . LEU B 2 621 ? -83.686 43.713 14.462 1.00 104.98 621 LEU B O 1
ATOM 5943 N N . GLU B 2 622 ? -84.581 44.941 16.128 1.00 105.81 622 GLU B N 1
ATOM 5944 C CA . GLU B 2 622 ? -85.941 44.870 15.614 1.00 106.56 622 GLU B CA 1
ATOM 5945 C C . GLU B 2 622 ? -86.043 45.568 14.255 1.00 106.54 622 GLU B C 1
ATOM 5946 O O . GLU B 2 622 ? -86.750 45.098 13.358 1.00 106.81 622 GLU B O 1
ATOM 5952 N N . LYS B 2 623 ? -85.346 46.695 14.116 1.00 105.96 623 LYS B N 1
ATOM 5953 C CA . LYS B 2 623 ? -85.344 47.463 12.869 1.00 104.95 623 LYS B CA 1
ATOM 5954 C C . LYS B 2 623 ? -84.473 46.745 11.844 1.00 104.61 623 LYS B C 1
ATOM 5955 O O . LYS B 2 623 ? -84.657 46.891 10.631 1.00 104.31 623 LYS B O 1
ATOM 5957 N N . LEU B 2 624 ? -83.519 45.970 12.347 1.00 104.53 624 LEU B N 1
ATOM 5958 C CA . LEU B 2 624 ? -82.622 45.205 11.495 1.00 105.07 624 LEU B CA 1
ATOM 5959 C C . LEU B 2 624 ? -83.354 43.893 11.174 1.00 105.50 624 LEU B C 1
ATOM 5960 O O . LEU B 2 624 ? -83.083 43.235 10.165 1.00 105.04 624 LEU B O 1
ATOM 5962 N N . ALA B 2 625 ? -84.308 43.549 12.037 1.00 106.04 625 ALA B N 1
ATOM 5963 C CA . ALA B 2 625 ? -85.121 42.344 11.897 1.00 106.51 625 ALA B CA 1
ATOM 5964 C C . ALA B 2 625 ? -86.194 42.459 10.792 1.00 106.28 625 ALA B C 1
ATOM 5965 O O . ALA B 2 625 ? -86.723 41.458 10.302 1.00 105.65 625 ALA B O 1
ATOM 5967 N N . GLU B 2 626 ? -86.523 43.692 10.431 1.00 106.32 626 GLU B N 1
ATOM 5968 C CA . GLU B 2 626 ? -87.481 43.979 9.386 1.00 106.18 626 GLU B CA 1
ATOM 5969 C C . GLU B 2 626 ? -86.668 44.708 8.334 1.00 106.26 626 GLU B C 1
ATOM 5970 O O . GLU B 2 626 ? -86.793 45.924 8.162 1.00 106.41 626 GLU B O 1
ATOM 5972 N N . GLU B 2 627 ? -85.803 43.955 7.661 1.00 106.02 627 GLU B N 1
ATOM 5973 C CA . GLU B 2 627 ? -84.949 44.508 6.622 1.00 106.59 627 GLU B CA 1
ATOM 5974 C C . GLU B 2 627 ? -84.664 43.471 5.539 1.00 106.76 627 GLU B C 1
ATOM 5975 O O . GLU B 2 627 ? -85.251 42.388 5.540 1.00 107.03 627 GLU B O 1
ATOM 5977 N N . ILE B 2 628 ? -83.758 43.805 4.620 1.00 107.11 628 ILE B N 1
ATOM 5978 C CA . ILE B 2 628 ? -83.396 42.912 3.513 1.00 106.81 628 ILE B CA 1
ATOM 5979 C C . ILE B 2 628 ? -82.371 41.858 3.910 1.00 106.60 628 ILE B C 1
ATOM 5980 O O . ILE B 2 628 ? -81.987 41.754 5.072 1.00 106.69 628 ILE B O 1
ATOM 5982 N N . PRO B 2 629 ? -81.917 41.096 2.922 1.00 105.96 629 PRO B N 1
ATOM 5983 C CA . PRO B 2 629 ? -80.954 40.026 3.153 1.00 105.11 629 PRO B CA 1
ATOM 5984 C C . PRO B 2 629 ? -79.517 40.381 2.812 1.00 104.82 629 PRO B C 1
ATOM 5985 O O . PRO B 2 629 ? -78.752 39.500 2.427 1.00 105.10 629 PRO B O 1
ATOM 5987 N N . ASN B 2 630 ? -79.130 41.648 2.948 1.00 104.22 630 ASN B N 1
ATOM 5988 C CA . ASN B 2 630 ? -77.749 42.014 2.610 1.00 104.37 630 ASN B CA 1
ATOM 5989 C C . ASN B 2 630 ? -76.758 41.781 3.749 1.00 103.79 630 ASN B C 1
ATOM 5990 O O . ASN B 2 630 ? -77.156 41.633 4.906 1.00 103.88 630 ASN B O 1
ATOM 5995 N N . PRO B 2 631 ? -75.453 41.742 3.421 1.00 102.95 631 PRO B N 1
ATOM 5996 C CA . PRO B 2 631 ? -74.417 41.529 4.438 1.00 103.03 631 PRO B CA 1
ATOM 5997 C C . PRO B 2 631 ? -74.282 42.686 5.426 1.00 103.43 631 PRO B C 1
ATOM 5998 O O . PRO B 2 631 ? -74.063 42.466 6.621 1.00 103.56 631 PRO B O 1
ATOM 6002 N N . SER B 2 632 ? -74.403 43.915 4.929 1.00 103.62 632 SER B N 1
ATOM 6003 C CA . SER B 2 632 ? -74.300 45.060 5.815 1.00 103.56 632 SER B CA 1
ATOM 6004 C C . SER B 2 632 ? -75.221 44.804 7.018 1.00 103.52 632 SER B C 1
ATOM 6005 O O . SER B 2 632 ? -74.838 45.069 8.160 1.00 103.35 632 SER B O 1
ATOM 6008 N N . ASN B 2 633 ? -76.429 44.299 6.760 1.00 102.94 633 ASN B N 1
ATOM 6009 C CA . ASN B 2 633 ? -77.364 43.961 7.827 1.00 101.99 633 ASN B CA 1
ATOM 6010 C C . ASN B 2 633 ? -76.741 42.817 8.632 1.00 100.53 633 ASN B C 1
ATOM 6011 O O . ASN B 2 633 ? -76.714 42.855 9.865 1.00 100.22 633 ASN B O 1
ATOM 6016 N N . LYS B 2 634 ? -76.243 41.801 7.920 1.00 98.89 634 LYS B N 1
ATOM 6017 C CA . LYS B 2 634 ? -75.624 40.631 8.556 1.00 97.40 634 LYS B CA 1
ATOM 6018 C C . LYS B 2 634 ? -74.607 41.036 9.610 1.00 96.46 634 LYS B C 1
ATOM 6019 O O . LYS B 2 634 ? -74.677 40.586 10.754 1.00 96.17 634 LYS B O 1
ATOM 6021 N N . LEU B 2 635 ? -73.654 41.875 9.215 1.00 95.11 635 LEU B N 1
ATOM 6022 C CA . LEU B 2 635 ? -72.629 42.345 10.136 1.00 94.15 635 LEU B CA 1
ATOM 6023 C C . LEU B 2 635 ? -73.270 42.895 11.405 1.00 93.61 635 LEU B C 1
ATOM 6024 O O . LEU B 2 635 ? -72.866 42.546 12.515 1.00 93.31 635 LEU B O 1
ATOM 6029 N N . ALA B 2 636 ? -74.270 43.757 11.225 1.00 92.98 636 ALA B N 1
ATOM 6030 C CA . ALA B 2 636 ? -74.987 44.371 12.342 1.00 91.72 636 ALA B CA 1
ATOM 6031 C C . ALA B 2 636 ? -75.643 43.311 13.218 1.00 90.99 636 ALA B C 1
ATOM 6032 O O . ALA B 2 636 ? -75.481 43.329 14.440 1.00 91.49 636 ALA B O 1
ATOM 6034 N N . ILE B 2 637 ? -76.377 42.393 12.587 1.00 89.48 637 ILE B N 1
ATOM 6035 C CA . ILE B 2 637 ? -77.069 41.317 13.296 1.00 87.66 637 ILE B CA 1
ATOM 6036 C C . ILE B 2 637 ? -76.104 40.490 14.133 1.00 85.99 637 ILE B C 1
ATOM 6037 O O . ILE B 2 637 ? -76.370 40.213 15.300 1.00 85.88 637 ILE B O 1
ATOM 6039 N N . VAL B 2 638 ? -74.980 40.104 13.538 1.00 84.63 638 VAL B N 1
ATOM 6040 C CA . VAL B 2 638 ? -73.975 39.309 14.244 1.00 83.83 638 VAL B CA 1
ATOM 6041 C C . VAL B 2 638 ? -73.402 40.054 15.450 1.00 83.01 638 VAL B C 1
ATOM 6042 O O . VAL B 2 638 ? -73.161 39.452 16.501 1.00 81.72 638 VAL B O 1
ATOM 6046 N N . HIS B 2 639 ? -73.192 41.360 15.290 1.00 82.54 639 HIS B N 1
ATOM 6047 C CA . HIS B 2 639 ? -72.638 42.205 16.349 1.00 82.08 639 HIS B CA 1
ATOM 6048 C C . HIS B 2 639 ? -73.519 42.246 17.597 1.00 81.40 639 HIS B C 1
ATOM 6049 O O . HIS B 2 639 ? -73.058 41.990 18.710 1.00 80.55 639 HIS B O 1
ATOM 6056 N N . ILE B 2 640 ? -74.788 42.585 17.404 1.00 80.51 640 ILE B N 1
ATOM 6057 C CA . ILE B 2 640 ? -75.718 42.664 18.516 1.00 79.45 640 ILE B CA 1
ATOM 6058 C C . ILE B 2 640 ? -75.821 41.313 19.209 1.00 78.44 640 ILE B C 1
ATOM 6059 O O . ILE B 2 640 ? -75.801 41.239 20.437 1.00 77.87 640 ILE B O 1
ATOM 6064 N N . LEU B 2 641 ? -75.906 40.245 18.421 1.00 77.86 641 LEU B N 1
ATOM 6065 C CA . LEU B 2 641 ? -76.008 38.899 18.980 1.00 77.48 641 LEU B CA 1
ATOM 6066 C C . LEU B 2 641 ? -74.803 38.560 19.854 1.00 77.00 641 LEU B C 1
ATOM 6067 O O . LEU B 2 641 ? -74.958 38.020 20.949 1.00 76.91 641 LEU B O 1
ATOM 6072 N N . GLY B 2 642 ? -73.609 38.887 19.365 1.00 77.03 642 GLY B N 1
ATOM 6073 C CA . GLY B 2 642 ? -72.390 38.616 20.113 1.00 75.41 642 GLY B CA 1
ATOM 6074 C C . GLY B 2 642 ? -72.268 39.465 21.367 1.00 75.19 642 GLY B C 1
ATOM 6075 O O . GLY B 2 642 ? -71.570 39.091 22.318 1.00 74.19 642 GLY B O 1
ATOM 6076 N N . LEU B 2 643 ? -72.936 40.616 21.367 1.00 74.34 643 LEU B N 1
ATOM 6077 C CA . LEU B 2 643 ? -72.916 41.506 22.517 1.00 73.95 643 LEU B CA 1
ATOM 6078 C C . LEU B 2 643 ? -73.753 40.862 23.602 1.00 73.13 643 LEU B C 1
ATOM 6079 O O . LEU B 2 643 ? -73.379 40.827 24.776 1.00 73.26 643 LEU B O 1
ATOM 6084 N N . LEU B 2 644 ? -74.897 40.338 23.196 1.00 72.84 644 LEU B N 1
ATOM 6085 C CA . LEU B 2 644 ? -75.791 39.690 24.139 1.00 73.16 644 LEU B CA 1
ATOM 6086 C C . LEU B 2 644 ? -75.137 38.465 24.768 1.00 72.98 644 LEU B C 1
ATOM 6087 O O . LEU B 2 644 ? -75.147 38.310 25.993 1.00 73.18 644 LEU B O 1
ATOM 6092 N N . SER B 2 645 ? -74.552 37.608 23.931 1.00 72.31 645 SER B N 1
ATOM 6093 C CA . SER B 2 645 ? -73.905 36.384 24.409 1.00 71.69 645 SER B CA 1
ATOM 6094 C C . SER B 2 645 ? -72.732 36.648 25.345 1.00 71.21 645 SER B C 1
ATOM 6095 O O . SER B 2 645 ? -72.534 35.920 26.315 1.00 70.94 645 SER B O 1
ATOM 6098 N N . ASN B 2 646 ? -71.954 37.687 25.053 1.00 70.89 646 ASN B N 1
ATOM 6099 C CA . ASN B 2 646 ? -70.801 38.031 25.879 1.00 69.76 646 ASN B CA 1
ATOM 6100 C C . ASN B 2 646 ? -71.205 38.569 27.245 1.00 69.71 646 ASN B C 1
ATOM 6101 O O . ASN B 2 646 ? -70.556 38.279 28.257 1.00 69.79 646 ASN B O 1
ATOM 6106 N N . LEU B 2 647 ? -72.278 39.352 27.270 1.00 68.42 647 LEU B N 1
ATOM 6107 C CA . LEU B 2 647 ? -72.787 39.896 28.516 1.00 67.24 647 LEU B CA 1
ATOM 6108 C C . LEU B 2 647 ? -73.332 38.753 29.381 1.00 67.02 647 LEU B C 1
ATOM 6109 O O . LEU B 2 647 ? -73.137 38.732 30.593 1.00 64.87 647 LEU B O 1
ATOM 6114 N N . PHE B 2 648 ? -74.008 37.801 28.744 1.00 67.87 648 PHE B N 1
ATOM 6115 C CA . PHE B 2 648 ? -74.580 36.658 29.449 1.00 69.89 648 PHE B CA 1
ATOM 6116 C C . PHE B 2 648 ? -73.545 35.598 29.791 1.00 70.90 648 PHE B C 1
ATOM 6117 O O . PHE B 2 648 ? -73.851 34.615 30.459 1.00 70.94 648 PHE B O 1
ATOM 6125 N N . THR B 2 649 ? -72.325 35.780 29.312 1.00 72.47 649 THR B N 1
ATOM 6126 C CA . THR B 2 649 ? -71.264 34.825 29.601 1.00 74.31 649 THR B CA 1
ATOM 6127 C C . THR B 2 649 ? -70.761 35.145 30.997 1.00 76.11 649 THR B C 1
ATOM 6128 O O . THR B 2 649 ? -70.450 34.274 31.817 1.00 76.05 649 THR B O 1
ATOM 6132 N N . THR B 2 650 ? -70.736 36.441 31.247 1.00 78.34 650 THR B N 1
ATOM 6133 C CA . THR B 2 650 ? -70.213 37.016 32.463 1.00 79.71 650 THR B CA 1
ATOM 6134 C C . THR B 2 650 ? -71.170 37.311 33.608 1.00 79.66 650 THR B C 1
ATOM 6135 O O . THR B 2 650 ? -70.742 37.413 34.754 1.00 79.30 650 THR B O 1
ATOM 6139 N N . LEU B 2 651 ? -72.459 37.443 33.314 1.00 80.27 651 LEU B N 1
ATOM 6140 C CA . LEU B 2 651 ? -73.431 37.804 34.348 1.00 80.38 651 LEU B CA 1
ATOM 6141 C C . LEU B 2 651 ? -74.114 36.692 35.120 1.00 80.55 651 LEU B C 1
ATOM 6142 O O . LEU B 2 651 ? -75.052 36.074 34.634 1.00 80.00 651 LEU B O 1
ATOM 6147 N N . ASP B 2 652 ? -73.666 36.478 36.349 1.00 81.53 652 ASP B N 1
ATOM 6148 C CA . ASP B 2 652 ? -74.222 35.441 37.207 1.00 82.36 652 ASP B CA 1
ATOM 6149 C C . ASP B 2 652 ? -74.571 36.025 38.578 1.00 82.90 652 ASP B C 1
ATOM 6150 O O . ASP B 2 652 ? -73.714 36.609 39.244 1.00 83.66 652 ASP B O 1
ATOM 6155 N N . ILE B 2 653 ? -75.823 35.877 39.002 1.00 83.19 653 ILE B N 1
ATOM 6156 C CA . ILE B 2 653 ? -76.220 36.394 40.307 1.00 82.56 653 ILE B CA 1
ATOM 6157 C C . ILE B 2 653 ? -76.060 35.307 41.382 1.00 83.91 653 ILE B C 1
ATOM 6158 O O . ILE B 2 653 ? -76.022 35.603 42.574 1.00 83.79 653 ILE B O 1
ATOM 6163 N N . SER B 2 654 ? -75.942 34.055 40.943 1.00 85.37 654 SER B N 1
ATOM 6164 C CA . SER B 2 654 ? -75.788 32.905 41.839 1.00 86.67 654 SER B CA 1
ATOM 6165 C C . SER B 2 654 ? -74.328 32.633 42.211 1.00 87.78 654 SER B C 1
ATOM 6166 O O . SER B 2 654 ? -74.038 31.724 42.997 1.00 88.11 654 SER B O 1
ATOM 6169 N N . HIS B 2 655 ? -73.418 33.409 41.625 1.00 88.33 655 HIS B N 1
ATOM 6170 C CA . HIS B 2 655 ? -71.983 33.284 41.881 1.00 89.54 655 HIS B CA 1
ATOM 6171 C C . HIS B 2 655 ? -71.481 31.843 42.018 1.00 89.50 655 HIS B C 1
ATOM 6172 O O . HIS B 2 655 ? -70.822 31.488 42.999 1.00 88.99 655 HIS B O 1
ATOM 6179 N N . HIS B 2 656 ? -71.788 31.038 40.999 1.00 89.52 656 HIS B N 1
ATOM 6180 C CA . HIS B 2 656 ? -71.415 29.627 40.925 1.00 88.97 656 HIS B CA 1
ATOM 6181 C C . HIS B 2 656 ? -69.907 29.373 40.957 1.00 89.07 656 HIS B C 1
ATOM 6182 O O . HIS B 2 656 ? -69.447 28.434 41.609 1.00 89.21 656 HIS B O 1
ATOM 6189 N N . GLU B 2 657 ? -69.149 30.201 40.240 1.00 88.86 657 GLU B N 1
ATOM 6190 C CA . GLU B 2 657 ? -67.692 30.073 40.165 1.00 88.25 657 GLU B CA 1
ATOM 6191 C C . GLU B 2 657 ? -67.067 29.638 41.488 1.00 87.68 657 GLU B C 1
ATOM 6192 O O . GLU B 2 657 ? -67.073 30.386 42.465 1.00 87.06 657 GLU B O 1
ATOM 6194 N N . GLY B 2 673 ? -88.404 36.352 43.363 1.00 96.35 673 GLY B N 1
ATOM 6195 C CA . GLY B 2 673 ? -87.642 37.151 42.419 1.00 97.13 673 GLY B CA 1
ATOM 6196 C C . GLY B 2 673 ? -87.024 36.323 41.305 1.00 97.31 673 GLY B C 1
ATOM 6197 O O . GLY B 2 673 ? -86.159 35.484 41.572 1.00 97.27 673 GLY B O 1
ATOM 6198 N N . PRO B 2 674 ? -87.449 36.528 40.043 1.00 97.15 674 PRO B N 1
ATOM 6199 C CA . PRO B 2 674 ? -86.915 35.783 38.898 1.00 97.03 674 PRO B CA 1
AT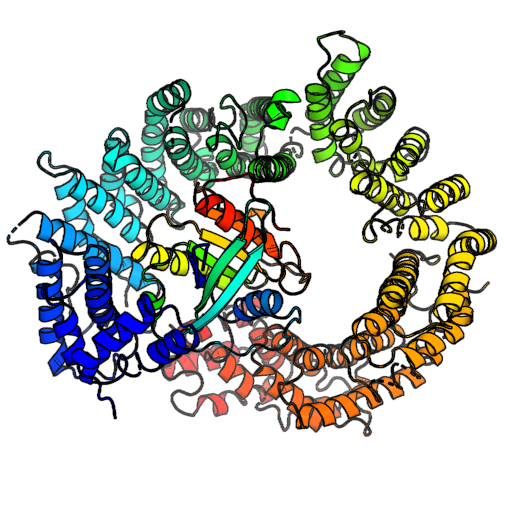OM 6200 C C . PRO B 2 674 ? -85.546 36.298 38.441 1.00 97.30 674 PRO B C 1
ATOM 6201 O O . PRO B 2 674 ? -85.110 37.379 38.844 1.00 97.44 674 PRO B O 1
ATOM 6205 N N . ASN B 2 675 ? -84.879 35.514 37.598 1.00 97.30 675 ASN B N 1
ATOM 6206 C CA . ASN B 2 675 ? -83.560 35.861 37.075 1.00 96.94 675 ASN B CA 1
ATOM 6207 C C . ASN B 2 675 ? -83.673 36.832 35.892 1.00 96.71 675 ASN B C 1
ATOM 6208 O O . ASN B 2 675 ? -84.386 36.568 34.921 1.00 97.01 675 ASN B O 1
ATOM 6213 N N . PRO B 2 676 ? -82.954 37.964 35.954 1.00 96.14 676 PRO B N 1
ATOM 6214 C CA . PRO B 2 676 ? -82.983 38.972 34.888 1.00 95.14 676 PRO B CA 1
ATOM 6215 C C . PRO B 2 676 ? -82.744 38.360 33.509 1.00 94.46 676 PRO B C 1
ATOM 6216 O O . PRO B 2 676 ? -83.543 38.530 32.582 1.00 93.76 676 PRO B O 1
ATOM 6220 N N . VAL B 2 677 ? -81.626 37.648 33.396 1.00 93.95 677 VAL B N 1
ATOM 6221 C CA . VAL B 2 677 ? -81.219 37.003 32.152 1.00 92.64 677 VAL B CA 1
ATOM 6222 C C . VAL B 2 677 ? -82.362 36.198 31.560 1.00 92.20 677 VAL B C 1
ATOM 6223 O O . VAL B 2 677 ? -82.668 36.315 30.374 1.00 92.30 677 VAL B O 1
ATOM 6227 N N . VAL B 2 678 ? -82.991 35.382 32.398 1.00 91.25 678 VAL B N 1
ATOM 6228 C CA . VAL B 2 678 ? -84.104 34.554 31.965 1.00 90.02 678 VAL B CA 1
ATOM 6229 C C . VAL B 2 678 ? -85.209 35.416 31.355 1.00 89.40 678 VAL B C 1
ATOM 6230 O O . VAL B 2 678 ? -85.693 35.132 30.256 1.00 88.83 678 VAL B O 1
ATOM 6234 N N . VAL B 2 679 ? -85.595 36.477 32.058 1.00 89.10 679 VAL B N 1
ATOM 6235 C CA . VAL B 2 679 ? -86.644 37.367 31.563 1.00 89.34 679 VAL B CA 1
ATOM 6236 C C . VAL B 2 679 ? -86.234 38.007 30.236 1.00 89.31 679 VAL B C 1
ATOM 6237 O O . VAL B 2 679 ? -87.042 38.107 29.307 1.00 89.19 679 VAL B O 1
ATOM 6241 N N . VAL B 2 680 ? -84.981 38.446 30.152 1.00 88.68 680 VAL B N 1
ATOM 6242 C CA . VAL B 2 680 ? -84.487 39.057 28.928 1.00 88.83 680 VAL B CA 1
ATOM 6243 C C . VAL B 2 680 ? -84.639 38.039 27.802 1.00 89.33 680 VAL B C 1
ATOM 6244 O O . VAL B 2 680 ? -85.129 38.354 26.713 1.00 89.54 680 VAL B O 1
ATOM 6248 N N . LEU B 2 681 ? -84.229 36.809 28.080 1.00 88.77 681 LEU B N 1
ATOM 6249 C CA . LEU B 2 681 ? -84.324 35.755 27.091 1.00 88.54 681 LEU B CA 1
ATOM 6250 C C . LEU B 2 681 ? -85.770 35.573 26.657 1.00 89.34 681 LEU B C 1
ATOM 6251 O O . LEU B 2 681 ? -86.067 35.562 25.461 1.00 89.40 681 LEU B O 1
ATOM 6256 N N . GLN B 2 682 ? -86.668 35.441 27.628 1.00 90.15 682 GLN B N 1
ATOM 6257 C CA . GLN B 2 682 ? -88.079 35.247 27.319 1.00 91.79 682 GLN B CA 1
ATOM 6258 C C . GLN B 2 682 ? -88.617 36.354 26.424 1.00 92.49 682 GLN B C 1
ATOM 6259 O O . GLN B 2 682 ? -89.250 36.079 25.408 1.00 92.10 682 GLN B O 1
ATOM 6265 N N . GLN B 2 683 ? -88.351 37.603 26.793 1.00 93.45 683 GLN B N 1
ATOM 6266 C CA . GLN B 2 683 ? -88.836 38.743 26.023 1.00 94.42 683 GLN B CA 1
ATOM 6267 C C . GLN B 2 683 ? -88.119 38.958 24.699 1.00 94.96 683 GLN B C 1
ATOM 6268 O O . GLN B 2 683 ? -88.564 39.746 23.859 1.00 95.50 683 GLN B O 1
ATOM 6274 N N . VAL B 2 684 ? -87.016 38.246 24.504 1.00 95.04 684 VAL B N 1
ATOM 6275 C CA . VAL B 2 684 ? -86.239 38.371 23.276 1.00 94.75 684 VAL B CA 1
ATOM 6276 C C . VAL B 2 684 ? -86.498 37.239 22.289 1.00 95.03 684 VAL B C 1
ATOM 6277 O O . VAL B 2 684 ? -86.360 37.421 21.077 1.00 94.52 684 VAL B O 1
ATOM 6281 N N . PHE B 2 685 ? -86.884 36.082 22.822 1.00 95.82 685 PHE B N 1
ATOM 6282 C CA . PHE B 2 685 ? -87.152 34.876 22.033 1.00 95.66 685 PHE B CA 1
ATOM 6283 C C . PHE B 2 685 ? -87.955 35.094 20.747 1.00 96.01 685 PHE B C 1
ATOM 6284 O O . PHE B 2 685 ? -87.600 34.557 19.695 1.00 96.34 685 PHE B O 1
ATOM 6292 N N . GLN B 2 686 ? -89.037 35.865 20.836 1.00 95.84 686 GLN B N 1
ATOM 6293 C CA . GLN B 2 686 ? -89.881 36.148 19.676 1.00 95.63 686 GLN B CA 1
ATOM 6294 C C . GLN B 2 686 ? -89.042 36.778 18.563 1.00 94.77 686 GLN B C 1
ATOM 6295 O O . GLN B 2 686 ? -89.207 36.449 17.384 1.00 94.34 686 GLN B O 1
ATOM 6301 N N . LEU B 2 687 ? -88.139 37.678 18.952 1.00 93.52 687 LEU B N 1
ATOM 6302 C CA . LEU B 2 687 ? -87.267 38.368 18.006 1.00 92.01 687 LEU B CA 1
ATOM 6303 C C . LEU B 2 687 ? -86.257 37.405 17.394 1.00 91.20 687 LEU B C 1
ATOM 6304 O O . LEU B 2 687 ? -86.053 37.393 16.179 1.00 90.75 687 LEU B O 1
ATOM 6309 N N . ILE B 2 688 ? -85.629 36.593 18.236 1.00 90.34 688 ILE B N 1
ATOM 6310 C CA . ILE B 2 688 ? -84.651 35.634 17.747 1.00 90.36 688 ILE B CA 1
ATOM 6311 C C . ILE B 2 688 ? -85.284 34.749 16.677 1.00 90.92 688 ILE B C 1
ATOM 6312 O O . ILE B 2 688 ? -84.713 34.550 15.602 1.00 90.77 688 ILE B O 1
ATOM 6317 N N . GLN B 2 689 ? -86.472 34.227 16.967 1.00 91.25 689 GLN B N 1
ATOM 6318 C CA . GLN B 2 689 ? -87.157 33.369 16.014 1.00 91.02 689 GLN B CA 1
ATOM 6319 C C . GLN B 2 689 ? -87.352 34.100 14.693 1.00 91.67 689 GLN B C 1
ATOM 6320 O O . GLN B 2 689 ? -87.191 33.510 13.620 1.00 91.35 689 GLN B O 1
ATOM 6326 N N . LYS B 2 690 ? -87.687 35.388 14.769 1.00 92.28 690 LYS B N 1
ATOM 6327 C CA . LYS B 2 690 ? -87.903 36.180 13.561 1.00 92.45 690 LYS B CA 1
ATOM 6328 C C . LYS B 2 690 ? -86.603 36.224 12.767 1.00 92.48 690 LYS B C 1
ATOM 6329 O O . LYS B 2 690 ? -86.610 36.154 11.533 1.00 91.81 690 LYS B O 1
ATOM 6335 N N . VAL B 2 691 ? -85.487 36.318 13.488 1.00 92.55 691 VAL B N 1
ATOM 6336 C CA . VAL B 2 691 ? -84.167 36.365 12.869 1.00 92.43 691 VAL B CA 1
ATOM 6337 C C . VAL B 2 691 ? -83.859 35.039 12.182 1.00 92.50 691 VAL B C 1
ATOM 6338 O O . VAL B 2 691 ? -83.408 35.019 11.038 1.00 92.79 691 VAL B O 1
ATOM 6340 N N . LEU B 2 692 ? -84.112 33.933 12.879 1.00 92.47 692 LEU B N 1
ATOM 6341 C CA . LEU B 2 692 ? -83.857 32.602 12.333 1.00 92.36 692 LEU B CA 1
ATOM 6342 C C . LEU B 2 692 ? -84.645 32.354 11.059 1.00 92.87 692 LEU B C 1
ATOM 6343 O O . LEU B 2 692 ? -84.107 31.837 10.078 1.00 92.96 692 LEU B O 1
ATOM 6348 N N . SER B 2 693 ? -85.923 32.725 11.083 1.00 93.42 693 SER B N 1
ATOM 6349 C CA . SER B 2 693 ? -86.816 32.544 9.939 1.00 93.22 693 SER B CA 1
ATOM 6350 C C . SER B 2 693 ? -86.278 33.170 8.653 1.00 92.86 693 SER B C 1
ATOM 6351 O O . SER B 2 693 ? -86.382 32.578 7.582 1.00 92.85 693 SER B O 1
ATOM 6353 N N . LYS B 2 694 ? -85.694 34.360 8.760 1.00 92.36 694 LYS B N 1
ATOM 6354 C CA . LYS B 2 694 ? -85.171 35.046 7.584 1.00 91.91 694 LYS B CA 1
ATOM 6355 C C . LYS B 2 694 ? -83.715 34.718 7.246 1.00 91.52 694 LYS B C 1
ATOM 6356 O O . LYS B 2 694 ? -83.289 34.919 6.111 1.00 91.24 694 LYS B O 1
ATOM 6358 N N . TRP B 2 695 ? -82.958 34.212 8.218 1.00 91.80 695 TRP B N 1
ATOM 6359 C CA . TRP B 2 695 ? -81.544 33.880 8.006 1.00 91.61 695 TRP B CA 1
ATOM 6360 C C . TRP B 2 695 ? -81.214 32.396 8.155 1.00 91.56 695 TRP B C 1
ATOM 6361 O O . TRP B 2 695 ? -80.052 32.030 8.346 1.00 90.65 695 TRP B O 1
ATOM 6372 N N . LEU B 2 696 ? -82.236 31.553 8.057 1.00 92.18 696 LEU B N 1
ATOM 6373 C CA . LEU B 2 696 ? -82.089 30.104 8.193 1.00 92.06 696 LEU B CA 1
ATOM 6374 C C . LEU B 2 696 ? -80.849 29.473 7.533 1.00 92.31 696 LEU B C 1
ATOM 6375 O O . LEU B 2 696 ? -80.131 28.700 8.170 1.00 91.18 696 LEU B O 1
ATOM 6377 N N . ASN B 2 697 ? -80.599 29.805 6.268 1.00 93.03 697 ASN B N 1
ATOM 6378 C CA . ASN B 2 697 ? -79.471 29.244 5.518 1.00 93.56 697 ASN B CA 1
ATOM 6379 C C . ASN B 2 697 ? -78.062 29.749 5.876 1.00 94.10 697 ASN B C 1
ATOM 6380 O O . ASN B 2 697 ? -77.067 29.155 5.457 1.00 94.49 697 ASN B O 1
ATOM 6382 N N . ASP B 2 698 ? -77.972 30.827 6.652 1.00 94.59 698 ASP B N 1
ATOM 6383 C CA . ASP B 2 698 ? -76.677 31.397 7.042 1.00 94.05 698 ASP B CA 1
ATOM 6384 C C . ASP B 2 698 ? -76.059 30.722 8.274 1.00 93.58 698 ASP B C 1
ATOM 6385 O O . ASP B 2 698 ? -76.569 30.856 9.386 1.00 93.59 698 ASP B O 1
ATOM 6390 N N . ALA B 2 699 ? -74.949 30.017 8.080 1.00 92.93 699 ALA B N 1
ATOM 6391 C CA . ALA B 2 699 ? -74.286 29.327 9.184 1.00 92.93 699 ALA B CA 1
ATOM 6392 C C . ALA B 2 699 ? -73.653 30.271 10.205 1.00 92.51 699 ALA B C 1
ATOM 6393 O O . ALA B 2 699 ? -73.679 30.002 11.408 1.00 92.83 699 ALA B O 1
ATOM 6395 N N . GLN B 2 700 ? -73.087 31.375 9.732 1.00 91.84 700 GLN B N 1
ATOM 6396 C CA . GLN B 2 700 ? -72.448 32.328 10.630 1.00 90.94 700 GLN B CA 1
ATOM 6397 C C . GLN B 2 700 ? -73.414 33.045 11.567 1.00 89.66 700 GLN B C 1
ATOM 6398 O O . GLN B 2 700 ? -73.094 33.268 12.734 1.00 89.48 700 GLN B O 1
ATOM 6404 N N . VAL B 2 701 ? -74.590 33.407 11.066 1.00 87.96 701 VAL B N 1
ATOM 6405 C CA . VAL B 2 701 ? -75.582 34.088 11.895 1.00 86.89 701 VAL B CA 1
ATOM 6406 C C . VAL B 2 701 ? -76.183 33.097 12.893 1.00 86.94 701 VAL B C 1
ATOM 6407 O O . VAL B 2 701 ? -76.392 33.416 14.068 1.00 86.55 701 VAL B O 1
ATOM 6411 N N . VAL B 2 702 ? -76.462 31.892 12.406 1.00 87.15 702 VAL B N 1
ATOM 6412 C CA . VAL B 2 702 ? -77.032 30.829 13.222 1.00 87.39 702 VAL B CA 1
ATOM 6413 C C . VAL B 2 702 ? -76.128 30.560 14.411 1.00 87.53 702 VAL B C 1
ATOM 6414 O O . VAL B 2 702 ? -76.592 30.433 15.544 1.00 88.53 702 VAL B O 1
ATOM 6418 N N . GLU B 2 703 ? -74.832 30.477 14.145 1.00 87.07 703 GLU B N 1
ATOM 6419 C CA . GLU B 2 703 ? -73.859 30.217 15.190 1.00 87.47 703 GLU B CA 1
ATOM 6420 C C . GLU B 2 703 ? -73.981 31.267 16.296 1.00 87.65 703 GLU B C 1
ATOM 6421 O O . GLU B 2 703 ? -73.909 30.941 17.483 1.00 87.95 703 GLU B O 1
ATOM 6427 N N . ALA B 2 704 ? -74.177 32.524 15.894 1.00 87.32 704 ALA B N 1
ATOM 6428 C CA . ALA B 2 704 ? -74.309 33.635 16.834 1.00 85.95 704 ALA B CA 1
ATOM 6429 C C . ALA B 2 704 ? -75.454 33.395 17.805 1.00 84.72 704 ALA B C 1
ATOM 6430 O O . ALA B 2 704 ? -75.343 33.675 18.999 1.00 84.25 704 ALA B O 1
ATOM 6432 N N . VAL B 2 705 ? -76.561 32.884 17.285 1.00 83.38 705 VAL B N 1
ATOM 6433 C CA . VAL B 2 705 ? -77.698 32.605 18.132 1.00 83.08 705 VAL B CA 1
ATOM 6434 C C . VAL B 2 705 ? -77.351 31.447 19.050 1.00 82.90 705 VAL B C 1
ATOM 6435 O O . VAL B 2 705 ? -77.645 31.493 20.243 1.00 83.02 705 VAL B O 1
ATOM 6439 N N . CYS B 2 706 ? -76.706 30.419 18.504 1.00 82.81 706 CYS B N 1
ATOM 6440 C CA . CYS B 2 706 ? -76.327 29.261 19.310 1.00 82.86 706 CYS B CA 1
ATOM 6441 C C . CYS B 2 706 ? -75.400 29.672 20.435 1.00 81.27 706 CYS B C 1
ATOM 6442 O O . CYS B 2 706 ? -75.515 29.185 21.561 1.00 81.75 706 CYS B O 1
ATOM 6445 N N . ALA B 2 707 ? -74.481 30.577 20.121 1.00 79.80 707 ALA B N 1
ATOM 6446 C CA . ALA B 2 707 ? -73.521 31.058 21.101 1.00 77.73 707 ALA B CA 1
ATOM 6447 C C . ALA B 2 707 ? -74.234 31.767 22.252 1.00 76.12 707 ALA B C 1
ATOM 6448 O O . ALA B 2 707 ? -73.834 31.642 23.405 1.00 76.48 707 ALA B O 1
ATOM 6450 N N . ILE B 2 708 ? -75.299 32.498 21.942 1.00 74.39 708 ILE B N 1
ATOM 6451 C CA . ILE B 2 708 ? -76.055 33.206 22.975 1.00 73.01 708 ILE B CA 1
ATOM 6452 C C . ILE B 2 708 ? -76.502 32.272 24.094 1.00 72.39 708 ILE B C 1
ATOM 6453 O O . ILE B 2 708 ? -76.347 32.568 25.279 1.00 71.14 708 ILE B O 1
ATOM 6458 N N . PHE B 2 709 ? -77.074 31.142 23.697 1.00 71.85 709 PHE B N 1
ATOM 6459 C CA . PHE B 2 709 ? -77.565 30.164 24.648 1.00 69.85 709 PHE B CA 1
ATOM 6460 C C . PHE B 2 709 ? -76.430 29.325 25.211 1.00 69.64 709 PHE B C 1
ATOM 6461 O O . PHE B 2 709 ? -76.452 28.942 26.383 1.00 70.13 709 PHE B O 1
ATOM 6469 N N . GLU B 2 710 ? -75.436 29.040 24.378 1.00 69.17 710 GLU B N 1
ATOM 6470 C CA . GLU B 2 710 ? -74.305 28.255 24.834 1.00 69.75 710 GLU B CA 1
ATOM 6471 C C . GLU B 2 710 ? -73.705 29.026 25.984 1.00 71.01 710 GLU B C 1
ATOM 6472 O O . GLU B 2 710 ? -73.459 28.472 27.049 1.00 71.80 710 GLU B O 1
ATOM 6478 N N . LYS B 2 711 ? -73.507 30.324 25.776 1.00 72.46 711 LYS B N 1
ATOM 6479 C CA . LYS B 2 711 ? -72.927 31.179 26.804 1.00 73.64 711 LYS B CA 1
ATOM 6480 C C . LYS B 2 711 ? -73.845 31.368 28.021 1.00 74.52 711 LYS B C 1
ATOM 6481 O O . LYS B 2 711 ? -73.373 31.349 29.162 1.00 74.94 711 LYS B O 1
ATOM 6483 N N . SER B 2 712 ? -75.147 31.537 27.792 1.00 74.98 712 SER B N 1
ATOM 6484 C CA . SER B 2 712 ? -76.070 31.734 28.904 1.00 75.30 712 SER B CA 1
ATOM 6485 C C . SER B 2 712 ? -76.210 30.498 29.788 1.00 76.25 712 SER B C 1
ATOM 6486 O O . SER B 2 712 ? -76.358 30.627 31.002 1.00 77.70 712 SER B O 1
ATOM 6489 N N . VAL B 2 713 ? -76.151 29.302 29.199 1.00 76.60 713 VAL B N 1
ATOM 6490 C CA . VAL B 2 713 ? -76.272 28.057 29.976 1.00 75.97 713 VAL B CA 1
ATOM 6491 C C . VAL B 2 713 ? -75.138 27.830 30.975 1.00 75.26 713 VAL B C 1
ATOM 6492 O O . VAL B 2 713 ? -75.389 27.498 32.122 1.00 74.76 713 VAL B O 1
ATOM 6496 N N . LYS B 2 714 ? -73.895 27.985 30.533 1.00 75.51 714 LYS B N 1
ATOM 6497 C CA . LYS B 2 714 ? -72.757 27.781 31.421 1.00 75.29 714 LYS B CA 1
ATOM 6498 C C . LYS B 2 714 ? -72.719 28.866 32.494 1.00 76.01 714 LYS B C 1
ATOM 6499 O O . LYS B 2 714 ? -72.017 28.746 33.503 1.00 76.61 714 LYS B O 1
ATOM 6501 N N . THR B 2 715 ? -73.514 29.914 32.294 1.00 76.04 715 THR B N 1
ATOM 6502 C CA . THR B 2 715 ? -73.512 31.013 33.260 1.00 76.43 715 THR B CA 1
ATOM 6503 C C . THR B 2 715 ? -74.462 30.694 34.440 1.00 77.10 715 THR B C 1
ATOM 6504 O O . THR B 2 715 ? -74.087 30.801 35.621 1.00 76.90 715 THR B O 1
ATOM 6508 N N . LEU B 2 716 ? -75.694 30.312 34.128 1.00 77.61 716 LEU B N 1
ATOM 6509 C CA . LEU B 2 716 ? -76.674 29.978 35.159 1.00 78.26 716 LEU B CA 1
ATOM 6510 C C . LEU B 2 716 ? -76.994 28.509 34.937 1.00 79.37 716 LEU B C 1
ATOM 6511 O O . LEU B 2 716 ? -77.594 28.147 33.943 1.00 81.37 716 LEU B O 1
ATOM 6516 N N . LEU B 2 717 ? -76.569 27.654 35.856 1.00 80.80 717 LEU B N 1
ATOM 6517 C CA . LEU B 2 717 ? -76.761 26.228 35.666 1.00 82.68 717 LEU B CA 1
ATOM 6518 C C . LEU B 2 717 ? -78.128 25.598 35.953 1.00 84.99 717 LEU B C 1
ATOM 6519 O O . LEU B 2 717 ? -78.595 24.761 35.176 1.00 85.75 717 LEU B O 1
ATOM 6524 N N . ASP B 2 718 ? -78.767 25.981 37.055 1.00 86.90 718 ASP B N 1
ATOM 6525 C CA . ASP B 2 718 ? -80.074 25.431 37.405 1.00 87.39 718 ASP B CA 1
ATOM 6526 C C . ASP B 2 718 ? -81.141 26.438 37.030 1.00 87.66 718 ASP B C 1
ATOM 6527 O O . ASP B 2 718 ? -82.242 26.074 36.617 1.00 87.54 718 ASP B O 1
ATOM 6532 N N . ASP B 2 719 ? -80.784 27.712 37.172 1.00 87.71 719 ASP B N 1
ATOM 6533 C CA . ASP B 2 719 ? -81.679 28.822 36.892 1.00 87.32 719 ASP B CA 1
ATOM 6534 C C . ASP B 2 719 ? -82.061 29.040 35.422 1.00 86.55 719 ASP B C 1
ATOM 6535 O O . ASP B 2 719 ? -82.602 30.087 35.062 1.00 86.82 719 ASP B O 1
ATOM 6540 N N . PHE B 2 720 ? -81.790 28.049 34.576 1.00 85.52 720 PHE B N 1
ATOM 6541 C CA . PHE B 2 720 ? -82.146 28.143 33.159 1.00 84.25 720 PHE B CA 1
ATOM 6542 C C . PHE B 2 720 ? -83.391 27.299 32.929 1.00 84.06 720 PHE B C 1
ATOM 6543 O O . PHE B 2 720 ? -83.951 27.270 31.829 1.00 84.27 720 PHE B O 1
ATOM 6551 N N . ALA B 2 721 ? -83.819 26.619 33.986 1.00 83.86 721 ALA B N 1
ATOM 6552 C CA . ALA B 2 721 ? -84.972 25.738 33.918 1.00 84.20 721 ALA B CA 1
ATOM 6553 C C . ALA B 2 721 ? -86.124 26.284 33.082 1.00 84.66 721 ALA B C 1
ATOM 6554 O O . ALA B 2 721 ? -86.606 25.608 32.172 1.00 84.61 721 ALA B O 1
ATOM 6556 N N . PRO B 2 722 ? -86.570 27.521 33.363 1.00 85.49 722 PRO B N 1
ATOM 6557 C CA . PRO B 2 722 ? -87.678 28.103 32.599 1.00 86.67 722 PRO B CA 1
ATOM 6558 C C . PRO B 2 722 ? -87.465 28.196 31.090 1.00 88.88 722 PRO B C 1
ATOM 6559 O O . PRO B 2 722 ? -88.432 28.312 30.340 1.00 88.82 722 PRO B O 1
ATOM 6571 N N . VAL B 2 724 ? -85.765 25.810 29.230 1.00 89.03 724 VAL B N 1
ATOM 6572 C CA . VAL B 2 724 ? -85.616 24.480 28.644 1.00 87.67 724 VAL B CA 1
ATOM 6573 C C . VAL B 2 724 ? -86.623 24.130 27.535 1.00 88.74 724 VAL B C 1
ATOM 6574 O O . VAL B 2 724 ? -86.231 23.913 26.392 1.00 88.59 724 VAL B O 1
ATOM 6578 N N . PRO B 2 725 ? -87.931 24.076 27.849 1.00 89.76 725 PRO B N 1
ATOM 6579 C CA . PRO B 2 725 ? -88.910 23.740 26.800 1.00 90.03 725 PRO B CA 1
ATOM 6580 C C . PRO B 2 725 ? -88.812 24.514 25.474 1.00 90.06 725 PRO B C 1
ATOM 6581 O O . PRO B 2 725 ? -88.931 23.926 24.394 1.00 89.65 725 PRO B O 1
ATOM 6585 N N . GLN B 2 726 ? -88.610 25.828 25.556 1.00 89.89 726 GLN B N 1
ATOM 6586 C CA . GLN B 2 726 ? -88.518 26.672 24.360 1.00 89.15 726 GLN B CA 1
ATOM 6587 C C . GLN B 2 726 ? -87.249 26.399 23.557 1.00 89.26 726 GLN B C 1
ATOM 6588 O O . GLN B 2 726 ? -87.268 26.384 22.319 1.00 88.40 726 GLN B O 1
ATOM 6594 N N . LEU B 2 727 ? -86.150 26.177 24.273 1.00 89.23 727 LEU B N 1
ATOM 6595 C CA . LEU B 2 727 ? -84.861 25.914 23.648 1.00 89.38 727 LEU B CA 1
ATOM 6596 C C . LEU B 2 727 ? -84.813 24.583 22.917 1.00 89.79 727 LEU B C 1
ATOM 6597 O O . LEU B 2 727 ? -84.162 24.472 21.882 1.00 89.55 727 LEU B O 1
ATOM 6602 N N . CYS B 2 728 ? -85.494 23.575 23.457 1.00 91.36 728 CYS B N 1
ATOM 6603 C CA . CYS B 2 728 ? -85.509 22.252 22.837 1.00 92.09 728 CYS B CA 1
ATOM 6604 C C . CYS B 2 728 ? -86.241 22.277 21.508 1.00 92.41 728 CYS B C 1
ATOM 6605 O O . CYS B 2 728 ? -85.794 21.659 20.543 1.00 92.23 728 CYS B O 1
ATOM 6608 N N . GLU B 2 729 ? -87.358 22.996 21.449 1.00 93.01 729 GLU B N 1
ATOM 6609 C CA . GLU B 2 729 ? -88.107 23.087 20.203 1.00 94.38 729 GLU B CA 1
ATOM 6610 C C . GLU B 2 729 ? -87.214 23.762 19.169 1.00 95.26 729 GLU B C 1
ATOM 6611 O O . GLU B 2 729 ? -87.147 23.333 18.015 1.00 95.89 729 GLU B O 1
ATOM 6625 N N . LEU B 2 731 ? -83.794 24.044 19.169 1.00 91.64 731 LEU B N 1
ATOM 6626 C CA . LEU B 2 731 ? -82.683 23.166 18.816 1.00 90.02 731 LEU B CA 1
ATOM 6627 C C . LEU B 2 731 ? -83.161 21.982 17.979 1.00 89.95 731 LEU B C 1
ATOM 6628 O O . LEU B 2 731 ? -82.488 21.562 17.040 1.00 89.54 731 LEU B O 1
ATOM 6633 N N . GLY B 2 732 ? -84.326 21.447 18.328 1.00 90.09 732 GLY B N 1
ATOM 6634 C CA . GLY B 2 732 ? -84.865 20.306 17.611 1.00 89.50 732 GLY B CA 1
ATOM 6635 C C . GLY B 2 732 ? -85.280 20.641 16.198 1.00 89.83 732 GLY B C 1
ATOM 6636 O O . GLY B 2 732 ? -85.135 19.823 15.290 1.00 89.96 732 GLY B O 1
ATOM 6637 N N . ARG B 2 733 ? -85.807 21.845 16.014 1.00 90.33 733 ARG B N 1
ATOM 6638 C CA . ARG B 2 733 ? -86.243 22.298 14.699 1.00 91.64 733 ARG B CA 1
ATOM 6639 C C . ARG B 2 733 ? -85.026 22.615 13.829 1.00 92.07 733 ARG B C 1
ATOM 6640 O O . ARG B 2 733 ? -84.980 22.275 12.644 1.00 91.36 733 ARG B O 1
ATOM 6656 N N . TYR B 2 735 ? -81.844 21.453 13.978 1.00 91.02 735 TYR B N 1
ATOM 6657 C CA . TYR B 2 735 ? -81.186 20.232 13.557 1.00 90.68 735 TYR B CA 1
ATOM 6658 C C . TYR B 2 735 ? -81.962 19.415 12.525 1.00 91.36 735 TYR B C 1
ATOM 6659 O O . TYR B 2 735 ? -81.361 18.746 11.683 1.00 92.05 735 TYR B O 1
ATOM 6668 N N . SER B 2 736 ? -83.290 19.463 12.587 1.00 91.16 736 SER B N 1
ATOM 6669 C CA . SER B 2 736 ? -84.116 18.723 11.639 1.00 90.43 736 SER B CA 1
ATOM 6670 C C . SER B 2 736 ? -84.066 19.385 10.258 1.00 90.45 736 SER B C 1
ATOM 6671 O O . SER B 2 736 ? -84.236 18.725 9.229 1.00 90.38 736 SER B O 1
ATOM 6673 N N . THR B 2 737 ? -83.828 20.693 10.247 1.00 90.31 737 THR B N 1
ATOM 6674 C CA . THR B 2 737 ? -83.735 21.451 9.006 1.00 89.82 737 THR B CA 1
ATOM 6675 C C . THR B 2 737 ? -82.287 21.449 8.491 1.00 89.88 737 THR B C 1
ATOM 6676 O O . THR B 2 737 ? -82.009 20.947 7.400 1.00 89.55 737 THR B O 1
ATOM 6680 N N . ILE B 2 738 ? -81.370 22.006 9.278 1.00 89.44 738 ILE B N 1
ATOM 6681 C CA . ILE B 2 738 ? -79.958 22.050 8.895 1.00 88.94 738 ILE B CA 1
ATOM 6682 C C . ILE B 2 738 ? -79.093 21.572 10.063 1.00 88.43 738 ILE B C 1
ATOM 6683 O O . ILE B 2 738 ? -78.930 22.270 11.066 1.00 87.83 738 ILE B O 1
ATOM 6688 N N . PRO B 2 739 ? -78.534 20.361 9.945 1.00 87.70 739 PRO B N 1
ATOM 6689 C CA . PRO B 2 739 ? -77.676 19.725 10.950 1.00 87.36 739 PRO B CA 1
ATOM 6690 C C . PRO B 2 739 ? -76.354 20.456 11.142 1.00 86.94 739 PRO B C 1
ATOM 6691 O O . PRO B 2 739 ? -75.604 20.645 10.191 1.00 87.70 739 PRO B O 1
ATOM 6695 N N . GLN B 2 740 ? -76.063 20.863 12.369 1.00 86.08 740 GLN B N 1
ATOM 6696 C CA . GLN B 2 740 ? -74.812 21.554 12.642 1.00 85.33 740 GLN B CA 1
ATOM 6697 C C . GLN B 2 740 ? -74.304 21.069 13.996 1.00 84.05 740 GLN B C 1
ATOM 6698 O O . GLN B 2 740 ? -75.094 20.699 14.862 1.00 82.94 740 GLN B O 1
ATOM 6704 N N . ALA B 2 741 ? -72.985 21.059 14.168 1.00 83.24 741 ALA B N 1
ATOM 6705 C CA . ALA B 2 741 ? -72.372 20.576 15.403 1.00 81.47 741 ALA B CA 1
ATOM 6706 C C . ALA B 2 741 ? -72.657 21.372 16.676 1.00 79.71 741 ALA B C 1
ATOM 6707 O O . ALA B 2 741 ? -72.616 20.812 17.765 1.00 79.27 741 ALA B O 1
ATOM 6709 N N . SER B 2 742 ? -72.942 22.664 16.571 1.00 78.42 742 SER B N 1
ATOM 6710 C CA . SER B 2 742 ? -73.214 23.424 17.787 1.00 77.68 742 SER B CA 1
ATOM 6711 C C . SER B 2 742 ? -74.535 22.969 18.407 1.00 77.10 742 SER B C 1
ATOM 6712 O O . SER B 2 742 ? -74.693 22.991 19.627 1.00 77.57 742 SER B O 1
ATOM 6715 N N . ALA B 2 743 ? -75.475 22.546 17.565 1.00 75.94 743 ALA B N 1
ATOM 6716 C CA . ALA B 2 743 ? -76.769 22.073 18.039 1.00 74.53 743 ALA B CA 1
ATOM 6717 C C . ALA B 2 743 ? -76.574 20.856 18.934 1.00 74.30 743 ALA B C 1
ATOM 6718 O O . ALA B 2 743 ? -77.256 20.716 19.943 1.00 75.50 743 ALA B O 1
ATOM 6720 N N . LEU B 2 744 ? -75.649 19.971 18.570 1.00 73.20 744 LEU B N 1
ATOM 6721 C CA . LEU B 2 744 ? -75.378 18.787 19.390 1.00 72.63 744 LEU B CA 1
ATOM 6722 C C . LEU B 2 744 ? -74.695 19.206 20.700 1.00 72.30 744 LEU B C 1
ATOM 6723 O O . LEU B 2 744 ? -74.962 18.647 21.766 1.00 72.70 744 LEU B O 1
ATOM 6728 N N . ASP B 2 745 ? -73.816 20.202 20.613 1.00 72.07 745 ASP B N 1
ATOM 6729 C CA . ASP B 2 745 ? -73.091 20.678 21.785 1.00 70.73 745 ASP B CA 1
ATOM 6730 C C . ASP B 2 745 ? -74.034 21.288 22.795 1.00 68.88 745 ASP B C 1
ATOM 6731 O O . ASP B 2 745 ? -73.903 21.044 23.988 1.00 68.48 745 ASP B O 1
ATOM 6736 N N . LEU B 2 746 ? -74.981 22.085 22.314 1.00 67.49 746 LEU B N 1
ATOM 6737 C CA . LEU B 2 746 ? -75.950 22.734 23.188 1.00 67.04 746 LEU B CA 1
ATOM 6738 C C . LEU B 2 746 ? -76.758 21.657 23.912 1.00 66.63 746 LEU B C 1
ATOM 6739 O O . LEU B 2 746 ? -76.994 21.742 25.124 1.00 65.40 746 LEU B O 1
ATOM 6744 N N . THR B 2 747 ? -77.170 20.645 23.149 1.00 66.09 747 THR B N 1
ATOM 6745 C CA . THR B 2 747 ? -77.938 19.528 23.676 1.00 64.84 747 THR B CA 1
ATOM 6746 C C . THR B 2 747 ? -77.133 18.850 24.755 1.00 64.36 747 THR B C 1
ATOM 6747 O O . THR B 2 747 ? -77.673 18.487 25.789 1.00 65.23 747 THR B O 1
ATOM 6751 N N . ARG B 2 748 ? -75.839 18.676 24.514 1.00 64.04 748 ARG B N 1
ATOM 6752 C CA . ARG B 2 748 ? -74.977 18.037 25.499 1.00 65.44 748 ARG B CA 1
ATOM 6753 C C . ARG B 2 748 ? -74.906 18.825 26.809 1.00 66.52 748 ARG B C 1
ATOM 6754 O O . ARG B 2 748 ? -74.744 18.237 27.882 1.00 66.30 748 ARG B O 1
ATOM 6762 N N . GLN B 2 749 ? -75.020 20.150 26.720 1.00 67.00 749 GLN B N 1
ATOM 6763 C CA . GLN B 2 749 ? -74.974 20.994 27.908 1.00 66.55 749 GLN B CA 1
ATOM 6764 C C . GLN B 2 749 ? -76.241 20.824 28.742 1.00 66.37 749 GLN B C 1
ATOM 6765 O O . GLN B 2 749 ? -76.170 20.716 29.964 1.00 66.64 749 GLN B O 1
ATOM 6771 N N . LEU B 2 750 ? -77.398 20.791 28.088 1.00 65.93 750 LEU B N 1
ATOM 6772 C CA . LEU B 2 750 ? -78.662 20.610 28.802 1.00 65.83 750 LEU B CA 1
ATOM 6773 C C . LEU B 2 750 ? -78.654 19.281 29.539 1.00 66.21 750 LEU B C 1
ATOM 6774 O O . LEU B 2 750 ? -79.111 19.179 30.677 1.00 65.75 750 LEU B O 1
ATOM 6779 N N . VAL B 2 751 ? -78.115 18.266 28.875 1.00 68.71 751 VAL B N 1
ATOM 6780 C CA . VAL B 2 751 ? -78.006 16.918 29.436 1.00 69.42 751 VAL B CA 1
ATOM 6781 C C . VAL B 2 751 ? -77.114 16.925 30.672 1.00 70.42 751 VAL B C 1
ATOM 6782 O O . VAL B 2 751 ? -77.410 16.270 31.661 1.00 71.41 751 VAL B O 1
ATOM 6786 N N . HIS B 2 752 ? -76.022 17.670 30.607 1.00 71.99 752 HIS B N 1
ATOM 6787 C CA . HIS B 2 752 ? -75.101 17.760 31.722 1.00 74.05 752 HIS B CA 1
ATOM 6788 C C . HIS B 2 752 ? -75.763 18.389 32.950 1.00 75.46 752 HIS B C 1
ATOM 6789 O O . HIS B 2 752 ? -75.513 17.986 34.085 1.00 75.38 752 HIS B O 1
ATOM 6796 N N . ILE B 2 753 ? -76.631 19.362 32.713 1.00 77.39 753 ILE B N 1
ATOM 6797 C CA . ILE B 2 753 ? -77.307 20.075 33.793 1.00 80.30 753 ILE B CA 1
ATOM 6798 C C . ILE B 2 753 ? -78.556 19.441 34.403 1.00 82.05 753 ILE B C 1
ATOM 6799 O O . ILE B 2 753 ? -78.607 19.167 35.602 1.00 82.42 753 ILE B O 1
ATOM 6804 N N . PHE B 2 754 ? -79.562 19.216 33.570 1.00 83.32 754 PHE B N 1
ATOM 6805 C CA . PHE B 2 754 ? -80.835 18.698 34.039 1.00 84.87 754 PHE B CA 1
ATOM 6806 C C . PHE B 2 754 ? -81.028 17.186 34.136 1.00 86.31 754 PHE B C 1
ATOM 6807 O O . PHE B 2 754 ? -82.135 16.720 34.421 1.00 86.58 754 PHE B O 1
ATOM 6815 N N . ALA B 2 755 ? -79.966 16.418 33.924 1.00 87.39 755 ALA B N 1
ATOM 6816 C CA . ALA B 2 755 ? -80.078 14.967 33.991 1.00 88.89 755 ALA B CA 1
ATOM 6817 C C . ALA B 2 755 ? -80.813 14.521 35.250 1.00 90.04 755 ALA B C 1
ATOM 6818 O O . ALA B 2 755 ? -81.876 13.897 35.175 1.00 90.55 755 ALA B O 1
ATOM 6820 N N . HIS B 2 756 ? -80.251 14.850 36.407 1.00 89.91 756 HIS B N 1
ATOM 6821 C CA . HIS B 2 756 ? -80.859 14.453 37.664 1.00 90.27 756 HIS B CA 1
ATOM 6822 C C . HIS B 2 756 ? -81.985 15.375 38.144 1.00 90.26 756 HIS B C 1
ATOM 6823 O O . HIS B 2 756 ? -82.452 15.255 39.273 1.00 90.29 756 HIS B O 1
ATOM 6830 N N . GLU B 2 757 ? -82.424 16.286 37.278 1.00 90.14 757 GLU B N 1
ATOM 6831 C CA . GLU B 2 757 ? -83.523 17.204 37.596 1.00 90.48 757 GLU B CA 1
ATOM 6832 C C . GLU B 2 757 ? -84.759 16.722 36.832 1.00 89.70 757 GLU B C 1
ATOM 6833 O O . GLU B 2 757 ? -85.182 17.346 35.854 1.00 88.98 757 GLU B O 1
ATOM 6839 N N . PRO B 2 758 ? -85.362 15.607 37.275 1.00 89.36 758 PRO B N 1
ATOM 6840 C CA . PRO B 2 758 ? -86.546 15.076 36.594 1.00 88.79 758 PRO B CA 1
ATOM 6841 C C . PRO B 2 758 ? -87.580 16.127 36.218 1.00 88.09 758 PRO B C 1
ATOM 6842 O O . PRO B 2 758 ? -88.124 16.109 35.119 1.00 88.55 758 PRO B O 1
ATOM 6846 N N . ALA B 2 759 ? -87.839 17.050 37.132 1.00 87.45 759 ALA B N 1
ATOM 6847 C CA . ALA B 2 759 ? -88.816 18.100 36.898 1.00 86.49 759 ALA B CA 1
ATOM 6848 C C . ALA B 2 759 ? -88.692 18.844 35.559 1.00 85.61 759 ALA B C 1
ATOM 6849 O O . ALA B 2 759 ? -89.696 19.339 35.046 1.00 84.83 759 ALA B O 1
ATOM 6851 N N . HIS B 2 760 ? -87.488 18.918 34.985 1.00 84.94 760 HIS B N 1
ATOM 6852 C CA . HIS B 2 760 ? -87.304 19.654 33.723 1.00 83.76 760 HIS B CA 1
ATOM 6853 C C . HIS B 2 760 ? -86.651 18.893 32.567 1.00 82.51 760 HIS B C 1
ATOM 6854 O O . HIS B 2 760 ? -86.631 19.381 31.437 1.00 81.76 760 HIS B O 1
ATOM 6861 N N . PHE B 2 761 ? -86.139 17.699 32.852 1.00 82.21 761 PHE B N 1
ATOM 6862 C CA . PHE B 2 761 ? -85.448 16.871 31.859 1.00 82.36 761 PHE B CA 1
ATOM 6863 C C . PHE B 2 761 ? -86.208 16.231 30.686 1.00 81.04 761 PHE B C 1
ATOM 6864 O O . PHE B 2 761 ? -85.636 16.063 29.610 1.00 80.70 761 PHE B O 1
ATOM 6872 N N . PRO B 2 762 ? -87.485 15.847 30.874 1.00 80.52 762 PRO B N 1
ATOM 6873 C CA . PRO B 2 762 ? -88.270 15.221 29.800 1.00 79.95 762 PRO B CA 1
ATOM 6874 C C . PRO B 2 762 ? -88.122 15.769 28.372 1.00 78.99 762 PRO B C 1
ATOM 6875 O O . PRO B 2 762 ? -87.952 14.998 27.424 1.00 79.03 762 PRO B O 1
ATOM 6879 N N . PRO B 2 763 ? -88.177 17.101 28.197 1.00 78.19 763 PRO B N 1
ATOM 6880 C CA . PRO B 2 763 ? -88.046 17.676 26.848 1.00 77.12 763 PRO B CA 1
ATOM 6881 C C . PRO B 2 763 ? -86.648 17.493 26.271 1.00 75.75 763 PRO B C 1
ATOM 6882 O O . PRO B 2 763 ? -86.464 17.398 25.054 1.00 74.61 763 PRO B O 1
ATOM 6886 N N . ILE B 2 764 ? -85.665 17.457 27.162 1.00 74.95 764 ILE B N 1
ATOM 6887 C CA . ILE B 2 764 ? -84.282 17.281 26.761 1.00 75.05 764 ILE B CA 1
ATOM 6888 C C . ILE B 2 764 ? -84.057 15.843 26.324 1.00 75.32 764 ILE B C 1
ATOM 6889 O O . ILE B 2 764 ? -83.275 15.589 25.405 1.00 76.42 764 ILE B O 1
ATOM 6894 N N . GLU B 2 765 ? -84.748 14.906 26.976 1.00 75.25 765 GLU B N 1
ATOM 6895 C CA . GLU B 2 765 ? -84.640 13.487 26.619 1.00 74.17 765 GLU B CA 1
ATOM 6896 C C . GLU B 2 765 ? -85.132 13.311 25.180 1.00 74.24 765 GLU B C 1
ATOM 6897 O O . GLU B 2 765 ? -84.526 12.592 24.382 1.00 72.95 765 GLU B O 1
ATOM 6903 N N . ALA B 2 766 ? -86.238 13.978 24.861 1.00 74.54 766 ALA B N 1
ATOM 6904 C CA . ALA B 2 766 ? -86.816 13.929 23.525 1.00 76.13 766 ALA B CA 1
ATOM 6905 C C . ALA B 2 766 ? -85.804 14.461 22.504 1.00 77.03 766 ALA B C 1
ATOM 6906 O O . ALA B 2 766 ? -85.594 13.872 21.433 1.00 76.86 766 ALA B O 1
ATOM 6908 N N . LEU B 2 767 ? -85.193 15.593 22.848 1.00 77.11 767 LEU B N 1
ATOM 6909 C CA . LEU B 2 767 ? -84.197 16.228 22.000 1.00 76.29 767 LEU B CA 1
ATOM 6910 C C . LEU B 2 767 ? -83.064 15.246 21.761 1.00 75.05 767 LEU B C 1
ATOM 6911 O O . LEU B 2 767 ? -82.710 14.961 20.619 1.00 74.61 767 LEU B O 1
ATOM 6916 N N . PHE B 2 768 ? -82.497 14.735 22.848 1.00 73.56 768 PHE B N 1
ATOM 6917 C CA . PHE B 2 768 ? -81.406 13.770 22.765 1.00 73.55 768 PHE B CA 1
ATOM 6918 C C . PHE B 2 768 ? -81.687 12.645 21.763 1.00 74.33 768 PHE B C 1
ATOM 6919 O O . PHE B 2 768 ? -80.825 12.279 20.960 1.00 73.98 768 PHE B O 1
ATOM 6927 N N . LEU B 2 769 ? -82.893 12.087 21.833 1.00 74.50 769 LEU B N 1
ATOM 6928 C CA . LEU B 2 769 ? -83.285 11.009 20.937 1.00 73.17 769 LEU B CA 1
ATOM 6929 C C . LEU B 2 769 ? -83.430 11.499 19.505 1.00 72.93 769 LEU B C 1
ATOM 6930 O O . LEU B 2 769 ? -82.949 10.850 18.576 1.00 72.71 769 LEU B O 1
ATOM 6935 N N . LEU B 2 770 ? -84.092 12.644 19.334 1.00 72.54 770 LEU B N 1
ATOM 6936 C CA . LEU B 2 770 ? -84.307 13.229 18.010 1.00 71.99 770 LEU B CA 1
ATOM 6937 C C . LEU B 2 770 ? -82.990 13.505 17.277 1.00 72.81 770 LEU B C 1
ATOM 6938 O O . LEU B 2 770 ? -82.824 13.151 16.105 1.00 72.27 770 LEU B O 1
ATOM 6943 N N . VAL B 2 771 ? -82.056 14.135 17.981 1.00 73.46 771 VAL B N 1
ATOM 6944 C CA . VAL B 2 771 ? -80.760 14.463 17.411 1.00 73.31 771 VAL B CA 1
ATOM 6945 C C . VAL B 2 771 ? -79.965 13.204 17.066 1.00 72.92 771 VAL B C 1
ATOM 6946 O O . VAL B 2 771 ? -79.233 13.181 16.074 1.00 73.47 771 VAL B O 1
ATOM 6950 N N . THR B 2 772 ? -80.105 12.162 17.879 1.00 71.46 772 THR B N 1
ATOM 6951 C CA . THR B 2 772 ? -79.390 10.920 17.628 1.00 71.49 772 THR B CA 1
ATOM 6952 C C . THR B 2 772 ? -79.977 10.186 16.416 1.00 72.76 772 THR B C 1
ATOM 6953 O O . THR B 2 772 ? -79.256 9.489 15.696 1.00 73.61 772 THR B O 1
ATOM 6957 N N . SER B 2 773 ? -81.282 10.338 16.191 1.00 72.69 773 SER B N 1
ATOM 6958 C CA . SER B 2 773 ? -81.942 9.693 15.052 1.00 71.49 773 SER B CA 1
ATOM 6959 C C . SER B 2 773 ? -81.499 10.335 13.747 1.00 70.66 773 SER B C 1
ATOM 6960 O O . SER B 2 773 ? -81.317 9.656 12.738 1.00 71.62 773 SER B O 1
ATOM 6963 N N . VAL B 2 774 ? -81.339 11.651 13.762 1.00 69.10 774 VAL B N 1
ATOM 6964 C CA . VAL B 2 774 ? -80.924 12.356 12.568 1.00 67.52 774 VAL B CA 1
ATOM 6965 C C . VAL B 2 774 ? -79.442 12.120 12.266 1.00 68.09 774 VAL B C 1
ATOM 6966 O O . VAL B 2 774 ? -79.082 11.809 11.125 1.00 67.90 774 VAL B O 1
ATOM 6970 N N . THR B 2 775 ? -78.583 12.248 13.275 1.00 67.75 775 THR B N 1
ATOM 6971 C CA . THR B 2 775 ? -77.156 12.034 13.045 1.00 68.83 775 THR B CA 1
ATOM 6972 C C . THR B 2 775 ? -76.884 10.614 12.544 1.00 68.68 775 THR B C 1
ATOM 6973 O O . THR B 2 775 ? -75.947 10.392 11.779 1.00 68.22 775 THR B O 1
ATOM 6977 N N . LEU B 2 776 ? -77.707 9.657 12.967 1.00 69.82 776 LEU B N 1
ATOM 6978 C CA . LEU B 2 776 ? -77.541 8.271 12.531 1.00 70.55 776 LEU B CA 1
ATOM 6979 C C . LEU B 2 776 ? -77.926 8.088 11.067 1.00 70.42 776 LEU B C 1
ATOM 6980 O O . LEU B 2 776 ? -77.292 7.314 10.345 1.00 69.95 776 LEU B O 1
ATOM 6985 N N . THR B 2 777 ? -78.968 8.793 10.623 1.00 69.97 777 THR B N 1
ATOM 6986 C CA . THR B 2 777 ? -79.398 8.687 9.228 1.00 70.00 777 THR B CA 1
ATOM 6987 C C . THR B 2 777 ? -78.308 9.388 8.433 1.00 69.79 777 THR B C 1
ATOM 6988 O O . THR B 2 777 ? -77.824 8.869 7.425 1.00 71.38 777 THR B O 1
ATOM 6992 N N . LEU B 2 778 ? -77.906 10.566 8.912 1.00 69.31 778 LEU B N 1
ATOM 6993 C CA . LEU B 2 778 ? -76.882 11.346 8.241 1.00 68.49 778 LEU B CA 1
ATOM 6994 C C . LEU B 2 778 ? -75.591 10.554 8.094 1.00 67.91 778 LEU B C 1
ATOM 6995 O O . LEU B 2 778 ? -74.977 10.557 7.033 1.00 67.37 778 LEU B O 1
ATOM 7000 N N . PHE B 2 779 ? -75.167 9.900 9.168 1.00 67.74 779 PHE B N 1
ATOM 7001 C CA . PHE B 2 779 ? -73.955 9.122 9.136 1.00 68.57 779 PHE B CA 1
ATOM 7002 C C . PHE B 2 779 ? -73.927 8.016 8.084 1.00 71.19 779 PHE B C 1
ATOM 7003 O O . PHE B 2 779 ? -72.834 7.664 7.599 1.00 72.54 779 PHE B O 1
ATOM 7011 N N . GLN B 2 780 ? -75.074 7.448 7.712 1.00 72.94 780 GLN B N 1
ATOM 7012 C CA . GLN B 2 780 ? -75.095 6.360 6.719 1.00 75.32 780 GLN B CA 1
ATOM 7013 C C . GLN B 2 780 ? -74.716 6.933 5.386 1.00 73.45 780 GLN B C 1
ATOM 7014 O O . GLN B 2 780 ? -73.847 6.423 4.685 1.00 79.15 780 GLN B O 1
ATOM 7020 N N . GLN B 2 781 ? -75.339 8.057 5.075 1.00 69.57 781 GLN B N 1
ATOM 7021 C CA . GLN B 2 781 ? -75.097 8.740 3.820 1.00 68.35 781 GLN B CA 1
ATOM 7022 C C . GLN B 2 781 ? -73.725 9.377 3.611 1.00 72.10 781 GLN B C 1
ATOM 7023 O O . GLN B 2 781 ? -73.156 9.262 2.505 1.00 76.36 781 GLN B O 1
ATOM 7029 N N . GLY B 2 782 ? -73.217 10.119 4.595 1.00 77.45 782 GLY B N 1
ATOM 7030 C CA . GLY B 2 782 ? -71.944 10.774 4.480 1.00 82.66 782 GLY B CA 1
ATOM 7031 C C . GLY B 2 782 ? -71.075 10.250 5.600 1.00 84.14 782 GLY B C 1
ATOM 7032 O O . GLY B 2 782 ? -70.801 10.984 6.563 1.00 85.05 782 GLY B O 1
ATOM 7033 N N . PRO B 2 783 ? -70.620 8.994 5.521 1.00 83.93 783 PRO B N 1
ATOM 7034 C CA . PRO B 2 783 ? -69.768 8.393 6.546 1.00 83.85 783 PRO B CA 1
ATOM 7035 C C . PRO B 2 783 ? -68.552 9.295 6.911 1.00 84.09 783 PRO B C 1
ATOM 7036 O O . PRO B 2 783 ? -68.080 9.220 8.026 1.00 85.54 783 PRO B O 1
ATOM 7040 N N . ARG B 2 784 ? -68.059 10.107 5.988 1.00 81.74 784 ARG B N 1
ATOM 7041 C CA . ARG B 2 784 ? -66.918 10.922 6.341 1.00 80.45 784 ARG B CA 1
ATOM 7042 C C . ARG B 2 784 ? -67.038 12.370 5.892 1.00 80.16 784 ARG B C 1
ATOM 7043 O O . ARG B 2 784 ? -66.081 13.160 5.921 1.00 80.63 784 ARG B O 1
ATOM 7051 N N . ASP B 2 785 ? -68.241 12.733 5.524 1.00 79.43 785 ASP B N 1
ATOM 7052 C CA . ASP B 2 785 ? -68.514 14.075 5.105 1.00 79.53 785 ASP B CA 1
ATOM 7053 C C . ASP B 2 785 ? -68.694 15.131 6.211 1.00 78.52 785 ASP B C 1
ATOM 7054 O O . ASP B 2 785 ? -68.648 16.315 5.904 1.00 79.13 785 ASP B O 1
ATOM 7059 N N . HIS B 2 786 ? -68.917 14.727 7.464 1.00 76.66 786 HIS B N 1
ATOM 7060 C CA . HIS B 2 786 ? -69.090 15.695 8.550 1.00 75.41 786 HIS B CA 1
ATOM 7061 C C . HIS B 2 786 ? -68.393 15.225 9.815 1.00 74.32 786 HIS B C 1
ATOM 7062 O O . HIS B 2 786 ? -69.043 14.892 10.799 1.00 73.81 786 HIS B O 1
ATOM 7069 N N . PRO B 2 787 ? -67.044 15.190 9.784 1.00 73.63 787 PRO B N 1
ATOM 7070 C CA . PRO B 2 787 ? -66.207 14.755 10.917 1.00 72.31 787 PRO B CA 1
ATOM 7071 C C . PRO B 2 787 ? -66.533 15.549 12.169 1.00 70.69 787 PRO B C 1
ATOM 7072 O O . PRO B 2 787 ? -66.487 15.053 13.301 1.00 68.17 787 PRO B O 1
ATOM 7076 N N . ASP B 2 788 ? -66.869 16.806 11.923 1.00 70.47 788 ASP B N 1
ATOM 7077 C CA . ASP B 2 788 ? -67.194 17.752 12.959 1.00 70.48 788 ASP B CA 1
ATOM 7078 C C . ASP B 2 788 ? -68.460 17.323 13.689 1.00 68.76 788 ASP B C 1
ATOM 7079 O O . ASP B 2 788 ? -68.512 17.355 14.916 1.00 67.82 788 ASP B O 1
ATOM 7084 N N . ILE B 2 789 ? -69.477 16.910 12.940 1.00 67.48 789 ILE B N 1
ATOM 7085 C CA . ILE B 2 789 ? -70.732 16.476 13.546 1.00 65.91 789 ILE B CA 1
ATOM 7086 C C . ILE B 2 789 ? -70.531 15.166 14.298 1.00 64.04 789 ILE B C 1
ATOM 7087 O O . ILE B 2 789 ? -71.065 14.979 15.383 1.00 63.52 789 ILE B O 1
ATOM 7092 N N . VAL B 2 790 ? -69.748 14.267 13.720 1.00 62.91 790 VAL B N 1
ATOM 7093 C CA . VAL B 2 790 ? -69.457 12.995 14.358 1.00 62.17 790 VAL B CA 1
ATOM 7094 C C . VAL B 2 790 ? -68.770 13.255 15.697 1.00 62.95 790 VAL B C 1
ATOM 7095 O O . VAL B 2 790 ? -69.023 12.559 16.681 1.00 61.59 790 VAL B O 1
ATOM 7099 N N . ASP B 2 791 ? -67.895 14.263 15.715 1.00 65.04 791 ASP B N 1
ATOM 7100 C CA . ASP B 2 791 ? -67.136 14.638 16.913 1.00 65.14 791 ASP B CA 1
ATOM 7101 C C . ASP B 2 791 ? -68.079 15.074 18.025 1.00 64.58 791 ASP B C 1
ATOM 7102 O O . ASP B 2 791 ? -68.008 14.548 19.130 1.00 63.59 791 ASP B O 1
ATOM 7107 N N . SER B 2 792 ? -68.956 16.031 17.738 1.00 64.55 792 SER B N 1
ATOM 7108 C CA . SER B 2 792 ? -69.913 16.496 18.739 1.00 66.31 792 SER B CA 1
ATOM 7109 C C . SER B 2 792 ? -70.857 15.351 19.135 1.00 66.75 792 SER B C 1
ATOM 7110 O O . SER B 2 792 ? -71.231 15.206 20.303 1.00 66.75 792 SER B O 1
ATOM 7113 N N . PHE B 2 793 ? -71.243 14.543 18.157 1.00 66.84 793 PHE B N 1
ATOM 7114 C CA . PHE B 2 793 ? -72.117 13.413 18.414 1.00 67.31 793 PHE B CA 1
ATOM 7115 C C . PHE B 2 793 ? -71.485 12.523 19.483 1.00 67.31 793 PHE B C 1
ATOM 7116 O O . PHE B 2 793 ? -72.120 12.226 20.494 1.00 68.79 793 PHE B O 1
ATOM 7132 N N . GLN B 2 795 ? -69.196 13.164 21.689 1.00 65.82 795 GLN B N 1
ATOM 7133 C CA . GLN B 2 795 ? -69.100 13.819 22.975 1.00 64.97 795 GLN B CA 1
ATOM 7134 C C . GLN B 2 795 ? -70.449 13.832 23.676 1.00 64.16 795 GLN B C 1
ATOM 7135 O O . GLN B 2 795 ? -70.512 13.679 24.892 1.00 63.66 795 GLN B O 1
ATOM 7141 N N . LEU B 2 796 ? -71.523 14.009 22.907 1.00 63.84 796 LEU B N 1
ATOM 7142 C CA . LEU B 2 796 ? -72.873 14.024 23.461 1.00 62.53 796 LEU B CA 1
ATOM 7143 C C . LEU B 2 796 ? -73.152 12.668 24.083 1.00 63.97 796 LEU B C 1
ATOM 7144 O O . LEU B 2 796 ? -73.541 12.576 25.246 1.00 65.13 796 LEU B O 1
ATOM 7149 N N . LEU B 2 797 ? -72.940 11.608 23.312 1.00 64.18 797 LEU B N 1
ATOM 7150 C CA . LEU B 2 797 ? -73.167 10.255 23.809 1.00 64.65 797 LEU B CA 1
ATOM 7151 C C . LEU B 2 797 ? -72.311 9.948 25.041 1.00 65.28 797 LEU B C 1
ATOM 7152 O O . LEU B 2 797 ? -72.753 9.222 25.939 1.00 66.21 797 LEU B O 1
ATOM 7157 N N . ALA B 2 798 ? -71.090 10.485 25.083 1.00 64.84 798 ALA B N 1
ATOM 7158 C CA . ALA B 2 798 ? -70.204 10.242 26.224 1.00 63.96 798 ALA B CA 1
ATOM 7159 C C . ALA B 2 798 ? -70.680 11.004 27.449 1.00 63.44 798 ALA B C 1
ATOM 7160 O O . ALA B 2 798 ? -70.384 10.611 28.577 1.00 64.66 798 ALA B O 1
ATOM 7162 N N . GLN B 2 799 ? -71.413 12.093 27.234 1.00 61.69 799 GLN B N 1
ATOM 7163 C CA . GLN B 2 799 ? -71.915 12.869 28.356 1.00 61.65 799 GLN B CA 1
ATOM 7164 C C . GLN B 2 799 ? -73.085 12.112 28.947 1.00 62.34 799 GLN B C 1
ATOM 7165 O O . GLN B 2 799 ? -73.265 12.072 30.171 1.00 62.50 799 GLN B O 1
ATOM 7171 N N . ALA B 2 800 ? -73.880 11.512 28.062 1.00 62.37 800 ALA B N 1
ATOM 7172 C CA . ALA B 2 800 ? -75.034 10.732 28.475 1.00 61.89 800 ALA B CA 1
ATOM 7173 C C . ALA B 2 800 ? -74.555 9.619 29.408 1.00 62.74 800 ALA B C 1
ATOM 7174 O O . ALA B 2 800 ? -75.035 9.505 30.531 1.00 63.28 800 ALA B O 1
ATOM 7176 N N . LEU B 2 801 ? -73.587 8.827 28.958 1.00 63.93 801 LEU B N 1
ATOM 7177 C CA . LEU B 2 801 ? -73.047 7.732 29.767 1.00 66.75 801 LEU B CA 1
ATOM 7178 C C . LEU B 2 801 ? -72.413 8.191 31.093 1.00 68.61 801 LEU B C 1
ATOM 7179 O O . LEU B 2 801 ? -72.514 7.511 32.123 1.00 67.95 801 LEU B O 1
ATOM 7184 N N . LYS B 2 802 ? -71.758 9.347 31.054 1.00 71.54 802 LYS B N 1
ATOM 7185 C CA . LYS B 2 802 ? -71.087 9.918 32.223 1.00 73.20 802 LYS B CA 1
ATOM 7186 C C . LYS B 2 802 ? -72.061 10.360 33.315 1.00 73.45 802 LYS B C 1
ATOM 7187 O O . LYS B 2 802 ? -71.951 9.940 34.471 1.00 71.33 802 LYS B O 1
ATOM 7193 N N . ARG B 2 803 ? -73.010 11.210 32.933 1.00 74.59 803 ARG B N 1
ATOM 7194 C CA . ARG B 2 803 ? -73.991 11.739 33.870 1.00 76.66 803 ARG B CA 1
ATOM 7195 C C . ARG B 2 803 ? -75.238 10.894 34.093 1.00 76.95 803 ARG B C 1
ATOM 7196 O O . ARG B 2 803 ? -75.666 10.723 35.235 1.00 77.57 803 ARG B O 1
ATOM 7204 N N . LYS B 2 804 ? -75.820 10.360 33.024 1.00 76.69 804 LYS B N 1
ATOM 7205 C CA . LYS B 2 804 ? -77.045 9.582 33.170 1.00 76.74 804 LYS B CA 1
ATOM 7206 C C . LYS B 2 804 ? -77.173 8.379 32.241 1.00 75.83 804 LYS B C 1
ATOM 7207 O O . LYS B 2 804 ? -77.901 8.425 31.245 1.00 74.48 804 LYS B O 1
ATOM 7213 N N . PRO B 2 805 ? -76.481 7.276 32.575 1.00 75.48 805 PRO B N 1
ATOM 7214 C CA . PRO B 2 805 ? -76.469 6.024 31.813 1.00 75.25 805 PRO B CA 1
ATOM 7215 C C . PRO B 2 805 ? -77.835 5.450 31.444 1.00 75.94 805 PRO B C 1
ATOM 7216 O O . PRO B 2 805 ? -78.018 4.958 30.335 1.00 76.11 805 PRO B O 1
ATOM 7220 N N . ASP B 2 806 ? -78.794 5.506 32.360 1.00 77.59 806 ASP B N 1
ATOM 7221 C CA . ASP B 2 806 ? -80.116 4.953 32.075 1.00 79.04 806 ASP B CA 1
ATOM 7222 C C . ASP B 2 806 ? -80.733 5.480 30.778 1.00 77.89 806 ASP B C 1
ATOM 7223 O O . ASP B 2 806 ? -81.761 4.986 30.330 1.00 78.55 806 ASP B O 1
ATOM 7228 N N . LEU B 2 807 ? -80.100 6.473 30.163 1.00 76.59 807 LEU B N 1
ATOM 7229 C CA . LEU B 2 807 ? -80.613 7.016 28.908 1.00 75.31 807 LEU B CA 1
ATOM 7230 C C . LEU B 2 807 ? -80.449 5.974 27.813 1.00 74.03 807 LEU B C 1
ATOM 7231 O O . LEU B 2 807 ? -81.197 5.942 26.842 1.00 72.16 807 LEU B O 1
ATOM 7236 N N . PHE B 2 808 ? -79.451 5.122 27.984 1.00 74.39 808 PHE B N 1
ATOM 7237 C CA . PHE B 2 808 ? -79.168 4.085 27.014 1.00 75.84 808 PHE B CA 1
ATOM 7238 C C . PHE B 2 808 ? -80.133 2.907 27.069 1.00 77.13 808 PHE B C 1
ATOM 7239 O O . PHE B 2 808 ? -80.120 2.039 26.195 1.00 77.81 808 PHE B O 1
ATOM 7247 N N . LEU B 2 809 ? -80.979 2.878 28.092 1.00 78.12 809 LEU B N 1
ATOM 7248 C CA . LEU B 2 809 ? -81.951 1.802 28.234 1.00 77.36 809 LEU B CA 1
ATOM 7249 C C . LEU B 2 809 ? -83.265 2.137 27.530 1.00 77.51 809 LEU B C 1
ATOM 7250 O O . LEU B 2 809 ? -84.248 1.417 27.676 1.00 77.79 809 LEU B O 1
ATOM 7255 N N . CYS B 2 810 ? -83.276 3.234 26.773 1.00 77.65 810 CYS B N 1
ATOM 7256 C CA . CYS B 2 810 ? -84.459 3.642 26.020 1.00 79.30 810 CYS B CA 1
ATOM 7257 C C . CYS B 2 810 ? -84.463 2.793 24.751 1.00 81.26 810 CYS B C 1
ATOM 7258 O O . CYS B 2 810 ? -83.452 2.735 24.045 1.00 82.49 810 CYS B O 1
ATOM 7261 N N . GLU B 2 811 ? -85.584 2.148 24.442 1.00 82.57 811 GLU B N 1
ATOM 7262 C CA . GLU B 2 811 ? -85.663 1.305 23.245 1.00 83.68 811 GLU B CA 1
ATOM 7263 C C . GLU B 2 811 ? -85.815 2.136 21.975 1.00 83.01 811 GLU B C 1
ATOM 7264 O O . GLU B 2 811 ? -85.644 1.628 20.858 1.00 82.53 811 GLU B O 1
ATOM 7270 N N . ARG B 2 812 ? -86.147 3.410 22.149 1.00 81.70 812 ARG B N 1
ATOM 7271 C CA . ARG B 2 812 ? -86.315 4.310 21.020 1.00 80.03 812 ARG B CA 1
ATOM 7272 C C . ARG B 2 812 ? -84.960 4.734 20.438 1.00 78.29 812 ARG B C 1
ATOM 7273 O O . ARG B 2 812 ? -84.899 5.291 19.336 1.00 78.67 812 ARG B O 1
ATOM 7281 N N . LEU B 2 813 ? -83.885 4.467 21.186 1.00 75.00 813 LEU B N 1
ATOM 7282 C CA . LEU B 2 813 ? -82.510 4.767 20.762 1.00 73.05 813 LEU B CA 1
ATOM 7283 C C . LEU B 2 813 ? -81.852 3.472 20.262 1.00 71.38 813 LEU B C 1
ATOM 7284 O O . LEU B 2 813 ? -81.747 2.502 21.021 1.00 70.97 813 LEU B O 1
ATOM 7289 N N . ASP B 2 814 ? -81.392 3.464 19.004 1.00 68.80 814 ASP B N 1
ATOM 7290 C CA . ASP B 2 814 ? -80.767 2.263 18.412 1.00 66.73 814 ASP B CA 1
ATOM 7291 C C . ASP B 2 814 ? -79.343 1.981 18.876 1.00 65.67 814 ASP B C 1
ATOM 7292 O O . ASP B 2 814 ? -78.380 2.242 18.156 1.00 66.18 814 ASP B O 1
ATOM 7297 N N . VAL B 2 815 ? -79.223 1.403 20.062 1.00 64.89 815 VAL B N 1
ATOM 7298 C CA . VAL B 2 815 ? -77.921 1.094 20.634 1.00 65.36 815 VAL B CA 1
ATOM 7299 C C . VAL B 2 815 ? -76.921 0.347 19.716 1.00 65.15 815 VAL B C 1
ATOM 7300 O O . VAL B 2 815 ? -75.724 0.544 19.830 1.00 65.56 815 VAL B O 1
ATOM 7304 N N . LYS B 2 816 ? -77.396 -0.511 18.823 1.00 65.25 816 LYS B N 1
ATOM 7305 C CA . LYS B 2 816 ? -76.480 -1.213 17.931 1.00 64.51 816 LYS B CA 1
ATOM 7306 C C . LYS B 2 816 ? -75.857 -0.230 16.944 1.00 62.79 816 LYS B C 1
ATOM 7307 O O . LYS B 2 816 ? -74.644 -0.240 16.715 1.00 61.48 816 LYS B O 1
ATOM 7313 N N . ALA B 2 817 ? -76.714 0.606 16.359 1.00 61.29 817 ALA B N 1
ATOM 7314 C CA . ALA B 2 817 ? -76.310 1.612 15.390 1.00 61.27 817 ALA B CA 1
ATOM 7315 C C . ALA B 2 817 ? -75.222 2.512 15.986 1.00 61.83 817 ALA B C 1
ATOM 7316 O O . ALA B 2 817 ? -74.135 2.682 15.410 1.00 61.49 817 ALA B O 1
ATOM 7318 N N . VAL B 2 818 ? -75.516 3.081 17.148 1.00 60.44 818 VAL B N 1
ATOM 7319 C CA . VAL B 2 818 ? -74.568 3.951 17.810 1.00 59.27 818 VAL B CA 1
ATOM 7320 C C . VAL B 2 818 ? -73.218 3.267 17.938 1.00 57.95 818 VAL B C 1
ATOM 7321 O O . VAL B 2 818 ? -72.207 3.796 17.485 1.00 59.64 818 VAL B O 1
ATOM 7325 N N . PHE B 2 819 ? -73.197 2.088 18.542 1.00 55.70 819 PHE B N 1
ATOM 7326 C CA . PHE B 2 819 ? -71.942 1.376 18.720 1.00 54.47 819 PHE B CA 1
ATOM 7327 C C . PHE B 2 819 ? -71.228 1.197 17.378 1.00 56.16 819 PHE B C 1
ATOM 7328 O O . PHE B 2 819 ? -70.000 1.296 17.310 1.00 55.08 819 PHE B O 1
ATOM 7336 N N . GLN B 2 820 ? -71.993 0.949 16.312 1.00 58.60 820 GLN B N 1
ATOM 7337 C CA . GLN B 2 820 ? -71.404 0.737 14.983 1.00 60.11 820 GLN B CA 1
ATOM 7338 C C . GLN B 2 820 ? -70.751 2.009 14.453 1.00 60.11 820 GLN B C 1
ATOM 7339 O O . GLN B 2 820 ? -69.624 1.978 13.947 1.00 60.46 820 GLN B O 1
ATOM 7345 N N . CYS B 2 821 ? -71.468 3.123 14.571 1.00 58.92 821 CYS B N 1
ATOM 7346 C CA . CYS B 2 821 ? -70.966 4.416 14.128 1.00 57.27 821 CYS B CA 1
ATOM 7347 C C . CYS B 2 821 ? -69.686 4.737 14.885 1.00 55.48 821 CYS B C 1
ATOM 7348 O O . CYS B 2 821 ? -68.697 5.176 14.308 1.00 55.21 821 CYS B O 1
ATOM 7351 N N . ALA B 2 822 ? -69.716 4.492 16.186 1.00 53.90 822 ALA B N 1
ATOM 7352 C CA . ALA B 2 822 ? -68.576 4.744 17.044 1.00 54.45 822 ALA B CA 1
ATOM 7353 C C . ALA B 2 822 ? -67.295 4.077 16.564 1.00 55.63 822 ALA B C 1
ATOM 7354 O O . ALA B 2 822 ? -66.250 4.719 16.468 1.00 56.35 822 ALA B O 1
ATOM 7356 N N . VAL B 2 823 ? -67.382 2.788 16.255 1.00 56.95 823 VAL B N 1
ATOM 7357 C CA . VAL B 2 823 ? -66.223 2.009 15.816 1.00 57.46 823 VAL B CA 1
ATOM 7358 C C . VAL B 2 823 ? -65.668 2.465 14.470 1.00 58.20 823 VAL B C 1
ATOM 7359 O O . VAL B 2 823 ? -64.455 2.458 14.256 1.00 57.01 823 VAL B O 1
ATOM 7363 N N . LEU B 2 824 ? -66.556 2.851 13.561 1.00 58.81 824 LEU B N 1
ATOM 7364 C CA . LEU B 2 824 ? -66.126 3.320 12.251 1.00 59.88 824 LEU B CA 1
ATOM 7365 C C . LEU B 2 824 ? -65.446 4.677 12.419 1.00 60.76 824 LEU B C 1
ATOM 7366 O O . LEU B 2 824 ? -64.442 4.970 11.756 1.00 59.77 824 LEU B O 1
ATOM 7371 N N . ALA B 2 825 ? -66.006 5.494 13.313 1.00 60.58 825 ALA B N 1
ATOM 7372 C CA . ALA B 2 825 ? -65.472 6.817 13.602 1.00 59.69 825 ALA B CA 1
ATOM 7373 C C . ALA B 2 825 ? -63.994 6.680 13.951 1.00 59.01 825 ALA B C 1
ATOM 7374 O O . ALA B 2 825 ? -63.182 7.535 13.596 1.00 60.29 825 ALA B O 1
ATOM 7376 N N . LEU B 2 826 ? -63.650 5.588 14.624 1.00 57.60 826 LEU B N 1
ATOM 7377 C CA . LEU B 2 826 ? -62.271 5.314 15.031 1.00 57.35 826 LEU B CA 1
ATOM 7378 C C . LEU B 2 826 ? -61.284 5.283 13.871 1.00 56.66 826 LEU B C 1
ATOM 7379 O O . LEU B 2 826 ? -60.071 5.414 14.071 1.00 54.65 826 LEU B O 1
ATOM 7384 N N . LYS B 2 827 ? -61.811 5.081 12.666 1.00 56.90 827 LYS B N 1
ATOM 7385 C CA . LYS B 2 827 ? -60.983 4.993 11.475 1.00 56.65 827 LYS B CA 1
ATOM 7386 C C . LYS B 2 827 ? -60.923 6.271 10.670 1.00 56.27 827 LYS B C 1
ATOM 7387 O O . LYS B 2 827 ? -60.207 6.344 9.668 1.00 55.28 827 LYS B O 1
ATOM 7393 N N . PHE B 2 828 ? -61.674 7.279 11.105 1.00 56.27 828 PHE B N 1
ATOM 7394 C CA . PHE B 2 828 ? -61.670 8.565 10.422 1.00 56.21 828 PHE B CA 1
ATOM 7395 C C . PHE B 2 828 ? -60.271 9.191 10.341 1.00 55.69 828 PHE B C 1
ATOM 7396 O O . PHE B 2 828 ? -59.393 8.918 11.174 1.00 54.47 828 PHE B O 1
ATOM 7404 N N . PRO B 2 829 ? -60.041 10.026 9.312 1.00 55.57 829 PRO B N 1
ATOM 7405 C CA . PRO B 2 829 ? -58.753 10.708 9.094 1.00 54.08 829 PRO B CA 1
ATOM 7406 C C . PRO B 2 829 ? -58.520 11.799 10.142 1.00 52.83 829 PRO B C 1
ATOM 7407 O O . PRO B 2 829 ? -57.411 11.979 10.652 1.00 48.71 829 PRO B O 1
ATOM 7411 N N . GLU B 2 830 ? -59.599 12.513 10.456 1.00 52.73 830 GLU B N 1
ATOM 7412 C CA . GLU B 2 830 ? -59.566 13.605 11.408 1.00 53.92 830 GLU B CA 1
ATOM 7413 C C . GLU B 2 830 ? -59.311 13.161 12.848 1.00 55.53 830 GLU B C 1
ATOM 7414 O O . GLU B 2 830 ? -60.212 12.640 13.523 1.00 56.28 830 GLU B O 1
ATOM 7420 N N . ALA B 2 831 ? -58.090 13.395 13.329 1.00 55.40 831 ALA B N 1
ATOM 7421 C CA . ALA B 2 831 ? -57.720 13.013 14.695 1.00 55.63 831 ALA B CA 1
ATOM 7422 C C . ALA B 2 831 ? -58.723 13.447 15.784 1.00 55.08 831 ALA B C 1
ATOM 7423 O O . ALA B 2 831 ? -59.051 12.660 16.678 1.00 55.03 831 ALA B O 1
ATOM 7425 N N . PRO B 2 832 ? -59.222 14.700 15.731 1.00 53.92 832 PRO B N 1
ATOM 7426 C CA . PRO B 2 832 ? -60.179 15.137 16.753 1.00 53.19 832 PRO B CA 1
ATOM 7427 C C . PRO B 2 832 ? -61.462 14.291 16.797 1.00 52.79 832 PRO B C 1
ATOM 7428 O O . PRO B 2 832 ? -62.035 14.086 17.869 1.00 50.66 832 PRO B O 1
ATOM 7432 N N . THR B 2 833 ? -61.908 13.796 15.645 1.00 53.28 833 THR B N 1
ATOM 7433 C CA . THR B 2 833 ? -63.102 12.957 15.628 1.00 54.39 833 THR B CA 1
ATOM 7434 C C . THR B 2 833 ? -62.746 11.618 16.267 1.00 53.66 833 THR B C 1
ATOM 7435 O O . THR B 2 833 ? -63.527 11.070 17.033 1.00 52.88 833 THR B O 1
ATOM 7439 N N . VAL B 2 834 ? -61.558 11.102 15.970 1.00 54.54 834 VAL B N 1
ATOM 7440 C CA . VAL B 2 834 ? -61.120 9.832 16.555 1.00 56.92 834 VAL B CA 1
ATOM 7441 C C . VAL B 2 834 ? -60.954 9.931 18.079 1.00 58.30 834 VAL B C 1
ATOM 7442 O O . VAL B 2 834 ? -61.244 8.980 18.805 1.00 60.31 834 VAL B O 1
ATOM 7446 N N . LYS B 2 835 ? -60.478 11.076 18.559 1.00 59.29 835 LYS B N 1
ATOM 7447 C CA . LYS B 2 835 ? -60.304 11.291 19.994 1.00 59.44 835 LYS B CA 1
ATOM 7448 C C . LYS B 2 835 ? -61.664 11.262 20.691 1.00 58.22 835 LYS B C 1
ATOM 7449 O O . LYS B 2 835 ? -61.803 10.715 21.786 1.00 57.40 835 LYS B O 1
ATOM 7455 N N . ALA B 2 836 ? -62.654 11.867 20.041 1.00 56.90 836 ALA B N 1
ATOM 7456 C CA . ALA B 2 836 ? -64.007 11.942 20.564 1.00 56.81 836 ALA B CA 1
ATOM 7457 C C . ALA B 2 836 ? -64.581 10.525 20.645 1.00 57.97 836 ALA B C 1
ATOM 7458 O O . ALA B 2 836 ? -65.267 10.164 21.611 1.00 58.47 836 ALA B O 1
ATOM 7460 N N . SER B 2 837 ? -64.287 9.724 19.626 1.00 57.48 837 SER B N 1
ATOM 7461 C CA . SER B 2 837 ? -64.741 8.348 19.586 1.00 56.53 837 SER B CA 1
ATOM 7462 C C . SER B 2 837 ? -64.162 7.569 20.759 1.00 56.09 837 SER B C 1
ATOM 7463 O O . SER B 2 837 ? -64.877 6.874 21.472 1.00 55.67 837 SER B O 1
ATOM 7466 N N . CYS B 2 838 ? -62.859 7.677 20.964 1.00 56.96 838 CYS B N 1
ATOM 7467 C CA . CYS B 2 838 ? -62.243 6.973 22.077 1.00 59.04 838 CYS B CA 1
ATOM 7468 C C . CYS B 2 838 ? -62.892 7.423 23.375 1.00 60.42 838 CYS B C 1
ATOM 7469 O O . CYS B 2 838 ? -62.972 6.665 24.340 1.00 59.97 838 CYS B O 1
ATOM 7472 N N . GLY B 2 839 ? -63.351 8.673 23.386 1.00 62.71 839 GLY B N 1
ATOM 7473 C CA . GLY B 2 839 ? -63.983 9.236 24.568 1.00 64.04 839 GLY B CA 1
ATOM 7474 C C . GLY B 2 839 ? -65.251 8.486 24.884 1.00 64.80 839 GLY B C 1
ATOM 7475 O O . GLY B 2 839 ? -65.517 8.146 26.041 1.00 65.02 839 GLY B O 1
ATOM 7476 N N . PHE B 2 840 ? -66.030 8.235 23.837 1.00 64.75 840 PHE B N 1
ATOM 7477 C CA . PHE B 2 840 ? -67.282 7.497 23.953 1.00 64.62 840 PHE B CA 1
ATOM 7478 C C . PHE B 2 840 ? -67.061 6.105 24.549 1.00 65.33 840 PHE B C 1
ATOM 7479 O O . PHE B 2 840 ? -67.704 5.738 25.530 1.00 67.09 840 PHE B O 1
ATOM 7487 N N . PHE B 2 841 ? -66.161 5.328 23.959 1.00 64.72 841 PHE B N 1
ATOM 7488 C CA . PHE B 2 841 ? -65.890 3.987 24.462 1.00 64.34 841 PHE B CA 1
ATOM 7489 C C . PHE B 2 841 ? -65.380 3.974 25.898 1.00 63.84 841 PHE B C 1
ATOM 7490 O O . PHE B 2 841 ? -65.573 3.003 26.626 1.00 64.78 841 PHE B O 1
ATOM 7498 N N . THR B 2 842 ? -64.737 5.054 26.316 1.00 64.56 842 THR B N 1
ATOM 7499 C CA . THR B 2 842 ? -64.221 5.128 27.679 1.00 64.19 842 THR B CA 1
ATOM 7500 C C . THR B 2 842 ? -65.321 5.403 28.711 1.00 64.27 842 THR B C 1
ATOM 7501 O O . THR B 2 842 ? -65.115 5.200 29.907 1.00 63.76 842 THR B O 1
ATOM 7505 N N . GLU B 2 843 ? -66.480 5.867 28.251 1.00 64.88 843 GLU B N 1
ATOM 7506 C CA . GLU B 2 843 ? -67.607 6.126 29.146 1.00 66.88 843 GLU B CA 1
ATOM 7507 C C . GLU B 2 843 ? -68.643 5.003 28.981 1.00 67.22 843 GLU B C 1
ATOM 7508 O O . GLU B 2 843 ? -69.589 4.896 29.763 1.00 67.50 843 GLU B O 1
ATOM 7514 N N . LEU B 2 844 ? -68.453 4.182 27.948 1.00 66.97 844 LEU B N 1
ATOM 7515 C CA . LEU B 2 844 ? -69.338 3.063 27.647 1.00 65.71 844 LEU B CA 1
ATOM 7516 C C . LEU B 2 844 ? -68.898 1.841 28.436 1.00 65.82 844 LEU B C 1
ATOM 7517 O O . LEU B 2 844 ? -69.660 1.306 29.230 1.00 65.04 844 LEU B O 1
ATOM 7522 N N . LEU B 2 845 ? -67.660 1.409 28.219 1.00 66.12 845 LEU B N 1
ATOM 7523 C CA . LEU B 2 845 ? -67.117 0.234 28.902 1.00 67.56 845 LEU B CA 1
ATOM 7524 C C . LEU B 2 845 ? -67.216 0.235 30.438 1.00 68.73 845 LEU B C 1
ATOM 7525 O O . LEU B 2 845 ? -67.243 -0.823 31.064 1.00 69.05 845 LEU B O 1
ATOM 7530 N N . PRO B 2 846 ? -67.217 1.418 31.070 1.00 70.47 846 PRO B N 1
ATOM 7531 C CA . PRO B 2 846 ? -67.323 1.403 32.532 1.00 70.79 846 PRO B CA 1
ATOM 7532 C C . PRO B 2 846 ? -68.786 1.201 32.944 1.00 71.14 846 PRO B C 1
ATOM 7533 O O . PRO B 2 846 ? -69.099 1.001 34.116 1.00 69.63 846 PRO B O 1
ATOM 7537 N N . ARG B 2 847 ? -69.675 1.241 31.961 1.00 72.19 847 ARG B N 1
ATOM 7538 C CA . ARG B 2 847 ? -71.095 1.095 32.221 1.00 75.83 847 ARG B CA 1
ATOM 7539 C C . ARG B 2 847 ? -71.632 -0.330 31.972 1.00 77.99 847 ARG B C 1
ATOM 7540 O O . ARG B 2 847 ? -72.847 -0.565 32.010 1.00 77.47 847 ARG B O 1
ATOM 7548 N N . CYS B 2 848 ? -70.736 -1.278 31.707 1.00 80.24 848 CYS B N 1
ATOM 7549 C CA . CYS B 2 848 ? -71.154 -2.667 31.514 1.00 83.55 848 CYS B CA 1
ATOM 7550 C C . CYS B 2 848 ? -71.387 -3.207 32.926 1.00 85.55 848 CYS B C 1
ATOM 7551 O O . CYS B 2 848 ? -70.567 -2.973 33.826 1.00 85.86 848 CYS B O 1
ATOM 7554 N N . GLY B 2 849 ? -72.477 -3.941 33.125 1.00 86.71 849 GLY B N 1
ATOM 7555 C CA . GLY B 2 849 ? -72.741 -4.485 34.445 1.00 87.36 849 GLY B CA 1
ATOM 7556 C C . GLY B 2 849 ? -72.781 -3.361 35.451 1.00 88.81 849 GLY B C 1
ATOM 7557 O O . GLY B 2 849 ? -72.334 -3.507 36.592 1.00 89.69 849 GLY B O 1
ATOM 7558 N N . GLU B 2 850 ? -73.301 -2.223 35.000 1.00 89.65 850 GLU B N 1
ATOM 7559 C CA . GLU B 2 850 ? -73.429 -1.030 35.827 1.00 90.43 850 GLU B CA 1
ATOM 7560 C C . GLU B 2 850 ? -74.854 -0.553 35.646 1.00 90.32 850 GLU B C 1
ATOM 7561 O O . GLU B 2 850 ? -75.104 0.593 35.272 1.00 91.19 850 GLU B O 1
ATOM 7567 N N . VAL B 2 851 ? -75.787 -1.462 35.893 1.00 90.17 851 VAL B N 1
ATOM 7568 C CA . VAL B 2 851 ? -77.211 -1.164 35.786 1.00 89.31 851 VAL B CA 1
ATOM 7569 C C . VAL B 2 851 ? -77.622 -0.799 34.353 1.00 87.70 851 VAL B C 1
ATOM 7570 O O . VAL B 2 851 ? -78.697 -0.225 34.124 1.00 87.29 851 VAL B O 1
ATOM 7572 N N . GLU B 2 852 ? -76.765 -1.142 33.393 1.00 85.23 852 GLU B N 1
ATOM 7573 C CA . GLU B 2 852 ? -77.045 -0.872 31.988 1.00 82.74 852 GLU B CA 1
ATOM 7574 C C . GLU B 2 852 ? -76.980 -2.187 31.213 1.00 81.68 852 GLU B C 1
ATOM 7575 O O . GLU B 2 852 ? -75.902 -2.631 30.806 1.00 81.34 852 GLU B O 1
ATOM 7577 N N . SER B 2 853 ? -78.146 -2.813 31.045 1.00 81.01 853 SER B N 1
ATOM 7578 C CA . SER B 2 853 ? -78.284 -4.086 30.333 1.00 78.01 853 SER B CA 1
ATOM 7579 C C . SER B 2 853 ? -77.868 -3.899 28.885 1.00 76.15 853 SER B C 1
ATOM 7580 O O . SER B 2 853 ? -77.071 -4.674 28.354 1.00 75.73 853 SER B O 1
ATOM 7582 N N . VAL B 2 854 ? -78.412 -2.860 28.256 1.00 74.16 854 VAL B N 1
ATOM 7583 C CA . VAL B 2 854 ? -78.109 -2.555 26.865 1.00 72.63 854 VAL B CA 1
ATOM 7584 C C . VAL B 2 854 ? -76.610 -2.391 26.673 1.00 71.66 854 VAL B C 1
ATOM 7585 O O . VAL B 2 854 ? -76.086 -2.605 25.581 1.00 71.00 854 VAL B O 1
ATOM 7589 N N . GLY B 2 855 ? -75.929 -2.016 27.750 1.00 70.57 855 GLY B N 1
ATOM 7590 C CA . GLY B 2 855 ? -74.498 -1.831 27.703 1.00 68.33 855 GLY B CA 1
ATOM 7591 C C . GLY B 2 855 ? -73.749 -3.106 27.405 1.00 68.20 855 GLY B C 1
ATOM 7592 O O . GLY B 2 855 ? -73.154 -3.232 26.346 1.00 68.83 855 GLY B O 1
ATOM 7593 N N . LYS B 2 856 ? -73.757 -4.060 28.324 1.00 68.51 856 LYS B N 1
ATOM 7594 C CA . LYS B 2 856 ? -73.042 -5.301 28.055 1.00 70.75 856 LYS B CA 1
ATOM 7595 C C . LYS B 2 856 ? -73.657 -6.077 26.897 1.00 70.21 856 LYS B C 1
ATOM 7596 O O . LYS B 2 856 ? -73.014 -6.965 26.335 1.00 69.82 856 LYS B O 1
ATOM 7602 N N . VAL B 2 857 ? -74.893 -5.748 26.530 1.00 69.44 857 VAL B N 1
ATOM 7603 C CA . VAL B 2 857 ? -75.516 -6.443 25.417 1.00 69.14 857 VAL B CA 1
ATOM 7604 C C . VAL B 2 857 ? -74.668 -6.164 24.167 1.00 70.18 857 VAL B C 1
ATOM 7605 O O . VAL B 2 857 ? -74.308 -7.103 23.449 1.00 70.84 857 VAL B O 1
ATOM 7609 N N . VAL B 2 858 ? -74.315 -4.896 23.925 1.00 69.31 858 VAL B N 1
ATOM 7610 C CA . VAL B 2 858 ? -73.516 -4.566 22.750 1.00 69.43 858 VAL B CA 1
ATOM 7611 C C . VAL B 2 858 ? -72.115 -5.174 22.724 1.00 69.41 858 VAL B C 1
ATOM 7612 O O . VAL B 2 858 ? -71.358 -4.951 21.776 1.00 68.69 858 VAL B O 1
ATOM 7616 N N . GLN B 2 859 ? -71.750 -5.935 23.752 1.00 69.08 859 GLN B N 1
ATOM 7617 C CA . GLN B 2 859 ? -70.454 -6.588 23.706 1.00 69.56 859 GLN B CA 1
ATOM 7618 C C . GLN B 2 859 ? -70.647 -7.957 23.071 1.00 71.73 859 GLN B C 1
ATOM 7619 O O . GLN B 2 859 ? -70.070 -8.976 23.463 1.00 71.80 859 GLN B O 1
ATOM 7625 N N . GLU B 2 860 ? -71.530 -7.933 22.081 1.00 72.77 860 GLU B N 1
ATOM 7626 C CA . GLU B 2 860 ? -71.835 -9.055 21.232 1.00 73.05 860 GLU B CA 1
ATOM 7627 C C . GLU B 2 860 ? -71.069 -8.594 19.973 1.00 74.04 860 GLU B C 1
ATOM 7628 O O . GLU B 2 860 ? -70.723 -9.385 19.091 1.00 74.80 860 GLU B O 1
ATOM 7634 N N . ASP B 2 861 ? -70.777 -7.288 19.950 1.00 73.86 861 ASP B N 1
ATOM 7635 C CA . ASP B 2 861 ? -70.012 -6.616 18.893 1.00 71.66 861 ASP B CA 1
ATOM 7636 C C . ASP B 2 861 ? -68.677 -6.125 19.464 1.00 70.15 861 ASP B C 1
ATOM 7637 O O . ASP B 2 861 ? -67.967 -5.370 18.823 1.00 69.81 861 ASP B O 1
ATOM 7642 N N . GLY B 2 862 ? -68.344 -6.547 20.675 1.00 69.65 862 GLY B N 1
ATOM 7643 C CA . GLY B 2 862 ? -67.109 -6.108 21.300 1.00 67.51 862 GLY B CA 1
ATOM 7644 C C . GLY B 2 862 ? -65.799 -6.419 20.601 1.00 66.19 862 GLY B C 1
ATOM 7645 O O . GLY B 2 862 ? -64.863 -5.634 20.685 1.00 66.02 862 GLY B O 1
ATOM 7646 N N . ARG B 2 863 ? -65.710 -7.551 19.911 1.00 66.11 863 ARG B N 1
ATOM 7647 C CA . ARG B 2 863 ? -64.459 -7.905 19.240 1.00 64.79 863 ARG B CA 1
ATOM 7648 C C . ARG B 2 863 ? -64.172 -7.043 18.010 1.00 65.53 863 ARG B C 1
ATOM 7649 O O . ARG B 2 863 ? -63.088 -7.123 17.430 1.00 64.25 863 ARG B O 1
ATOM 7665 N N . LEU B 2 865 ? -64.460 -3.719 18.156 1.00 65.59 865 LEU B N 1
ATOM 7666 C CA . LEU B 2 865 ? -63.775 -2.629 18.807 1.00 62.18 865 LEU B CA 1
ATOM 7667 C C . LEU B 2 865 ? -62.336 -3.022 19.016 1.00 60.31 865 LEU B C 1
ATOM 7668 O O . LEU B 2 865 ? -61.432 -2.259 18.716 1.00 61.43 865 LEU B O 1
ATOM 7673 N N . LEU B 2 866 ? -62.104 -4.215 19.527 1.00 59.29 866 LEU B N 1
ATOM 7674 C CA . LEU B 2 866 ? -60.725 -4.632 19.735 1.00 60.27 866 LEU B CA 1
ATOM 7675 C C . LEU B 2 866 ? -59.936 -4.662 18.412 1.00 60.68 866 LEU B C 1
ATOM 7676 O O . LEU B 2 866 ? -58.748 -4.314 18.363 1.00 59.38 866 LEU B O 1
ATOM 7681 N N . ILE B 2 867 ? -60.609 -5.090 17.345 1.00 61.46 867 ILE B N 1
ATOM 7682 C CA . ILE B 2 867 ? -60.005 -5.158 16.018 1.00 62.30 867 ILE B CA 1
ATOM 7683 C C . ILE B 2 867 ? -59.631 -3.745 15.566 1.00 62.26 867 ILE B C 1
ATOM 7684 O O . ILE B 2 867 ? -58.488 -3.489 15.176 1.00 61.99 867 ILE B O 1
ATOM 7689 N N . ALA B 2 868 ? -60.598 -2.834 15.624 1.00 60.76 868 ALA B N 1
ATOM 7690 C CA . ALA B 2 868 ? -60.364 -1.458 15.231 1.00 59.79 868 ALA B CA 1
ATOM 7691 C C . ALA B 2 868 ? -59.210 -0.862 16.046 1.00 60.84 868 ALA B C 1
ATOM 7692 O O . ALA B 2 868 ? -58.386 -0.111 15.516 1.00 60.50 868 ALA B O 1
ATOM 7694 N N . VAL B 2 869 ? -59.140 -1.197 17.328 1.00 60.14 869 VAL B N 1
ATOM 7695 C CA . VAL B 2 869 ? -58.062 -0.677 18.148 1.00 61.23 869 VAL B CA 1
ATOM 7696 C C . VAL B 2 869 ? -56.701 -1.263 17.748 1.00 61.60 869 VAL B C 1
ATOM 7697 O O . VAL B 2 869 ? -55.695 -0.556 17.732 1.00 61.62 869 VAL B O 1
ATOM 7701 N N . LEU B 2 870 ? -56.664 -2.551 17.425 1.00 61.97 870 LEU B N 1
ATOM 7702 C CA . LEU B 2 870 ? -55.400 -3.179 17.037 1.00 62.94 870 LEU B CA 1
ATOM 7703 C C . LEU B 2 870 ? -54.948 -2.762 15.632 1.00 63.82 870 LEU B C 1
ATOM 7704 O O . LEU B 2 870 ? -53.767 -2.842 15.295 1.00 65.01 870 LEU B O 1
ATOM 7709 N N . GLU B 2 871 ? -55.888 -2.320 14.809 1.00 64.91 871 GLU B N 1
ATOM 7710 C CA . GLU B 2 871 ? -55.542 -1.881 13.469 1.00 65.51 871 GLU B CA 1
ATOM 7711 C C . GLU B 2 871 ? -54.921 -0.496 13.576 1.00 64.73 871 GLU B C 1
ATOM 7712 O O . GLU B 2 871 ? -54.001 -0.159 12.835 1.00 65.81 871 GLU B O 1
ATOM 7718 N N . ALA B 2 872 ? -55.416 0.300 14.516 1.00 63.20 872 ALA B N 1
ATOM 7719 C CA . ALA B 2 872 ? -54.889 1.636 14.723 1.00 61.65 872 ALA B CA 1
ATOM 7720 C C . ALA B 2 872 ? -53.462 1.529 15.277 1.00 62.64 872 ALA B C 1
ATOM 7721 O O . ALA B 2 872 ? -52.527 2.109 14.727 1.00 62.79 872 ALA B O 1
ATOM 7723 N N . ILE B 2 873 ? -53.298 0.770 16.356 1.00 63.69 873 ILE B N 1
ATOM 7724 C CA . ILE B 2 873 ? -51.993 0.571 16.977 1.00 63.42 873 ILE B CA 1
ATOM 7725 C C . ILE B 2 873 ? -51.021 -0.050 15.984 1.00 64.73 873 ILE B C 1
ATOM 7726 O O . ILE B 2 873 ? -49.812 0.088 16.129 1.00 65.80 873 ILE B O 1
ATOM 7731 N N . GLY B 2 874 ? -51.549 -0.756 14.988 1.00 65.55 874 GLY B N 1
ATOM 7732 C CA . GLY B 2 874 ? -50.691 -1.395 14.007 1.00 64.99 874 GLY B CA 1
ATOM 7733 C C . GLY B 2 874 ? -50.030 -0.397 13.077 1.00 65.37 874 GLY B C 1
ATOM 7734 O O . GLY B 2 874 ? -49.041 -0.720 12.405 1.00 65.05 874 GLY B O 1
ATOM 7735 N N . GLY B 2 875 ? -50.587 0.812 13.034 1.00 64.32 875 GLY B N 1
ATOM 7736 C CA . GLY B 2 875 ? -50.039 1.848 12.184 1.00 64.28 875 GLY B CA 1
ATOM 7737 C C . GLY B 2 875 ? -51.035 2.442 11.211 1.00 64.62 875 GLY B C 1
ATOM 7738 O O . GLY B 2 875 ? -50.642 3.034 10.208 1.00 64.86 875 GLY B O 1
ATOM 7739 N N . GLN B 2 876 ? -52.321 2.291 11.508 1.00 64.65 876 GLN B N 1
ATOM 7740 C CA . GLN B 2 876 ? -53.365 2.815 10.648 1.00 64.75 876 GLN B CA 1
ATOM 7741 C C . GLN B 2 876 ? -53.815 4.170 11.178 1.00 64.20 876 GLN B C 1
ATOM 7742 O O . GLN B 2 876 ? -54.438 4.956 10.469 1.00 63.27 876 GLN B O 1
ATOM 7748 N N . ALA B 2 877 ? -53.488 4.440 12.437 1.00 64.84 877 ALA B N 1
ATOM 7749 C CA . ALA B 2 877 ? -53.835 5.711 13.068 1.00 65.41 877 ALA B CA 1
ATOM 7750 C C . ALA B 2 877 ? -52.532 6.462 13.367 1.00 66.16 877 ALA B C 1
ATOM 7751 O O . ALA B 2 877 ? -51.448 5.853 13.440 1.00 65.16 877 ALA B O 1
ATOM 7753 N N . SER B 2 878 ? -52.635 7.781 13.521 1.00 65.93 878 SER B N 1
ATOM 7754 C CA . SER B 2 878 ? -51.461 8.599 13.796 1.00 66.37 878 SER B CA 1
ATOM 7755 C C . SER B 2 878 ? -50.896 8.276 15.172 1.00 66.50 878 SER B C 1
ATOM 7756 O O . SER B 2 878 ? -51.644 8.012 16.110 1.00 67.10 878 SER B O 1
ATOM 7758 N N . ARG B 2 879 ? -49.574 8.292 15.285 1.00 66.75 879 ARG B N 1
ATOM 7759 C CA . ARG B 2 879 ? -48.918 8.015 16.553 1.00 67.16 879 ARG B CA 1
ATOM 7760 C C . ARG B 2 879 ? -49.473 8.951 17.631 1.00 66.75 879 ARG B C 1
ATOM 7761 O O . ARG B 2 879 ? -49.471 8.627 18.821 1.00 67.29 879 ARG B O 1
ATOM 7769 N N . SER B 2 880 ? -49.950 10.112 17.197 1.00 65.05 880 SER B N 1
ATOM 7770 C CA . SER B 2 880 ? -50.506 11.120 18.087 1.00 64.73 880 SER B CA 1
ATOM 7771 C C . SER B 2 880 ? -51.704 10.641 18.906 1.00 65.24 880 SER B C 1
ATOM 7772 O O . SER B 2 880 ? -51.928 11.110 20.023 1.00 64.66 880 SER B O 1
ATOM 7775 N N . LEU B 2 881 ? -52.473 9.711 18.344 1.00 65.76 881 LEU B N 1
ATOM 7776 C CA . LEU B 2 881 ? -53.667 9.177 19.003 1.00 64.96 881 LEU B CA 1
ATOM 7777 C C . LEU B 2 881 ? -53.455 7.958 19.920 1.00 65.91 881 LEU B C 1
ATOM 7778 O O . LEU B 2 881 ? -54.376 7.546 20.627 1.00 65.79 881 LEU B O 1
ATOM 7791 N N . ASP B 2 883 ? -52.311 7.335 22.878 1.00 71.18 883 ASP B N 1
ATOM 7792 C CA . ASP B 2 883 ? -52.766 7.383 24.270 1.00 72.37 883 ASP B CA 1
ATOM 7793 C C . ASP B 2 883 ? -54.289 7.265 24.401 1.00 72.86 883 ASP B C 1
ATOM 7794 O O . ASP B 2 883 ? -54.797 7.005 25.490 1.00 73.14 883 ASP B O 1
ATOM 7799 N N . CYS B 2 884 ? -55.013 7.467 23.301 1.00 72.92 884 CYS B N 1
ATOM 7800 C CA . CYS B 2 884 ? -56.471 7.362 23.318 1.00 74.32 884 CYS B CA 1
ATOM 7801 C C . CYS B 2 884 ? -56.904 5.920 23.109 1.00 73.87 884 CYS B C 1
ATOM 7802 O O . CYS B 2 884 ? -57.920 5.490 23.645 1.00 74.05 884 CYS B O 1
ATOM 7805 N N . PHE B 2 885 ? -56.136 5.182 22.316 1.00 72.82 885 PHE B N 1
ATOM 7806 C CA . PHE B 2 885 ? -56.443 3.787 22.063 1.00 71.51 885 PHE B CA 1
ATOM 7807 C C . PHE B 2 885 ? -55.966 2.946 23.241 1.00 70.66 885 PHE B C 1
ATOM 7808 O O . PHE B 2 885 ? -56.515 1.882 23.518 1.00 72.96 885 PHE B O 1
ATOM 7816 N N . ALA B 2 886 ? -54.953 3.421 23.949 1.00 69.26 886 ALA B N 1
ATOM 7817 C CA . ALA B 2 886 ? -54.463 2.682 25.104 1.00 67.97 886 ALA B CA 1
ATOM 7818 C C . ALA B 2 886 ? -55.549 2.758 26.169 1.00 66.63 886 ALA B C 1
ATOM 7819 O O . ALA B 2 886 ? -55.769 1.822 26.933 1.00 65.87 886 ALA B O 1
ATOM 7821 N N . ASP B 2 887 ? -56.236 3.891 26.194 1.00 66.82 887 ASP B N 1
ATOM 7822 C CA . ASP B 2 887 ? -57.310 4.135 27.141 1.00 66.85 887 ASP B CA 1
ATOM 7823 C C . ASP B 2 887 ? -58.481 3.204 26.899 1.00 66.00 887 ASP B C 1
ATOM 7824 O O . ASP B 2 887 ? -59.224 2.894 27.823 1.00 66.64 887 ASP B O 1
ATOM 7829 N N . ILE B 2 888 ? -58.662 2.773 25.655 1.00 65.43 888 ILE B N 1
ATOM 7830 C CA . ILE B 2 888 ? -59.743 1.849 25.340 1.00 64.58 888 ILE B CA 1
ATOM 7831 C C . ILE B 2 888 ? -59.292 0.476 25.824 1.00 64.85 888 ILE B C 1
ATOM 7832 O O . ILE B 2 888 ? -60.073 -0.277 26.399 1.00 65.19 888 ILE B O 1
ATOM 7837 N N . LEU B 2 889 ? -58.022 0.160 25.596 1.00 64.14 889 LEU B N 1
ATOM 7838 C CA . LEU B 2 889 ? -57.473 -1.114 26.025 1.00 64.73 889 LEU B CA 1
ATOM 7839 C C . LEU B 2 889 ? -57.568 -1.260 27.534 1.00 65.45 889 LEU B C 1
ATOM 7840 O O . LEU B 2 889 ? -57.986 -2.297 28.045 1.00 67.28 889 LEU B O 1
ATOM 7845 N N . PHE B 2 890 ? -57.167 -0.215 28.244 1.00 65.61 890 PHE B N 1
ATOM 7846 C CA . PHE B 2 890 ? -57.219 -0.204 29.701 1.00 65.00 890 PHE B CA 1
ATOM 7847 C C . PHE B 2 890 ? -58.659 -0.449 30.165 1.00 64.70 890 PHE B C 1
ATOM 7848 O O . PHE B 2 890 ? -58.898 -1.170 31.129 1.00 63.64 890 PHE B O 1
ATOM 7856 N N . ALA B 2 891 ? -59.613 0.160 29.471 1.00 64.91 891 ALA B N 1
ATOM 7857 C CA . ALA B 2 891 ? -61.013 0.016 29.824 1.00 66.76 891 ALA B CA 1
ATOM 7858 C C . ALA B 2 891 ? -61.529 -1.387 29.511 1.00 68.94 891 ALA B C 1
ATOM 7859 O O . ALA B 2 891 ? -62.536 -1.823 30.075 1.00 70.53 891 ALA B O 1
ATOM 7861 N N . LEU B 2 892 ? -60.855 -2.090 28.604 1.00 69.34 892 LEU B N 1
ATOM 7862 C CA . LEU B 2 892 ? -61.267 -3.445 28.265 1.00 68.83 892 LEU B CA 1
ATOM 7863 C C . LEU B 2 892 ? -60.701 -4.409 29.300 1.00 69.46 892 LEU B C 1
ATOM 7864 O O . LEU B 2 892 ? -61.383 -5.338 29.721 1.00 70.40 892 LEU B O 1
ATOM 7869 N N . ASN B 2 893 ? -59.469 -4.163 29.735 1.00 69.76 893 ASN B N 1
ATOM 7870 C CA . ASN B 2 893 ? -58.821 -5.018 30.724 1.00 70.95 893 ASN B CA 1
ATOM 7871 C C . ASN B 2 893 ? -59.348 -4.893 32.148 1.00 72.37 893 ASN B C 1
ATOM 7872 O O . ASN B 2 893 ? -59.260 -5.838 32.927 1.00 73.09 893 ASN B O 1
ATOM 7877 N N . LYS B 2 894 ? -59.881 -3.730 32.499 1.00 73.74 894 LYS B N 1
ATOM 7878 C CA . LYS B 2 894 ? -60.374 -3.521 33.848 1.00 74.47 894 LYS B CA 1
ATOM 7879 C C . LYS B 2 894 ? -61.871 -3.771 34.024 1.00 75.57 894 LYS B C 1
ATOM 7880 O O . LYS B 2 894 ? -62.315 -4.077 35.130 1.00 77.00 894 LYS B O 1
ATOM 7882 N N . HIS B 2 895 ? -62.657 -3.667 32.955 1.00 76.08 895 HIS B N 1
ATOM 7883 C CA . HIS B 2 895 ? -64.100 -3.870 33.099 1.00 76.89 895 HIS B CA 1
ATOM 7884 C C . HIS B 2 895 ? -64.711 -5.098 32.421 1.00 77.08 895 HIS B C 1
ATOM 7885 O O . HIS B 2 895 ? -65.717 -5.627 32.895 1.00 78.57 895 HIS B O 1
ATOM 7892 N N . CYS B 2 896 ? -64.124 -5.557 31.323 1.00 75.81 896 CYS B N 1
ATOM 7893 C CA . CYS B 2 896 ? -64.613 -6.776 30.677 1.00 74.05 896 CYS B CA 1
ATOM 7894 C C . CYS B 2 896 ? -63.421 -7.642 30.308 1.00 73.40 896 CYS B C 1
ATOM 7895 O O . CYS B 2 896 ? -63.221 -7.987 29.146 1.00 72.09 896 CYS B O 1
ATOM 7898 N N . PHE B 2 897 ? -62.637 -7.986 31.329 1.00 73.59 897 PHE B N 1
ATOM 7899 C CA . PHE B 2 897 ? -61.427 -8.797 31.191 1.00 74.70 897 PHE B CA 1
ATOM 7900 C C . PHE B 2 897 ? -61.636 -10.185 30.571 1.00 76.90 897 PHE B C 1
ATOM 7901 O O . PHE B 2 897 ? -60.862 -10.613 29.708 1.00 76.63 897 PHE B O 1
ATOM 7909 N N . SER B 2 898 ? -62.664 -10.897 31.034 1.00 78.84 898 SER B N 1
ATOM 7910 C CA . SER B 2 898 ? -62.956 -12.231 30.510 1.00 79.64 898 SER B CA 1
ATOM 7911 C C . SER B 2 898 ? -63.101 -12.149 28.992 1.00 79.22 898 SER B C 1
ATOM 7912 O O . SER B 2 898 ? -62.429 -12.874 28.256 1.00 79.68 898 SER B O 1
ATOM 7915 N N . LEU B 2 899 ? -63.974 -11.253 28.533 1.00 78.01 899 LEU B N 1
ATOM 7916 C CA . LEU B 2 899 ? -64.200 -11.073 27.106 1.00 78.01 899 LEU B CA 1
ATOM 7917 C C . LEU B 2 899 ? -62.900 -10.717 26.400 1.00 79.83 899 LEU B C 1
ATOM 7918 O O . LEU B 2 899 ? -62.432 -11.440 25.523 1.00 80.60 899 LEU B O 1
ATOM 7923 N N . LEU B 2 900 ? -62.305 -9.603 26.791 1.00 81.25 900 LEU B N 1
ATOM 7924 C CA . LEU B 2 900 ? -61.078 -9.152 26.160 1.00 82.70 900 LEU B CA 1
ATOM 7925 C C . LEU B 2 900 ? -60.079 -10.263 25.868 1.00 84.20 900 LEU B C 1
ATOM 7926 O O . LEU B 2 900 ? -59.477 -10.292 24.795 1.00 84.44 900 LEU B O 1
ATOM 7931 N N . SER B 2 901 ? -59.906 -11.174 26.818 1.00 86.57 901 SER B N 1
ATOM 7932 C CA . SER B 2 901 ? -58.944 -12.254 26.664 1.00 89.77 901 SER B CA 1
ATOM 7933 C C . SER B 2 901 ? -59.274 -13.212 25.520 1.00 90.90 901 SER B C 1
ATOM 7934 O O . SER B 2 901 ? -58.376 -13.658 24.805 1.00 91.35 901 SER B O 1
ATOM 7945 N N . TRP B 2 903 ? -61.273 -12.408 22.976 1.00 87.34 903 TRP B N 1
ATOM 7946 C CA . TRP B 2 903 ? -61.187 -11.467 21.864 1.00 83.47 903 TRP B CA 1
ATOM 7947 C C . TRP B 2 903 ? -59.772 -11.386 21.289 1.00 81.51 903 TRP B C 1
ATOM 7948 O O . TRP B 2 903 ? -59.535 -11.681 20.125 1.00 81.65 903 TRP B O 1
ATOM 7959 N N . ILE B 2 904 ? -58.848 -10.953 22.142 1.00 79.62 904 ILE B N 1
ATOM 7960 C CA . ILE B 2 904 ? -57.456 -10.728 21.773 1.00 78.03 904 ILE B CA 1
ATOM 7961 C C . ILE B 2 904 ? -56.671 -11.954 21.313 1.00 76.83 904 ILE B C 1
ATOM 7962 O O . ILE B 2 904 ? -55.857 -11.863 20.405 1.00 75.77 904 ILE B O 1
ATOM 7967 N N . LYS B 2 905 ? -56.907 -13.100 21.942 1.00 77.02 905 LYS B N 1
ATOM 7968 C CA . LYS B 2 905 ? -56.226 -14.333 21.539 1.00 76.02 905 LYS B CA 1
ATOM 7969 C C . LYS B 2 905 ? -56.598 -14.657 20.082 1.00 75.58 905 LYS B C 1
ATOM 7970 O O . LYS B 2 9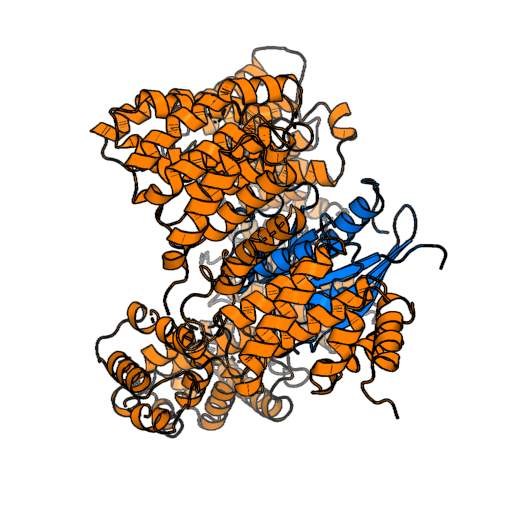05 ? -55.765 -15.140 19.314 1.00 74.76 905 LYS B O 1
ATOM 7972 N N . GLU B 2 906 ? -57.857 -14.404 19.724 1.00 74.89 906 GLU B N 1
ATOM 7973 C CA . GLU B 2 906 ? -58.371 -14.685 18.377 1.00 74.49 906 GLU B CA 1
ATOM 7974 C C . GLU B 2 906 ? -57.909 -13.656 17.353 1.00 72.77 906 GLU B C 1
ATOM 7975 O O . GLU B 2 906 ? -57.444 -14.014 16.272 1.00 71.09 906 GLU B O 1
ATOM 7981 N N . ALA B 2 907 ? -58.050 -12.378 17.707 1.00 71.60 907 ALA B N 1
ATOM 7982 C CA . ALA B 2 907 ? -57.680 -11.257 16.845 1.00 70.08 907 ALA B CA 1
ATOM 7983 C C . ALA B 2 907 ? -56.238 -11.243 16.352 1.00 69.93 907 ALA B C 1
ATOM 7984 O O . ALA B 2 907 ? -55.975 -10.786 15.246 1.00 69.46 907 ALA B O 1
ATOM 7986 N N . LEU B 2 908 ? -55.308 -11.731 17.165 1.00 70.29 908 LEU B N 1
ATOM 7987 C CA . LEU B 2 908 ? -53.906 -11.751 16.776 1.00 71.64 908 LEU B CA 1
ATOM 7988 C C . LEU B 2 908 ? -53.485 -13.047 16.079 1.00 73.07 908 LEU B C 1
ATOM 7989 O O . LEU B 2 908 ? -52.341 -13.171 15.645 1.00 73.65 908 LEU B O 1
ATOM 7994 N N . GLN B 2 909 ? -54.407 -14.004 15.968 1.00 74.38 909 GLN B N 1
ATOM 7995 C CA . GLN B 2 909 ? -54.125 -15.302 15.343 1.00 73.50 909 GLN B CA 1
ATOM 7996 C C . GLN B 2 909 ? -53.603 -15.197 13.914 1.00 72.79 909 GLN B C 1
ATOM 7997 O O . GLN B 2 909 ? -52.574 -15.784 13.580 1.00 73.26 909 GLN B O 1
ATOM 7999 N N . PRO B 2 910 ? -54.307 -14.450 13.048 1.00 71.98 910 PRO B N 1
ATOM 8000 C CA . PRO B 2 910 ? -53.868 -14.301 11.655 1.00 71.65 910 PRO B CA 1
ATOM 8001 C C . PRO B 2 910 ? -52.452 -13.728 11.542 1.00 71.97 910 PRO B C 1
ATOM 8002 O O . PRO B 2 910 ? -52.132 -12.715 12.157 1.00 71.57 910 PRO B O 1
ATOM 8006 N N . PRO B 2 911 ? -51.585 -14.372 10.746 1.00 72.27 911 PRO B N 1
ATOM 8007 C CA . PRO B 2 911 ? -50.208 -13.903 10.583 1.00 72.49 911 PRO B CA 1
ATOM 8008 C C . PRO B 2 911 ? -50.068 -12.496 10.015 1.00 72.40 911 PRO B C 1
ATOM 8009 O O . PRO B 2 911 ? -50.645 -12.173 8.974 1.00 69.53 911 PRO B O 1
ATOM 8013 N N . GLY B 2 912 ? -49.283 -11.678 10.721 1.00 73.38 912 GLY B N 1
ATOM 8014 C CA . GLY B 2 912 ? -49.047 -10.301 10.325 1.00 73.62 912 GLY B CA 1
ATOM 8015 C C . GLY B 2 912 ? -50.332 -9.502 10.315 1.00 73.96 912 GLY B C 1
ATOM 8016 O O . GLY B 2 912 ? -50.647 -8.844 9.321 1.00 72.47 912 GLY B O 1
ATOM 8017 N N . PHE B 2 913 ? -51.077 -9.544 11.420 1.00 75.25 913 PHE B N 1
ATOM 8018 C CA . PHE B 2 913 ? -52.345 -8.824 11.469 1.00 76.92 913 PHE B CA 1
ATOM 8019 C C . PHE B 2 913 ? -52.209 -7.323 11.661 1.00 79.06 913 PHE B C 1
ATOM 8020 O O . PHE B 2 913 ? -52.523 -6.542 10.749 1.00 81.83 913 PHE B O 1
ATOM 8028 N N . PRO B 2 914 ? -51.756 -6.888 12.848 1.00 78.00 914 PRO B N 1
ATOM 8029 C CA . PRO B 2 914 ? -51.638 -5.440 13.006 1.00 76.16 914 PRO B CA 1
ATOM 8030 C C . PRO B 2 914 ? -50.608 -4.951 11.990 1.00 75.52 914 PRO B C 1
ATOM 8031 O O . PRO B 2 914 ? -50.895 -4.076 11.182 1.00 75.67 914 PRO B O 1
ATOM 8035 N N . SER B 2 915 ? -49.419 -5.547 12.023 1.00 74.49 915 SER B N 1
ATOM 8036 C CA . SER B 2 915 ? -48.338 -5.182 11.111 1.00 74.40 915 SER B CA 1
ATOM 8037 C C . SER B 2 915 ? -47.605 -6.434 10.676 1.00 74.63 915 SER B C 1
ATOM 8038 O O . SER B 2 915 ? -47.490 -7.388 11.438 1.00 74.03 915 SER B O 1
ATOM 8040 N N . ALA B 2 916 ? -47.114 -6.429 9.443 1.00 76.13 916 ALA B N 1
ATOM 8041 C CA . ALA B 2 916 ? -46.385 -7.575 8.912 1.00 76.47 916 ALA B CA 1
ATOM 8042 C C . ALA B 2 916 ? -44.980 -7.595 9.519 1.00 77.10 916 ALA B C 1
ATOM 8043 O O . ALA B 2 916 ? -44.289 -8.613 9.490 1.00 76.34 916 ALA B O 1
ATOM 8045 N N . ARG B 2 917 ? -44.585 -6.461 10.091 1.00 78.44 917 ARG B N 1
ATOM 8046 C CA . ARG B 2 917 ? -43.276 -6.306 10.715 1.00 79.01 917 ARG B CA 1
ATOM 8047 C C . ARG B 2 917 ? -43.161 -7.092 12.020 1.00 79.78 917 ARG B C 1
ATOM 8048 O O . ARG B 2 917 ? -42.064 -7.258 12.557 1.00 80.04 917 ARG B O 1
ATOM 8056 N N . LEU B 2 918 ? -44.292 -7.568 12.532 1.00 80.13 918 LEU B N 1
ATOM 8057 C CA . LEU B 2 918 ? -44.303 -8.306 13.791 1.00 80.38 918 LEU B CA 1
ATOM 8058 C C . LEU B 2 918 ? -43.923 -9.769 13.680 1.00 82.30 918 LEU B C 1
ATOM 8059 O O . LEU B 2 918 ? -44.011 -10.377 12.614 1.00 83.56 918 LEU B O 1
ATOM 8064 N N . SER B 2 919 ? -43.499 -10.318 14.809 1.00 84.27 919 SER B N 1
ATOM 8065 C CA . SER B 2 919 ? -43.113 -11.715 14.922 1.00 85.78 919 SER B CA 1
ATOM 8066 C C . SER B 2 919 ? -44.083 -12.357 15.909 1.00 86.83 919 SER B C 1
ATOM 8067 O O . SER B 2 919 ? -44.529 -11.705 16.854 1.00 87.63 919 SER B O 1
ATOM 8070 N N . PRO B 2 920 ? -44.441 -13.637 15.700 1.00 87.45 920 PRO B N 1
ATOM 8071 C CA . PRO B 2 920 ? -45.370 -14.257 16.652 1.00 86.33 920 PRO B CA 1
ATOM 8072 C C . PRO B 2 920 ? -44.924 -14.102 18.109 1.00 85.59 920 PRO B C 1
ATOM 8073 O O . PRO B 2 920 ? -45.756 -14.003 19.008 1.00 84.89 920 PRO B O 1
ATOM 8077 N N . GLU B 2 921 ? -43.613 -14.047 18.331 1.00 85.60 921 GLU B N 1
ATOM 8078 C CA . GLU B 2 921 ? -43.071 -13.894 19.679 1.00 86.03 921 GLU B CA 1
ATOM 8079 C C . GLU B 2 921 ? -43.449 -12.522 20.242 1.00 85.47 921 GLU B C 1
ATOM 8080 O O . GLU B 2 921 ? -43.776 -12.389 21.425 1.00 85.28 921 GLU B O 1
ATOM 8086 N N . GLN B 2 922 ? -43.413 -11.510 19.379 1.00 84.20 922 GLN B N 1
ATOM 8087 C CA . GLN B 2 922 ? -43.754 -10.143 19.765 1.00 82.54 922 GLN B CA 1
ATOM 8088 C C . GLN B 2 922 ? -45.255 -10.003 19.953 1.00 82.07 922 GLN B C 1
ATOM 8089 O O . GLN B 2 922 ? -45.724 -9.186 20.745 1.00 81.66 922 GLN B O 1
ATOM 8095 N N . LYS B 2 923 ? -46.007 -10.802 19.208 1.00 81.64 923 LYS B N 1
ATOM 8096 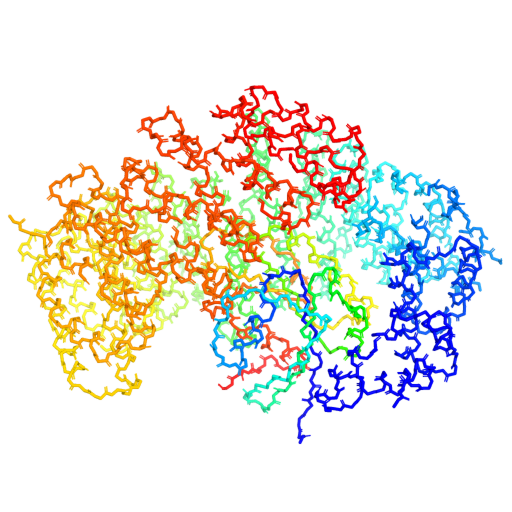C CA . LYS B 2 923 ? -47.452 -10.791 19.307 1.00 81.54 923 LYS B CA 1
ATOM 8097 C C . LYS B 2 923 ? -47.866 -11.401 20.647 1.00 82.80 923 LYS B C 1
ATOM 8098 O O . LYS B 2 923 ? -48.751 -10.882 21.333 1.00 83.29 923 LYS B O 1
ATOM 8104 N N . ASP B 2 924 ? -47.215 -12.504 21.014 1.00 83.74 924 ASP B N 1
ATOM 8105 C CA . ASP B 2 924 ? -47.511 -13.203 22.265 1.00 84.08 924 ASP B CA 1
ATOM 8106 C C . ASP B 2 924 ? -47.128 -12.376 23.479 1.00 82.93 924 ASP B C 1
ATOM 8107 O O . ASP B 2 924 ? -47.897 -12.274 24.435 1.00 83.07 924 ASP B O 1
ATOM 8112 N N . THR B 2 925 ? -45.940 -11.787 23.444 1.00 81.83 925 THR B N 1
ATOM 8113 C CA . THR B 2 925 ? -45.490 -10.954 24.548 1.00 81.25 925 THR B CA 1
ATOM 8114 C C . THR B 2 925 ? -46.521 -9.853 24.814 1.00 80.87 925 THR B C 1
ATOM 8115 O O . THR B 2 925 ? -46.916 -9.634 25.958 1.00 81.03 925 THR B O 1
ATOM 8119 N N . PHE B 2 926 ? -46.969 -9.177 23.758 1.00 80.57 926 PHE B N 1
ATOM 8120 C CA . PHE B 2 926 ? -47.955 -8.109 23.901 1.00 80.21 926 PHE B CA 1
ATOM 8121 C C . PHE B 2 926 ? -49.241 -8.671 24.474 1.00 80.83 926 PHE B C 1
ATOM 8122 O O . PHE B 2 926 ? -49.800 -8.114 25.410 1.00 82.16 926 PHE B O 1
ATOM 8130 N N . SER B 2 927 ? -49.708 -9.778 23.911 1.00 81.48 927 SER B N 1
ATOM 8131 C CA . SER B 2 927 ? -50.938 -10.409 24.375 1.00 82.53 927 SER B CA 1
ATOM 8132 C C . SER B 2 927 ? -50.852 -10.740 25.860 1.00 83.44 927 SER B C 1
ATOM 8133 O O . SER B 2 927 ? -51.841 -10.637 26.585 1.00 82.32 927 SER B O 1
ATOM 8135 N N . GLN B 2 928 ? -49.665 -11.144 26.302 1.00 85.08 928 GLN B N 1
ATOM 8136 C CA . GLN B 2 928 ? -49.435 -11.491 27.701 1.00 86.97 928 GLN B CA 1
ATOM 8137 C C . GLN B 2 928 ? -49.477 -10.254 28.595 1.00 87.68 928 GLN B C 1
ATOM 8138 O O . GLN B 2 928 ? -50.227 -10.206 29.577 1.00 87.63 928 GLN B O 1
ATOM 8144 N N . GLN B 2 929 ? -48.673 -9.253 28.249 1.00 87.96 929 GLN B N 1
ATOM 8145 C CA . GLN B 2 929 ? -48.619 -8.022 29.025 1.00 87.83 929 GLN B CA 1
ATOM 8146 C C . GLN B 2 929 ? -49.998 -7.397 29.186 1.00 87.87 929 GLN B C 1
ATOM 8147 O O . GLN B 2 929 ? -50.389 -7.013 30.286 1.00 87.77 929 GLN B O 1
ATOM 8153 N N . ILE B 2 930 ? -50.740 -7.304 28.092 1.00 88.30 930 ILE B N 1
ATOM 8154 C CA . ILE B 2 930 ? -52.067 -6.705 28.142 1.00 89.60 930 ILE B CA 1
ATOM 8155 C C . ILE B 2 930 ? -53.110 -7.549 28.870 1.00 89.82 930 ILE B C 1
ATOM 8156 O O . ILE B 2 930 ? -54.190 -7.055 29.188 1.00 89.62 930 ILE B O 1
ATOM 8161 N N . LEU B 2 931 ? -52.802 -8.817 29.128 1.00 90.82 931 LEU B N 1
ATOM 8162 C CA . LEU B 2 931 ? -53.747 -9.674 29.830 1.00 92.56 931 LEU B CA 1
ATOM 8163 C C . LEU B 2 931 ? -53.529 -9.703 31.340 1.00 93.86 931 LEU B C 1
ATOM 8164 O O . LEU B 2 931 ? -54.242 -10.406 32.059 1.00 94.00 931 LEU B O 1
ATOM 8169 N N . ARG B 2 932 ? -52.540 -8.951 31.819 1.00 95.38 932 ARG B N 1
ATOM 8170 C CA . ARG B 2 932 ? -52.273 -8.866 33.257 1.00 95.99 932 ARG B CA 1
ATOM 8171 C C . ARG B 2 932 ? -53.508 -8.158 33.801 1.00 96.34 932 ARG B C 1
ATOM 8172 O O . ARG B 2 932 ? -53.984 -7.199 33.195 1.00 96.16 932 ARG B O 1
ATOM 8180 N N . GLU B 2 933 ? -54.024 -8.613 34.936 1.00 97.02 933 GLU B N 1
ATOM 8181 C CA . GLU B 2 933 ? -55.241 -8.031 35.490 1.00 96.88 933 GLU B CA 1
ATOM 8182 C C . GLU B 2 933 ? -55.075 -6.756 36.308 1.00 95.92 933 GLU B C 1
ATOM 8183 O O . GLU B 2 933 ? -56.049 -6.035 36.535 1.00 95.01 933 GLU B O 1
ATOM 8189 N N . ARG B 2 934 ? -53.849 -6.461 36.727 1.00 95.40 934 ARG B N 1
ATOM 8190 C CA . ARG B 2 934 ? -53.606 -5.278 37.548 1.00 95.34 934 ARG B CA 1
ATOM 8191 C C . ARG B 2 934 ? -52.955 -4.082 36.858 1.00 95.04 934 ARG B C 1
ATOM 8192 O O . ARG B 2 934 ? -52.638 -3.096 37.522 1.00 95.96 934 ARG B O 1
ATOM 8194 N N . VAL B 2 935 ? -52.756 -4.145 35.545 1.00 93.46 935 VAL B N 1
ATOM 8195 C CA . VAL B 2 935 ? -52.125 -3.026 34.850 1.00 91.66 935 VAL B CA 1
ATOM 8196 C C . VAL B 2 935 ? -52.847 -1.700 35.014 1.00 91.00 935 VAL B C 1
ATOM 8197 O O . VAL B 2 935 ? -54.079 -1.654 35.066 1.00 90.62 935 VAL B O 1
ATOM 8201 N N . ASN B 2 936 ? -52.055 -0.629 35.083 1.00 90.00 936 ASN B N 1
ATOM 8202 C CA . ASN B 2 936 ? -52.553 0.741 35.222 1.00 88.91 936 ASN B CA 1
ATOM 8203 C C . ASN B 2 936 ? -52.381 1.495 33.902 1.00 87.81 936 ASN B C 1
ATOM 8204 O O . ASN B 2 936 ? -51.512 1.155 33.098 1.00 87.18 936 ASN B O 1
ATOM 8209 N N . LYS B 2 937 ? -53.204 2.519 33.684 1.00 86.80 937 LYS B N 1
ATOM 8210 C CA . LYS B 2 937 ? -53.125 3.297 32.455 1.00 85.75 937 LYS B CA 1
ATOM 8211 C C . LYS B 2 937 ? -51.679 3.601 32.101 1.00 86.09 937 LYS B C 1
ATOM 8212 O O . LYS B 2 937 ? -51.270 3.441 30.956 1.00 87.52 937 LYS B O 1
ATOM 8218 N N . ARG B 2 938 ? -50.905 4.027 33.090 1.00 86.18 938 ARG B N 1
ATOM 8219 C CA . ARG B 2 938 ? -49.506 4.367 32.877 1.00 86.28 938 ARG B CA 1
ATOM 8220 C C . ARG B 2 938 ? -48.775 3.242 32.136 1.00 85.07 938 ARG B C 1
ATOM 8221 O O . ARG B 2 938 ? -48.059 3.499 31.166 1.00 83.97 938 ARG B O 1
ATOM 8229 N N . ARG B 2 939 ? -48.975 1.999 32.576 1.00 84.55 939 ARG B N 1
ATOM 8230 C CA . ARG B 2 939 ? -48.303 0.851 31.956 1.00 83.91 939 ARG B CA 1
ATOM 8231 C C . ARG B 2 939 ? -48.851 0.464 30.588 1.00 82.67 939 ARG B C 1
ATOM 8232 O O . ARG B 2 939 ? -48.080 0.166 29.670 1.00 82.12 939 ARG B O 1
ATOM 8240 N N . VAL B 2 940 ? -50.177 0.461 30.460 1.00 81.11 940 VAL B N 1
ATOM 8241 C CA . VAL B 2 940 ? -50.828 0.117 29.202 1.00 79.06 940 VAL B CA 1
ATOM 8242 C C . VAL B 2 940 ? -50.435 1.114 28.114 1.00 78.50 940 VAL B C 1
ATOM 8243 O O . VAL B 2 940 ? -50.333 0.751 26.948 1.00 78.57 940 VAL B O 1
ATOM 8247 N N . LYS B 2 941 ? -50.210 2.369 28.496 1.00 77.68 941 LYS B N 1
ATOM 8248 C CA . LYS B 2 941 ? -49.800 3.402 27.547 1.00 76.46 941 LYS B CA 1
ATOM 8249 C C . LYS B 2 941 ? -48.358 3.157 27.108 1.00 76.78 941 LYS B C 1
ATOM 8250 O O . LYS B 2 941 ? -48.011 3.290 25.932 1.00 75.05 941 LYS B O 1
ATOM 8256 N N . GLU B 2 942 ? -47.523 2.780 28.066 1.00 78.88 942 GLU B N 1
ATOM 8257 C CA . GLU B 2 942 ? -46.115 2.522 27.800 1.00 81.72 942 GLU B CA 1
ATOM 8258 C C . GLU B 2 942 ? -45.903 1.320 26.886 1.00 82.14 942 GLU B C 1
ATOM 8259 O O . GLU B 2 942 ? -44.995 1.326 26.050 1.00 81.24 942 GLU B O 1
ATOM 8273 N N . VAL B 2 944 ? -48.314 0.089 24.772 1.00 76.92 944 VAL B N 1
ATOM 8274 C CA . VAL B 2 944 ? -48.964 0.372 23.493 1.00 74.71 944 VAL B CA 1
ATOM 8275 C C . VAL B 2 944 ? -47.977 1.161 22.647 1.00 75.19 944 VAL B C 1
ATOM 8276 O O . VAL B 2 944 ? -47.835 0.916 21.451 1.00 74.94 944 VAL B O 1
ATOM 8280 N N . LYS B 2 945 ? -47.294 2.112 23.280 1.00 75.66 945 LYS B N 1
ATOM 8281 C CA . LYS B 2 945 ? -46.313 2.937 22.584 1.00 75.11 945 LYS B CA 1
ATOM 8282 C C . LYS B 2 945 ? -45.168 2.061 22.082 1.00 74.18 945 LYS B C 1
ATOM 8283 O O . LYS B 2 945 ? -44.752 2.165 20.929 1.00 73.04 945 LYS B O 1
ATOM 8285 N N . GLU B 2 946 ? -44.672 1.191 22.956 1.00 74.85 946 GLU B N 1
ATOM 8286 C CA . GLU B 2 946 ? -43.582 0.278 22.611 1.00 75.62 946 GLU B CA 1
ATOM 8287 C C . GLU B 2 946 ? -43.986 -0.601 21.427 1.00 74.37 946 GLU B C 1
ATOM 8288 O O . GLU B 2 946 ? -43.228 -0.760 20.464 1.00 74.26 946 GLU B O 1
ATOM 8294 N N . PHE B 2 947 ? -45.188 -1.161 21.516 1.00 72.07 947 PHE B N 1
ATOM 8295 C CA . PHE B 2 947 ? -45.722 -2.022 20.474 1.00 70.29 947 PHE B CA 1
ATOM 8296 C C . PHE B 2 947 ? -45.879 -1.290 19.139 1.00 69.01 947 PHE B C 1
ATOM 8297 O O . PHE B 2 947 ? -45.279 -1.695 18.151 1.00 70.32 947 PHE B O 1
ATOM 8305 N N . THR B 2 948 ? -46.675 -0.213 19.110 1.00 66.75 948 THR B N 1
ATOM 8306 C CA . THR B 2 948 ? -46.901 0.575 17.873 1.00 64.29 948 THR B CA 1
ATOM 8307 C C . THR B 2 948 ? -45.563 0.898 17.211 1.00 63.70 948 THR B C 1
ATOM 8308 O O . THR B 2 948 ? -45.457 0.921 15.982 1.00 61.61 948 THR B O 1
ATOM 8312 N N . LEU B 2 949 ? -44.542 1.152 18.024 1.00 63.34 949 LEU B N 1
ATOM 8313 C CA . LEU B 2 949 ? -43.215 1.459 17.494 1.00 64.74 949 LEU B CA 1
ATOM 8314 C C . LEU B 2 949 ? -42.649 0.280 16.718 1.00 65.42 949 LEU B C 1
ATOM 8315 O O . LEU B 2 949 ? -42.052 0.463 15.658 1.00 65.62 949 LEU B O 1
ATOM 8320 N N . LEU B 2 950 ? -42.819 -0.931 17.244 1.00 66.64 950 LEU B N 1
ATOM 8321 C CA . LEU B 2 950 ? -42.329 -2.140 16.564 1.00 67.08 950 LEU B CA 1
ATOM 8322 C C . LEU B 2 950 ? -43.099 -2.379 15.279 1.00 66.92 950 LEU B C 1
ATOM 8323 O O . LEU B 2 950 ? -42.551 -2.901 14.314 1.00 66.75 950 LEU B O 1
ATOM 8328 N N . CYS B 2 951 ? -44.374 -2.004 15.270 1.00 67.12 951 CYS B N 1
ATOM 8329 C CA . CYS B 2 951 ? -45.227 -2.174 14.094 1.00 68.58 951 CYS B CA 1
ATOM 8330 C C . CYS B 2 951 ? -44.821 -1.267 12.945 1.00 69.34 951 CYS B C 1
ATOM 8331 O O . CYS B 2 951 ? -44.960 -1.642 11.780 1.00 70.18 951 CYS B O 1
ATOM 8334 N N . ARG B 2 952 ? -44.332 -0.068 13.266 1.00 69.96 952 ARG B N 1
ATOM 8335 C CA . ARG B 2 952 ? -43.963 0.915 12.235 1.00 68.31 952 ARG B CA 1
ATOM 8336 C C . ARG B 2 952 ? -42.470 0.995 11.913 1.00 69.54 952 ARG B C 1
ATOM 8337 O O . ARG B 2 952 ? -42.105 1.119 10.753 1.00 70.39 952 ARG B O 1
ATOM 8345 N N . GLY B 2 953 ? -41.621 0.948 12.932 1.00 71.27 953 GLY B N 1
ATOM 8346 C CA . GLY B 2 953 ? -40.199 1.016 12.706 1.00 72.96 953 GLY B CA 1
ATOM 8347 C C . GLY B 2 953 ? -39.413 1.923 13.633 1.00 74.52 953 GLY B C 1
ATOM 8348 O O . GLY B 2 953 ? -39.937 2.901 14.202 1.00 74.08 953 GLY B O 1
ATOM 8349 N N . LEU B 2 954 ? -38.138 1.770 13.611 1.00 76.47 954 LEU B N 1
#

InterPro domains:
  IPR001806 Small GTPase [PF00071] (14-170)
  IPR001806 Small GTPase [PS51421] (8-196)
  IPR001806 Small GTPase [SM00174] (15-174)
  IPR002041 Ran GTPase [PR00627] (26-40)
  IPR002041 Ran GTPase [PR00627] (73-91)
  IPR002041 Ran GTPase [PR00627] (93-114)
  IPR002041 Ran GTPase [PR00627] (129-147)
  IPR002041 Ran GTPase [PR00627] (167-189)
  IPR002041 Ran GTPase [PS51418] (6-170)
  IPR002041 Ran GTPase [PTHR24071] (9-217)
  IPR002041 Ran GTPase [cd00877] (13-178)
  IPR005225 Small GTP-binding domain [TIGR00231] (12-161)
  IPR027417 P-loop containing nucleoside triphosphate hydrolase [G3DSA:3.40.50.300] (2-219)
  IPR027417 P-loop containing nucleoside triphosphate hydrolase [SSF52540] (12-199)

Solvent-accessible surface area: 46538 Å² total

Nearest PDB structures (foldseek):
  4c0q-assembly2_D  TM=9.975E-01  e=6.133E-33  Homo sapiens
  6x2s-assembly1_A  TM=9.841E-01  e=5.224E-32  Homo sapiens
  5dhf-assembly1_A  TM=9.845E-01  e=1.344E-31  Homo sapiens
  5dha-assembly1_A  TM=9.829E-01  e=1.113E-31  Homo sapiens
  4haz-assembly1_A  TM=9.846E-01  e=1.524E-31  Homo sapiens

Secondary structure (P-SEA, 3-state):
ccbbbbbbbbbbcccccaaaaaaaaccccccccccccccbbbbbbbbbcccbbbbbbcccccccccccccccccccccccbbbbbbcccaaaaaaaaaaaaaaaacccccbbbbbbcccccccccccccccccccccccccccccccccccccaaaaaaaaaaacccccccc/cccccaaaaaaaaaaacccccaaaaaaaaaacccccccccccaaaaaacccccaaaaaaaaaaaaaaaacccccccccaaaaaaaaaaaaaaaaccccaaaaaaaaaaaaaaaaccccccccccccccccccaaaaaaaaaaaaaaaaaaaccccccccccaaaaaaaaaaaaacccccaaaaaaaaaaaaaaaccccccccaaaaaaaaaaacccccaaaaaaaaaaaaaaccccccaaaaaaaaaaaaacaaaaaaaaaaacccaaaaaaaaaaaaacccaaaaaacccaaaaaaaaaccccccccccccccccccccaaaaaaaaaaaaaccccaaaaaaaaacaaaaaaaaaaaaaaaccccaaaaaaccaaaaaaaaaaaaaaaaacccccccaaaaaaaaaaaaaacccccccccaaaaaaaaaaaaaccccccccccaaaaaaaaaccccccccaaaaaaccccccaaaaaaacccccccaaaaaaacccccaaaaaaaaaaaaaaacccccccaaaaaaaaaaaacccccccccccccaaaaaaccccaaaaaaaaaaccaaaaaaaaaaaaccccaaaaaaaaaaaaaaaaaaacccccccccccaaaaaaaaaaaaaaaaaaaacccaaaaaaaaaaaaaaaaaccccccccccccccccccccccaaaaaaaaaaaacccccccccaaaaaaaaaaaaaaaaaaaacccccaaaaaaccaaaaaaacccccccccccaaaaaaaaaaaaaacccaaaaaaaaaaaaacccccccccccccccccccccaaaaaaaaaccccccccaaaaaaaaaacccccccccccccccccccccccccaaaaaaaaaaaaccccccccccccaaaaaaacc

B-factor: mean 67.47, std 15.68, range [16.14, 126.02]

Radius of gyration: 32.85 Å; Cα contacts (8 Å, |Δi|>4): 1390; chains: 2; bounding box: 88×82×80 Å

Sequence (1056 aa):
GEVPTFKLVLVGDGGTGKTTFVKRHLTGEFEKKYIATIGVEVHPLSFYTNFGEIKFDVWDTAGLEKFGGLRDGYYINAQCAIIMFDVTSRITYKNVPNWHRDLVRVCENIPIVLCGNKVDVKERKVKAKTITFHRKKNLQYYDISAKSNYNFEKPFLWLARKLAGNPQLEFVALDFTVENVEKALHQLYYDPNIENKNLAQKWLQAQVSPQAWHFSWQLLQPDKVPEIQYFGASALHIKISRYWSDIPTDQYESLKAQLFTQITRFASGSKIVLTRLCVALASLALSPDAWPCAVADVRLFQAGQGRCLALLELLTVLPEEFQTSRLTSLAVECGAVFPLLEQLLQQPSSPSCVRQKVLKCFSSWVQLEVPLQDCEALIQAAFAALQDSELFDSSVEAIVNAISQPDAQRYVNTLLKLIPLVLGLQEQLRQAVQNGDETSHGICRIAVALGENHSRALLDQVEHWQSFLALVNIFCTGIPGHYPVNETTSSLTLTFWYTLQDDILSFEAEKQAVYQQVYRPVYFQLVDVLLHKAQFPSDEEYGFWSSDEKEQFRIYRVDISDTLYVYELGAELLSNLYDKLGRLLTSSEEPYSWQHTEALLYGFQSIAETIDVNYSDVVPGLIGLIPRISISNVQLADTVFTIGALSEWLADHPVINSVLPLVLHALGNPELSVSSVSTLKKICRECKYDLPPYAANIVAVSQDVLKQIHKTSQCWLQALGFLLSALQVEEILKNLHSLISPYIQQLEKLAEEIPNPSNKLAIVHILGLLSNLFTTLDISHHEGPNPVVVVLQQVFQLIQKVLSKWLNDAQVVEAVCAIFEKSVKTLLDDFAPVPQLCELGRYSTIPQASALDLTRQLVHIFAHEPAHFPPIEALFLLVTSVTLTLFQQGPRDHPDIVDSFQLLAQALKRKPDLFLCERLDVKAVFQCAVLALKFPEAPTVKASCGFFTELLPRCGEVESVGKVVQEDGRLLIAVLEAIGGQASRSLDCFADILFALNKHCFSLLSWIKEALQPPGFPSARLSPEQKDTFSQQILRERVNKRRVKEVKEFTLLCRG

Organism: Saccharomyces cerevisiae (strain ATCC 204508 / S288c) (NCBI:txid559292)

Foldseek 3Di:
DVDDEAEEEEAFAAPQCLVQLVVCQVPVDGDPDRDFDAAWDWDKHKFAKPVGIYIYTYTRGTRDPVRRHPVLVSLARGLEYEYTAEQADPVRVVCSVVSVVSSCVHPNLRAYEYEHEDPVDPDGDHDPVNDPQQVDPSYYYDYQYSPVCRCSCVVVQVNVCVSVVHPPIDTD/DDDLALVVLVVLLCQLPPVPDPVSNVVSVVVVCSLQDPCLVVNLVVQLDPPDDVVSNQVSLVSLQCCLQPVVVPDDPVCLVVVLVVLLVSLLVCLVPDPSSNLSSLLNNLSSVVVCPPCPQDLVVVVVLPVPLSSLLSNLSSLQSNLVVVVPGWQPDPLVVVVVVVVVLLVQLVDPPHDLSSVLSSLSSLLSSLLDPHALVVCLSVLVSLLVCCVPPSNNVSSLSSLLSSLQDPCHLVCVVVLVVVLVSLLVCVVVLVVCLVVLHVSVQSSLSNLLSSQLRCVLVQLVPVVNVVSSVSSLCLCQLQRPDECLPRHVRNLSSLSRLLSVLVNLVPDDCVSNVVVCVVCVVVLVVSLVSLLVRLFDDPPVVVVPQDPVSVVVSVVSLVSSLVSLNSCCNPPVVLVVLLCVLCCVQPPDDDDDDVRSNLSSLSSLLSCLQPHPPPDCVNVVSVLQCLVSDDDPDLSSLLSNPSLLSNLQVCLVVVVCPSPVVSLLVCCQALSNLVSSLCSLLSNLQNNQQSCQVVLVVSLVSLQVSVVPRDDLVSLVVLSNQSNLLNYPLVVSQVSVCVRCVVLLVVLVVLLPDDDDVVSVVSLLSSLQNLLSSLLNHANPVPCPADNNLVVCVVSVVSVVSVCVRCVPDPSSVVSNLSSLVSNCVRDQQSNLVQQSLLVLLVCVVPPDLSSLVSLLSVCLRCVVVVVRCPSSLVSLLSNQVSVLVVCVVCVQPCLSNLLSVLSLLSCLVRPQCSLVDPSHDLLSVVVSLLSLCLHQDLSSNLSSLSNLLSLLVCVVVPHPSRVVNCVVVLSVLSLLLCLLPSPDLPCLSSLSNLVSCLARVLVSVLNLVVSLPDAQRSAVLDDVVLSVVLSVQSSDNPDDSVVSSCSSVSSSSSID